Protein AF-0000000083137607 (afdb_homodimer)

Sequence (1214 aa):
MKLIAGVDIGNSTTEVCIGSVGEDGSFRFLSSASRITTGTKGTLPNVHGIKAALEEAMSAIGMPLEKLDLVRLNEAAPVIGDTAMETITETIITESSMIGHNPSTPAGAGEAVGRLLFIENMDRGMQNTPYILVASSQFSYEEVAAKLNQYEERLDIRGLILQADEAVLVENRLNKKIPIVDEVRHIDKVPEEKLAAIEVALPGTSIRMLSNPYGIATLLGLDADETRAVTPIAKSLIGKRSAVVIRTPNGNIKENILPAGEIVFHGQQELSINIDRGADEIMDRLAEAGEIRDIDGQPNTNVGNMLTRIRTSMADVAESENHDVRITDILAVDTLAPVEISGALAGETCMEKAVGIAAMVKTAHLPMQKIAERLEQDLHIRAVVAGVEAVMASLGAMTTPGTKLPLAILDMGGGSTDAAVLEPDGRVRTTHQAGAGELVTMLIQTELGLKSRTTAEQIKKYPMGKVESLFHLRLENGAMQFFEESIDPRYYGHVVLLAPDEMLRIEEDIPMERILEVRRDAKRKVFVRNAIRALRQVAPEHDLRSIPNVVLVGGSAEDFEIPEMLMQALSEYRIVCGRGNIRGTEGPRNAVATGLLLSYIGSTQEGMKLIAGVDIGNSTTEVCIGSVGEDGSFRFLSSASRITTGTKGTLPNVHGIKAALEEAMSAIGMPLEKLDLVRLNEAAPVIGDTAMETITETIITESSMIGHNPSTPAGAGEAVGRLLFIENMDRGMQNTPYILVASSQFSYEEVAAKLNQYEERLDIRGLILQADEAVLVENRLNKKIPIVDEVRHIDKVPEEKLAAIEVALPGTSIRMLSNPYGIATLLGLDADETRAVTPIAKSLIGKRSAVVIRTPNGNIKENILPAGEIVFHGQQELSINIDRGADEIMDRLAEAGEIRDIDGQPNTNVGNMLTRIRTSMADVAESENHDVRITDILAVDTLAPVEISGALAGETCMEKAVGIAAMVKTAHLPMQKIAERLEQDLHIRAVVAGVEAVMASLGAMTTPGTKLPLAILDMGGGSTDAAVLEPDGRVRTTHQAGAGELVTMLIQTELGLKSRTTAEQIKKYPMGKVESLFHLRLENGAMQFFEESIDPRYYGHVVLLAPDEMLRIEEDIPMERILEVRRDAKRKVFVRNAIRALRQVAPEHDLRSIPNVVLVGGSAEDFEIPEMLMQALSEYRIVCGRGNIRGTEGPRNAVATGLLLSYIGSTQEG

pLDDT: mean 85.57, std 12.07, range [36.38, 97.25]

Structure (mmCIF, N/CA/C/O backbone):
data_AF-0000000083137607-model_v1
#
loop_
_entity.id
_entity.type
_entity.pdbx_description
1 polymer 'Diol dehydratase-reactivating factor alpha subunit'
#
loop_
_atom_site.group_PDB
_atom_site.id
_atom_site.type_symbol
_atom_site.label_atom_id
_atom_site.label_alt_id
_atom_site.label_comp_id
_atom_site.label_asym_id
_atom_site.label_entity_id
_atom_site.label_seq_id
_atom_site.pdbx_PDB_ins_code
_atom_site.Cartn_x
_atom_site.Cartn_y
_atom_site.Cartn_z
_atom_site.occupancy
_atom_site.B_iso_or_equiv
_atom_site.auth_seq_id
_atom_site.auth_comp_id
_atom_site.auth_asym_id
_atom_site.auth_atom_id
_atom_site.pdbx_PDB_model_num
ATOM 1 N N . MET A 1 1 ? -7.707 48.812 27.516 1 83.56 1 MET A N 1
ATOM 2 C CA . MET A 1 1 ? -7.246 47.625 26.781 1 83.56 1 MET A CA 1
ATOM 3 C C . MET A 1 1 ? -7.59 46.344 27.531 1 83.56 1 MET A C 1
ATOM 5 O O . MET A 1 1 ? -7.324 46.219 28.734 1 83.56 1 MET A O 1
ATOM 9 N N . LYS A 1 2 ? -8.422 45.562 26.828 1 92.69 2 LYS A N 1
ATOM 10 C CA . LYS A 1 2 ? -8.836 44.281 27.438 1 92.69 2 LYS A CA 1
ATOM 11 C C . LYS A 1 2 ? -8.023 43.125 26.875 1 92.69 2 LYS A C 1
ATOM 13 O O . LYS A 1 2 ? -7.793 43.031 25.672 1 92.69 2 LYS A O 1
ATOM 18 N N . LEU A 1 3 ? -7.473 42.344 27.781 1 96 3 LEU A N 1
ATOM 19 C CA . LEU A 1 3 ? -6.75 41.125 27.391 1 96 3 LEU A CA 1
ATOM 20 C C . LEU A 1 3 ? -7.66 39.906 27.469 1 96 3 LEU A C 1
ATOM 22 O O . LEU A 1 3 ? -8.25 39.625 28.516 1 96 3 LEU A O 1
ATOM 26 N N . ILE A 1 4 ? -7.766 39.25 26.328 1 96 4 ILE A N 1
ATOM 27 C CA . ILE A 1 4 ? -8.648 38.094 26.234 1 96 4 ILE A CA 1
ATOM 28 C C . ILE A 1 4 ? -7.848 36.875 25.797 1 96 4 ILE A C 1
ATOM 30 O O . ILE A 1 4 ? -6.922 36.969 25 1 96 4 ILE A O 1
ATOM 34 N N . ALA A 1 5 ? -8.234 35.688 26.375 1 96.88 5 ALA A N 1
ATOM 35 C CA . ALA A 1 5 ? -7.586 34.438 26.016 1 96.88 5 ALA A CA 1
ATOM 36 C C . ALA A 1 5 ? -8.594 33.438 25.438 1 96.88 5 ALA A C 1
ATOM 38 O O . ALA A 1 5 ? -9.711 33.312 25.938 1 96.88 5 ALA A O 1
ATOM 39 N N . GLY A 1 6 ? -8.25 32.875 24.297 1 95.38 6 GLY A N 1
ATOM 40 C CA . GLY A 1 6 ? -8.945 31.719 23.797 1 95.38 6 GLY A CA 1
ATOM 41 C C . GLY A 1 6 ? -8.227 30.422 24.109 1 95.38 6 GLY A C 1
ATOM 42 O O . GLY A 1 6 ? -7.023 30.297 23.875 1 95.38 6 GLY A O 1
ATOM 43 N N . VAL A 1 7 ? -8.969 29.422 24.688 1 94.75 7 VAL A N 1
ATOM 44 C CA . VAL A 1 7 ? -8.367 28.172 25.109 1 94.75 7 VAL A CA 1
ATOM 45 C C . VAL A 1 7 ? -9.078 27 24.438 1 94.75 7 VAL A C 1
ATOM 47 O O . VAL A 1 7 ? -10.297 26.844 24.562 1 94.75 7 VAL A O 1
ATOM 50 N N . ASP A 1 8 ? -8.344 26.203 23.75 1 91.62 8 ASP A N 1
ATOM 51 C CA . ASP A 1 8 ? -8.828 24.953 23.141 1 91.62 8 ASP A CA 1
ATOM 52 C C . ASP A 1 8 ? -8.273 23.734 23.875 1 91.62 8 ASP A C 1
ATOM 54 O O . ASP A 1 8 ? -7.062 23.516 23.891 1 91.62 8 ASP A O 1
ATOM 58 N N . ILE A 1 9 ? -9.141 22.984 24.391 1 88.12 9 ILE A N 1
ATOM 59 C CA . ILE A 1 9 ? -8.742 21.75 25.078 1 88.12 9 ILE A CA 1
ATOM 60 C C . ILE A 1 9 ? -8.883 20.578 24.125 1 88.12 9 ILE A C 1
ATOM 62 O O . ILE A 1 9 ? -9.992 20.062 23.906 1 88.12 9 ILE A O 1
ATOM 66 N N . GLY A 1 10 ? -7.773 20.125 23.609 1 79.69 10 GLY A N 1
ATOM 67 C CA . GLY A 1 10 ? -7.777 18.938 22.75 1 79.69 10 GLY A CA 1
ATOM 68 C C . GLY A 1 10 ? -7.535 17.656 23.516 1 79.69 10 GLY A C 1
ATOM 69 O O . GLY A 1 10 ? -7.352 17.672 24.734 1 79.69 10 GLY A O 1
ATOM 70 N N . ASN A 1 11 ? -7.566 16.547 22.859 1 73.88 11 ASN A N 1
ATOM 71 C CA . ASN A 1 11 ? -7.297 15.25 23.484 1 73.88 11 ASN A CA 1
ATOM 72 C C . ASN A 1 11 ? -5.836 15.125 23.906 1 73.88 11 ASN A C 1
ATOM 74 O O . ASN A 1 11 ? -5.527 14.461 24.891 1 73.88 11 ASN A O 1
ATOM 78 N N . SER A 1 12 ? -5.008 15.812 23.141 1 74.88 12 SER A N 1
ATOM 79 C CA . SER A 1 12 ? -3.584 15.633 23.391 1 74.88 12 SER A CA 1
ATOM 80 C C . SER A 1 12 ? -2.93 16.938 23.828 1 74.88 12 SER A C 1
ATOM 82 O O . SER A 1 12 ? -1.934 16.922 24.562 1 74.88 12 SER A O 1
ATOM 84 N N . THR A 1 13 ? -3.451 18.031 23.266 1 83.56 13 THR A N 1
ATOM 85 C CA . THR A 1 13 ? -2.83 19.312 23.578 1 83.56 13 THR A CA 1
ATOM 86 C C . THR A 1 13 ? -3.889 20.359 23.922 1 83.56 13 THR A C 1
ATOM 88 O O . THR A 1 13 ? -5.043 20.234 23.5 1 83.56 13 THR A O 1
ATOM 91 N N . THR A 1 14 ? -3.451 21.281 24.703 1 90.25 14 THR A N 1
ATOM 92 C CA . THR A 1 14 ? -4.227 22.469 25.016 1 90.25 14 THR A CA 1
ATOM 93 C C . THR A 1 14 ? -3.59 23.719 24.406 1 90.25 14 THR A C 1
ATOM 95 O O . THR A 1 14 ? -2.43 24.031 24.688 1 90.25 14 THR A O 1
ATOM 98 N N . GLU A 1 15 ? -4.352 24.391 23.562 1 93.06 15 GLU A N 1
ATOM 99 C CA . GLU A 1 15 ? -3.85 25.547 22.828 1 93.06 15 GLU A CA 1
ATOM 100 C C . GLU A 1 15 ? -4.438 26.844 23.391 1 93.06 15 GLU A C 1
ATOM 102 O O . GLU A 1 15 ? -5.621 26.891 23.734 1 93.06 15 GLU A O 1
ATOM 107 N N . VAL A 1 16 ? -3.617 27.844 23.484 1 95.88 16 VAL A N 1
ATOM 108 C CA . VAL A 1 16 ? -4.051 29.141 24 1 95.88 16 VAL A CA 1
ATOM 109 C C . VAL A 1 16 ? -3.635 30.234 23.016 1 95.88 16 VAL A C 1
ATOM 111 O O . VAL A 1 16 ? -2.594 30.125 22.359 1 95.88 16 VAL A O 1
ATOM 114 N N . CYS A 1 17 ? -4.465 31.203 22.859 1 96.44 17 CYS A N 1
ATOM 115 C CA . CYS A 1 17 ? -4.18 32.438 22.109 1 96.44 17 CYS A CA 1
ATOM 116 C C . CYS A 1 17 ? -4.594 33.656 22.906 1 96.44 17 CYS A C 1
ATOM 118 O O . CYS A 1 17 ? -5.719 33.75 23.391 1 96.44 17 CYS A O 1
ATOM 120 N N . ILE A 1 18 ? -3.666 34.594 23.047 1 97.25 18 ILE A N 1
ATOM 121 C CA . ILE A 1 18 ? -3.947 35.844 23.766 1 97.25 18 ILE A CA 1
ATOM 122 C C . ILE A 1 18 ? -4.09 37 22.781 1 97.25 18 ILE A C 1
ATOM 124 O O . ILE A 1 18 ? -3.307 37.094 21.828 1 97.25 18 ILE A O 1
ATOM 128 N N . GLY A 1 19 ? -5.125 37.75 22.953 1 95.94 19 GLY A N 1
ATOM 129 C CA . GLY A 1 19 ? -5.332 38.938 22.156 1 95.94 19 GLY A CA 1
ATOM 130 C C . GLY A 1 19 ? -5.723 40.156 23 1 95.94 19 GLY A C 1
ATOM 131 O O . GLY A 1 19 ? -6.109 40.031 24.156 1 95.94 19 GLY A O 1
ATOM 132 N N . SER A 1 20 ? -5.512 41.312 22.406 1 95.25 20 SER A N 1
ATOM 133 C CA . SER A 1 20 ? -5.895 42.562 23.047 1 95.25 20 SER A CA 1
ATOM 134 C C . SER A 1 20 ? -6.965 43.312 22.25 1 95.25 20 SER A C 1
ATOM 136 O O . SER A 1 20 ? -6.926 43.312 21.016 1 95.25 20 SER A O 1
ATOM 138 N N . VAL A 1 21 ? -7.918 43.75 22.953 1 91.69 21 VAL A N 1
ATOM 139 C CA . VAL A 1 21 ? -8.977 44.562 22.359 1 91.69 21 VAL A CA 1
ATOM 140 C C . VAL A 1 21 ? -8.914 46 22.906 1 91.69 21 VAL A C 1
ATOM 142 O O . VAL A 1 21 ? -9.016 46.188 24.125 1 91.69 21 VAL A O 1
ATOM 145 N N . GLY A 1 22 ? -8.703 46.906 21.938 1 88.25 22 GLY A N 1
ATOM 146 C CA . GLY A 1 22 ? -8.664 48.312 22.328 1 88.25 22 GLY A CA 1
ATOM 147 C C . GLY A 1 22 ? -10.039 48.906 22.547 1 88.25 22 GLY A C 1
ATOM 148 O O . GLY A 1 22 ? -11.047 48.312 22.156 1 88.25 22 GLY A O 1
ATOM 149 N N . GLU A 1 23 ? -10.062 50.125 23.203 1 83.81 23 GLU A N 1
ATOM 150 C CA . GLU A 1 23 ? -11.312 50.844 23.438 1 83.81 23 GLU A CA 1
ATOM 151 C C . GLU A 1 23 ? -11.945 51.25 22.109 1 83.81 23 GLU A C 1
ATOM 153 O O . GLU A 1 23 ? -13.172 51.344 22 1 83.81 23 GLU A O 1
ATOM 158 N N . ASP A 1 24 ? -11.039 51.438 21.109 1 84.56 24 ASP A N 1
ATOM 159 C CA . ASP A 1 24 ? -11.5 51.844 19.781 1 84.56 24 ASP A CA 1
ATOM 160 C C . ASP A 1 24 ? -11.953 50.656 18.953 1 84.56 24 ASP A C 1
ATOM 162 O O . ASP A 1 24 ? -12.32 50.812 17.797 1 84.56 24 ASP A O 1
ATOM 166 N N . GLY A 1 25 ? -11.875 49.469 19.562 1 81.44 25 GLY A N 1
ATOM 167 C CA . GLY A 1 25 ? -12.297 48.281 18.844 1 81.44 25 GLY A CA 1
ATOM 168 C C . GLY A 1 25 ? -11.164 47.625 18.094 1 81.44 25 GLY A C 1
ATOM 169 O O . GLY A 1 25 ? -11.367 46.594 17.438 1 81.44 25 GLY A O 1
ATOM 170 N N . SER A 1 26 ? -9.969 48.219 18.219 1 87.88 26 SER A N 1
ATOM 171 C CA . SER A 1 26 ? -8.82 47.625 17.547 1 87.88 26 SER A CA 1
ATOM 172 C C . SER A 1 26 ? -8.43 46.312 18.219 1 87.88 26 SER A C 1
ATOM 174 O O . SER A 1 26 ? -8.547 46.156 19.438 1 87.88 26 SER A O 1
ATOM 176 N N . PHE A 1 27 ? -8.102 45.344 17.375 1 89.75 27 PHE A N 1
ATOM 177 C CA . PHE A 1 27 ? -7.766 44.031 17.875 1 89.75 27 PHE A CA 1
ATOM 178 C C . PHE A 1 27 ? -6.383 43.594 17.406 1 89.75 27 PHE A C 1
ATOM 180 O O . PHE A 1 27 ? -5.996 43.875 16.266 1 89.75 27 PHE A O 1
ATOM 187 N N . ARG A 1 28 ? -5.57 43 18.359 1 93.5 28 ARG A N 1
ATOM 188 C CA . ARG A 1 28 ? -4.25 42.469 18.016 1 93.5 28 ARG A CA 1
ATOM 189 C C . ARG A 1 28 ? -3.988 41.156 18.703 1 93.5 28 ARG A C 1
ATOM 191 O O . ARG A 1 28 ? -4.309 40.969 19.875 1 93.5 28 ARG A O 1
ATOM 198 N N . PHE A 1 29 ? -3.5 40.25 17.953 1 94.94 29 PHE A N 1
ATOM 199 C CA . PHE A 1 29 ? -3.01 39 18.547 1 94.94 29 PHE A CA 1
ATOM 200 C C . PHE A 1 29 ? -1.683 39.219 19.266 1 94.94 29 PHE A C 1
ATOM 202 O O . PHE A 1 29 ? -0.82 39.969 18.766 1 94.94 29 PHE A O 1
ATOM 209 N N . LEU A 1 30 ? -1.495 38.625 20.375 1 95.75 30 LEU A N 1
ATOM 210 C CA . LEU A 1 30 ? -0.309 38.938 21.172 1 95.75 30 LEU A CA 1
ATOM 211 C C . LEU A 1 30 ? 0.596 37.719 21.297 1 95.75 30 LEU A C 1
ATOM 213 O O . LEU A 1 30 ? 1.804 37.812 21.062 1 95.75 30 LEU A O 1
ATOM 217 N N . SER A 1 31 ? 0.067 36.625 21.734 1 95.56 31 SER A N 1
ATOM 218 C CA . SER A 1 31 ? 0.89 35.438 21.953 1 95.56 31 SER A CA 1
ATOM 219 C C . SER A 1 31 ? 0.06 34.156 21.859 1 95.56 31 SER A C 1
ATOM 221 O O . SER A 1 31 ? -1.171 34.219 21.812 1 95.56 31 SER A O 1
ATOM 223 N N . SER A 1 32 ? 0.737 33.031 21.703 1 95.56 32 SER A N 1
ATOM 224 C CA . SER A 1 32 ? 0.142 31.703 21.703 1 95.56 32 SER A CA 1
ATOM 225 C C . SER A 1 32 ? 0.977 30.719 22.516 1 95.56 32 SER A C 1
ATOM 227 O O . SER A 1 32 ? 2.154 30.969 22.781 1 95.56 32 SER A O 1
ATOM 229 N N . ALA A 1 33 ? 0.328 29.688 22.984 1 95 33 ALA A N 1
ATOM 230 C CA . ALA A 1 33 ? 1.016 28.609 23.703 1 95 33 ALA A CA 1
ATOM 231 C C . ALA A 1 33 ? 0.307 27.266 23.516 1 95 33 ALA A C 1
ATOM 233 O O . ALA A 1 33 ? -0.885 27.234 23.203 1 95 33 ALA A O 1
ATOM 234 N N . SER A 1 34 ? 1.062 26.25 23.594 1 92.75 34 SER A N 1
ATOM 235 C CA . SER A 1 34 ? 0.561 24.891 23.5 1 92.75 34 SER A CA 1
ATOM 236 C C . SER A 1 34 ? 1.171 23.984 24.562 1 92.75 34 SER A C 1
ATOM 238 O O . SER A 1 34 ? 2.389 23.984 24.766 1 92.75 34 SER A O 1
ATOM 240 N N . ARG A 1 35 ? 0.332 23.297 25.297 1 91.94 35 ARG A N 1
ATOM 241 C CA . ARG A 1 35 ? 0.78 22.375 26.328 1 91.94 35 ARG A CA 1
ATOM 242 C C . ARG A 1 35 ? 0.061 21.031 26.203 1 91.94 35 ARG A C 1
ATOM 244 O O . ARG A 1 35 ? -1.019 20.953 25.609 1 91.94 35 ARG A O 1
ATOM 251 N N . ILE A 1 36 ? 0.648 20 26.75 1 88.25 36 ILE A N 1
ATOM 252 C CA . ILE A 1 36 ? 0.021 18.688 26.781 1 88.25 36 ILE A CA 1
ATOM 253 C C . ILE A 1 36 ? -1.261 18.75 27.609 1 88.25 36 ILE A C 1
ATOM 255 O O . ILE A 1 36 ? -1.297 19.375 28.672 1 88.25 36 ILE A O 1
ATOM 259 N N . THR A 1 37 ? -2.27 18.156 27.109 1 85.94 37 THR A N 1
ATOM 260 C CA . THR A 1 37 ? -3.529 18.094 27.844 1 85.94 37 THR A CA 1
ATOM 261 C C . THR A 1 37 ? -3.398 17.219 29.078 1 85.94 37 THR A C 1
ATOM 263 O O . THR A 1 37 ? -2.852 16.109 29 1 85.94 37 THR A O 1
ATOM 266 N N . THR A 1 38 ? -3.809 17.781 30.156 1 87.25 38 THR A N 1
ATOM 267 C CA . THR A 1 38 ? -3.783 17.016 31.391 1 87.25 38 THR A CA 1
ATOM 268 C C . THR A 1 38 ? -5.102 16.281 31.594 1 87.25 38 THR A C 1
ATOM 270 O O . THR A 1 38 ? -6.176 16.859 31.484 1 87.25 38 THR A O 1
ATOM 273 N N . GLY A 1 39 ? -4.984 15.023 31.906 1 77.88 39 GLY A N 1
ATOM 274 C CA . GLY A 1 39 ? -6.203 14.242 32.062 1 77.88 39 GLY A CA 1
ATOM 275 C C . GLY A 1 39 ? -6.965 14.039 30.781 1 77.88 39 GLY A C 1
ATOM 276 O O . GLY A 1 39 ? -6.398 14.156 29.688 1 77.88 39 GLY A O 1
ATOM 277 N N . THR A 1 40 ? -8.211 13.633 30.969 1 75.31 40 THR A N 1
ATOM 278 C CA . THR A 1 40 ? -9.086 13.438 29.812 1 75.31 40 THR A CA 1
ATOM 279 C C . THR A 1 40 ? -9.758 14.742 29.406 1 75.31 40 THR A C 1
ATOM 281 O O . THR A 1 40 ? -10.148 15.531 30.281 1 75.31 40 THR A O 1
ATOM 284 N N . LYS A 1 41 ? -9.812 14.945 28.188 1 78.56 41 LYS A N 1
ATOM 285 C CA . LYS A 1 41 ? -10.445 16.141 27.641 1 78.56 41 LYS A CA 1
ATOM 286 C C . LYS A 1 41 ? -11.812 16.375 28.266 1 78.56 41 LYS A C 1
ATOM 288 O O . LYS A 1 41 ? -12.633 15.461 28.359 1 78.56 41 LYS A O 1
ATOM 293 N N . GLY A 1 42 ? -12.086 17.562 28.766 1 78.19 42 GLY A N 1
ATOM 294 C CA . GLY A 1 42 ? -13.375 17.953 29.297 1 78.19 42 GLY A CA 1
ATOM 295 C C . GLY A 1 42 ? -13.516 17.672 30.781 1 78.19 42 GLY A C 1
ATOM 296 O O . GLY A 1 42 ? -14.602 17.828 31.359 1 78.19 42 GLY A O 1
ATOM 297 N N . THR A 1 43 ? -12.406 17.297 31.422 1 81.38 43 THR A N 1
ATOM 298 C CA . THR A 1 43 ? -12.445 16.984 32.844 1 81.38 43 THR A CA 1
ATOM 299 C C . THR A 1 43 ? -11.648 18.016 33.656 1 81.38 43 THR A C 1
ATOM 301 O O . THR A 1 43 ? -10.891 18.797 33.062 1 81.38 43 THR A O 1
ATOM 304 N N . LEU A 1 44 ? -11.758 17.922 34.906 1 86.5 44 LEU A N 1
ATOM 305 C CA . LEU A 1 44 ? -11.219 18.938 35.781 1 86.5 44 LEU A CA 1
ATOM 306 C C . LEU A 1 44 ? -9.695 18.953 35.75 1 86.5 44 LEU A C 1
ATOM 308 O O . LEU A 1 44 ? -9.07 20.016 35.875 1 86.5 44 LEU A O 1
ATOM 312 N N . PRO A 1 45 ? -9.133 17.844 35.531 1 88.75 45 PRO A N 1
ATOM 313 C CA . PRO A 1 45 ? -7.672 17.875 35.469 1 88.75 45 PRO A CA 1
ATOM 314 C C . PRO A 1 45 ? -7.156 18.781 34.344 1 88.75 45 PRO A C 1
ATOM 316 O O . PRO A 1 45 ? -5.992 19.188 34.375 1 88.75 45 PRO A O 1
ATOM 319 N N . ASN A 1 46 ? -8.008 19.172 33.438 1 90.69 46 ASN A N 1
ATOM 320 C CA . ASN A 1 46 ? -7.605 20.047 32.344 1 90.69 46 ASN A CA 1
ATOM 321 C C . ASN A 1 46 ? -7.207 21.422 32.875 1 90.69 46 ASN A C 1
ATOM 323 O O . ASN A 1 46 ? -6.465 22.156 32.188 1 90.69 46 ASN A O 1
ATOM 327 N N . VAL A 1 47 ? -7.691 21.703 34.031 1 93.69 47 VAL A N 1
ATOM 328 C CA . VAL A 1 47 ? -7.461 23.031 34.594 1 93.69 47 VAL A CA 1
ATOM 329 C C . VAL A 1 47 ? -5.961 23.266 34.75 1 93.69 47 VAL A C 1
ATOM 331 O O . VAL A 1 47 ? -5.469 24.359 34.5 1 93.69 47 VAL A O 1
ATOM 334 N N . HIS A 1 48 ? -5.285 22.25 35.125 1 93.94 48 HIS A N 1
ATOM 335 C CA . HIS A 1 48 ? -3.846 22.375 35.312 1 93.94 48 HIS A CA 1
ATOM 336 C C . HIS A 1 48 ? -3.141 22.703 34 1 93.94 48 HIS A C 1
ATOM 338 O O . HIS A 1 48 ? -2.266 23.578 33.969 1 93.94 48 HIS A O 1
ATOM 344 N N . GLY A 1 49 ? -3.479 22.062 33 1 93.62 49 GLY A N 1
ATOM 345 C CA . GLY A 1 49 ? -2.896 22.312 31.703 1 93.62 49 GLY A CA 1
ATOM 346 C C . GLY A 1 49 ? -3.244 23.672 31.141 1 93.62 49 GLY A C 1
ATOM 347 O O . GLY A 1 49 ? -2.406 24.328 30.531 1 93.62 49 GLY A O 1
ATOM 348 N N . ILE A 1 50 ? -4.434 24.094 31.406 1 95.06 50 ILE A N 1
ATOM 349 C CA . ILE A 1 50 ? -4.891 25.406 30.953 1 95.06 50 ILE A CA 1
ATOM 350 C C . ILE A 1 50 ? -4.086 26.5 31.641 1 95.06 50 ILE A C 1
ATOM 352 O O . ILE A 1 50 ? -3.6 27.422 30.984 1 95.06 50 ILE A O 1
ATOM 356 N N . LYS A 1 51 ? -3.971 26.328 32.875 1 95.94 51 LYS A N 1
ATOM 357 C CA . LYS A 1 51 ? -3.238 27.328 33.656 1 95.94 51 LYS A CA 1
ATOM 358 C C . LYS A 1 51 ? -1.79 27.438 33.188 1 95.94 51 LYS A C 1
ATOM 360 O O . LYS A 1 51 ? -1.267 28.531 33 1 95.94 51 LYS A O 1
ATOM 365 N N . ALA A 1 52 ? -1.251 26.312 32.969 1 95.94 52 ALA A N 1
ATOM 366 C CA . ALA A 1 52 ? 0.133 26.297 32.5 1 95.94 52 ALA A CA 1
ATOM 367 C C . ALA A 1 52 ? 0.265 26.953 31.141 1 95.94 52 ALA A C 1
ATOM 369 O O . ALA A 1 52 ? 1.216 27.703 30.891 1 95.94 52 ALA A O 1
ATOM 370 N N . ALA A 1 53 ? -0.64 26.703 30.281 1 96.19 53 ALA A N 1
ATOM 371 C CA . ALA A 1 53 ? -0.614 27.281 28.938 1 96.19 53 ALA A CA 1
ATOM 372 C C . ALA A 1 53 ? -0.838 28.781 28.984 1 96.19 53 ALA A C 1
ATOM 374 O O . ALA A 1 53 ? -0.192 29.547 28.25 1 96.19 53 ALA A O 1
ATOM 375 N N . LEU A 1 54 ? -1.732 29.203 29.828 1 97.12 54 LEU A N 1
ATOM 376 C CA . LEU A 1 54 ? -2.008 30.641 30 1 97.12 54 LEU A CA 1
ATOM 377 C C . LEU A 1 54 ? -0.792 31.359 30.562 1 97.12 54 LEU A C 1
ATOM 379 O O . LEU A 1 54 ? -0.448 32.438 30.094 1 97.12 54 LEU A O 1
ATOM 383 N N . GLU A 1 55 ? -0.187 30.734 31.5 1 96.62 55 GLU A N 1
ATOM 384 C CA . GLU A 1 55 ? 1.009 31.328 32.094 1 96.62 55 GLU A CA 1
ATOM 385 C C . GLU A 1 55 ? 2.119 31.484 31.062 1 96.62 55 GLU A C 1
ATOM 387 O O . GLU A 1 55 ? 2.789 32.531 31.016 1 96.62 55 GLU A O 1
ATOM 392 N N . GLU A 1 56 ? 2.236 30.531 30.297 1 96.81 56 GLU A N 1
ATOM 393 C CA . GLU A 1 56 ? 3.26 30.578 29.266 1 96.81 56 GLU A CA 1
ATOM 394 C C . GLU A 1 56 ? 2.957 31.672 28.234 1 96.81 56 GLU A C 1
ATOM 396 O O . GLU A 1 56 ? 3.848 32.438 27.859 1 96.81 56 GLU A O 1
ATOM 401 N N . ALA A 1 57 ? 1.777 31.75 27.797 1 96.69 57 ALA A N 1
ATOM 402 C CA . ALA A 1 57 ? 1.378 32.75 26.812 1 96.69 57 ALA A CA 1
ATOM 403 C C . ALA A 1 57 ? 1.526 34.156 27.344 1 96.69 57 ALA A C 1
ATOM 405 O O . ALA A 1 57 ? 1.977 35.062 26.641 1 96.69 57 ALA A O 1
ATOM 406 N N . MET A 1 58 ? 1.171 34.344 28.594 1 96.94 58 MET A N 1
ATOM 407 C CA . MET A 1 58 ? 1.261 35.656 29.219 1 96.94 58 MET A CA 1
ATOM 408 C C . MET A 1 58 ? 2.715 36.031 29.484 1 96.94 58 MET A C 1
ATOM 410 O O . MET A 1 58 ? 3.102 37.188 29.312 1 96.94 58 MET A O 1
ATOM 414 N N . SER A 1 59 ? 3.496 35.031 29.828 1 96.75 59 SER A N 1
ATOM 415 C CA . SER A 1 59 ? 4.918 35.281 30.047 1 96.75 59 SER A CA 1
ATOM 416 C C . SER A 1 59 ? 5.609 35.719 28.75 1 96.75 59 SER A C 1
ATOM 418 O O . SER A 1 59 ? 6.59 36.469 28.797 1 96.75 59 SER A O 1
ATOM 420 N N . ALA A 1 60 ? 5.164 35.219 27.719 1 95.69 60 ALA A N 1
ATOM 421 C CA . ALA A 1 60 ? 5.75 35.531 26.422 1 95.69 60 ALA A CA 1
ATOM 422 C C . ALA A 1 60 ? 5.594 37.031 26.094 1 95.69 60 ALA A C 1
ATOM 424 O O . ALA A 1 60 ? 6.398 37.594 25.359 1 95.69 60 ALA A O 1
ATOM 425 N N . ILE A 1 61 ? 4.594 37.656 26.656 1 95.38 61 ILE A N 1
ATOM 426 C CA . ILE A 1 61 ? 4.383 39.094 26.375 1 95.38 61 ILE A CA 1
ATOM 427 C C . ILE A 1 61 ? 4.758 39.906 27.609 1 95.38 61 ILE A C 1
ATOM 429 O O . ILE A 1 61 ? 4.406 41.094 27.703 1 95.38 61 ILE A O 1
ATOM 433 N N . GLY A 1 62 ? 5.301 39.219 28.641 1 95.69 62 GLY A N 1
ATOM 434 C CA . GLY A 1 62 ? 5.824 39.875 29.812 1 95.69 62 GLY A CA 1
ATOM 435 C C . GLY A 1 62 ? 4.742 40.375 30.766 1 95.69 62 GLY A C 1
ATOM 436 O O . GLY A 1 62 ? 4.918 41.375 31.469 1 95.69 62 GLY A O 1
ATOM 437 N N . MET A 1 63 ? 3.619 39.781 30.766 1 96.06 63 MET A N 1
ATOM 438 C CA . MET A 1 63 ? 2.514 40.188 31.625 1 96.06 63 MET A CA 1
ATOM 439 C C . MET A 1 63 ? 2.117 39.031 32.562 1 96.06 63 MET A C 1
ATOM 441 O O . MET A 1 63 ? 2.215 37.875 32.188 1 96.06 63 MET A O 1
ATOM 445 N N . PRO A 1 64 ? 1.764 39.406 33.719 1 94.88 64 PRO A N 1
ATOM 446 C CA . PRO A 1 64 ? 1.285 38.375 34.625 1 94.88 64 PRO A CA 1
ATOM 447 C C . PRO A 1 64 ? -0.121 37.875 34.281 1 94.88 64 PRO A C 1
ATOM 449 O O . PRO A 1 64 ? -0.872 38.594 33.594 1 94.88 64 PRO A O 1
ATOM 452 N N . LEU A 1 65 ? -0.547 36.812 34.781 1 95.06 65 LEU A N 1
ATOM 453 C CA . LEU A 1 65 ? -1.824 36.156 34.5 1 95.06 65 LEU A CA 1
ATOM 454 C C . LEU A 1 65 ? -2.986 37 35 1 95.06 65 LEU A C 1
ATOM 456 O O . LEU A 1 65 ? -4.062 37 34.375 1 95.06 65 LEU A O 1
ATOM 460 N N . GLU A 1 66 ? -2.766 37.781 36 1 92.44 66 GLU A N 1
ATOM 461 C CA . GLU A 1 66 ? -3.807 38.562 36.656 1 92.44 66 GLU A CA 1
ATOM 462 C C . GLU A 1 66 ? -4.293 39.688 35.75 1 92.44 66 GLU A C 1
ATOM 464 O O . GLU A 1 66 ? -5.363 40.25 35.969 1 92.44 66 GLU A O 1
ATOM 469 N N . LYS A 1 67 ? -3.539 39.938 34.781 1 94.81 67 LYS A N 1
ATOM 470 C CA . LYS A 1 67 ? -3.895 41 33.875 1 94.81 67 LYS A CA 1
ATOM 471 C C . LYS A 1 67 ? -4.922 40.531 32.844 1 94.81 67 LYS A C 1
ATOM 473 O O . LYS A 1 67 ? -5.551 41.344 32.156 1 94.81 67 LYS A O 1
ATOM 478 N N . LEU A 1 68 ? -5.125 39.281 32.75 1 96.12 68 LEU A N 1
ATOM 479 C CA . LEU A 1 68 ? -6.125 38.75 31.828 1 96.12 68 LEU A CA 1
ATOM 480 C C . LEU A 1 68 ? -7.531 39.125 32.281 1 96.12 68 LEU A C 1
ATOM 482 O O . LEU A 1 68 ? -7.852 39.031 33.469 1 96.12 68 LEU A O 1
ATOM 486 N N . ASP A 1 69 ? -8.391 39.531 31.359 1 95.31 69 ASP A N 1
ATOM 487 C CA . ASP A 1 69 ? -9.742 39.969 31.703 1 95.31 69 ASP A CA 1
ATOM 488 C C . ASP A 1 69 ? -10.758 38.844 31.484 1 95.31 69 ASP A C 1
ATOM 490 O O . ASP A 1 69 ? -11.781 38.781 32.156 1 95.31 69 ASP A O 1
ATOM 494 N N . LEU A 1 70 ? -10.438 38.062 30.453 1 95.81 70 LEU A N 1
ATOM 495 C CA . LEU A 1 70 ? -11.43 37.062 30.062 1 95.81 70 LEU A CA 1
ATOM 496 C C . LEU A 1 70 ? -10.758 35.844 29.453 1 95.81 70 LEU A C 1
ATOM 498 O O . LEU A 1 70 ? -9.828 35.969 28.656 1 95.81 70 LEU A O 1
ATOM 502 N N . VAL A 1 71 ? -11.188 34.656 29.906 1 96 71 VAL A N 1
ATOM 503 C CA . VAL A 1 71 ? -10.789 33.375 29.312 1 96 71 VAL A CA 1
ATOM 504 C C . VAL A 1 71 ? -11.992 32.719 28.656 1 96 71 VAL A C 1
ATOM 506 O O . VAL A 1 71 ? -13.016 32.5 29.297 1 96 71 VAL A O 1
ATOM 509 N N . ARG A 1 72 ? -11.812 32.438 27.375 1 95 72 ARG A N 1
ATOM 510 C CA . ARG A 1 72 ? -12.875 31.766 26.641 1 95 72 ARG A CA 1
ATOM 511 C C . ARG A 1 72 ? -12.5 30.312 26.328 1 95 72 ARG A C 1
ATOM 513 O O . ARG A 1 72 ? -11.461 30.062 25.719 1 95 72 ARG A O 1
ATOM 520 N N . LEU A 1 73 ? -13.359 29.438 26.734 1 92.81 73 LEU A N 1
ATOM 521 C CA . LEU A 1 73 ? -13.156 28.016 26.5 1 92.81 73 LEU A CA 1
ATOM 522 C C . LEU A 1 73 ? -14.102 27.5 25.422 1 92.81 73 LEU A C 1
ATOM 524 O O . LEU A 1 73 ? -15.266 27.906 25.359 1 92.81 73 LEU A O 1
ATOM 528 N N . ASN A 1 74 ? -13.539 26.609 24.688 1 87.81 74 ASN A N 1
ATOM 529 C CA . ASN A 1 74 ? -14.406 25.984 23.688 1 87.81 74 ASN A CA 1
ATOM 530 C C . ASN A 1 74 ? -15.328 24.953 24.328 1 87.81 74 ASN A C 1
ATOM 532 O O . ASN A 1 74 ? -14.961 24.297 25.312 1 87.81 74 ASN A O 1
ATOM 536 N N . GLU A 1 75 ? -16.578 24.797 23.969 1 76.31 75 GLU A N 1
ATOM 537 C CA . GLU A 1 75 ? -17.594 23.891 24.5 1 76.31 75 GLU A CA 1
ATOM 538 C C . GLU A 1 75 ? -17.156 22.438 24.359 1 76.31 75 GLU A C 1
ATOM 540 O O . GLU A 1 75 ? -17.484 21.594 25.188 1 76.31 75 GLU A O 1
ATOM 545 N N . ALA A 1 76 ? -16.094 22.109 23.906 1 65.69 76 ALA A N 1
ATOM 546 C CA . ALA A 1 76 ? -15.641 20.75 23.609 1 65.69 76 ALA A CA 1
ATOM 547 C C . ALA A 1 76 ? -16.812 19.812 23.328 1 65.69 76 ALA A C 1
ATOM 549 O O . ALA A 1 76 ? -17.812 19.844 24.047 1 65.69 76 ALA A O 1
ATOM 550 N N . ALA A 1 77 ? -16.797 19.016 22.312 1 60.28 77 ALA A N 1
ATOM 551 C CA . ALA A 1 77 ? -17.844 18.047 22 1 60.28 77 ALA A CA 1
ATOM 552 C C . ALA A 1 77 ? -17.922 16.953 23.062 1 60.28 77 ALA A C 1
ATOM 554 O O . ALA A 1 77 ? -16.891 16.484 23.547 1 60.28 77 ALA A O 1
ATOM 555 N N . PRO A 1 78 ? -19.094 16.734 23.516 1 59.75 78 PRO A N 1
ATOM 556 C CA . PRO A 1 78 ? -19.281 15.664 24.5 1 59.75 78 PRO A CA 1
ATOM 557 C C . PRO A 1 78 ? -19.047 14.273 23.922 1 59.75 78 PRO A C 1
ATOM 559 O O . PRO A 1 78 ? -19.891 13.391 24.078 1 59.75 78 PRO A O 1
ATOM 562 N N . VAL A 1 79 ? -18.094 14.25 23.156 1 61.72 79 VAL A N 1
ATOM 563 C CA . VAL A 1 79 ? -17.797 12.977 22.516 1 61.72 79 VAL A CA 1
ATOM 564 C C . VAL A 1 79 ? -16.344 12.586 22.797 1 61.72 79 VAL A C 1
ATOM 566 O O . VAL A 1 79 ? -15.453 13.445 22.781 1 61.72 79 VAL A O 1
ATOM 569 N N . ILE A 1 80 ? -16.25 11.367 23.328 1 62.5 80 ILE A N 1
ATOM 570 C CA . ILE A 1 80 ? -14.922 10.805 23.578 1 62.5 80 ILE A CA 1
ATOM 571 C C . ILE A 1 80 ? -14.664 9.648 22.625 1 62.5 80 ILE A C 1
ATOM 573 O O . ILE A 1 80 ? -15.539 8.805 22.406 1 62.5 80 ILE A O 1
ATOM 577 N N . GLY A 1 81 ? -13.539 9.734 21.938 1 62.25 81 GLY A N 1
ATOM 578 C CA . GLY A 1 81 ? -13.164 8.648 21.047 1 62.25 81 GLY A CA 1
ATOM 579 C C . GLY A 1 81 ? -12.375 7.551 21.734 1 62.25 81 GLY A C 1
ATOM 580 O O . GLY A 1 81 ? -11.555 7.828 22.625 1 62.25 81 GLY A O 1
ATOM 581 N N . ASP A 1 82 ? -12.75 6.281 21.5 1 70.31 82 ASP A N 1
ATOM 582 C CA . ASP A 1 82 ? -11.977 5.121 21.953 1 70.31 82 ASP A CA 1
ATOM 583 C C . ASP A 1 82 ? -11.742 4.145 20.797 1 70.31 82 ASP A C 1
ATOM 585 O O . ASP A 1 82 ? -12.375 4.25 19.75 1 70.31 82 ASP A O 1
ATOM 589 N N . THR A 1 83 ? -10.742 3.391 21.031 1 71.81 83 THR A N 1
ATOM 590 C CA . THR A 1 83 ? -10.398 2.432 19.984 1 71.81 83 THR A CA 1
ATOM 591 C C . THR A 1 83 ? -10.32 1.018 20.547 1 71.81 83 THR A C 1
ATOM 593 O O . THR A 1 83 ? -10.031 0.835 21.734 1 71.81 83 THR A O 1
ATOM 596 N N . ALA A 1 84 ? -10.781 0.099 19.766 1 71.25 84 ALA A N 1
ATOM 597 C CA . ALA A 1 84 ? -10.656 -1.315 20.109 1 71.25 84 ALA A CA 1
ATOM 598 C C . ALA A 1 84 ? -10.445 -2.164 18.859 1 71.25 84 ALA A C 1
ATOM 600 O O . ALA A 1 84 ? -10.617 -1.685 17.734 1 71.25 84 ALA A O 1
ATOM 601 N N . MET A 1 85 ? -9.906 -3.32 19.047 1 70.81 85 MET A N 1
ATOM 602 C CA . MET A 1 85 ? -9.672 -4.238 17.922 1 70.81 85 MET A CA 1
ATOM 603 C C . MET A 1 85 ? -10.203 -5.629 18.25 1 70.81 85 MET A C 1
ATOM 605 O O . MET A 1 85 ? -10.141 -6.074 19.391 1 70.81 85 MET A O 1
ATOM 609 N N . GLU A 1 86 ? -10.812 -6.191 17.25 1 64.69 86 GLU A N 1
ATOM 610 C CA . GLU A 1 86 ? -11.258 -7.578 17.375 1 64.69 86 GLU A CA 1
ATOM 611 C C . GLU A 1 86 ? -10.719 -8.438 16.234 1 64.69 86 GLU A C 1
ATOM 613 O O . GLU A 1 86 ? -10.844 -8.07 15.07 1 64.69 86 GLU A O 1
ATOM 618 N N . THR A 1 87 ? -10.039 -9.461 16.641 1 58.72 87 THR A N 1
ATOM 619 C CA . THR A 1 87 ? -9.594 -10.422 15.633 1 58.72 87 THR A CA 1
ATOM 620 C C . THR A 1 87 ? -10.75 -11.297 15.172 1 58.72 87 THR A C 1
ATOM 622 O O . THR A 1 87 ? -11.57 -11.734 15.977 1 58.72 87 THR A O 1
ATOM 625 N N . ILE A 1 88 ? -11.109 -11.227 13.883 1 57.38 88 ILE A N 1
ATOM 626 C CA . ILE A 1 88 ? -12.188 -12.039 13.336 1 57.38 88 ILE A CA 1
ATOM 627 C C . ILE A 1 88 ? -11.883 -13.516 13.555 1 57.38 88 ILE A C 1
ATOM 629 O O . ILE A 1 88 ? -12.789 -14.305 13.836 1 57.38 88 ILE A O 1
ATOM 633 N N . THR A 1 89 ? -10.68 -14.023 13.062 1 53.91 89 THR A N 1
ATOM 634 C CA . THR A 1 89 ? -10.453 -15.469 13.055 1 53.91 89 THR A CA 1
ATOM 635 C C . THR A 1 89 ? -9.484 -15.859 14.172 1 53.91 89 THR A C 1
ATOM 637 O O . THR A 1 89 ? -8.539 -15.125 14.469 1 53.91 89 THR A O 1
ATOM 640 N N . GLU A 1 90 ? -10.109 -16.531 15.234 1 48.25 90 GLU A N 1
ATOM 641 C CA . GLU A 1 90 ? -9.367 -16.984 16.406 1 48.25 90 GLU A CA 1
ATOM 642 C C . GLU A 1 90 ? -8.141 -17.797 16 1 48.25 90 GLU A C 1
ATOM 644 O O . GLU A 1 90 ? -7.984 -18.141 14.828 1 48.25 90 GLU A O 1
ATOM 649 N N . THR A 1 91 ? -7.652 -18.406 17.219 1 47.31 91 THR A N 1
ATOM 650 C CA . THR A 1 91 ? -6.465 -19.219 17.453 1 47.31 91 THR A CA 1
ATOM 651 C C . THR A 1 91 ? -6.488 -20.453 16.547 1 47.31 91 THR A C 1
ATOM 653 O O . THR A 1 91 ? -7.457 -21.219 16.562 1 47.31 91 THR A O 1
ATOM 656 N N . ILE A 1 92 ? -5.832 -20.344 15.445 1 49.25 92 ILE A N 1
ATOM 657 C CA . ILE A 1 92 ? -5.633 -21.531 14.633 1 49.25 92 ILE A CA 1
ATOM 658 C C . ILE A 1 92 ? -4.801 -22.547 15.406 1 49.25 92 ILE A C 1
ATOM 660 O O . ILE A 1 92 ? -3.656 -22.281 15.773 1 49.25 92 ILE A O 1
ATOM 664 N N . ILE A 1 93 ? -5.445 -23.375 16.203 1 46.47 93 ILE A N 1
ATOM 665 C CA . ILE A 1 93 ? -4.762 -24.453 16.922 1 46.47 93 ILE A CA 1
ATOM 666 C C . ILE A 1 93 ? -4.461 -25.609 15.977 1 46.47 93 ILE A C 1
ATOM 668 O O . ILE A 1 93 ? -5.371 -26.156 15.344 1 46.47 93 ILE A O 1
ATOM 672 N N . THR A 1 94 ? -3.291 -25.609 15.398 1 50.28 94 THR A N 1
ATOM 673 C CA . THR A 1 94 ? -2.949 -26.766 14.586 1 50.28 94 THR A CA 1
ATOM 674 C C . THR A 1 94 ? -2.148 -27.781 15.398 1 50.28 94 THR A C 1
ATOM 676 O O . THR A 1 94 ? -1.417 -27.422 16.312 1 50.28 94 THR A O 1
ATOM 679 N N . GLU A 1 95 ? -2.607 -28.953 15.461 1 49 95 GLU A N 1
ATOM 680 C CA . GLU A 1 95 ? -1.759 -29.984 16.031 1 49 95 GLU A CA 1
ATOM 681 C C . GLU A 1 95 ? -0.475 -30.156 15.227 1 49 95 GLU A C 1
ATOM 683 O O . GLU A 1 95 ? 0.493 -30.75 15.711 1 49 95 GLU A O 1
ATOM 688 N N . SER A 1 96 ? -0.723 -29.844 13.828 1 50.94 96 SER A N 1
ATOM 689 C CA . SER A 1 96 ? 0.542 -29.938 13.109 1 50.94 96 SER A CA 1
ATOM 690 C C . SER A 1 96 ? 1.514 -28.844 13.547 1 50.94 96 SER A C 1
ATOM 692 O O . SER A 1 96 ? 1.1 -27.734 13.852 1 50.94 96 SER A O 1
ATOM 694 N N . SER A 1 97 ? 2.713 -29.438 14.016 1 57.31 97 SER A N 1
ATOM 695 C CA . SER A 1 97 ? 3.746 -28.531 14.484 1 57.31 97 SER A CA 1
ATOM 696 C C . SER A 1 97 ? 4.477 -27.875 13.32 1 57.31 97 SER A C 1
ATOM 698 O O . SER A 1 97 ? 4.609 -28.453 12.25 1 57.31 97 SER A O 1
ATOM 700 N N . MET A 1 98 ? 4.324 -26.688 13.102 1 58.12 98 MET A N 1
ATOM 701 C CA . MET A 1 98 ? 5.102 -26 12.086 1 58.12 98 MET A CA 1
ATOM 702 C C . MET A 1 98 ? 6.199 -25.141 12.719 1 58.12 98 MET A C 1
ATOM 704 O O . MET A 1 98 ? 6.055 -24.672 13.844 1 58.12 98 MET A O 1
ATOM 708 N N . ILE A 1 99 ? 7.387 -25.344 12.109 1 56.88 99 ILE A N 1
ATOM 709 C CA . ILE A 1 99 ? 8.477 -24.406 12.383 1 56.88 99 ILE A CA 1
ATOM 710 C C . ILE A 1 99 ? 8.633 -23.438 11.219 1 56.88 99 ILE A C 1
ATOM 712 O O . ILE A 1 99 ? 8.836 -23.859 10.07 1 56.88 99 ILE A O 1
ATOM 716 N N . GLY A 1 100 ? 8.016 -22.234 11.141 1 56.47 100 GLY A N 1
ATOM 717 C CA . GLY A 1 100 ? 8.344 -21.25 10.125 1 56.47 100 GLY A CA 1
ATOM 718 C C . GLY A 1 100 ? 9.195 -20.109 10.648 1 56.47 100 GLY A C 1
ATOM 719 O O . GLY A 1 100 ? 8.914 -19.547 11.719 1 56.47 100 GLY A O 1
ATOM 720 N N . HIS A 1 101 ? 10.43 -19.984 10.445 1 58.12 101 HIS A N 1
ATOM 721 C CA . HIS A 1 101 ? 11.117 -18.797 10.953 1 58.12 101 HIS A CA 1
ATOM 722 C C . HIS A 1 101 ? 12.062 -18.219 9.898 1 58.12 101 HIS A C 1
ATOM 724 O O . HIS A 1 101 ? 12.359 -18.875 8.898 1 58.12 101 HIS A O 1
ATOM 730 N N . ASN A 1 102 ? 12.078 -16.938 9.773 1 50.97 102 ASN A N 1
ATOM 731 C CA . ASN A 1 102 ? 13.078 -16.188 9.016 1 50.97 102 ASN A CA 1
ATOM 732 C C . ASN A 1 102 ? 14.414 -16.141 9.75 1 50.97 102 ASN A C 1
ATOM 734 O O . ASN A 1 102 ? 14.711 -15.164 10.43 1 50.97 102 ASN A O 1
ATOM 738 N N . PRO A 1 103 ? 15.008 -17.469 9.727 1 51.41 103 PRO A N 1
ATOM 739 C CA . PRO A 1 103 ? 16.281 -17.375 10.43 1 51.41 103 PRO A CA 1
ATOM 740 C C . PRO A 1 103 ? 17.219 -16.312 9.828 1 51.41 103 PRO A C 1
ATOM 742 O O . PRO A 1 103 ? 17.094 -15.977 8.648 1 51.41 103 PRO A O 1
ATOM 745 N N . SER A 1 104 ? 17.828 -15.555 10.586 1 55.56 104 SER A N 1
ATOM 746 C CA . SER A 1 104 ? 18.812 -14.586 10.117 1 55.56 104 SER A CA 1
ATOM 747 C C . SER A 1 104 ? 19.812 -15.219 9.148 1 55.56 104 SER A C 1
ATOM 749 O O . SER A 1 104 ? 20.328 -14.547 8.266 1 55.56 104 SER A O 1
ATOM 751 N N . THR A 1 105 ? 19.969 -16.625 9.32 1 61.78 105 THR A N 1
ATOM 752 C CA . THR A 1 105 ? 21.031 -17.203 8.516 1 61.78 105 THR A CA 1
ATOM 753 C C . THR A 1 105 ? 20.734 -18.641 8.148 1 61.78 105 THR A C 1
ATOM 755 O O . THR A 1 105 ? 21.484 -19.562 8.523 1 61.78 105 THR A O 1
ATOM 758 N N . PRO A 1 106 ? 19.5 -18.891 7.465 1 63 106 PRO A N 1
ATOM 759 C CA . PRO A 1 106 ? 19.344 -20.266 6.973 1 63 106 PRO A CA 1
ATOM 760 C C . PRO A 1 106 ? 20.406 -20.656 5.961 1 63 106 PRO A C 1
ATOM 762 O O . PRO A 1 106 ? 21.094 -19.781 5.41 1 63 106 PRO A O 1
ATOM 765 N N . ALA A 1 107 ? 20.75 -22 6.027 1 74.25 107 ALA A N 1
ATOM 766 C CA . ALA A 1 107 ? 21.812 -22.422 5.121 1 74.25 107 ALA A CA 1
ATOM 767 C C . ALA A 1 107 ? 21.359 -23.625 4.289 1 74.25 107 ALA A C 1
ATOM 769 O O . ALA A 1 107 ? 20.516 -24.406 4.727 1 74.25 107 ALA A O 1
ATOM 770 N N . GLY A 1 108 ? 21.859 -23.688 3.09 1 76.62 108 GLY A N 1
ATOM 771 C CA . GLY A 1 108 ? 21.531 -24.766 2.17 1 76.62 108 GLY A CA 1
ATOM 772 C C . GLY A 1 108 ? 20.172 -24.594 1.524 1 76.62 108 GLY A C 1
ATOM 773 O O . GLY A 1 108 ? 19.156 -24.484 2.219 1 76.62 108 GLY A O 1
ATOM 774 N N . ALA A 1 109 ? 20.078 -24.375 0.251 1 81.38 109 ALA A N 1
ATOM 775 C CA . ALA A 1 109 ? 18.812 -24.156 -0.461 1 81.38 109 ALA A CA 1
ATOM 776 C C . ALA A 1 109 ? 18.25 -25.469 -0.978 1 81.38 109 ALA A C 1
ATOM 778 O O . ALA A 1 109 ? 18.984 -26.375 -1.37 1 81.38 109 ALA A O 1
ATOM 779 N N . GLY A 1 110 ? 16.922 -25.625 -0.789 1 89.69 110 GLY A N 1
ATOM 780 C CA . GLY A 1 110 ? 16.25 -26.781 -1.334 1 89.69 110 GLY A CA 1
ATOM 781 C C . GLY A 1 110 ? 15.031 -27.203 -0.52 1 89.69 110 GLY A C 1
ATOM 782 O O . GLY A 1 110 ? 14.602 -26.484 0.382 1 89.69 110 GLY A O 1
ATOM 783 N N . GLU A 1 111 ? 14.469 -28.281 -0.962 1 93 111 GLU A N 1
ATOM 784 C CA . GLU A 1 111 ? 13.336 -28.891 -0.27 1 93 111 GLU A CA 1
ATOM 785 C C . GLU A 1 111 ? 13.578 -30.391 -0.021 1 93 111 GLU A C 1
ATOM 787 O O . GLU A 1 111 ? 14.297 -31.031 -0.779 1 93 111 GLU A O 1
ATOM 792 N N . ALA A 1 112 ? 13.062 -30.828 1.041 1 94.75 112 ALA A N 1
ATOM 793 C CA . ALA A 1 112 ? 13.211 -32.25 1.35 1 94.75 112 ALA A CA 1
ATOM 794 C C . ALA A 1 112 ? 12.07 -32.75 2.238 1 94.75 112 ALA A C 1
ATOM 796 O O . ALA A 1 112 ? 11.438 -31.938 2.936 1 94.75 112 ALA A O 1
ATOM 797 N N . VAL A 1 113 ? 11.82 -34 2.047 1 95.75 113 VAL A N 1
ATOM 798 C CA . VAL A 1 113 ? 10.867 -34.719 2.898 1 95.75 113 VAL A CA 1
ATOM 799 C C . VAL A 1 113 ? 11.547 -35.906 3.576 1 95.75 113 VAL A C 1
ATOM 801 O O . VAL A 1 113 ? 12.375 -36.562 2.965 1 95.75 113 VAL A O 1
ATOM 804 N N . GLY A 1 114 ? 11.25 -36.031 4.809 1 96 114 GLY A N 1
ATOM 805 C CA . GLY A 1 114 ? 11.82 -37.156 5.531 1 96 114 GLY A CA 1
ATOM 806 C C . GLY A 1 114 ? 11.234 -37.344 6.918 1 96 114 GLY A C 1
ATOM 807 O O . GLY A 1 114 ? 10.461 -36.5 7.387 1 96 114 GLY A O 1
ATOM 808 N N . ARG A 1 115 ? 11.602 -38.469 7.492 1 95.31 115 ARG A N 1
ATOM 809 C CA . ARG A 1 115 ? 11.203 -38.719 8.875 1 95.31 115 ARG A CA 1
ATOM 810 C C . ARG A 1 115 ? 12.148 -38.031 9.852 1 95.31 115 ARG A C 1
ATOM 812 O O . ARG A 1 115 ? 13.359 -38 9.633 1 95.31 115 ARG A O 1
ATOM 819 N N . LEU A 1 116 ? 11.523 -37.531 10.875 1 93.75 116 LEU A N 1
ATOM 820 C CA . LEU A 1 116 ? 12.328 -36.812 11.867 1 93.75 116 LEU A CA 1
ATOM 821 C C . LEU A 1 116 ? 13.109 -37.781 12.734 1 93.75 116 LEU A C 1
ATOM 823 O O . LEU A 1 116 ? 12.547 -38.781 13.219 1 93.75 116 LEU A O 1
ATOM 827 N N . LEU A 1 117 ? 14.406 -37.531 12.852 1 95.94 117 LEU A N 1
ATOM 828 C CA . LEU A 1 117 ? 15.305 -38.375 13.664 1 95.94 117 LEU A CA 1
ATOM 829 C C . LEU A 1 117 ? 16.297 -37.5 14.438 1 95.94 117 LEU A C 1
ATOM 831 O O . LEU A 1 117 ? 16.938 -36.625 13.852 1 95.94 117 LEU A O 1
ATOM 835 N N . PHE A 1 118 ? 16.344 -37.719 15.727 1 96 118 PHE A N 1
ATOM 836 C CA . PHE A 1 118 ? 17.312 -36.969 16.516 1 96 118 PHE A CA 1
ATOM 837 C C . PHE A 1 118 ? 18.734 -37.469 16.266 1 96 118 PHE A C 1
ATOM 839 O O . PHE A 1 118 ? 18.938 -38.688 16.094 1 96 118 PHE A O 1
ATOM 846 N N . ILE A 1 119 ? 19.625 -36.562 16.344 1 96.31 119 ILE A N 1
ATOM 847 C CA . ILE A 1 119 ? 21.016 -36.875 16.016 1 96.31 119 ILE A CA 1
ATOM 848 C C . ILE A 1 119 ? 21.531 -37.938 16.969 1 96.31 119 ILE A C 1
ATOM 850 O O . ILE A 1 119 ? 22.391 -38.75 16.594 1 96.31 119 ILE A O 1
ATOM 854 N N . GLU A 1 120 ? 21 -38.031 18.156 1 94.38 120 GLU A N 1
ATOM 855 C CA . GLU A 1 120 ? 21.406 -39 19.156 1 94.38 120 GLU A CA 1
ATOM 856 C C . GLU A 1 120 ? 20.953 -40.406 18.766 1 94.38 120 GLU A C 1
ATOM 858 O O . GLU A 1 120 ? 21.531 -41.406 19.203 1 94.38 120 GLU A O 1
ATOM 863 N N . ASN A 1 121 ? 19.984 -40.5 17.953 1 95.38 121 ASN A N 1
ATOM 864 C CA . ASN A 1 121 ? 19.375 -41.781 17.641 1 95.38 121 ASN A CA 1
ATOM 865 C C . ASN A 1 121 ? 19.719 -42.219 16.219 1 95.38 121 ASN A C 1
ATOM 867 O O . ASN A 1 121 ? 19.016 -43.062 15.656 1 95.38 121 ASN A O 1
ATOM 871 N N . MET A 1 122 ? 20.703 -41.719 15.648 1 95.44 122 MET A N 1
ATOM 872 C CA . MET A 1 122 ? 21.047 -42 14.25 1 95.44 122 MET A CA 1
ATOM 873 C C . MET A 1 122 ? 21.328 -43.469 14.047 1 95.44 122 MET A C 1
ATOM 875 O O . MET A 1 122 ? 21.125 -44 12.953 1 95.44 122 MET A O 1
ATOM 879 N N . ASP A 1 123 ? 21.797 -44.125 15.125 1 93.12 123 ASP A N 1
ATOM 880 C CA . ASP A 1 123 ? 22.094 -45.531 15.047 1 93.12 123 ASP A CA 1
ATOM 881 C C . ASP A 1 123 ? 20.828 -46.344 14.805 1 93.12 123 ASP A C 1
ATOM 883 O O . ASP A 1 123 ? 20.891 -47.469 14.281 1 93.12 123 ASP A O 1
ATOM 887 N N . ARG A 1 124 ? 19.703 -45.781 15.102 1 93.19 124 ARG A N 1
ATOM 888 C CA . ARG A 1 124 ? 18.422 -46.469 14.969 1 93.19 124 ARG A CA 1
ATOM 889 C C . ARG A 1 124 ? 17.828 -46.25 13.578 1 93.19 124 ARG A C 1
ATOM 891 O O . AR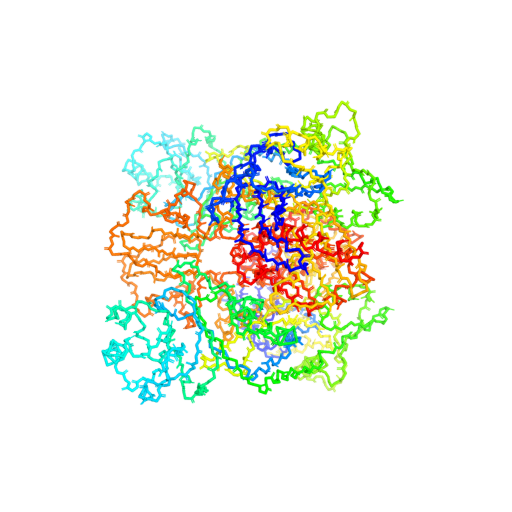G A 1 124 ? 16.828 -46.875 13.227 1 93.19 124 ARG A O 1
ATOM 898 N N . GLY A 1 125 ? 18.453 -45.5 12.805 1 94.12 125 GLY A N 1
ATOM 899 C CA . GLY A 1 125 ? 17.906 -45.156 11.5 1 94.12 125 GLY A CA 1
ATOM 900 C C . GLY A 1 125 ? 17.922 -46.344 10.539 1 94.12 125 GLY A C 1
ATOM 901 O O . GLY A 1 125 ? 18.828 -47.188 10.594 1 94.12 125 GLY A O 1
ATOM 902 N N . MET A 1 126 ? 16.938 -46.375 9.703 1 93.88 126 MET A N 1
ATOM 903 C CA . MET A 1 126 ? 16.797 -47.438 8.719 1 93.88 126 MET A CA 1
ATOM 904 C C . MET A 1 126 ? 17.391 -47 7.375 1 93.88 126 MET A C 1
ATOM 906 O O . MET A 1 126 ? 17.281 -45.844 6.98 1 93.88 126 MET A O 1
ATOM 910 N N . GLN A 1 127 ? 17.844 -48 6.633 1 91.19 127 GLN A N 1
ATOM 911 C CA . GLN A 1 127 ? 18.406 -47.75 5.309 1 91.19 127 GLN A CA 1
ATOM 912 C C . GLN A 1 127 ? 17.297 -47.438 4.305 1 91.19 127 GLN A C 1
ATOM 914 O O . GLN A 1 127 ? 16.188 -47.938 4.398 1 91.19 127 GLN A O 1
ATOM 919 N N . ASN A 1 128 ? 17.578 -46.562 3.395 1 91.38 128 ASN A N 1
ATOM 920 C CA . ASN A 1 128 ? 16.703 -46.156 2.287 1 91.38 128 ASN A CA 1
ATOM 921 C C . ASN A 1 128 ? 15.492 -45.406 2.771 1 91.38 128 ASN A C 1
ATOM 923 O O . ASN A 1 128 ? 14.445 -45.406 2.123 1 91.38 128 ASN A O 1
ATOM 927 N N . THR A 1 129 ? 15.578 -44.969 3.996 1 94.38 129 THR A N 1
ATOM 928 C CA . THR A 1 129 ? 14.562 -44.062 4.527 1 94.38 129 THR A CA 1
ATOM 929 C C . THR A 1 129 ? 15.102 -42.656 4.621 1 94.38 129 THR A C 1
ATOM 931 O O . THR A 1 129 ? 16.109 -42.406 5.273 1 94.38 129 THR A O 1
ATOM 934 N N . PRO A 1 130 ? 14.398 -41.781 3.914 1 96.5 130 PRO A N 1
ATOM 935 C CA . PRO A 1 130 ? 14.852 -40.406 4.023 1 96.5 130 PRO A CA 1
ATOM 936 C C . PRO A 1 130 ? 14.641 -39.812 5.418 1 96.5 130 PRO A C 1
ATOM 938 O O . PRO A 1 130 ? 13.594 -40.062 6.031 1 96.5 130 PRO A O 1
ATOM 941 N N . TYR A 1 131 ? 15.68 -39.094 5.957 1 97 131 TYR A N 1
ATOM 942 C CA . TYR A 1 131 ? 15.578 -38.531 7.301 1 97 131 TYR A CA 1
ATOM 943 C C . TYR A 1 131 ? 15.867 -37.031 7.293 1 97 131 TYR A C 1
ATOM 945 O O . TYR A 1 131 ? 16.688 -36.562 6.5 1 97 131 TYR A O 1
ATOM 953 N N . ILE A 1 132 ? 15.125 -36.312 8.102 1 95.44 132 ILE A N 1
ATOM 954 C CA . ILE A 1 132 ? 15.484 -34.969 8.539 1 95.44 132 ILE A CA 1
ATOM 955 C C . ILE A 1 132 ? 15.992 -35.031 9.984 1 95.44 132 ILE A C 1
ATOM 957 O O . ILE A 1 132 ? 15.25 -35.375 10.898 1 95.44 132 ILE A O 1
ATOM 961 N N . LEU A 1 133 ? 17.219 -34.656 10.148 1 96.25 133 LEU A N 1
ATOM 962 C CA . LEU A 1 133 ? 17.828 -34.812 11.461 1 96.25 133 LEU A CA 1
ATOM 963 C C . LEU A 1 133 ? 17.547 -33.594 12.336 1 96.25 133 LEU A C 1
ATOM 965 O O . LEU A 1 133 ? 17.406 -32.469 11.828 1 96.25 133 LEU A O 1
ATOM 969 N N . VAL A 1 134 ? 17.375 -33.844 13.602 1 94.31 134 VAL A N 1
ATOM 970 C CA . VAL A 1 134 ? 17.141 -32.812 14.602 1 94.31 134 VAL A CA 1
ATOM 971 C C . VAL A 1 134 ? 18.281 -32.812 15.609 1 94.31 134 VAL A C 1
ATOM 973 O O . VAL A 1 134 ? 18.609 -33.844 16.203 1 94.31 134 VAL A O 1
ATOM 976 N N . ALA A 1 135 ? 18.891 -31.656 15.773 1 95.38 135 ALA A N 1
ATOM 977 C CA . ALA A 1 135 ? 20.016 -31.578 16.703 1 95.38 135 ALA A CA 1
ATOM 978 C C . ALA A 1 135 ? 19.781 -30.453 17.719 1 95.38 135 ALA A C 1
ATOM 980 O O . ALA A 1 135 ? 19.547 -29.312 17.359 1 95.38 135 ALA A O 1
ATOM 981 N N . SER A 1 136 ? 19.906 -30.766 18.984 1 93.56 136 SER A N 1
ATOM 982 C CA . SER A 1 136 ? 19.797 -29.766 20.047 1 93.56 136 SER A CA 1
ATOM 983 C C . SER A 1 136 ? 21.078 -28.953 20.188 1 93.56 136 SER A C 1
ATOM 985 O O . SER A 1 136 ? 22.094 -29.297 19.562 1 93.56 136 SER A O 1
ATOM 987 N N . SER A 1 137 ? 21.031 -27.938 21.016 1 92.5 137 SER A N 1
ATOM 988 C CA . SER A 1 137 ? 22.172 -27.047 21.203 1 92.5 137 SER A CA 1
ATOM 989 C C . SER A 1 137 ? 23.266 -27.719 22.031 1 92.5 137 SER A C 1
ATOM 991 O O . SER A 1 137 ? 24.359 -27.172 22.172 1 92.5 137 SER A O 1
ATOM 993 N N . GLN A 1 138 ? 23 -28.922 22.453 1 93.31 138 GLN A N 1
ATOM 994 C CA . GLN A 1 138 ? 24 -29.672 23.188 1 93.31 138 GLN A CA 1
ATOM 995 C C . GLN A 1 138 ? 25.141 -30.141 22.266 1 93.31 138 GLN A C 1
ATOM 997 O O . GLN A 1 138 ? 26.25 -30.406 22.719 1 93.31 138 GLN A O 1
ATOM 1002 N N . PHE A 1 139 ? 24.891 -30.25 21.016 1 95.38 139 PHE A N 1
ATOM 1003 C CA . PHE A 1 139 ? 25.875 -30.656 20.031 1 95.38 139 PHE A CA 1
ATOM 1004 C C . PHE A 1 139 ? 26.5 -29.422 19.359 1 95.38 139 PHE A C 1
ATOM 1006 O O . PHE A 1 139 ? 25.781 -28.531 18.922 1 95.38 139 PHE A O 1
ATOM 1013 N N . SER A 1 140 ? 27.781 -29.406 19.266 1 95.31 140 SER A N 1
ATOM 1014 C CA . SER A 1 140 ? 28.453 -28.312 18.547 1 95.31 140 SER A CA 1
ATOM 1015 C C . SER A 1 140 ? 28.297 -28.469 17.047 1 95.31 140 SER A C 1
ATOM 1017 O O . SER A 1 140 ? 28.016 -29.562 16.547 1 95.31 140 SER A O 1
ATOM 1019 N N . TYR A 1 141 ? 28.5 -27.391 16.344 1 95.12 141 TYR A N 1
ATOM 1020 C CA . TYR A 1 141 ? 28.375 -27.422 14.891 1 95.12 141 TYR A CA 1
ATOM 1021 C C . TYR A 1 141 ? 29.375 -28.406 14.281 1 95.12 141 TYR A C 1
ATOM 1023 O O . TYR A 1 141 ? 29.078 -29.062 13.273 1 95.12 141 TYR A O 1
ATOM 1031 N N . GLU A 1 142 ? 30.562 -28.578 14.922 1 96.31 142 GLU A N 1
ATOM 1032 C CA . GLU A 1 142 ? 31.578 -29.516 14.438 1 96.31 142 GLU A CA 1
ATOM 1033 C C . GLU A 1 142 ? 31.109 -30.953 14.617 1 96.31 142 GLU A C 1
ATOM 1035 O O . GLU A 1 142 ? 31.297 -31.797 13.727 1 96.31 142 GLU A O 1
ATOM 1040 N N . GLU A 1 143 ? 30.562 -31.156 15.734 1 96.38 143 GLU A N 1
ATOM 1041 C CA . GLU A 1 143 ? 30.078 -32.5 16.047 1 96.38 143 GLU A CA 1
ATOM 1042 C C . GLU A 1 143 ? 28.938 -32.906 15.117 1 96.38 143 GLU A C 1
ATOM 1044 O O . GLU A 1 143 ? 28.875 -34.031 14.633 1 96.38 143 GLU A O 1
ATOM 1049 N N . VAL A 1 144 ? 28.031 -32.031 14.938 1 96.94 144 VAL A N 1
ATOM 1050 C CA . VAL A 1 144 ? 26.875 -32.281 14.07 1 96.94 144 VAL A CA 1
ATOM 1051 C C . VAL A 1 144 ? 27.359 -32.625 12.664 1 96.94 144 VAL A C 1
ATOM 1053 O O . VAL A 1 144 ? 26.938 -33.625 12.078 1 96.94 144 VAL A O 1
ATOM 1056 N N . ALA A 1 145 ? 28.25 -31.797 12.141 1 96.94 145 ALA A N 1
ATOM 1057 C CA . ALA A 1 145 ? 28.766 -32.031 10.797 1 96.94 145 ALA A CA 1
ATOM 1058 C C . ALA A 1 145 ? 29.5 -33.344 10.695 1 96.94 145 ALA A C 1
ATOM 1060 O O . ALA A 1 145 ? 29.344 -34.094 9.711 1 96.94 145 ALA A O 1
ATOM 1061 N N . ALA A 1 146 ? 30.297 -33.594 11.719 1 96.44 146 ALA A N 1
ATOM 1062 C CA . ALA A 1 146 ? 31.062 -34.812 11.734 1 96.44 146 ALA A CA 1
ATOM 1063 C C . ALA A 1 146 ? 30.141 -36.031 11.727 1 96.44 146 ALA A C 1
ATOM 1065 O O . ALA A 1 146 ? 30.391 -37 11.008 1 96.44 146 ALA A O 1
ATOM 1066 N N . LYS A 1 147 ? 29.125 -36 12.484 1 96.25 147 LYS A N 1
ATOM 1067 C CA . LYS A 1 147 ? 28.172 -37.125 12.57 1 96.25 147 LYS A CA 1
ATOM 1068 C C . LYS A 1 147 ? 27.438 -37.312 11.25 1 96.25 147 LYS A C 1
ATOM 1070 O O . LYS A 1 147 ? 27.25 -38.438 10.797 1 96.25 147 LYS A O 1
ATOM 1075 N N . LEU A 1 148 ? 26.953 -36.25 10.695 1 96.69 148 LEU A N 1
ATOM 1076 C CA . LEU A 1 148 ? 26.25 -36.344 9.422 1 96.69 148 LEU A CA 1
ATOM 1077 C C . LEU A 1 148 ? 27.141 -36.938 8.336 1 96.69 148 LEU A C 1
ATOM 1079 O O . LEU A 1 148 ? 26.703 -37.781 7.562 1 96.69 148 LEU A O 1
ATOM 1083 N N . ASN A 1 149 ? 28.438 -36.5 8.352 1 97.06 149 ASN A N 1
ATOM 1084 C CA . ASN A 1 149 ? 29.391 -37.031 7.363 1 97.06 149 ASN A CA 1
ATOM 1085 C C . ASN A 1 149 ? 29.672 -38.5 7.586 1 97.06 149 ASN A C 1
ATOM 1087 O O . ASN A 1 149 ? 29.844 -39.25 6.625 1 97.06 149 ASN A O 1
ATOM 1091 N N . GLN A 1 150 ? 29.766 -38.875 8.781 1 95 150 GLN A N 1
ATOM 1092 C CA . GLN A 1 150 ? 30.031 -40.25 9.133 1 95 150 GLN A CA 1
ATOM 1093 C C . GLN A 1 150 ? 28.906 -41.188 8.664 1 95 150 GLN A C 1
ATOM 1095 O O . GLN A 1 150 ? 29.156 -42.312 8.211 1 95 150 GLN A O 1
ATOM 1100 N N . TYR A 1 151 ? 27.688 -40.719 8.711 1 95 151 TYR A N 1
ATOM 1101 C CA . TYR A 1 151 ? 26.531 -41.562 8.43 1 95 151 TYR A CA 1
ATOM 1102 C C . TYR A 1 151 ? 26.047 -41.375 7 1 95 151 TYR A C 1
ATOM 1104 O O . TYR A 1 151 ? 25 -41.875 6.613 1 95 151 TYR A O 1
ATOM 1112 N N . GLU A 1 152 ? 26.656 -40.594 6.219 1 92.31 152 GLU A N 1
ATOM 1113 C CA . GLU A 1 152 ? 26.234 -40.188 4.887 1 92.31 152 GLU A CA 1
ATOM 1114 C C . GLU A 1 152 ? 25.938 -41.406 4.004 1 92.31 152 GLU A C 1
ATOM 1116 O O . GLU A 1 152 ? 24.984 -41.375 3.219 1 92.31 152 GLU A O 1
ATOM 1121 N N . GLU A 1 153 ? 26.75 -42.406 4.156 1 90.88 153 GLU A N 1
ATOM 1122 C CA . GLU A 1 153 ? 26.578 -43.594 3.322 1 90.88 153 GLU A CA 1
ATOM 1123 C C . GLU A 1 153 ? 25.531 -44.531 3.902 1 90.88 153 GLU A C 1
ATOM 1125 O O . GLU A 1 153 ? 24.922 -45.344 3.174 1 90.88 153 GLU A O 1
ATOM 1130 N N . ARG A 1 154 ? 25.344 -44.438 5.137 1 93.12 154 ARG A N 1
ATOM 1131 C CA . ARG A 1 154 ? 24.469 -45.375 5.824 1 93.12 154 ARG A CA 1
ATOM 1132 C C . ARG A 1 154 ? 23.016 -44.875 5.82 1 93.12 154 ARG A C 1
ATOM 1134 O O . ARG A 1 154 ? 22.078 -45.656 5.707 1 93.12 154 ARG A O 1
ATOM 1141 N N . LEU A 1 155 ? 22.844 -43.625 6.066 1 95.56 155 LEU A N 1
ATOM 1142 C CA . LEU A 1 155 ? 21.5 -43.031 6.18 1 95.56 155 LEU A CA 1
ATOM 1143 C C . LEU A 1 155 ? 21.266 -42.031 5.07 1 95.56 155 LEU A C 1
ATOM 1145 O O . LEU A 1 155 ? 22.188 -41.312 4.664 1 95.56 155 LEU A O 1
ATOM 1149 N N . ASP A 1 156 ? 20.062 -42 4.547 1 96.38 156 ASP A N 1
ATOM 1150 C CA . ASP A 1 156 ? 19.641 -40.969 3.586 1 96.38 156 ASP A CA 1
ATOM 1151 C C . ASP A 1 156 ? 19.203 -39.688 4.297 1 96.38 156 ASP A C 1
ATOM 1153 O O . ASP A 1 156 ? 18.016 -39.5 4.527 1 96.38 156 ASP A O 1
ATOM 1157 N N . ILE A 1 157 ? 20.156 -38.875 4.586 1 96.31 157 ILE A N 1
ATOM 1158 C CA . ILE A 1 157 ? 19.891 -37.594 5.281 1 96.31 157 ILE A CA 1
ATOM 1159 C C . ILE A 1 157 ? 19.578 -36.5 4.266 1 96.31 157 ILE A C 1
ATOM 1161 O O . ILE A 1 157 ? 20.422 -36.156 3.441 1 96.31 157 ILE A O 1
ATOM 1165 N N . ARG A 1 158 ? 18.359 -35.906 4.434 1 96.38 158 ARG A N 1
ATOM 1166 C CA . ARG A 1 158 ? 17.922 -34.969 3.4 1 96.38 158 ARG A CA 1
ATOM 1167 C C . ARG A 1 158 ? 17.766 -33.562 3.965 1 96.38 158 ARG A C 1
ATOM 1169 O O . ARG A 1 158 ? 17.641 -32.594 3.211 1 96.38 158 ARG A O 1
ATOM 1176 N N . GLY A 1 159 ? 17.734 -33.438 5.254 1 95.56 159 GLY A N 1
ATOM 1177 C CA . GLY A 1 159 ? 17.609 -32.125 5.891 1 95.56 159 GLY A CA 1
ATOM 1178 C C . GLY A 1 159 ? 18.062 -32.125 7.336 1 95.56 159 GLY A C 1
ATOM 1179 O O . GLY A 1 159 ? 18.312 -33.188 7.922 1 95.56 159 GLY A O 1
ATOM 1180 N N . LEU A 1 160 ? 18.203 -30.906 7.895 1 94.75 160 LEU A N 1
ATOM 1181 C CA . LEU A 1 160 ? 18.703 -30.75 9.258 1 94.75 160 LEU A CA 1
ATOM 1182 C C . LEU A 1 160 ? 18 -29.609 9.977 1 94.75 160 LEU A C 1
ATOM 1184 O O . LEU A 1 160 ? 17.797 -28.547 9.391 1 94.75 160 LEU A O 1
ATOM 1188 N N . ILE A 1 161 ? 17.547 -29.891 11.188 1 91.56 161 ILE A N 1
ATOM 1189 C CA . ILE A 1 161 ? 16.969 -28.891 12.07 1 91.56 161 ILE A CA 1
ATOM 1190 C C . ILE A 1 161 ? 17.891 -28.672 13.273 1 91.56 161 ILE A C 1
ATOM 1192 O O . ILE A 1 161 ? 18.219 -29.625 13.984 1 91.56 161 ILE A O 1
ATOM 1196 N N . LEU A 1 162 ? 18.266 -27.406 13.43 1 91.69 162 LEU A N 1
ATOM 1197 C CA . LEU A 1 162 ? 19.188 -27.078 14.508 1 91.69 162 LEU A CA 1
ATOM 1198 C C . LEU A 1 162 ? 18.516 -26.172 15.539 1 91.69 162 LEU A C 1
ATOM 1200 O O . LEU A 1 162 ? 17.75 -25.281 15.172 1 91.69 162 LEU A O 1
ATOM 1204 N N . GLN A 1 163 ? 18.781 -26.375 16.75 1 88.69 163 GLN A N 1
ATOM 1205 C CA . GLN A 1 163 ? 18.375 -25.422 17.781 1 88.69 163 GLN A CA 1
ATOM 1206 C C . GLN A 1 163 ? 19.266 -24.203 17.797 1 88.69 163 GLN A C 1
ATOM 1208 O O . GLN A 1 163 ? 18.797 -23.078 17.953 1 88.69 163 GLN A O 1
ATOM 1213 N N . ALA A 1 164 ? 20.578 -24.438 17.594 1 87.19 164 ALA A N 1
ATOM 1214 C CA . ALA A 1 164 ? 21.578 -23.359 17.625 1 87.19 164 ALA A CA 1
ATOM 1215 C C . ALA A 1 164 ? 21.578 -22.578 16.312 1 87.19 164 ALA A C 1
ATOM 1217 O O . ALA A 1 164 ? 21.188 -23.094 15.273 1 87.19 164 ALA A O 1
ATOM 1218 N N . ASP A 1 165 ? 21.969 -21.297 16.359 1 84.81 165 ASP A N 1
ATOM 1219 C CA . ASP A 1 165 ? 22.141 -20.453 15.188 1 84.81 165 ASP A CA 1
ATOM 1220 C C . ASP A 1 165 ? 23.469 -20.734 14.5 1 84.81 165 ASP A C 1
ATOM 1222 O O . ASP A 1 165 ? 24.375 -19.891 14.5 1 84.81 165 ASP A O 1
ATOM 1226 N N . GLU A 1 166 ? 23.578 -21.938 13.891 1 87.75 166 GLU A N 1
ATOM 1227 C CA . GLU A 1 166 ? 24.875 -22.344 13.359 1 87.75 166 GLU A CA 1
ATOM 1228 C C . GLU A 1 166 ? 24.703 -23.062 12.016 1 87.75 166 GLU A C 1
ATOM 1230 O O . GLU A 1 166 ? 25.531 -23.906 11.656 1 87.75 166 GLU A O 1
ATOM 1235 N N . ALA A 1 167 ? 23.641 -22.75 11.328 1 89 167 ALA A N 1
ATOM 1236 C CA . ALA A 1 167 ? 23.328 -23.453 10.086 1 89 167 ALA A CA 1
ATOM 1237 C C . ALA A 1 167 ? 24.453 -23.281 9.07 1 89 167 ALA A C 1
ATOM 1239 O O . ALA A 1 167 ? 24.875 -24.234 8.422 1 89 167 ALA A O 1
ATOM 1240 N N . VAL A 1 168 ? 24.969 -22.125 8.938 1 86 168 VAL A N 1
ATOM 1241 C CA . VAL A 1 168 ? 26 -21.828 7.938 1 86 168 VAL A CA 1
ATOM 1242 C C . VAL A 1 168 ? 27.281 -22.562 8.281 1 86 168 VAL A C 1
ATOM 1244 O O . VAL A 1 168 ? 27.953 -23.094 7.395 1 86 168 VAL A O 1
ATOM 1247 N N . LEU A 1 169 ? 27.641 -22.609 9.516 1 89.88 169 LEU A N 1
ATOM 1248 C CA . LEU A 1 169 ? 28.844 -23.281 9.977 1 89.88 169 LEU A CA 1
ATOM 1249 C C . LEU A 1 169 ? 28.75 -24.781 9.711 1 89.88 169 LEU A C 1
ATOM 1251 O O . LEU A 1 169 ? 29.75 -25.406 9.32 1 89.88 169 LEU A O 1
ATOM 1255 N N . VAL A 1 170 ? 27.656 -25.344 9.93 1 93.38 170 VAL A N 1
ATOM 1256 C CA . VAL A 1 170 ? 27.469 -26.766 9.703 1 93.38 170 VAL A CA 1
ATOM 1257 C C . VAL A 1 170 ? 27.516 -27.062 8.203 1 93.38 170 VAL A C 1
ATOM 1259 O O . VAL A 1 170 ? 28.203 -27.984 7.758 1 93.38 170 VAL A O 1
ATOM 1262 N N . GLU A 1 171 ? 26.781 -26.297 7.41 1 92.06 171 GLU A N 1
ATOM 1263 C CA . GLU A 1 171 ? 26.672 -26.484 5.965 1 92.06 171 GLU A CA 1
ATOM 1264 C C . GLU A 1 171 ? 28.062 -26.469 5.316 1 92.06 171 GLU A C 1
ATOM 1266 O O . GLU A 1 171 ? 28.312 -27.234 4.383 1 92.06 171 GLU A O 1
ATOM 1271 N N . ASN A 1 172 ? 28.875 -25.609 5.777 1 89.88 172 ASN A N 1
ATOM 1272 C CA . ASN A 1 172 ? 30.203 -25.438 5.203 1 89.88 172 ASN A CA 1
ATOM 1273 C C . ASN A 1 172 ? 31.078 -26.672 5.449 1 89.88 172 ASN A C 1
ATOM 1275 O O . ASN A 1 172 ? 32.094 -26.875 4.773 1 89.88 172 ASN A O 1
ATOM 1279 N N . ARG A 1 173 ? 30.734 -27.5 6.277 1 94.12 173 ARG A N 1
ATOM 1280 C CA . ARG A 1 173 ? 31.562 -28.641 6.676 1 94.12 173 ARG A CA 1
ATOM 1281 C C . ARG A 1 173 ? 30.969 -29.953 6.18 1 94.12 173 ARG A C 1
ATOM 1283 O O . ARG A 1 173 ? 31.594 -31 6.309 1 94.12 173 ARG A O 1
ATOM 1290 N N . LEU A 1 174 ? 29.812 -29.859 5.621 1 95.19 174 LEU A N 1
ATOM 1291 C CA . LEU A 1 174 ? 29.141 -31.062 5.133 1 95.19 174 LEU A CA 1
ATOM 1292 C C . LEU A 1 174 ? 29.672 -31.469 3.76 1 95.19 174 LEU A C 1
ATOM 1294 O O . LEU A 1 174 ? 29.953 -30.609 2.926 1 95.19 174 LEU A O 1
ATOM 1298 N N . ASN A 1 175 ? 29.766 -32.719 3.523 1 94 175 ASN A N 1
ATOM 1299 C CA . ASN A 1 175 ? 30.125 -33.219 2.203 1 94 175 ASN A CA 1
ATOM 1300 C C . ASN A 1 175 ? 29 -33.031 1.198 1 94 175 ASN A C 1
ATOM 1302 O O . ASN A 1 175 ? 29.234 -32.625 0.053 1 94 175 ASN A O 1
ATOM 1306 N N . LYS A 1 176 ? 27.828 -33.344 1.69 1 91.94 176 LYS A N 1
ATOM 1307 C CA . LYS A 1 176 ? 26.625 -33.156 0.89 1 91.94 176 LYS A CA 1
ATOM 1308 C C . LYS A 1 176 ? 25.781 -32 1.426 1 91.94 176 LYS A C 1
ATOM 1310 O O . LYS A 1 176 ? 25.422 -31.984 2.605 1 91.94 176 LYS A O 1
ATOM 1315 N N . LYS A 1 177 ? 25.484 -31.141 0.473 1 91.88 177 LYS A N 1
ATOM 1316 C CA . LYS A 1 177 ? 24.688 -30 0.9 1 91.88 177 LYS A CA 1
ATOM 1317 C C . LYS A 1 177 ? 23.219 -30.375 1.062 1 91.88 177 LYS A C 1
ATOM 1319 O O . LYS A 1 177 ? 22.656 -31.094 0.233 1 91.88 177 LYS A O 1
ATOM 1324 N N . ILE A 1 178 ? 22.656 -29.969 2.172 1 94.62 178 ILE A N 1
ATOM 1325 C CA . ILE A 1 178 ? 21.25 -30.203 2.477 1 94.62 178 ILE A CA 1
ATOM 1326 C C . ILE A 1 178 ? 20.641 -28.938 3.059 1 94.62 178 ILE A C 1
ATOM 1328 O O . ILE A 1 178 ? 21.344 -28.078 3.57 1 94.62 178 ILE A O 1
ATOM 1332 N N . PRO A 1 179 ? 19.312 -28.828 2.939 1 93.81 179 PRO A N 1
ATOM 1333 C CA . PRO A 1 179 ? 18.672 -27.688 3.594 1 93.81 179 PRO A CA 1
ATOM 1334 C C . PRO A 1 179 ? 18.719 -27.781 5.117 1 93.81 179 PRO A C 1
ATOM 1336 O O . PRO A 1 179 ? 18.469 -28.828 5.691 1 93.81 179 PRO A O 1
ATOM 1339 N N . ILE A 1 180 ? 19.047 -26.625 5.75 1 93.06 180 ILE A N 1
ATOM 1340 C CA . ILE A 1 180 ? 19.219 -26.562 7.199 1 93.06 180 ILE A CA 1
ATOM 1341 C C . ILE A 1 180 ? 18.391 -25.406 7.758 1 93.06 180 ILE A C 1
ATOM 1343 O O . ILE A 1 180 ? 18.5 -24.281 7.289 1 93.06 180 ILE A O 1
ATOM 1347 N N . VAL A 1 181 ? 17.516 -25.703 8.695 1 88.44 181 VAL A N 1
ATOM 1348 C CA . VAL A 1 181 ? 16.781 -24.672 9.438 1 88.44 181 VAL A CA 1
ATOM 1349 C C . VAL A 1 181 ? 17.344 -24.578 10.859 1 88.44 181 VAL A C 1
ATOM 1351 O O . VAL A 1 181 ? 17.438 -25.578 11.57 1 88.44 181 VAL A O 1
ATOM 1354 N N . ASP A 1 182 ? 17.766 -23.391 11.25 1 87.5 182 ASP A N 1
ATOM 1355 C CA . ASP A 1 182 ? 18.344 -23.234 12.578 1 87.5 182 ASP A CA 1
ATOM 1356 C C . ASP A 1 182 ? 17.469 -22.344 13.461 1 87.5 182 ASP A C 1
ATOM 1358 O O . ASP A 1 182 ? 16.375 -21.969 13.062 1 87.5 182 ASP A O 1
ATOM 1362 N N . GLU A 1 183 ? 17.859 -22.156 14.703 1 81.69 183 GLU A N 1
ATOM 1363 C CA . GLU A 1 183 ? 17.219 -21.297 15.695 1 81.69 183 GLU A CA 1
ATOM 1364 C C . GLU A 1 183 ? 15.828 -21.812 16.062 1 81.69 183 GLU A C 1
ATOM 1366 O O . GLU A 1 183 ? 14.867 -21.047 16.125 1 81.69 183 GLU A O 1
ATOM 1371 N N . VAL A 1 184 ? 15.719 -23.109 16.062 1 82.69 184 VAL A N 1
ATOM 1372 C CA . VAL A 1 184 ? 14.469 -23.719 16.5 1 82.69 184 VAL A CA 1
ATOM 1373 C C . VAL A 1 184 ? 14.477 -23.844 18.031 1 82.69 184 VAL A C 1
ATOM 1375 O O . VAL A 1 184 ? 15.016 -24.812 18.578 1 82.69 184 VAL A O 1
ATOM 1378 N N . ARG A 1 185 ? 13.758 -23 18.688 1 78.69 185 ARG A N 1
ATOM 1379 C CA . ARG A 1 185 ? 13.828 -22.812 20.125 1 78.69 185 ARG A CA 1
ATOM 1380 C C . ARG A 1 185 ? 13.328 -24.047 20.859 1 78.69 185 ARG A C 1
ATOM 1382 O O . ARG A 1 185 ? 13.945 -24.5 21.828 1 78.69 185 ARG A O 1
ATOM 1389 N N . HIS A 1 186 ? 12.203 -24.594 20.438 1 80.44 186 HIS A N 1
ATOM 1390 C CA . HIS A 1 186 ? 11.578 -25.688 21.156 1 80.44 186 HIS A CA 1
ATOM 1391 C C . HIS A 1 186 ? 11.852 -27.031 20.469 1 80.44 186 HIS A C 1
ATOM 1393 O O . HIS A 1 186 ? 10.914 -27.719 20.078 1 80.44 186 HIS A O 1
ATOM 1399 N N . ILE A 1 187 ? 13.086 -27.297 20.469 1 83.5 187 ILE A N 1
ATOM 1400 C CA . ILE A 1 187 ? 13.531 -28.5 19.766 1 83.5 187 ILE A CA 1
ATOM 1401 C C . ILE A 1 187 ? 12.984 -29.75 20.469 1 83.5 187 ILE A C 1
ATOM 1403 O O . ILE A 1 187 ? 12.75 -30.781 19.844 1 83.5 187 ILE A O 1
ATOM 1407 N N . ASP A 1 188 ? 12.742 -29.562 21.766 1 80.88 188 ASP A N 1
ATOM 1408 C CA . ASP A 1 188 ? 12.258 -30.656 22.594 1 80.88 188 ASP A CA 1
ATOM 1409 C C . ASP A 1 188 ? 10.836 -31.047 22.203 1 80.88 188 ASP A C 1
ATOM 1411 O O . ASP A 1 188 ? 10.391 -32.156 22.484 1 80.88 188 ASP A O 1
ATOM 1415 N N . LYS A 1 189 ? 10.172 -30.219 21.516 1 78.69 189 LYS A N 1
ATOM 1416 C CA . LYS A 1 189 ? 8.781 -30.469 21.156 1 78.69 189 LYS A CA 1
ATOM 1417 C C . LYS A 1 189 ? 8.672 -31.094 19.766 1 78.69 189 LYS A C 1
ATOM 1419 O O . LYS A 1 189 ? 7.582 -31.469 19.328 1 78.69 189 LYS A O 1
ATOM 1424 N N . VAL A 1 190 ? 9.805 -31.281 19.156 1 84.12 190 VAL A N 1
ATOM 1425 C CA . VAL A 1 190 ? 9.789 -31.906 17.844 1 84.12 190 VAL A CA 1
ATOM 1426 C C . VAL A 1 190 ? 9.539 -33.406 17.984 1 84.12 190 VAL A C 1
ATOM 1428 O O . VAL A 1 190 ? 10.297 -34.094 18.672 1 84.12 190 VAL A O 1
ATOM 1431 N N . PRO A 1 191 ? 8.406 -33.875 17.391 1 83.31 191 PRO A N 1
ATOM 1432 C CA . PRO A 1 191 ? 8.125 -35.312 17.516 1 83.31 191 PRO A CA 1
ATOM 1433 C C . PRO A 1 191 ? 9.031 -36.156 16.641 1 83.31 191 PRO A C 1
ATOM 1435 O O . PRO A 1 191 ? 9.18 -35.875 15.445 1 83.31 191 PRO A O 1
ATOM 1438 N N . GLU A 1 192 ? 9.555 -37.188 17.219 1 87.56 192 GLU A N 1
ATOM 1439 C CA . GLU A 1 192 ? 10.422 -38.094 16.469 1 87.56 192 GLU A CA 1
ATOM 1440 C C . GLU A 1 192 ? 9.602 -39.062 15.609 1 87.56 192 GLU A C 1
ATOM 1442 O O . GLU A 1 192 ? 8.453 -39.344 15.938 1 87.56 192 GLU A O 1
ATOM 1447 N N . GLU A 1 193 ? 10.102 -39.438 14.391 1 89 193 GLU A N 1
ATOM 1448 C CA . GLU A 1 193 ? 9.594 -40.469 13.484 1 89 193 GLU A CA 1
ATOM 1449 C C . GLU A 1 193 ? 8.398 -39.969 12.68 1 89 193 GLU A C 1
ATOM 1451 O O . GLU A 1 193 ? 7.824 -40.719 11.883 1 89 193 GLU A O 1
ATOM 1456 N N . LYS A 1 194 ? 8.047 -38.75 12.938 1 88.19 194 LYS A N 1
ATOM 1457 C CA . LYS A 1 194 ? 6.969 -38.188 12.141 1 88.19 194 LYS A CA 1
ATOM 1458 C C . LYS A 1 194 ? 7.492 -37.656 10.805 1 88.19 194 LYS A C 1
ATOM 1460 O O . LYS A 1 194 ? 8.656 -37.281 10.695 1 88.19 194 LYS A O 1
ATOM 1465 N N . LEU A 1 195 ? 6.637 -37.688 9.844 1 91.38 195 LEU A N 1
ATOM 1466 C CA . LEU A 1 195 ? 6.988 -37.156 8.523 1 91.38 195 LEU A CA 1
ATOM 1467 C C . LEU A 1 195 ? 7.008 -35.656 8.523 1 91.38 195 LEU A C 1
ATOM 1469 O O . LEU A 1 195 ? 6.117 -35 9.102 1 91.38 195 LEU A O 1
ATOM 1473 N N . ALA A 1 196 ? 8.094 -35.094 8.008 1 91.81 196 ALA A N 1
ATOM 1474 C CA . ALA A 1 196 ? 8.234 -33.656 7.949 1 91.81 196 ALA A CA 1
ATOM 1475 C C . ALA A 1 196 ? 8.781 -33.188 6.598 1 91.81 196 ALA A C 1
ATOM 1477 O O . ALA A 1 196 ? 9.414 -33.969 5.887 1 91.81 196 ALA A O 1
ATOM 1478 N N . ALA A 1 197 ? 8.367 -32 6.219 1 93.38 197 ALA A N 1
ATOM 1479 C CA . ALA A 1 197 ? 8.93 -31.344 5.047 1 93.38 197 ALA A CA 1
ATOM 1480 C C . ALA A 1 197 ? 9.719 -30.109 5.445 1 93.38 197 ALA A C 1
ATOM 1482 O O . ALA A 1 197 ? 9.305 -29.359 6.34 1 93.38 197 ALA A O 1
ATOM 1483 N N . ILE A 1 198 ? 10.875 -29.906 4.863 1 93 198 ILE A N 1
ATOM 1484 C CA . ILE A 1 198 ? 11.742 -28.766 5.117 1 93 198 ILE A CA 1
ATOM 1485 C C . ILE A 1 198 ? 12.016 -28.016 3.809 1 93 198 ILE A C 1
ATOM 1487 O O . ILE A 1 198 ? 12.164 -28.641 2.756 1 93 198 ILE A O 1
ATOM 1491 N N . GLU A 1 199 ? 11.93 -26.719 3.828 1 93.12 199 GLU A N 1
ATOM 1492 C CA . GLU A 1 199 ? 12.234 -25.891 2.662 1 93.12 199 GLU A CA 1
ATOM 1493 C C . GLU A 1 199 ? 13.078 -24.672 3.049 1 93.12 199 GLU A C 1
ATOM 1495 O O . GLU A 1 199 ? 12.773 -23.984 4.023 1 93.12 199 GLU A O 1
ATOM 1500 N N . VAL A 1 200 ? 14.18 -24.484 2.387 1 90.62 200 VAL A N 1
ATOM 1501 C CA . VAL A 1 200 ? 15.055 -23.328 2.529 1 90.62 200 VAL A CA 1
ATOM 1502 C C . VAL A 1 200 ? 15.242 -22.656 1.173 1 90.62 200 VAL A C 1
ATOM 1504 O O . VAL A 1 200 ? 15.703 -23.281 0.217 1 90.62 200 VAL A O 1
ATOM 1507 N N . ALA A 1 201 ? 14.828 -21.438 1.093 1 86.25 201 ALA A N 1
ATOM 1508 C CA . ALA A 1 201 ? 14.867 -20.703 -0.166 1 86.25 201 ALA A CA 1
ATOM 1509 C C . ALA A 1 201 ? 16.266 -20.172 -0.453 1 86.25 201 ALA A C 1
ATOM 1511 O O . ALA A 1 201 ? 17.109 -20.078 0.453 1 86.25 201 ALA A O 1
ATOM 1512 N N . LEU A 1 202 ? 16.453 -19.906 -1.775 1 79.06 202 LEU A N 1
ATOM 1513 C CA . LEU A 1 202 ? 17.688 -19.219 -2.168 1 79.06 202 LEU A CA 1
ATOM 1514 C C . LEU A 1 202 ? 17.734 -17.812 -1.589 1 79.06 202 LEU A C 1
ATOM 1516 O O . LEU A 1 202 ? 16.688 -17.25 -1.23 1 79.06 202 LEU A O 1
ATOM 1520 N N . PRO A 1 203 ? 18.953 -17.266 -1.46 1 71.81 203 PRO A N 1
ATOM 1521 C CA . PRO A 1 203 ? 19.047 -15.891 -0.95 1 71.81 203 PRO A CA 1
ATOM 1522 C C . PRO A 1 203 ? 18.188 -14.906 -1.751 1 71.81 203 PRO A C 1
ATOM 1524 O O . PRO A 1 203 ? 18.188 -14.953 -2.984 1 71.81 203 PRO A O 1
ATOM 1527 N N . GLY A 1 204 ? 17.469 -14.102 -1.073 1 70.94 204 GLY A N 1
ATOM 1528 C CA . GLY A 1 204 ? 16.672 -13.07 -1.713 1 70.94 204 GLY A CA 1
ATOM 1529 C C . GLY A 1 204 ? 15.289 -13.539 -2.098 1 70.94 204 GLY A C 1
ATOM 1530 O O . GLY A 1 204 ? 14.469 -12.75 -2.586 1 70.94 204 GLY A O 1
ATOM 1531 N N . THR A 1 205 ? 15.039 -14.828 -1.86 1 78.81 205 THR A N 1
ATOM 1532 C CA . THR A 1 205 ? 13.734 -15.375 -2.213 1 78.81 205 THR A CA 1
ATOM 1533 C C . THR A 1 205 ? 13.07 -16.016 -0.996 1 78.81 205 THR A C 1
ATOM 1535 O O . THR A 1 205 ? 13.711 -16.203 0.04 1 78.81 205 THR A O 1
ATOM 1538 N N . SER A 1 206 ? 11.82 -16.234 -1.1 1 83.5 206 SER A N 1
ATOM 1539 C CA . SER A 1 206 ? 11.055 -16.906 -0.055 1 83.5 206 SER A CA 1
ATOM 1540 C C . SER A 1 206 ? 10.664 -18.312 -0.484 1 83.5 206 SER A C 1
ATOM 1542 O O . SER A 1 206 ? 10.766 -18.672 -1.661 1 83.5 206 SER A O 1
ATOM 1544 N N . ILE A 1 207 ? 10.344 -19.016 0.515 1 89 207 ILE A N 1
ATOM 1545 C CA . ILE A 1 207 ? 9.922 -20.391 0.207 1 89 207 ILE A CA 1
ATOM 1546 C C . ILE A 1 207 ? 8.641 -20.359 -0.618 1 89 207 ILE A C 1
ATOM 1548 O O . ILE A 1 207 ? 7.852 -19.406 -0.517 1 89 207 ILE A O 1
ATOM 1552 N N . ARG A 1 208 ? 8.422 -21.469 -1.347 1 88.94 208 ARG A N 1
ATOM 1553 C CA . ARG A 1 208 ? 7.305 -21.453 -2.285 1 88.94 208 ARG A CA 1
ATOM 1554 C C . ARG A 1 208 ? 6.418 -22.672 -2.105 1 88.94 208 ARG A C 1
ATOM 1556 O O . ARG A 1 208 ? 5.223 -22.641 -2.402 1 88.94 208 ARG A O 1
ATOM 1563 N N . MET A 1 209 ? 7 -23.703 -1.63 1 91.94 209 MET A N 1
ATOM 1564 C CA . MET A 1 209 ? 6.242 -24.938 -1.504 1 91.94 209 MET A CA 1
ATOM 1565 C C . MET A 1 209 ? 5.48 -24.984 -0.184 1 91.94 209 MET A C 1
ATOM 1567 O O . MET A 1 209 ? 4.273 -25.25 -0.166 1 91.94 209 MET A O 1
ATOM 1571 N N . LEU A 1 210 ? 6.164 -24.625 0.857 1 90.75 210 LEU A N 1
ATOM 1572 C CA . LEU A 1 210 ? 5.539 -24.75 2.17 1 90.75 210 LEU A CA 1
ATOM 1573 C C . LEU A 1 210 ? 4.656 -23.547 2.473 1 90.75 210 LEU A C 1
ATOM 1575 O O . LEU A 1 210 ? 3.848 -23.578 3.402 1 90.75 210 LEU A O 1
ATOM 1579 N N . SER A 1 211 ? 4.809 -22.5 1.698 1 88.81 211 SER A N 1
ATOM 1580 C CA . SER A 1 211 ? 3.912 -21.344 1.816 1 88.81 211 SER A CA 1
ATOM 1581 C C . SER A 1 211 ? 2.707 -21.5 0.894 1 88.81 211 SER A C 1
ATOM 1583 O O . SER A 1 211 ? 1.974 -20.531 0.665 1 88.81 211 SER A O 1
ATOM 1585 N N . ASN A 1 212 ? 2.561 -22.656 0.309 1 92.38 212 ASN A N 1
ATOM 1586 C CA . ASN A 1 212 ? 1.473 -23.047 -0.576 1 92.38 212 ASN A CA 1
ATOM 1587 C C . ASN A 1 212 ? 0.768 -24.312 -0.062 1 92.38 212 ASN A C 1
ATOM 1589 O O . ASN A 1 212 ? 1.383 -25.359 0.052 1 92.38 212 ASN A O 1
ATOM 1593 N N . PRO A 1 213 ? -0.55 -24.188 0.221 1 91.19 213 PRO A N 1
ATOM 1594 C CA . PRO A 1 213 ? -1.249 -25.359 0.736 1 91.19 213 PRO A CA 1
ATOM 1595 C C . PRO A 1 213 ? -1.089 -26.578 -0.167 1 91.19 213 PRO A C 1
ATOM 1597 O O . PRO A 1 213 ? -0.879 -27.703 0.325 1 91.19 213 PRO A O 1
ATOM 1600 N N . TYR A 1 214 ? -1.179 -26.375 -1.448 1 94.25 214 TYR A N 1
ATOM 1601 C CA . TYR A 1 214 ? -1.043 -27.5 -2.369 1 94.25 214 TYR A CA 1
ATOM 1602 C C . TYR A 1 214 ? 0.405 -27.969 -2.449 1 94.25 214 TYR A C 1
ATOM 1604 O O . TYR A 1 214 ? 0.675 -29.109 -2.826 1 94.25 214 TYR A O 1
ATOM 1612 N N . GLY A 1 215 ? 1.319 -27.047 -2.176 1 93.81 215 GLY A N 1
ATOM 1613 C CA . GLY A 1 215 ? 2.709 -27.438 -2.023 1 93.81 215 GLY A CA 1
ATOM 1614 C C . GLY A 1 215 ? 2.938 -28.359 -0.84 1 93.81 215 GLY A C 1
ATOM 1615 O O . GLY A 1 215 ? 3.639 -29.375 -0.957 1 93.81 215 GLY A O 1
ATOM 1616 N N . ILE A 1 216 ? 2.332 -27.984 0.271 1 91.12 216 ILE A N 1
ATOM 1617 C CA . ILE A 1 216 ? 2.422 -28.844 1.455 1 91.12 216 ILE A CA 1
ATOM 1618 C C . ILE A 1 216 ? 1.788 -30.203 1.167 1 91.12 216 ILE A C 1
ATOM 1620 O O . ILE A 1 216 ? 2.342 -31.234 1.529 1 91.12 216 ILE A O 1
ATOM 1624 N N . ALA A 1 217 ? 0.639 -30.188 0.523 1 92.38 217 ALA A N 1
ATOM 1625 C CA . ALA A 1 217 ? -0.046 -31.422 0.168 1 92.38 217 ALA A CA 1
ATOM 1626 C C . ALA A 1 217 ? 0.832 -32.312 -0.724 1 92.38 217 ALA A C 1
ATOM 1628 O O . ALA A 1 217 ? 0.839 -33.531 -0.587 1 92.38 217 ALA A O 1
ATOM 1629 N N . THR A 1 218 ? 1.532 -31.703 -1.626 1 93.75 218 THR A N 1
ATOM 1630 C CA . THR A 1 218 ? 2.418 -32.406 -2.531 1 93.75 218 THR A CA 1
ATOM 1631 C C . THR A 1 218 ? 3.559 -33.062 -1.76 1 93.75 218 THR A C 1
ATOM 1633 O O . THR A 1 218 ? 3.854 -34.25 -1.962 1 93.75 218 THR A O 1
ATOM 1636 N N . LEU A 1 219 ? 4.172 -32.344 -0.872 1 93.31 219 LEU A N 1
ATOM 1637 C CA . LEU A 1 219 ? 5.348 -32.812 -0.154 1 93.31 219 LEU A CA 1
ATOM 1638 C C . LEU A 1 219 ? 4.965 -33.844 0.886 1 93.31 219 LEU A C 1
ATOM 1640 O O . LEU A 1 219 ? 5.668 -34.844 1.056 1 93.31 219 LEU A O 1
ATOM 1644 N N . LEU A 1 220 ? 3.838 -33.688 1.538 1 91.94 220 LEU A N 1
ATOM 1645 C CA . LEU A 1 220 ? 3.508 -34.562 2.674 1 91.94 220 LEU A CA 1
ATOM 1646 C C . LEU A 1 220 ? 2.398 -35.531 2.311 1 91.94 220 LEU A C 1
ATOM 1648 O O . LEU A 1 220 ? 1.964 -36.312 3.15 1 91.94 220 LEU A O 1
ATOM 1652 N N . GLY A 1 221 ? 1.896 -35.5 1.118 1 90.5 221 GLY A N 1
ATOM 1653 C CA . GLY A 1 221 ? 0.872 -36.438 0.661 1 90.5 221 GLY A CA 1
ATOM 1654 C C . GLY A 1 221 ? -0.452 -36.25 1.382 1 90.5 221 GLY A C 1
ATOM 1655 O O . GLY A 1 221 ? -1.022 -37.219 1.886 1 90.5 221 GLY A O 1
ATOM 1656 N N . LEU A 1 222 ? -0.908 -34.969 1.408 1 89.5 222 LEU A N 1
ATOM 1657 C CA . LEU A 1 222 ? -2.141 -34.688 2.131 1 89.5 222 LEU A CA 1
ATOM 1658 C C . LEU A 1 222 ? -3.354 -34.812 1.215 1 89.5 222 LEU A C 1
ATOM 1660 O O . LEU A 1 222 ? -3.27 -34.531 0.018 1 89.5 222 LEU A O 1
ATOM 1664 N N . ASP A 1 223 ? -4.477 -35.25 1.83 1 89.94 223 ASP A N 1
ATOM 1665 C CA . ASP A 1 223 ? -5.738 -35.25 1.096 1 89.94 223 ASP A CA 1
ATOM 1666 C C . ASP A 1 223 ? -6.395 -33.875 1.159 1 89.94 223 ASP A C 1
ATOM 1668 O O . ASP A 1 223 ? -5.809 -32.906 1.682 1 89.94 223 ASP A O 1
ATOM 1672 N N . ALA A 1 224 ? -7.559 -33.688 0.569 1 88.31 224 ALA A N 1
ATOM 1673 C CA . ALA A 1 224 ? -8.211 -32.406 0.421 1 88.31 224 ALA A CA 1
ATOM 1674 C C . ALA A 1 224 ? -8.57 -31.812 1.781 1 88.31 224 ALA A C 1
ATOM 1676 O O . ALA A 1 224 ? -8.406 -30.609 2.006 1 88.31 224 ALA A O 1
ATOM 1677 N N . ASP A 1 225 ? -9.078 -32.594 2.674 1 84.88 225 ASP A N 1
ATOM 1678 C CA . ASP A 1 225 ? -9.469 -32.125 3.996 1 84.88 225 ASP A CA 1
ATOM 1679 C C . ASP A 1 225 ? -8.25 -31.703 4.812 1 84.88 225 ASP A C 1
ATOM 1681 O O . ASP A 1 225 ? -8.289 -30.688 5.512 1 84.88 225 ASP A O 1
ATOM 1685 N N . GLU A 1 226 ? -7.227 -32.469 4.668 1 83.81 226 GLU A N 1
ATOM 1686 C CA . GLU A 1 226 ? -5.977 -32.125 5.336 1 83.81 226 GLU A CA 1
ATOM 1687 C C . GLU A 1 226 ? -5.375 -30.859 4.754 1 83.81 226 GLU A C 1
ATOM 1689 O O . GLU A 1 226 ? -4.793 -30.047 5.484 1 83.81 226 GLU A O 1
ATOM 1694 N N . THR A 1 227 ? -5.477 -30.766 3.475 1 87.81 227 THR A N 1
ATOM 1695 C CA . THR A 1 227 ? -4.965 -29.578 2.801 1 87.81 227 THR A CA 1
ATOM 1696 C C . THR A 1 227 ? -5.691 -28.328 3.289 1 87.81 227 THR A C 1
ATOM 1698 O O . THR A 1 227 ? -5.066 -27.297 3.508 1 87.81 227 THR A O 1
ATOM 1701 N N . ARG A 1 228 ? -6.973 -28.406 3.463 1 84.12 228 ARG A N 1
ATOM 1702 C CA . ARG A 1 228 ? -7.758 -27.297 4.02 1 84.12 228 ARG A CA 1
ATOM 1703 C C . ARG A 1 228 ? -7.281 -26.938 5.422 1 84.12 228 ARG A C 1
ATOM 1705 O O . ARG A 1 228 ? -7.18 -25.766 5.762 1 84.12 228 ARG A O 1
ATOM 1712 N N . ALA A 1 229 ? -6.895 -27.953 6.137 1 77.38 229 ALA A N 1
ATOM 1713 C CA . ALA A 1 229 ? -6.496 -27.766 7.531 1 77.38 229 ALA A CA 1
ATOM 1714 C C . ALA A 1 229 ? -5.129 -27.094 7.621 1 77.38 229 ALA A C 1
ATOM 1716 O O . ALA A 1 229 ? -4.832 -26.406 8.602 1 77.38 229 ALA A O 1
ATOM 1717 N N . VAL A 1 230 ? -4.289 -27.203 6.598 1 81.5 230 VAL A N 1
ATOM 1718 C CA . VAL A 1 230 ? -2.934 -26.672 6.684 1 81.5 230 VAL A CA 1
ATOM 1719 C C . VAL A 1 230 ? -2.877 -25.281 6.047 1 81.5 230 VAL A C 1
ATOM 1721 O O . VAL A 1 230 ? -1.822 -24.641 6.031 1 81.5 230 VAL A O 1
ATOM 1724 N N . THR A 1 231 ? -3.967 -24.844 5.52 1 80.81 231 THR A N 1
ATOM 1725 C CA . THR A 1 231 ? -4.008 -23.562 4.836 1 80.81 231 THR A CA 1
ATOM 1726 C C . THR A 1 231 ? -3.514 -22.438 5.754 1 80.81 231 THR A C 1
ATOM 1728 O O . THR A 1 231 ? -2.73 -21.594 5.332 1 80.81 231 THR A O 1
ATOM 1731 N N . PRO A 1 232 ? -3.889 -22.422 7.051 1 76.69 232 PRO A N 1
ATOM 1732 C CA . PRO A 1 232 ? -3.373 -21.375 7.938 1 76.69 232 PRO A CA 1
ATOM 1733 C C . PRO A 1 232 ? -1.861 -21.453 8.133 1 76.69 232 PRO A C 1
ATOM 1735 O O . PRO A 1 232 ? -1.196 -20.438 8.297 1 76.69 232 PRO A O 1
ATOM 1738 N N . ILE A 1 233 ? -1.323 -22.641 8.094 1 78.94 233 ILE A N 1
ATOM 1739 C CA . ILE A 1 233 ? 0.117 -22.844 8.211 1 78.94 233 ILE A CA 1
ATOM 1740 C C . ILE A 1 233 ? 0.824 -22.25 6.996 1 78.94 233 ILE A C 1
ATOM 1742 O O . ILE A 1 233 ? 1.791 -21.5 7.133 1 78.94 233 ILE A O 1
ATOM 1746 N N . ALA A 1 234 ? 0.302 -22.641 5.832 1 83.69 234 ALA A N 1
ATOM 1747 C CA . ALA A 1 234 ? 0.879 -22.125 4.598 1 83.69 234 ALA A CA 1
ATOM 1748 C C . ALA A 1 234 ? 0.869 -20.594 4.594 1 83.69 234 ALA A C 1
ATOM 1750 O O . ALA A 1 234 ? 1.854 -19.969 4.203 1 83.69 234 ALA A O 1
ATOM 1751 N N . LYS A 1 235 ? -0.186 -20.047 5.059 1 79.12 235 LYS A N 1
ATOM 1752 C CA . LYS A 1 235 ? -0.346 -18.594 5.113 1 79.12 235 LYS A CA 1
ATOM 1753 C C . LYS A 1 235 ? 0.692 -17.953 6.031 1 79.12 235 LYS A C 1
ATOM 1755 O O . LYS A 1 235 ? 1.241 -16.906 5.719 1 79.12 235 LYS A O 1
ATOM 1760 N N . SER A 1 236 ? 0.979 -18.594 7.105 1 76 236 SER A N 1
ATOM 1761 C CA . SER A 1 236 ? 1.913 -18.078 8.094 1 76 236 SER A CA 1
ATOM 1762 C C . SER A 1 236 ? 3.35 -18.125 7.582 1 76 236 SER A C 1
ATOM 1764 O O . SER A 1 236 ? 4.223 -17.422 8.094 1 76 236 SER A O 1
ATOM 1766 N N . LEU A 1 237 ? 3.553 -18.906 6.609 1 81.88 237 LEU A N 1
ATOM 1767 C CA . LEU A 1 237 ? 4.914 -19.109 6.133 1 81.88 237 LEU A CA 1
ATOM 1768 C C . LEU A 1 237 ? 5.215 -18.219 4.938 1 81.88 237 LEU A C 1
ATOM 1770 O O . LEU A 1 237 ? 6.328 -18.234 4.406 1 81.88 237 LEU A O 1
ATOM 1774 N N . ILE A 1 238 ? 4.25 -17.438 4.566 1 80.06 238 ILE A N 1
ATOM 1775 C CA . ILE A 1 238 ? 4.445 -16.516 3.451 1 80.06 238 ILE A CA 1
ATOM 1776 C C . ILE A 1 238 ? 5.57 -15.539 3.777 1 80.06 238 ILE A C 1
ATOM 1778 O O . ILE A 1 238 ? 5.617 -14.977 4.875 1 80.06 238 ILE A O 1
ATOM 1782 N N . GLY A 1 239 ? 6.5 -15.375 2.801 1 76.25 239 GLY A N 1
ATOM 1783 C CA . GLY A 1 239 ? 7.578 -14.414 2.938 1 76.25 239 GLY A CA 1
ATOM 1784 C C . GLY A 1 239 ? 8.766 -14.953 3.715 1 76.25 239 GLY A C 1
ATOM 1785 O O . GLY A 1 239 ? 9.805 -14.289 3.811 1 76.25 239 GLY A O 1
ATOM 1786 N N . LYS A 1 240 ? 8.586 -16.188 4.215 1 79.62 240 LYS A N 1
ATOM 1787 C CA . LYS A 1 240 ? 9.68 -16.766 4.992 1 79.62 240 LYS A CA 1
ATOM 1788 C C . LYS A 1 240 ? 10.742 -17.375 4.078 1 79.62 240 LYS A C 1
ATOM 1790 O O . LYS A 1 240 ? 10.445 -17.766 2.951 1 79.62 240 LYS A O 1
ATOM 1795 N N . ARG A 1 241 ? 11.922 -17.438 4.637 1 82.88 241 ARG A N 1
ATOM 1796 C CA . ARG A 1 241 ? 13.039 -17.984 3.865 1 82.88 241 ARG A CA 1
ATOM 1797 C C . ARG A 1 241 ? 13.188 -19.484 4.102 1 82.88 241 ARG A C 1
ATOM 1799 O O . ARG A 1 241 ? 13.773 -20.188 3.283 1 82.88 241 ARG A O 1
ATOM 1806 N N . SER A 1 242 ? 12.766 -19.844 5.273 1 87.5 242 SER A N 1
ATOM 1807 C CA . SER A 1 242 ? 12.867 -21.266 5.59 1 87.5 242 SER A CA 1
ATOM 1808 C C . SER A 1 242 ? 11.711 -21.703 6.484 1 87.5 242 SER A C 1
ATOM 1810 O O . SER A 1 242 ? 11.141 -20.891 7.223 1 87.5 242 SER A O 1
ATOM 1812 N N . ALA A 1 243 ? 11.398 -23 6.293 1 88.12 243 ALA A N 1
ATOM 1813 C CA . ALA A 1 243 ? 10.289 -23.531 7.09 1 88.12 243 ALA A CA 1
ATOM 1814 C C . ALA A 1 243 ? 10.359 -25.047 7.188 1 88.12 243 ALA A C 1
ATOM 1816 O O . ALA A 1 243 ? 10.961 -25.703 6.332 1 88.12 243 ALA A O 1
ATOM 1817 N N . VAL A 1 244 ? 9.852 -25.547 8.312 1 89 244 VAL A N 1
ATOM 1818 C CA . VAL A 1 244 ? 9.609 -26.969 8.5 1 89 244 VAL A CA 1
ATOM 1819 C C . VAL A 1 244 ? 8.148 -27.203 8.867 1 89 244 VAL A C 1
ATOM 1821 O O . VAL A 1 244 ? 7.602 -26.5 9.727 1 89 244 VAL A O 1
ATOM 1824 N N . VAL A 1 245 ? 7.512 -28.078 8.148 1 87.06 245 VAL A N 1
ATOM 1825 C CA . VAL A 1 245 ? 6.148 -28.484 8.469 1 87.06 245 VAL A CA 1
ATOM 1826 C C . VAL A 1 245 ? 6.125 -29.953 8.844 1 87.06 245 VAL A C 1
ATOM 1828 O O . VAL A 1 245 ? 6.645 -30.797 8.109 1 87.06 245 VAL A O 1
ATOM 1831 N N . ILE A 1 246 ? 5.594 -30.266 10.031 1 87.06 246 ILE A N 1
ATOM 1832 C CA . ILE A 1 246 ? 5.559 -31.641 10.539 1 87.06 246 ILE A CA 1
ATOM 1833 C C . ILE A 1 246 ? 4.129 -32.188 10.461 1 87.06 246 ILE A C 1
ATOM 1835 O O . ILE A 1 246 ? 3.186 -31.516 10.891 1 87.06 246 ILE A O 1
ATOM 1839 N N . ARG A 1 247 ? 4.035 -33.375 9.781 1 81.38 247 ARG A N 1
ATOM 1840 C CA . ARG A 1 247 ? 2.732 -34.031 9.68 1 81.38 247 ARG A CA 1
ATOM 1841 C C . ARG A 1 247 ? 2.336 -34.688 11 1 81.38 247 ARG A C 1
ATOM 1843 O O . ARG A 1 247 ? 3.068 -35.531 11.531 1 81.38 247 ARG A O 1
ATOM 1850 N N . THR A 1 248 ? 1.429 -34.219 11.836 1 66 248 THR A N 1
ATOM 1851 C CA . THR A 1 248 ? 1.014 -34.906 13.047 1 66 248 THR A CA 1
ATOM 1852 C C . THR A 1 248 ? -0.33 -35.594 12.836 1 66 248 THR A C 1
ATOM 1854 O O . THR A 1 248 ? -1.223 -35.062 12.188 1 66 248 THR A O 1
ATOM 1857 N N . PRO A 1 249 ? -0.487 -37 12.945 1 53.56 249 PRO A N 1
ATOM 1858 C CA . PRO A 1 249 ? -1.639 -37.875 12.664 1 53.56 249 PRO A CA 1
ATOM 1859 C C . PRO A 1 249 ? -2.953 -37.281 13.164 1 53.56 249 PRO A C 1
ATOM 1861 O O . PRO A 1 249 ? -3.998 -37.469 12.539 1 53.56 249 PRO A O 1
ATOM 1864 N N . ASN A 1 250 ? -3.137 -37.094 14.508 1 50.41 250 ASN A N 1
ATOM 1865 C CA . ASN A 1 250 ? -4.457 -36.719 15 1 50.41 250 ASN A CA 1
ATOM 1866 C C . ASN A 1 250 ? -4.781 -35.25 14.664 1 50.41 250 ASN A C 1
ATOM 1868 O O . ASN A 1 250 ? -5.707 -34.656 15.227 1 50.41 250 ASN A O 1
ATOM 1872 N N . GLY A 1 251 ? -4.363 -34.75 13.781 1 46.34 251 GLY A N 1
ATOM 1873 C CA . GLY A 1 251 ? -4.227 -33.406 13.211 1 46.34 251 GLY A CA 1
ATOM 1874 C C . GLY A 1 251 ? -5.488 -32.562 13.336 1 46.34 251 GLY A C 1
ATOM 1875 O O . GLY A 1 251 ? -5.93 -31.969 12.359 1 46.34 251 GLY A O 1
ATOM 1876 N N . ASN A 1 252 ? -6.191 -32.812 14.352 1 46.22 252 ASN A N 1
ATOM 1877 C CA . ASN A 1 252 ? -7.391 -32 14.461 1 46.22 252 ASN A CA 1
ATOM 1878 C C . ASN A 1 252 ? -7.039 -30.531 14.664 1 46.22 252 ASN A C 1
ATOM 1880 O O . ASN A 1 252 ? -6.25 -30.188 15.547 1 46.22 252 ASN A O 1
ATOM 1884 N N . ILE A 1 253 ? -6.945 -29.859 13.633 1 48.62 253 ILE A N 1
ATOM 1885 C CA . ILE A 1 253 ? -6.953 -28.406 13.711 1 48.62 253 ILE A CA 1
ATOM 1886 C C . ILE A 1 253 ? -8.273 -27.922 14.305 1 48.62 253 ILE A C 1
ATOM 1888 O O . ILE A 1 253 ? -9.344 -28.219 13.758 1 48.62 253 ILE A O 1
ATOM 1892 N N . LYS A 1 254 ? -8.312 -27.797 15.773 1 47.03 254 LYS A N 1
ATOM 1893 C CA . LYS A 1 254 ? -9.539 -27.203 16.297 1 47.03 254 LYS A CA 1
ATOM 1894 C C . LYS A 1 254 ? -9.477 -25.672 16.219 1 47.03 254 LYS A C 1
ATOM 1896 O O . LYS A 1 254 ? -8.492 -25.062 16.656 1 47.03 254 LYS A O 1
ATOM 1901 N N . GLU A 1 255 ? -10.023 -25.188 15.211 1 49.56 255 GLU A N 1
ATOM 1902 C CA . GLU A 1 255 ? -10.242 -23.75 15.156 1 49.56 255 GLU A CA 1
ATOM 1903 C C . GLU A 1 255 ? -11.266 -23.297 16.203 1 49.56 255 GLU A C 1
ATOM 1905 O O . GLU A 1 255 ? -12.328 -23.922 16.344 1 49.56 255 GLU A O 1
ATOM 1910 N N . ASN A 1 256 ? -10.711 -22.875 17.438 1 48.97 256 ASN A N 1
ATOM 1911 C CA . ASN A 1 256 ? -11.719 -22.25 18.312 1 48.97 256 ASN A CA 1
ATOM 1912 C C . ASN A 1 256 ? -12.156 -20.891 17.781 1 48.97 256 ASN A C 1
ATOM 1914 O O . ASN A 1 256 ? -11.352 -19.953 17.734 1 48.97 256 ASN A O 1
ATOM 1918 N N . ILE A 1 257 ? -13.141 -20.953 17.109 1 50.44 257 ILE A N 1
ATOM 1919 C CA . ILE A 1 257 ? -13.656 -19.719 16.516 1 50.44 257 ILE A CA 1
ATOM 1920 C C . ILE A 1 257 ? -14.641 -19.062 17.469 1 50.44 257 ILE A C 1
ATOM 1922 O O . ILE A 1 257 ? -15.688 -19.625 17.781 1 50.44 257 ILE A O 1
ATOM 1926 N N . LEU A 1 258 ? -14.141 -18.219 18.531 1 55.41 258 LEU A N 1
ATOM 1927 C CA . LEU A 1 258 ? -15.227 -17.406 19.062 1 55.41 258 LEU A CA 1
ATOM 1928 C C . LEU A 1 258 ? -15.93 -16.656 17.938 1 55.41 258 LEU A C 1
ATOM 1930 O O . LEU A 1 258 ? -15.281 -16.141 17.031 1 55.41 258 LEU A O 1
ATOM 1934 N N . PRO A 1 259 ? -17.234 -16.672 18.016 1 64.5 259 PRO A N 1
ATOM 1935 C CA . PRO A 1 259 ? -17.922 -15.953 16.938 1 64.5 259 PRO A CA 1
ATOM 1936 C C . PRO A 1 259 ? -17.578 -14.469 16.922 1 64.5 259 PRO A C 1
ATOM 1938 O O . PRO A 1 259 ? -17.453 -13.844 17.984 1 64.5 259 PRO A O 1
ATOM 1941 N N . ALA A 1 260 ? -17.219 -13.953 15.984 1 73.5 260 ALA A N 1
ATOM 1942 C CA . ALA A 1 260 ? -16.906 -12.539 15.805 1 73.5 260 ALA A CA 1
ATOM 1943 C C . ALA A 1 260 ? -18.078 -11.664 16.234 1 73.5 260 ALA A C 1
ATOM 1945 O O . ALA A 1 260 ? -17.938 -10.789 17.094 1 73.5 260 ALA A O 1
ATOM 1946 N N . GLY A 1 261 ? -19.344 -11.977 15.953 1 81.88 261 GLY A N 1
ATOM 1947 C CA . GLY A 1 261 ? -20.547 -11.281 16.375 1 81.88 261 GLY A CA 1
ATOM 1948 C C . GLY A 1 261 ? -21 -10.219 15.391 1 81.88 261 GLY A C 1
ATOM 1949 O O . GLY A 1 261 ? -20.359 -10.023 14.352 1 81.88 261 GLY A O 1
ATOM 1950 N N . GLU A 1 262 ? -22.156 -9.625 15.734 1 90.69 262 GLU A N 1
ATOM 1951 C CA . GLU A 1 262 ? -22.75 -8.609 14.875 1 90.69 262 GLU A CA 1
ATOM 1952 C C . GLU A 1 262 ? -22.75 -7.242 15.547 1 90.69 262 GLU A C 1
ATOM 1954 O O . GLU A 1 262 ? -22.891 -7.148 16.766 1 90.69 262 GLU A O 1
ATOM 1959 N N . ILE A 1 263 ? -22.562 -6.207 14.75 1 93.38 263 ILE A N 1
ATOM 1960 C CA . ILE A 1 263 ? -22.766 -4.824 15.164 1 93.38 263 ILE A CA 1
ATOM 1961 C C . ILE A 1 263 ? -24.188 -4.391 14.82 1 93.38 263 ILE A C 1
ATOM 1963 O O . ILE A 1 263 ? -24.641 -4.578 13.688 1 93.38 263 ILE A O 1
ATOM 1967 N N . VAL A 1 264 ? -24.859 -3.873 15.789 1 95.56 264 VAL A N 1
ATOM 1968 C CA . VAL A 1 264 ? -26.219 -3.406 15.578 1 95.56 264 VAL A CA 1
ATOM 1969 C C . VAL A 1 264 ? -26.25 -1.879 15.562 1 95.56 264 VAL A C 1
ATOM 1971 O O . VAL A 1 264 ? -25.859 -1.238 16.547 1 95.56 264 VAL A O 1
ATOM 1974 N N . PHE A 1 265 ? -26.75 -1.321 14.461 1 96.19 265 PHE A N 1
ATOM 1975 C CA . PHE A 1 265 ? -26.891 0.122 14.32 1 96.19 265 PHE A CA 1
ATOM 1976 C C . PHE A 1 265 ? -28.328 0.552 14.594 1 96.19 265 PHE A C 1
ATOM 1978 O O . PHE A 1 265 ? -29.234 0.168 13.867 1 96.19 265 PHE A O 1
ATOM 1985 N N . HIS A 1 266 ? -28.484 1.355 15.609 1 96.12 266 HIS A N 1
ATOM 1986 C CA . HIS A 1 266 ? -29.781 1.956 15.891 1 96.12 266 HIS A CA 1
ATOM 1987 C C . HIS A 1 266 ? -29.875 3.363 15.312 1 96.12 266 HIS A C 1
ATOM 1989 O O . HIS A 1 266 ? -29.562 4.344 15.992 1 96.12 266 HIS A O 1
ATOM 1995 N N . GLY A 1 267 ? -30.297 3.443 14.078 1 95.19 267 GLY A N 1
ATOM 1996 C CA . GLY A 1 267 ? -30.438 4.73 13.422 1 95.19 267 GLY A CA 1
ATOM 1997 C C . GLY A 1 267 ? -31.812 4.934 12.812 1 95.19 267 GLY A C 1
ATOM 1998 O O . GLY A 1 267 ? -32.812 4.508 13.383 1 95.19 267 GLY A O 1
ATOM 1999 N N . GLN A 1 268 ? -31.891 5.68 11.82 1 95.06 268 GLN A N 1
ATOM 2000 C CA . GLN A 1 268 ? -33.125 5.812 11.086 1 95.06 268 GLN A CA 1
ATOM 2001 C C . GLN A 1 268 ? -33.656 4.449 10.633 1 95.06 268 GLN A C 1
ATOM 2003 O O . GLN A 1 268 ? -34.875 4.215 10.641 1 95.06 268 GLN A O 1
ATOM 2008 N N . GLN A 1 269 ? -32.688 3.637 10.25 1 95.06 269 GLN A N 1
ATOM 2009 C CA . GLN A 1 269 ? -32.969 2.232 9.977 1 95.06 269 GLN A CA 1
ATOM 2010 C C . GLN A 1 269 ? -32.188 1.321 10.922 1 95.06 269 GLN A C 1
ATOM 2012 O O . GLN A 1 269 ? -31 1.558 11.188 1 95.06 269 GLN A O 1
ATOM 2017 N N . GLU A 1 270 ? -32.938 0.407 11.469 1 95.75 270 GLU A N 1
ATOM 2018 C CA . GLU A 1 270 ? -32.281 -0.608 12.281 1 95.75 270 GLU A CA 1
ATOM 2019 C C . GLU A 1 270 ? -31.578 -1.649 11.406 1 95.75 270 GLU A C 1
ATOM 2021 O O . GLU A 1 270 ? -32.25 -2.402 10.688 1 95.75 270 GLU A O 1
ATOM 2026 N N . LEU A 1 271 ? -30.25 -1.645 11.484 1 96.5 271 LEU A N 1
ATOM 2027 C CA . LEU A 1 271 ? -29.484 -2.561 10.648 1 96.5 271 LEU A CA 1
ATOM 2028 C C . LEU A 1 271 ? -28.422 -3.285 11.461 1 96.5 271 LEU A C 1
ATOM 2030 O O . LEU A 1 271 ? -28.016 -2.809 12.523 1 96.5 271 LEU A O 1
ATOM 2034 N N . SER A 1 272 ? -28.094 -4.438 11.039 1 95.38 272 SER A N 1
ATOM 2035 C CA . SER A 1 272 ? -27.016 -5.199 11.68 1 95.38 272 SER A CA 1
ATOM 2036 C C . SER A 1 272 ? -26.062 -5.785 10.648 1 95.38 272 SER A C 1
ATOM 2038 O O . SER A 1 272 ? -26.422 -5.953 9.484 1 95.38 272 SER A O 1
ATOM 2040 N N . ILE A 1 273 ? -24.828 -6.004 11.102 1 92.38 273 ILE A N 1
ATOM 2041 C CA . ILE A 1 273 ? -23.828 -6.574 10.203 1 92.38 273 ILE A CA 1
ATOM 2042 C C . ILE A 1 273 ? -22.797 -7.375 11.016 1 92.38 273 ILE A C 1
ATOM 2044 O O . ILE A 1 273 ? -22.438 -6.98 12.125 1 92.38 273 ILE A O 1
ATOM 2048 N N . ASN A 1 274 ? -22.5 -8.484 10.469 1 87.19 274 ASN A N 1
ATOM 2049 C CA . ASN A 1 274 ? -21.453 -9.273 11.086 1 87.19 274 ASN A CA 1
ATOM 2050 C C . ASN A 1 274 ? -20.078 -8.633 10.891 1 87.19 274 ASN A C 1
ATOM 2052 O O . ASN A 1 274 ? -19.766 -8.156 9.797 1 87.19 274 ASN A O 1
ATOM 2056 N N . ILE A 1 275 ? -19.25 -8.625 11.898 1 84 275 ILE A N 1
ATOM 2057 C CA . ILE A 1 275 ? -17.953 -7.961 11.844 1 84 275 ILE A CA 1
ATOM 2058 C C . ILE A 1 275 ? -17.031 -8.68 10.852 1 84 275 ILE A C 1
ATOM 2060 O O . ILE A 1 275 ? -16.109 -8.078 10.297 1 84 275 ILE A O 1
ATOM 2064 N N . ASP A 1 276 ? -17.281 -9.93 10.617 1 75.62 276 ASP A N 1
ATOM 2065 C CA . ASP A 1 276 ? -16.453 -10.742 9.734 1 75.62 276 ASP A CA 1
ATOM 2066 C C . ASP A 1 276 ? -16.609 -10.297 8.281 1 75.62 276 ASP A C 1
ATOM 2068 O O . ASP A 1 276 ? -15.812 -10.68 7.418 1 75.62 276 ASP A O 1
ATOM 2072 N N . ARG A 1 277 ? -17.625 -9.43 8.086 1 76.81 277 ARG A N 1
ATOM 2073 C CA . ARG A 1 277 ? -17.875 -8.984 6.719 1 76.81 277 ARG A CA 1
ATOM 2074 C C . ARG A 1 277 ? -16.828 -7.953 6.289 1 76.81 277 ARG A C 1
ATOM 2076 O O . ARG A 1 277 ? -16.656 -7.703 5.098 1 76.81 277 ARG A O 1
ATOM 2083 N N . GLY A 1 278 ? -16.094 -7.387 7.309 1 79.81 278 GLY A N 1
ATOM 2084 C CA . GLY A 1 278 ? -15.031 -6.457 6.969 1 79.81 278 GLY A CA 1
ATOM 2085 C C . GLY A 1 278 ? -15.414 -5.008 7.176 1 79.81 278 GLY A C 1
ATOM 2086 O O . GLY A 1 278 ? -16.609 -4.68 7.27 1 79.81 278 GLY A O 1
ATOM 2087 N N . ALA A 1 279 ? -14.422 -4.172 7.199 1 87.81 279 ALA A N 1
ATOM 2088 C CA . ALA A 1 279 ? -14.586 -2.758 7.539 1 87.81 279 ALA A CA 1
ATOM 2089 C C . ALA A 1 279 ? -15.414 -2.033 6.48 1 87.81 279 ALA A C 1
ATOM 2091 O O . ALA A 1 279 ? -16.266 -1.205 6.809 1 87.81 279 ALA A O 1
ATOM 2092 N N . ASP A 1 280 ? -15.203 -2.33 5.184 1 85.75 280 ASP A N 1
ATOM 2093 C CA . ASP A 1 280 ? -15.906 -1.638 4.113 1 85.75 280 ASP A CA 1
ATOM 2094 C C . ASP A 1 280 ? -17.406 -1.871 4.207 1 85.75 280 ASP A C 1
ATOM 2096 O O . ASP A 1 280 ? -18.203 -0.925 4.133 1 85.75 280 ASP A O 1
ATOM 2100 N N . GLU A 1 281 ? -17.781 -3.09 4.441 1 86.19 281 GLU A N 1
ATOM 2101 C CA . GLU A 1 281 ? -19.203 -3.412 4.547 1 86.19 281 GLU A CA 1
ATOM 2102 C C . GLU A 1 281 ? -19.812 -2.838 5.824 1 86.19 281 GLU A C 1
ATOM 2104 O O . GLU A 1 281 ? -20.984 -2.434 5.84 1 86.19 281 GLU A O 1
ATOM 2109 N N . ILE A 1 282 ? -19.047 -2.855 6.832 1 91.06 282 ILE A N 1
ATOM 2110 C CA . ILE A 1 282 ? -19.516 -2.277 8.094 1 91.06 282 ILE A CA 1
ATOM 2111 C C . ILE A 1 282 ? -19.812 -0.792 7.898 1 91.06 282 ILE A C 1
ATOM 2113 O O . ILE A 1 282 ? -20.875 -0.307 8.305 1 91.06 282 ILE A O 1
ATOM 2117 N N . MET A 1 283 ? -18.891 -0.109 7.227 1 93.38 283 MET A N 1
ATOM 2118 C CA . MET A 1 283 ? -19.062 1.326 7.016 1 93.38 283 MET A CA 1
ATOM 2119 C C . MET A 1 283 ? -20.234 1.605 6.074 1 93.38 283 MET A C 1
ATOM 2121 O O . MET A 1 283 ? -20.953 2.592 6.246 1 93.38 283 MET A O 1
ATOM 2125 N N . ASP A 1 284 ? -20.375 0.743 5.086 1 90.62 284 ASP A N 1
ATOM 2126 C CA . ASP A 1 284 ? -21.516 0.879 4.184 1 90.62 284 ASP A CA 1
ATOM 2127 C C . ASP A 1 284 ? -22.844 0.733 4.941 1 90.62 284 ASP A C 1
ATOM 2129 O O . ASP A 1 284 ? -23.781 1.494 4.711 1 90.62 284 ASP A O 1
ATOM 2133 N N . ARG A 1 285 ? -22.875 -0.244 5.809 1 93.75 285 ARG A N 1
ATOM 2134 C CA . ARG A 1 285 ? -24.062 -0.481 6.602 1 93.75 285 ARG A CA 1
ATOM 2135 C C . ARG A 1 285 ? -24.344 0.694 7.535 1 93.75 285 ARG A C 1
ATOM 2137 O O . ARG A 1 285 ? -25.5 1.067 7.738 1 93.75 285 ARG A O 1
ATOM 2144 N N . LEU A 1 286 ? -23.328 1.24 8.062 1 94.56 286 LEU A N 1
ATOM 2145 C CA . LEU A 1 286 ? -23.453 2.426 8.906 1 94.56 286 LEU A CA 1
ATOM 2146 C C . LEU A 1 286 ? -24.062 3.584 8.125 1 94.56 286 LEU A C 1
ATOM 2148 O O . LEU A 1 286 ? -24.969 4.266 8.617 1 94.56 286 LEU A O 1
ATOM 2152 N N . ALA A 1 287 ? -23.578 3.812 6.949 1 91 287 ALA A N 1
ATOM 2153 C CA . ALA A 1 287 ? -24.109 4.883 6.102 1 91 287 ALA A CA 1
ATOM 2154 C C . ALA A 1 287 ? -25.578 4.656 5.77 1 91 287 ALA A C 1
ATOM 2156 O O . ALA A 1 287 ? -26.375 5.598 5.758 1 91 287 ALA A O 1
ATOM 2157 N N . GLU A 1 288 ? -25.891 3.434 5.586 1 93.44 288 GLU A N 1
ATOM 2158 C CA . GLU A 1 288 ? -27.266 3.064 5.246 1 93.44 288 GLU A CA 1
ATOM 2159 C C . GLU A 1 288 ? -28.203 3.301 6.426 1 93.44 288 GLU A C 1
ATOM 2161 O O . GLU A 1 288 ? -29.375 3.619 6.23 1 93.44 288 GLU A O 1
ATOM 2166 N N . ALA A 1 289 ? -27.688 3.178 7.57 1 94.88 289 ALA A N 1
ATOM 2167 C CA . ALA A 1 289 ? -28.5 3.309 8.773 1 94.88 289 ALA A CA 1
ATOM 2168 C C . ALA A 1 289 ? -28.922 4.758 9 1 94.88 289 ALA A C 1
ATOM 2170 O O . ALA A 1 289 ? -29.891 5.027 9.719 1 94.88 289 ALA A O 1
ATOM 2171 N N . GLY A 1 290 ? -28.203 5.684 8.391 1 90.69 290 GLY A N 1
ATOM 2172 C CA . GLY A 1 290 ? -28.531 7.09 8.539 1 90.69 290 GLY A CA 1
ATOM 2173 C C . GLY A 1 290 ? -28.094 7.676 9.859 1 90.69 290 GLY A C 1
ATOM 2174 O O . GLY A 1 290 ? -26.984 7.395 10.336 1 90.69 290 GLY A O 1
ATOM 2175 N N . GLU A 1 291 ? -28.922 8.508 10.469 1 90.06 291 GLU A N 1
ATOM 2176 C CA . GLU A 1 291 ? -28.578 9.133 11.742 1 90.06 291 GLU A CA 1
ATOM 2177 C C . GLU A 1 291 ? -28.594 8.109 12.875 1 90.06 291 GLU A C 1
ATOM 2179 O O . GLU A 1 291 ? -29.641 7.508 13.148 1 90.06 291 GLU A O 1
ATOM 2184 N N . ILE A 1 292 ? -27.516 8.062 13.578 1 93.5 292 ILE A N 1
ATOM 2185 C CA . ILE A 1 292 ? -27.328 7 14.562 1 93.5 292 ILE A CA 1
ATOM 2186 C C . ILE A 1 292 ? -27.719 7.5 15.945 1 93.5 292 ILE A C 1
ATOM 2188 O O . ILE A 1 292 ? -27.25 8.547 16.391 1 93.5 292 ILE A O 1
ATOM 2192 N N . ARG A 1 293 ? -28.578 6.711 16.578 1 92.31 293 ARG A N 1
ATOM 2193 C CA . ARG A 1 293 ? -28.922 6.961 17.984 1 92.31 293 ARG A CA 1
ATOM 2194 C C . ARG A 1 293 ? -27.984 6.215 18.922 1 92.31 293 ARG A C 1
ATOM 2196 O O . ARG A 1 293 ? -27.656 6.707 20 1 92.31 293 ARG A O 1
ATOM 2203 N N . ASP A 1 294 ? -27.672 5.02 18.422 1 92.75 294 ASP A N 1
ATOM 2204 C CA . ASP A 1 294 ? -26.781 4.191 19.219 1 92.75 294 ASP A CA 1
ATOM 2205 C C . ASP A 1 294 ? -26.234 3.018 18.406 1 92.75 294 ASP A C 1
ATOM 2207 O O . ASP A 1 294 ? -26.766 2.711 17.328 1 92.75 294 ASP A O 1
ATOM 2211 N N . ILE A 1 295 ? -25.141 2.477 18.906 1 93.56 295 ILE A N 1
ATOM 2212 C CA . ILE A 1 295 ? -24.531 1.299 18.281 1 93.56 295 ILE A CA 1
ATOM 2213 C C . ILE A 1 295 ? -24.25 0.243 19.359 1 93.56 295 ILE A C 1
ATOM 2215 O O . ILE A 1 295 ? -23.641 0.538 20.375 1 93.56 295 ILE A O 1
ATOM 2219 N N . ASP A 1 296 ? -24.734 -0.962 19.078 1 92.69 296 ASP A N 1
ATOM 2220 C CA . ASP A 1 296 ? -24.516 -2.059 20.016 1 92.69 296 ASP A CA 1
ATOM 2221 C C . ASP A 1 296 ? -23.859 -3.248 19.328 1 92.69 296 ASP A C 1
ATOM 2223 O O . ASP A 1 296 ? -23.797 -3.314 18.094 1 92.69 296 ASP A O 1
ATOM 2227 N N . GLY A 1 297 ? -23.297 -4.07 20.172 1 90.44 297 GLY A N 1
ATOM 2228 C CA . GLY A 1 297 ? -22.797 -5.352 19.703 1 90.44 297 GLY A CA 1
ATOM 2229 C C . GLY A 1 297 ? -23.578 -6.535 20.219 1 90.44 297 GLY A C 1
ATOM 2230 O O . GLY A 1 297 ? -24.125 -6.488 21.328 1 90.44 297 GLY A O 1
ATOM 2231 N N . GLN A 1 298 ? -23.562 -7.57 19.422 1 88.19 298 GLN A N 1
ATOM 2232 C CA . GLN A 1 298 ? -24.219 -8.797 19.859 1 88.19 298 GLN A CA 1
ATOM 2233 C C . GLN A 1 298 ? -23.641 -9.281 21.188 1 88.19 298 GLN A C 1
ATOM 2235 O O . GLN A 1 298 ? -22.422 -9.445 21.312 1 88.19 298 GLN A O 1
ATOM 2240 N N . PRO A 1 299 ? -24.562 -9.492 22.141 1 85.5 299 PRO A N 1
ATOM 2241 C CA . PRO A 1 299 ? 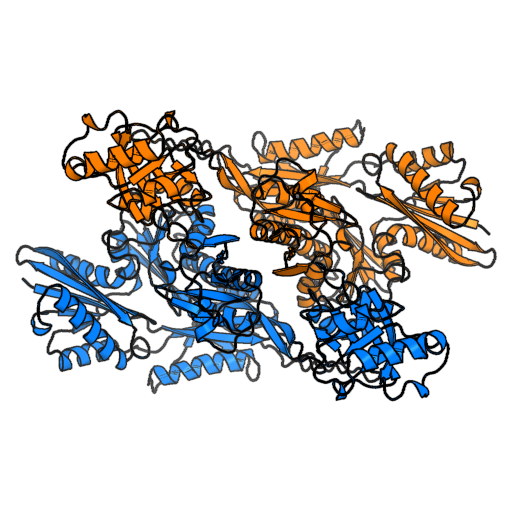-24.078 -9.898 23.469 1 85.5 299 PRO A CA 1
ATOM 2242 C C . PRO A 1 299 ? -23.297 -11.211 23.438 1 85.5 299 PRO A C 1
ATOM 2244 O O . PRO A 1 299 ? -23.625 -12.109 22.656 1 85.5 299 PRO A O 1
ATOM 2247 N N . ASN A 1 300 ? -22.266 -11.367 24.25 1 80 300 ASN A N 1
ATOM 2248 C CA . ASN A 1 300 ? -21.469 -12.57 24.438 1 80 300 ASN A CA 1
ATOM 2249 C C . ASN A 1 300 ? -20.641 -12.891 23.188 1 80 300 ASN A C 1
ATOM 2251 O O . ASN A 1 300 ? -20.484 -14.062 22.828 1 80 300 ASN A O 1
ATOM 2255 N N . THR A 1 301 ? -20.406 -11.891 22.5 1 79.69 301 THR A N 1
ATOM 2256 C CA . THR A 1 301 ? -19.5 -12 21.359 1 79.69 301 THR A CA 1
ATOM 2257 C C . THR A 1 301 ? -18.312 -11.055 21.531 1 79.69 301 THR A C 1
ATOM 2259 O O . THR A 1 301 ? -18.312 -10.211 22.438 1 79.69 301 THR A O 1
ATOM 2262 N N . ASN A 1 302 ? -17.328 -11.234 20.719 1 76 302 ASN A N 1
ATOM 2263 C CA . ASN A 1 302 ? -16.141 -10.383 20.781 1 76 302 ASN A CA 1
ATOM 2264 C C . ASN A 1 302 ? -16.484 -8.922 20.531 1 76 302 ASN A C 1
ATOM 2266 O O . ASN A 1 302 ? -16.016 -8.039 21.25 1 76 302 ASN A O 1
ATOM 2270 N N . VAL A 1 303 ? -17.281 -8.695 19.578 1 82.25 303 VAL A N 1
ATOM 2271 C CA . VAL A 1 303 ? -17.641 -7.312 19.266 1 82.25 303 VAL A CA 1
ATOM 2272 C C . VAL A 1 303 ? -18.5 -6.73 20.391 1 82.25 303 VAL A C 1
ATOM 2274 O O . VAL A 1 303 ? -18.359 -5.555 20.734 1 82.25 303 VAL A O 1
ATOM 2277 N N . GLY A 1 304 ? -19.406 -7.57 20.891 1 83.25 304 GLY A N 1
ATOM 2278 C CA . GLY A 1 304 ? -20.203 -7.117 22.016 1 83.25 304 GLY A CA 1
ATOM 2279 C C . GLY A 1 304 ? -19.359 -6.695 23.203 1 83.25 304 GLY A C 1
ATOM 2280 O O . GLY A 1 304 ? -19.594 -5.637 23.797 1 83.25 304 GLY A O 1
ATOM 2281 N N . ASN A 1 305 ? -18.422 -7.477 23.5 1 79.94 305 ASN A N 1
ATOM 2282 C CA . ASN A 1 305 ? -17.516 -7.172 24.594 1 79.94 305 ASN A CA 1
ATOM 2283 C C . ASN A 1 305 ? -16.703 -5.914 24.312 1 79.94 305 ASN A C 1
ATOM 2285 O O . ASN A 1 305 ? -16.469 -5.102 25.219 1 79.94 305 ASN A O 1
ATOM 2289 N N . MET A 1 306 ? -16.297 -5.828 23.156 1 80.19 306 MET A N 1
ATOM 2290 C CA . MET A 1 306 ? -15.484 -4.684 22.75 1 80.19 306 MET A CA 1
ATOM 2291 C C . MET A 1 306 ? -16.25 -3.383 22.906 1 80.19 306 MET A C 1
ATOM 2293 O O . MET A 1 306 ? -15.766 -2.436 23.531 1 80.19 306 MET A O 1
ATOM 2297 N N . LEU A 1 307 ? -17.469 -3.311 22.438 1 85.81 307 LEU A N 1
ATOM 2298 C CA . LEU A 1 307 ? -18.266 -2.094 22.5 1 85.81 307 LEU A CA 1
ATOM 2299 C C . LEU A 1 307 ? -18.703 -1.805 23.938 1 85.81 307 LEU A C 1
ATOM 2301 O O . LEU A 1 307 ? -18.812 -0.643 24.328 1 85.81 307 LEU A O 1
ATOM 2305 N N . THR A 1 308 ? -18.859 -2.859 24.641 1 83.31 308 THR A N 1
ATOM 2306 C CA . THR A 1 308 ? -19.188 -2.691 26.062 1 83.31 308 THR A CA 1
ATOM 2307 C C . THR A 1 308 ? -18 -2.092 26.812 1 83.31 308 THR A C 1
ATOM 2309 O O . THR A 1 308 ? -18.188 -1.234 27.688 1 83.31 308 THR A O 1
ATOM 2312 N N . ARG A 1 309 ? -16.891 -2.545 26.484 1 79.44 309 ARG A N 1
ATOM 2313 C CA . ARG A 1 309 ? -15.695 -2.002 27.109 1 79.44 309 ARG A CA 1
ATOM 2314 C C . ARG A 1 309 ? -15.539 -0.517 26.797 1 79.44 309 ARG A C 1
ATOM 2316 O O . ARG A 1 309 ? -15.148 0.269 27.656 1 79.44 309 ARG A O 1
ATOM 2323 N N . ILE A 1 310 ? -15.773 -0.165 25.578 1 79.31 310 ILE A N 1
ATOM 2324 C CA . ILE A 1 310 ? -15.703 1.233 25.172 1 79.31 310 ILE A CA 1
ATOM 2325 C C . ILE A 1 310 ? -16.703 2.062 25.984 1 79.31 310 ILE A C 1
ATOM 2327 O O . ILE A 1 310 ? -16.359 3.129 26.5 1 79.31 310 ILE A O 1
ATOM 2331 N N . ARG A 1 311 ? -17.859 1.524 26.234 1 80.12 311 ARG A N 1
ATOM 2332 C CA . ARG A 1 311 ? -18.906 2.223 26.969 1 80.12 311 ARG A CA 1
ATOM 2333 C C . ARG A 1 311 ? -18.531 2.361 28.438 1 80.12 311 ARG A C 1
ATOM 2335 O O . ARG A 1 311 ? -18.75 3.412 29.047 1 80.12 311 ARG A O 1
ATOM 2342 N N . THR A 1 312 ? -18.047 1.274 28.875 1 76.44 312 THR A N 1
ATOM 2343 C CA . THR A 1 312 ? -17.703 1.259 30.297 1 76.44 312 THR A CA 1
ATOM 2344 C C . THR A 1 312 ? -16.531 2.197 30.594 1 76.44 312 THR A C 1
ATOM 2346 O O . THR A 1 312 ? -16.547 2.916 31.594 1 76.44 312 THR A O 1
ATOM 2349 N N . SER A 1 313 ? -15.57 2.131 29.797 1 72.44 313 SER A N 1
ATOM 2350 C CA . SER A 1 313 ? -14.398 2.992 29.984 1 72.44 313 SER A CA 1
ATOM 2351 C C . SER A 1 313 ? -14.789 4.465 29.953 1 72.44 313 SER A C 1
ATOM 2353 O O . SER A 1 313 ? -14.266 5.27 30.719 1 72.44 313 SER A O 1
ATOM 2355 N N . MET A 1 314 ? -15.727 4.809 29.188 1 70.06 314 MET A N 1
ATOM 2356 C CA . MET A 1 314 ? -16.109 6.203 29.016 1 70.06 314 MET A CA 1
ATOM 2357 C C . MET A 1 314 ? -17.078 6.648 30.109 1 70.06 314 MET A C 1
ATOM 2359 O O . MET A 1 314 ? -17.094 7.82 30.5 1 70.06 314 MET A O 1
ATOM 2363 N N . ALA A 1 315 ? -17.891 5.707 30.516 1 69 315 ALA A N 1
ATOM 2364 C CA . ALA A 1 315 ? -18.781 6 31.641 1 69 315 ALA A CA 1
ATOM 2365 C C . ALA A 1 315 ? -17.984 6.371 32.875 1 69 315 ALA A C 1
ATOM 2367 O O . ALA A 1 315 ? -18.375 7.27 33.625 1 69 315 ALA A O 1
ATOM 2368 N N . ASP A 1 316 ? -16.891 5.801 33.062 1 67.88 316 ASP A N 1
ATOM 2369 C CA . ASP A 1 316 ? -16.031 6.055 34.219 1 67.88 316 ASP A CA 1
ATOM 2370 C C . ASP A 1 316 ? -15.414 7.449 34.156 1 67.88 316 ASP A C 1
ATOM 2372 O O . ASP A 1 316 ? -15.266 8.117 35.188 1 67.88 316 ASP A O 1
ATOM 2376 N N . VAL A 1 317 ? -15.172 7.848 33 1 62.72 317 VAL A N 1
ATOM 2377 C CA . VAL A 1 317 ? -14.523 9.141 32.812 1 62.72 317 VAL A CA 1
ATOM 2378 C C . VAL A 1 317 ? -15.539 10.266 32.969 1 62.72 317 VAL A C 1
ATOM 2380 O O . VAL A 1 317 ? -15.227 11.312 33.531 1 62.72 317 VAL A O 1
ATOM 2383 N N . ALA A 1 318 ? -16.766 10.117 32.469 1 59.72 318 ALA A N 1
ATOM 2384 C CA . ALA A 1 318 ? -17.781 11.164 32.5 1 59.72 318 ALA A CA 1
ATOM 2385 C C . ALA A 1 318 ? -18.375 11.289 33.906 1 59.72 318 ALA A C 1
ATOM 2387 O O . ALA A 1 318 ? -19.125 12.227 34.188 1 59.72 318 ALA A O 1
ATOM 2388 N N . GLU A 1 319 ? -17.766 10.68 35 1 58.22 319 GLU A N 1
ATOM 2389 C CA . GLU A 1 319 ? -18.344 10.672 36.344 1 58.22 319 GLU A CA 1
ATOM 2390 C C . GLU A 1 319 ? -19.859 10.672 36.312 1 58.22 319 GLU A C 1
ATOM 2392 O O . GLU A 1 319 ? -20.516 11.266 37.188 1 58.22 319 GLU A O 1
ATOM 2397 N N . SER A 1 320 ? -20.406 10.547 35.156 1 53.25 320 SER A N 1
ATOM 2398 C CA . SER A 1 320 ? -21.859 10.656 35.031 1 53.25 320 SER A CA 1
ATOM 2399 C C . SER A 1 320 ? -22.547 9.453 35.656 1 53.25 320 SER A C 1
ATOM 2401 O O . SER A 1 320 ? -22.156 8.305 35.406 1 53.25 320 SER A O 1
ATOM 2403 N N . GLU A 1 321 ? -23.016 9.75 36.812 1 48.5 321 GLU A N 1
ATOM 2404 C CA . GLU A 1 321 ? -23.891 8.758 37.438 1 48.5 321 GLU A CA 1
ATOM 2405 C C . GLU A 1 321 ? -24.812 8.102 36.438 1 48.5 321 GLU A C 1
ATOM 2407 O O . GLU A 1 321 ? -25.312 6.996 36.656 1 48.5 321 GLU A O 1
ATOM 2412 N N . ASN A 1 322 ? -25.438 9.039 35.562 1 49.47 322 ASN A N 1
ATOM 2413 C CA . ASN A 1 322 ? -26.531 8.547 34.719 1 49.47 322 ASN A CA 1
ATOM 2414 C C . ASN A 1 322 ? -26.016 7.879 33.438 1 49.47 322 ASN A C 1
ATOM 2416 O O . ASN A 1 322 ? -25.062 8.359 32.844 1 49.47 322 ASN A O 1
ATOM 2420 N N . HIS A 1 323 ? -26.188 6.551 33.25 1 55.34 323 HIS A N 1
ATOM 2421 C CA . HIS A 1 323 ? -26.109 5.41 32.344 1 55.34 323 HIS A CA 1
ATOM 2422 C C . HIS A 1 323 ? -26.422 5.82 30.891 1 55.34 323 HIS A C 1
ATOM 2424 O O . HIS A 1 323 ? -26.734 4.973 30.047 1 55.34 323 HIS A O 1
ATOM 2430 N N . ASP A 1 324 ? -26.328 7.176 30.516 1 68.69 324 ASP A N 1
ATOM 2431 C CA . ASP A 1 324 ? -26.797 7.379 29.141 1 68.69 324 ASP A CA 1
ATOM 2432 C C . ASP A 1 324 ? -25.609 7.508 28.172 1 68.69 324 ASP A C 1
ATOM 2434 O O . ASP A 1 324 ? -25.375 8.586 27.625 1 68.69 324 ASP A O 1
ATOM 2438 N N . VAL A 1 325 ? -24.703 6.637 28.188 1 77.75 325 VAL A N 1
ATOM 2439 C CA . VAL A 1 325 ? -23.594 6.578 27.25 1 77.75 325 VAL A CA 1
ATOM 2440 C C . VAL A 1 325 ? -24.031 5.902 25.953 1 77.75 325 VAL A C 1
ATOM 2442 O O . VAL A 1 325 ? -24.547 4.777 25.984 1 77.75 325 VAL A O 1
ATOM 2445 N N . ARG A 1 326 ? -24.062 6.711 24.891 1 86 326 ARG A N 1
ATOM 2446 C CA . ARG A 1 326 ? -24.453 6.18 23.594 1 86 326 ARG A CA 1
ATOM 2447 C C . ARG A 1 326 ? -23.297 6.309 22.594 1 86 326 ARG A C 1
ATOM 2449 O O . ARG A 1 326 ? -22.578 7.312 22.594 1 86 326 ARG A O 1
ATOM 2456 N N . ILE A 1 327 ? -23.094 5.289 21.844 1 89.25 327 ILE A N 1
ATOM 2457 C CA . ILE A 1 327 ? -22.141 5.352 20.734 1 89.25 327 ILE A CA 1
ATOM 2458 C C . ILE A 1 327 ? -22.844 5.926 19.5 1 89.25 327 ILE A C 1
ATOM 2460 O O . ILE A 1 327 ? -23.812 5.348 19 1 89.25 327 ILE A O 1
ATOM 2464 N N . THR A 1 328 ? -22.328 7.016 19.031 1 89.69 328 THR A N 1
ATOM 2465 C CA . THR A 1 328 ? -23.047 7.727 17.969 1 89.69 328 THR A CA 1
ATOM 2466 C C . THR A 1 328 ? -22.344 7.555 16.625 1 89.69 328 THR A C 1
ATOM 2468 O O . THR A 1 328 ? -22.922 7.859 15.578 1 89.69 328 THR A O 1
ATOM 2471 N N . ASP A 1 329 ? -21.125 7.043 16.688 1 91.88 329 ASP A N 1
ATOM 2472 C CA . ASP A 1 329 ? -20.391 6.832 15.453 1 91.88 329 ASP A CA 1
ATOM 2473 C C . ASP A 1 329 ? -19.25 5.836 15.656 1 91.88 329 ASP A C 1
ATOM 2475 O O . ASP A 1 329 ? -18.766 5.668 16.766 1 91.88 329 ASP A O 1
ATOM 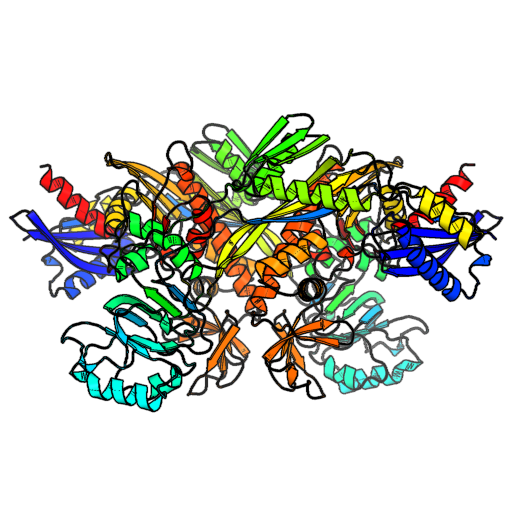2479 N N . ILE A 1 330 ? -18.875 5.184 14.578 1 93.31 330 ILE A N 1
ATOM 2480 C CA . ILE A 1 330 ? -17.703 4.32 14.617 1 93.31 330 ILE A CA 1
ATOM 2481 C C . ILE A 1 330 ? -16.922 4.441 13.305 1 93.31 330 ILE A C 1
ATOM 2483 O O . ILE A 1 330 ? -17.484 4.855 12.289 1 93.31 330 ILE A O 1
ATOM 2487 N N . LEU A 1 331 ? -15.688 4.191 13.352 1 94.56 331 LEU A N 1
ATOM 2488 C CA . LEU A 1 331 ? -14.852 3.949 12.18 1 94.56 331 LEU A CA 1
ATOM 2489 C C . LEU A 1 331 ? -14.227 2.557 12.242 1 94.56 331 LEU A C 1
ATOM 2491 O O . LEU A 1 331 ? -13.508 2.232 13.188 1 94.56 331 LEU A O 1
ATOM 2495 N N . ALA A 1 332 ? -14.625 1.751 11.297 1 92.81 332 ALA A N 1
ATOM 2496 C CA . ALA A 1 332 ? -14.055 0.41 11.203 1 92.81 332 ALA A CA 1
ATOM 2497 C C . ALA A 1 332 ? -12.93 0.363 10.172 1 92.81 332 ALA A C 1
ATOM 2499 O O . ALA A 1 332 ? -13.039 0.969 9.102 1 92.81 332 ALA A O 1
ATOM 2500 N N . VAL A 1 333 ? -11.836 -0.313 10.531 1 91.81 333 VAL A N 1
ATOM 2501 C CA . VAL A 1 333 ? -10.695 -0.464 9.633 1 91.81 333 VAL A CA 1
ATOM 2502 C C . VAL A 1 333 ? -10.188 -1.904 9.672 1 91.81 333 VAL A C 1
ATOM 2504 O O . VAL A 1 333 ? -10.047 -2.486 10.75 1 91.81 333 VAL A O 1
ATOM 2507 N N . ASP A 1 334 ? -9.953 -2.445 8.508 1 86 334 ASP A N 1
ATOM 2508 C CA . ASP A 1 334 ? -9.375 -3.783 8.445 1 86 334 ASP A CA 1
ATOM 2509 C C . ASP A 1 334 ? -7.887 -3.752 8.797 1 86 334 ASP A C 1
ATOM 2511 O O . ASP A 1 334 ? -7.176 -2.818 8.422 1 86 334 ASP A O 1
ATOM 2515 N N . THR A 1 335 ? -7.504 -4.691 9.516 1 84.5 335 THR A N 1
ATOM 2516 C CA . THR A 1 335 ? -6.09 -4.812 9.859 1 84.5 335 THR A CA 1
ATOM 2517 C C . THR A 1 335 ? -5.715 -6.273 10.078 1 84.5 335 THR A C 1
ATOM 2519 O O . THR A 1 335 ? -6.523 -7.172 9.844 1 84.5 335 THR A O 1
ATOM 2522 N N . LEU A 1 336 ? -4.434 -6.465 10.305 1 79.69 336 LEU A N 1
ATOM 2523 C CA . LEU A 1 336 ? -3.912 -7.789 10.633 1 79.69 336 LEU A CA 1
ATOM 2524 C C . LEU A 1 336 ? -3.34 -7.82 12.047 1 79.69 336 LEU A C 1
ATOM 2526 O O . LEU A 1 336 ? -2.738 -6.844 12.492 1 79.69 336 LEU A O 1
ATOM 2530 N N . ALA A 1 337 ? -3.666 -8.867 12.711 1 79.75 337 ALA A N 1
ATOM 2531 C CA . ALA A 1 337 ? -3.143 -9.055 14.062 1 79.75 337 ALA A CA 1
ATOM 2532 C C . ALA A 1 337 ? -2.369 -10.367 14.18 1 79.75 337 ALA A C 1
ATOM 2534 O O . ALA A 1 337 ? -2.797 -11.391 13.648 1 79.75 337 ALA A O 1
ATOM 2535 N N . PRO A 1 338 ? -1.147 -10.281 14.766 1 76.56 338 PRO A N 1
ATOM 2536 C CA . PRO A 1 338 ? -0.406 -11.523 14.984 1 76.56 338 PRO A CA 1
ATOM 2537 C C . PRO A 1 338 ? -1.089 -12.445 15.992 1 76.56 338 PRO A C 1
ATOM 2539 O O . PRO A 1 338 ? -1.515 -11.992 17.062 1 76.56 338 PRO A O 1
ATOM 2542 N N . VAL A 1 339 ? -1.306 -13.602 15.586 1 70.81 339 VAL A N 1
ATOM 2543 C CA . VAL A 1 339 ? -1.882 -14.617 16.469 1 70.81 339 VAL A CA 1
ATOM 2544 C C . VAL A 1 339 ? -0.911 -15.789 16.609 1 70.81 339 VAL A C 1
ATOM 2546 O O . VAL A 1 339 ? -0.265 -16.188 15.648 1 70.81 339 VAL A O 1
ATOM 2549 N N . GLU A 1 340 ? -0.774 -16.203 17.812 1 66.44 340 GLU A N 1
ATOM 2550 C CA . GLU A 1 340 ? 0.112 -17.328 18.062 1 66.44 340 GLU A CA 1
ATOM 2551 C C . GLU A 1 340 ? -0.457 -18.625 17.469 1 66.44 340 GLU A C 1
ATOM 2553 O O . GLU A 1 340 ? -1.664 -18.859 17.547 1 66.44 340 GLU A O 1
ATOM 2558 N N . ILE A 1 341 ? 0.317 -19.328 16.672 1 62.09 341 ILE A N 1
ATOM 2559 C CA . ILE A 1 341 ? -0.075 -20.625 16.141 1 62.09 341 ILE A CA 1
ATOM 2560 C C . ILE A 1 341 ? 0.216 -21.719 17.156 1 62.09 341 ILE A C 1
ATOM 2562 O O . ILE A 1 341 ? 1.347 -21.859 17.625 1 62.09 341 ILE A O 1
ATOM 2566 N N . SER A 1 342 ? -0.895 -22.25 17.547 1 62.41 342 SER A N 1
ATOM 2567 C CA . SER A 1 342 ? -0.681 -23.391 18.438 1 62.41 342 SER A CA 1
ATOM 2568 C C . SER A 1 342 ? 0.221 -24.438 17.781 1 62.41 342 SER A C 1
ATOM 2570 O O . SER A 1 342 ? 0.034 -24.781 16.609 1 62.41 342 SER A O 1
ATOM 2572 N N . GLY A 1 343 ? 1.328 -24.766 18.281 1 61.81 343 GLY A N 1
ATOM 2573 C CA . GLY A 1 343 ? 2.25 -25.75 17.75 1 61.81 343 GLY A CA 1
ATOM 2574 C C . GLY A 1 343 ? 3.502 -25.141 17.156 1 61.81 343 GLY A C 1
ATOM 2575 O O . GLY A 1 343 ? 4.41 -25.859 16.719 1 61.81 343 GLY A O 1
ATOM 2576 N N . ALA A 1 344 ? 3.416 -23.812 17.078 1 64.75 344 ALA A N 1
ATOM 2577 C CA . ALA A 1 344 ? 4.629 -23.172 16.594 1 64.75 344 ALA A CA 1
ATOM 2578 C C . ALA A 1 344 ? 5.82 -23.484 17.484 1 64.75 344 ALA A C 1
ATOM 2580 O O . ALA A 1 344 ? 5.754 -23.297 18.703 1 64.75 344 ALA A O 1
ATOM 2581 N N . LEU A 1 345 ? 6.758 -24.109 16.828 1 64.44 345 LEU A N 1
ATOM 2582 C CA . LEU A 1 345 ? 7.91 -24.594 17.594 1 64.44 345 LEU A CA 1
ATOM 2583 C C . LEU A 1 345 ? 8.953 -23.5 17.75 1 64.44 345 LEU A C 1
ATOM 2585 O O . LEU A 1 345 ? 9.852 -23.625 18.594 1 64.44 345 LEU A O 1
ATOM 2589 N N . ALA A 1 346 ? 8.891 -22.453 16.969 1 63.81 346 ALA A N 1
ATOM 2590 C CA . ALA A 1 346 ? 9.828 -21.328 17.094 1 63.81 346 ALA A CA 1
ATOM 2591 C C . ALA A 1 346 ? 9.102 -20.062 17.5 1 63.81 346 ALA A C 1
ATOM 2593 O O . ALA A 1 346 ? 9.68 -18.969 17.469 1 63.81 346 ALA A O 1
ATOM 2594 N N . GLY A 1 347 ? 7.754 -20.219 18 1 63.72 347 GLY A N 1
ATOM 2595 C CA . GLY A 1 347 ? 6.996 -19.047 18.406 1 63.72 347 GLY A CA 1
ATOM 2596 C C . GLY A 1 347 ? 6.477 -18.25 17.219 1 63.72 347 GLY A C 1
ATOM 2597 O O . GLY A 1 347 ? 6.293 -17.031 17.328 1 63.72 347 GLY A O 1
ATOM 2598 N N . GLU A 1 348 ? 6.223 -18.969 16.203 1 64.44 348 GLU A N 1
ATOM 2599 C CA . GLU A 1 348 ? 5.73 -18.297 15.008 1 64.44 348 GLU A CA 1
ATOM 2600 C C . GLU A 1 348 ? 4.312 -17.781 15.211 1 64.44 348 GLU A C 1
ATOM 2602 O O . GLU A 1 348 ? 3.525 -18.375 15.945 1 64.44 348 GLU A O 1
ATOM 2607 N N . THR A 1 349 ? 4.168 -16.547 14.781 1 67 349 THR A N 1
ATOM 2608 C CA . THR A 1 349 ? 2.832 -15.977 14.742 1 67 349 THR A CA 1
ATOM 2609 C C . THR A 1 349 ? 2.324 -15.875 13.305 1 67 349 THR A C 1
ATOM 2611 O O . THR A 1 349 ? 3.104 -15.977 12.359 1 67 349 THR A O 1
ATOM 2614 N N . CYS A 1 350 ? 1.091 -15.992 13.195 1 64.88 350 CYS A N 1
ATOM 2615 C CA . CYS A 1 350 ? 0.468 -15.734 11.906 1 64.88 350 CYS A CA 1
ATOM 2616 C C . CYS A 1 350 ? -0.385 -14.477 11.945 1 64.88 350 CYS A C 1
ATOM 2618 O O . CYS A 1 350 ? -0.928 -14.117 12.992 1 64.88 350 CYS A O 1
ATOM 2620 N N . MET A 1 351 ? -0.309 -13.812 10.82 1 68.31 351 MET A N 1
ATOM 2621 C CA . MET A 1 351 ? -1.144 -12.617 10.719 1 68.31 351 MET A CA 1
ATOM 2622 C C . MET A 1 351 ? -2.582 -12.984 10.367 1 68.31 351 MET A C 1
ATOM 2624 O O . MET A 1 351 ? -2.82 -13.719 9.406 1 68.31 351 MET A O 1
ATOM 2628 N N . GLU A 1 352 ? -3.465 -12.594 11.25 1 71.12 352 GLU A N 1
ATOM 2629 C CA . GLU A 1 352 ? -4.883 -12.859 11.016 1 71.12 352 GLU A CA 1
ATOM 2630 C C . GLU A 1 352 ? -5.656 -11.562 10.797 1 71.12 352 GLU A C 1
ATOM 2632 O O . GLU A 1 352 ? -5.262 -10.508 11.297 1 71.12 352 GLU A O 1
ATOM 2637 N N . LYS A 1 353 ? -6.734 -11.719 10.141 1 72.94 353 LYS A N 1
ATOM 2638 C CA . LYS A 1 353 ? -7.578 -10.562 9.875 1 72.94 353 LYS A CA 1
ATOM 2639 C C . LYS A 1 353 ? -8.227 -10.047 11.156 1 72.94 353 LYS A C 1
ATOM 2641 O O . LYS A 1 353 ? -8.656 -10.828 12.008 1 72.94 353 LYS A O 1
ATOM 2646 N N . ALA A 1 354 ? -8.188 -8.82 11.344 1 79.81 354 ALA A N 1
ATOM 2647 C CA . ALA A 1 354 ? -8.828 -8.125 12.461 1 79.81 354 ALA A CA 1
ATOM 2648 C C . ALA A 1 354 ? -9.484 -6.824 12 1 79.81 354 ALA A C 1
ATOM 2650 O O . ALA A 1 354 ? -9.18 -6.32 10.922 1 79.81 354 ALA A O 1
ATOM 2651 N N . VAL A 1 355 ? -10.461 -6.461 12.742 1 85.12 355 VAL A N 1
ATOM 2652 C CA . VAL A 1 355 ? -11.102 -5.176 12.477 1 85.12 355 VAL A CA 1
ATOM 2653 C C . VAL A 1 355 ? -10.875 -4.234 13.656 1 85.12 355 VAL A C 1
ATOM 2655 O O . VAL A 1 355 ? -11.227 -4.555 14.797 1 85.12 355 VAL A O 1
ATOM 2658 N N . GLY A 1 356 ? -10.125 -3.127 13.391 1 88.31 356 GLY A N 1
ATOM 2659 C CA . GLY A 1 356 ? -10.039 -2.049 14.359 1 88.31 356 GLY A CA 1
ATOM 2660 C C . GLY A 1 356 ? -11.234 -1.112 14.32 1 88.31 356 GLY A C 1
ATOM 2661 O O . GLY A 1 356 ? -11.734 -0.786 13.242 1 88.31 356 GLY A O 1
ATOM 2662 N N . ILE A 1 357 ? -11.672 -0.721 15.555 1 89.88 357 ILE A N 1
ATOM 2663 C CA . ILE A 1 357 ? -12.844 0.144 15.633 1 89.88 357 ILE A CA 1
ATOM 2664 C C . ILE A 1 357 ? -12.531 1.355 16.5 1 89.88 357 ILE A C 1
ATOM 2666 O O . ILE A 1 357 ? -11.977 1.215 17.594 1 89.88 357 ILE A O 1
ATOM 2670 N N . ALA A 1 358 ? -12.758 2.514 15.977 1 90.94 358 ALA A N 1
ATOM 2671 C CA . ALA A 1 358 ? -12.867 3.73 16.781 1 90.94 358 ALA A CA 1
ATOM 2672 C C . ALA A 1 358 ? -14.328 4.109 17 1 90.94 358 ALA A C 1
ATOM 2674 O O . ALA A 1 358 ? -15.148 3.998 16.094 1 90.94 358 ALA A O 1
ATOM 2675 N N . ALA A 1 359 ? -14.656 4.473 18.219 1 89.25 359 ALA A N 1
ATOM 2676 C CA . ALA A 1 359 ? -16.031 4.816 18.531 1 89.25 359 ALA A CA 1
ATOM 2677 C C . ALA A 1 359 ? -16.125 6.203 19.156 1 89.25 359 ALA A C 1
ATOM 2679 O O . ALA A 1 359 ? -15.227 6.621 19.891 1 89.25 359 ALA A O 1
ATOM 2680 N N . MET A 1 360 ? -17.141 6.879 18.75 1 84.81 360 MET A N 1
ATOM 2681 C CA . MET A 1 360 ? -17.5 8.141 19.391 1 84.81 360 MET A CA 1
ATOM 2682 C C . MET A 1 360 ? -18.625 7.949 20.391 1 84.81 360 MET A C 1
ATOM 2684 O O . MET A 1 360 ? -19.688 7.449 20.047 1 84.81 360 MET A O 1
ATOM 2688 N N . VAL A 1 361 ? -18.359 8.328 21.594 1 79.56 361 VAL A N 1
ATOM 2689 C CA . VAL A 1 361 ? -19.328 8.141 22.672 1 79.56 361 VAL A CA 1
ATOM 2690 C C . VAL A 1 361 ? -19.844 9.492 23.141 1 79.56 361 VAL A C 1
ATOM 2692 O O . VAL A 1 361 ? -19.062 10.383 23.484 1 79.56 361 VAL A O 1
ATOM 2695 N N . LYS A 1 362 ? -21.078 9.641 22.953 1 76.56 362 LYS A N 1
ATOM 2696 C CA . LYS A 1 362 ? -21.734 10.852 23.469 1 76.56 362 LYS A CA 1
ATOM 2697 C C . LYS A 1 362 ? -22.047 10.727 24.953 1 76.56 362 LYS A C 1
ATOM 2699 O O . LYS A 1 362 ? -22.594 9.711 25.391 1 76.56 362 LYS A O 1
ATOM 2704 N N . THR A 1 363 ? -21.438 11.562 25.625 1 67.81 363 THR A N 1
ATOM 2705 C CA . THR A 1 363 ? -21.734 11.594 27.047 1 67.81 363 THR A CA 1
ATOM 2706 C C . THR A 1 363 ? -22.641 12.773 27.391 1 67.81 363 THR A C 1
ATOM 2708 O O . THR A 1 363 ? -22.844 13.664 26.562 1 67.81 363 THR A O 1
ATOM 2711 N N . ALA A 1 364 ? -23.453 12.484 28.297 1 62.25 364 ALA A N 1
ATOM 2712 C CA . ALA A 1 364 ? -24.234 13.648 28.688 1 62.25 364 ALA A CA 1
ATOM 2713 C C . ALA A 1 364 ? -23.375 14.914 28.688 1 62.25 364 ALA A C 1
ATOM 2715 O O . ALA A 1 364 ? -22.219 14.883 28.266 1 62.25 364 ALA A O 1
ATOM 2716 N N . HIS A 1 365 ? -23.547 15.938 29.328 1 58.03 365 HIS A N 1
ATOM 2717 C CA . HIS A 1 365 ? -22.875 17.234 29.312 1 58.03 365 HIS A CA 1
ATOM 2718 C C . HIS A 1 365 ? -21.453 17.141 29.859 1 58.03 365 HIS A C 1
ATOM 2720 O O . HIS A 1 365 ? -21.219 16.5 30.891 1 58.03 365 HIS A O 1
ATOM 2726 N N . LEU A 1 366 ? -20.422 17.109 28.891 1 60.75 366 LEU A N 1
ATOM 2727 C CA . LEU A 1 366 ? -19.094 17.344 29.469 1 60.75 366 LEU A CA 1
ATOM 2728 C C . LEU A 1 366 ? -19.062 18.703 30.188 1 60.75 366 LEU A C 1
ATOM 2730 O O . LEU A 1 366 ? -19.391 19.734 29.594 1 60.75 366 LEU A O 1
ATOM 2734 N N . PRO A 1 367 ? -19 18.688 31.406 1 67.69 367 PRO A N 1
ATOM 2735 C CA . PRO A 1 367 ? -19.219 19.938 32.156 1 67.69 367 PRO A CA 1
ATOM 2736 C C . PRO A 1 367 ? -18.078 20.938 31.938 1 67.69 367 PRO A C 1
ATOM 2738 O O . PRO A 1 367 ? -17.234 21.109 32.812 1 67.69 367 PRO A O 1
ATOM 2741 N N . MET A 1 368 ? -18.031 21.562 30.703 1 81.75 368 MET A N 1
ATOM 2742 C CA . MET A 1 368 ? -17.062 22.625 30.469 1 81.75 368 MET A CA 1
ATOM 2743 C C . MET A 1 368 ? -17.281 23.797 31.438 1 81.75 368 MET A C 1
ATOM 2745 O O . MET A 1 368 ? -16.344 24.516 31.766 1 81.75 368 MET A O 1
ATOM 2749 N N . GLN A 1 369 ? -18.453 23.797 31.891 1 84.75 369 GLN A N 1
ATOM 2750 C CA . GLN A 1 369 ? -18.781 24.859 32.844 1 84.75 369 GLN A CA 1
ATOM 2751 C C . GLN A 1 369 ? -18.047 24.672 34.156 1 84.75 369 GLN A C 1
ATOM 2753 O O . GLN A 1 369 ? -17.656 25.641 34.812 1 84.75 369 GLN A O 1
ATOM 2758 N N . LYS A 1 370 ? -17.891 23.422 34.469 1 87.19 370 LYS A N 1
ATOM 2759 C CA . LYS A 1 370 ? -17.172 23.141 35.688 1 87.19 370 LYS A CA 1
ATOM 2760 C C . LYS A 1 370 ? -15.703 23.562 35.562 1 87.19 370 LYS A C 1
ATOM 2762 O O . LYS A 1 370 ? -15.102 24.031 36.531 1 87.19 370 LYS A O 1
ATOM 2767 N N . ILE A 1 371 ? -15.203 23.344 34.469 1 89.94 371 ILE A N 1
ATOM 2768 C CA . ILE A 1 371 ? -13.82 23.734 34.188 1 89.94 371 ILE A CA 1
ATOM 2769 C C . ILE A 1 371 ? -13.703 25.266 34.25 1 89.94 371 ILE A C 1
ATOM 2771 O O . ILE A 1 371 ? -12.773 25.797 34.875 1 89.94 371 ILE A O 1
ATOM 2775 N N . ALA A 1 372 ? -14.648 25.891 33.656 1 93 372 ALA A N 1
ATOM 2776 C CA . ALA A 1 372 ? -14.648 27.359 33.656 1 93 372 ALA A CA 1
ATOM 2777 C C . ALA A 1 372 ? -14.758 27.906 35.094 1 93 372 ALA A C 1
ATOM 2779 O O . ALA A 1 372 ? -14.055 28.844 35.438 1 93 372 ALA A O 1
ATOM 2780 N N . GLU A 1 373 ? -15.609 27.312 35.812 1 93.31 373 GLU A N 1
ATOM 2781 C CA . GLU A 1 373 ? -15.812 27.75 37.188 1 93.31 373 GLU A CA 1
ATOM 2782 C C . GLU A 1 373 ? -14.555 27.547 38.031 1 93.31 373 GLU A C 1
ATOM 2784 O O . GLU A 1 373 ? -14.18 28.406 38.812 1 93.31 373 GLU A O 1
ATOM 2789 N N . ARG A 1 374 ? -14.031 26.438 37.812 1 94.19 374 ARG A N 1
ATOM 2790 C CA . ARG A 1 374 ? -12.812 26.141 38.562 1 94.19 374 ARG A CA 1
ATOM 2791 C C . ARG A 1 374 ? -11.688 27.094 38.188 1 94.19 374 ARG A C 1
ATOM 2793 O O . ARG A 1 374 ? -10.906 27.531 39.031 1 94.19 374 ARG A O 1
ATOM 2800 N N . LEU A 1 375 ? -11.609 27.406 36.969 1 94.25 375 LEU A N 1
ATOM 2801 C CA . LEU A 1 375 ? -10.609 28.359 36.5 1 94.25 375 LEU A CA 1
ATOM 2802 C C . LEU A 1 375 ? -10.828 29.734 37.125 1 94.25 375 LEU A C 1
ATOM 2804 O O . LEU A 1 375 ? -9.875 30.391 37.5 1 94.25 375 LEU A O 1
ATOM 2808 N N . GLU A 1 376 ? -12.07 30.094 37.156 1 95 376 GLU A N 1
ATOM 2809 C CA . GLU A 1 376 ? -12.406 31.375 37.75 1 95 376 GLU A CA 1
ATOM 2810 C C . GLU A 1 376 ? -12.031 31.406 39.25 1 95 376 GLU A C 1
ATOM 2812 O O . GLU A 1 376 ? -11.523 32.438 39.75 1 95 376 GLU A O 1
ATOM 2817 N N . GLN A 1 377 ? -12.289 30.359 39.812 1 94.75 377 GLN A N 1
ATOM 2818 C CA . GLN A 1 377 ? -11.969 30.266 41.219 1 94.75 377 GLN A CA 1
ATOM 2819 C C . GLN A 1 377 ? -10.461 30.328 41.469 1 94.75 377 GLN A C 1
ATOM 2821 O O . GLN A 1 377 ? -9.992 31.016 42.375 1 94.75 377 GLN A O 1
ATOM 2826 N N . ASP A 1 378 ? -9.805 29.672 40.719 1 94.44 378 ASP A N 1
ATOM 2827 C CA . ASP A 1 378 ? -8.367 29.531 40.906 1 94.44 378 ASP A CA 1
ATOM 2828 C C . ASP A 1 378 ? -7.629 30.797 40.469 1 94.44 378 ASP A C 1
ATOM 2830 O O . ASP A 1 378 ? -6.66 31.219 41.125 1 94.44 378 ASP A O 1
ATOM 2834 N N . LEU A 1 379 ? -8.094 31.359 39.375 1 94.06 379 LEU A N 1
ATOM 2835 C CA . LEU A 1 379 ? -7.332 32.438 38.781 1 94.06 379 LEU A CA 1
ATOM 2836 C C . LEU A 1 379 ? -7.969 33.781 39.094 1 94.06 379 LEU A C 1
ATOM 2838 O O . LEU A 1 379 ? -7.34 34.844 38.906 1 94.06 379 LEU A O 1
ATOM 2842 N N . HIS A 1 380 ? -9.156 33.812 39.531 1 94.5 380 HIS A N 1
ATOM 2843 C CA . HIS A 1 380 ? -9.93 35.031 39.781 1 94.5 380 HIS A CA 1
ATOM 2844 C C . HIS A 1 380 ? -10.078 35.875 38.5 1 94.5 380 HIS A C 1
ATOM 2846 O O . HIS A 1 380 ? -9.914 37.094 38.531 1 94.5 380 HIS A O 1
ATOM 2852 N N . ILE A 1 381 ? -10.156 35.156 37.438 1 95.12 381 ILE A N 1
ATOM 2853 C CA . ILE A 1 381 ? -10.406 35.719 36.094 1 95.12 381 ILE A CA 1
ATOM 2854 C C . ILE A 1 381 ? -11.711 35.156 35.531 1 95.12 381 ILE A C 1
ATOM 2856 O O . ILE A 1 381 ? -12 33.969 35.719 1 95.12 381 ILE A O 1
ATOM 2860 N N . ARG A 1 382 ? -12.438 36.031 34.938 1 95.31 382 ARG A N 1
ATOM 2861 C CA . ARG A 1 382 ? -13.68 35.562 34.312 1 95.31 382 ARG A CA 1
ATOM 2862 C C . ARG A 1 382 ? -13.391 34.5 33.25 1 95.31 382 ARG A C 1
ATOM 2864 O O . ARG A 1 382 ? -12.531 34.719 32.375 1 95.31 382 ARG A O 1
ATOM 2871 N N . ALA A 1 383 ? -14.062 33.406 33.344 1 95.12 383 ALA A N 1
ATOM 2872 C CA . ALA A 1 383 ? -13.938 32.312 32.344 1 95.12 383 ALA A CA 1
ATOM 2873 C C . ALA A 1 383 ? -15.305 31.891 31.828 1 95.12 383 ALA A C 1
ATOM 2875 O O . ALA A 1 383 ? -16.234 31.688 32.625 1 95.12 383 ALA A O 1
ATOM 2876 N N . VAL A 1 384 ? -15.422 31.812 30.453 1 93.12 384 VAL A N 1
ATOM 2877 C CA . VAL A 1 384 ? -16.719 31.469 29.875 1 93.12 384 VAL A CA 1
ATOM 2878 C C . VAL A 1 384 ? -16.547 30.375 28.812 1 93.12 384 VAL A C 1
ATOM 2880 O O . VAL A 1 384 ? -15.484 30.297 28.172 1 93.12 384 VAL A O 1
ATOM 2883 N N . VAL A 1 385 ? -17.469 29.516 28.719 1 89.94 385 VAL A N 1
ATOM 2884 C CA . VAL A 1 385 ? -17.531 28.562 27.625 1 89.94 385 VAL A CA 1
ATOM 2885 C C . VAL A 1 385 ? -18.172 29.219 26.391 1 89.94 385 VAL A C 1
ATOM 2887 O O . VAL A 1 385 ? -19.281 29.734 26.469 1 89.94 385 VAL A O 1
ATOM 2890 N N . ALA A 1 386 ? -17.297 29.266 25.359 1 81.06 386 ALA A N 1
ATOM 2891 C CA . ALA A 1 386 ? -17.766 30.031 24.203 1 81.06 386 ALA A CA 1
ATOM 2892 C C . ALA A 1 386 ? -17.516 29.266 22.906 1 81.06 386 ALA A C 1
ATOM 2894 O O . ALA A 1 386 ? -16.391 28.797 22.672 1 81.06 386 ALA A O 1
ATOM 2895 N N . GLY A 1 387 ? -18.5 29 22.156 1 76.19 387 GLY A N 1
ATOM 2896 C CA . GLY A 1 387 ? -18.406 28.656 20.75 1 76.19 387 GLY A CA 1
ATOM 2897 C C . GLY A 1 387 ? -18.266 27.172 20.5 1 76.19 387 GLY A C 1
ATOM 2898 O O . GLY A 1 387 ? -17.719 26.438 21.328 1 76.19 387 GLY A O 1
ATOM 2899 N N . VAL A 1 388 ? -18.781 26.719 19.438 1 76.44 388 VAL A N 1
ATOM 2900 C CA . VAL A 1 388 ? -18.703 25.344 18.969 1 76.44 388 VAL A CA 1
ATOM 2901 C C . VAL A 1 388 ? -17.344 25.125 18.281 1 76.44 388 VAL A C 1
ATOM 2903 O O . VAL A 1 388 ? -16.922 25.938 17.453 1 76.44 388 VAL A O 1
ATOM 2906 N N . GLU A 1 389 ? -16.641 24.109 18.625 1 80.25 389 GLU A N 1
ATOM 2907 C CA . GLU A 1 389 ? -15.281 23.812 18.219 1 80.25 389 GLU A CA 1
ATOM 2908 C C . GLU A 1 389 ? -15.109 23.938 16.703 1 80.25 389 GLU A C 1
ATOM 2910 O O . GLU A 1 389 ? -14.227 24.656 16.234 1 80.25 389 GLU A O 1
ATOM 2915 N N . ALA A 1 390 ? -15.977 23.344 15.969 1 78.88 390 ALA A N 1
ATOM 2916 C CA . ALA A 1 390 ? -15.852 23.344 14.516 1 78.88 390 ALA A CA 1
ATOM 2917 C C . ALA A 1 390 ? -15.992 24.734 13.938 1 78.88 390 ALA A C 1
ATOM 2919 O O . ALA A 1 390 ? -15.32 25.094 12.961 1 78.88 390 ALA A O 1
ATOM 2920 N N . VAL A 1 391 ? -16.844 25.547 14.547 1 83 391 VAL A N 1
ATOM 2921 C CA . VAL A 1 391 ? -17.047 26.906 14.078 1 83 391 VAL A CA 1
ATOM 2922 C C . VAL A 1 391 ? -15.82 27.766 14.391 1 83 391 VAL A C 1
ATOM 2924 O O . VAL A 1 391 ? -15.352 28.516 13.539 1 83 391 VAL A O 1
ATOM 2927 N N . MET A 1 392 ? -15.344 27.594 15.586 1 89.19 392 MET A N 1
ATOM 2928 C CA . MET A 1 392 ? -14.156 28.344 15.969 1 89.19 392 MET A CA 1
ATOM 2929 C C . MET A 1 392 ? -12.961 27.969 15.094 1 89.19 392 MET A C 1
ATOM 2931 O O . MET A 1 392 ? -12.18 28.828 14.703 1 89.19 392 MET A O 1
ATOM 2935 N N . ALA A 1 393 ? -12.867 26.641 14.836 1 90.44 393 ALA A N 1
ATOM 2936 C CA . ALA A 1 393 ? -11.789 26.172 13.977 1 90.44 393 ALA A CA 1
ATOM 2937 C C . ALA A 1 393 ? -11.891 26.797 12.586 1 90.44 393 ALA A C 1
ATOM 2939 O O . ALA A 1 393 ? -10.875 27.141 11.977 1 90.44 393 ALA A O 1
ATOM 2940 N N . SER A 1 394 ? -13.086 26.953 12.125 1 89.88 394 SER A N 1
ATOM 2941 C CA . SER A 1 394 ? -13.305 27.531 10.805 1 89.88 394 SER A CA 1
ATOM 2942 C C . SER A 1 394 ? -12.883 29 10.773 1 89.88 394 SER A C 1
ATOM 2944 O O . SER A 1 394 ? -12.25 29.453 9.82 1 89.88 394 SER A O 1
ATOM 2946 N N . LEU A 1 395 ? -13.258 29.672 11.812 1 90.62 395 LEU A N 1
ATOM 2947 C CA . LEU A 1 395 ? -12.875 31.078 11.906 1 90.62 395 LEU A CA 1
ATOM 2948 C C . LEU A 1 395 ? -11.359 31.234 11.945 1 90.62 395 LEU A C 1
ATOM 2950 O O . LEU A 1 395 ? -10.805 32.094 11.266 1 90.62 395 LEU A O 1
ATOM 2954 N N . GLY A 1 396 ? -10.758 30.438 12.727 1 93.56 396 GLY A N 1
ATOM 2955 C CA . GLY A 1 396 ? -9.305 30.453 12.766 1 93.56 396 GLY A CA 1
ATOM 2956 C C . GLY A 1 396 ? -8.664 30.094 11.445 1 93.56 396 GLY A C 1
ATOM 2957 O O . GLY A 1 396 ? -7.699 30.734 11.016 1 93.56 396 GLY A O 1
ATOM 2958 N N . ALA A 1 397 ? -9.188 29.109 10.797 1 94.31 397 ALA A N 1
ATOM 2959 C CA . ALA A 1 397 ? -8.641 28.594 9.539 1 94.31 397 ALA A CA 1
ATOM 2960 C C . ALA A 1 397 ? -8.727 29.656 8.438 1 94.31 397 ALA A C 1
ATOM 2962 O O . ALA A 1 397 ? -7.887 29.688 7.531 1 94.31 397 ALA A O 1
ATOM 2963 N N . MET A 1 398 ? -9.625 30.547 8.562 1 92.81 398 MET A N 1
ATOM 2964 C CA . MET A 1 398 ? -9.812 31.609 7.578 1 92.81 398 MET A CA 1
ATOM 2965 C C . MET A 1 398 ? -8.633 32.562 7.582 1 92.81 398 MET A C 1
ATOM 2967 O O . MET A 1 398 ? -8.438 33.344 6.629 1 92.81 398 MET A O 1
ATOM 2971 N N . THR A 1 399 ? -7.906 32.531 8.625 1 93.62 399 THR A N 1
ATOM 2972 C CA . THR A 1 399 ? -6.75 33.438 8.711 1 93.62 399 THR A CA 1
ATOM 2973 C C . THR A 1 399 ? -5.551 32.812 7.98 1 93.62 399 THR A C 1
ATOM 2975 O O . THR A 1 399 ? -4.492 33.438 7.891 1 93.62 399 THR A O 1
ATOM 2978 N N . THR A 1 400 ? -5.676 31.625 7.504 1 94.88 400 THR A N 1
ATOM 2979 C CA . THR A 1 400 ? -4.648 31 6.664 1 94.88 400 THR A CA 1
ATOM 2980 C C . THR A 1 400 ? -4.566 31.703 5.312 1 94.88 400 THR A C 1
ATOM 2982 O O . THR A 1 400 ? -5.57 31.828 4.605 1 94.88 400 THR A O 1
ATOM 2985 N N . PRO A 1 401 ? -3.385 32.125 4.941 1 94.25 401 PRO A N 1
ATOM 2986 C CA . PRO A 1 401 ? -3.254 32.812 3.645 1 94.25 401 PRO A CA 1
ATOM 2987 C C . PRO A 1 401 ? -3.666 31.906 2.479 1 94.25 401 PRO A C 1
ATOM 2989 O O . PRO A 1 401 ? -3.357 30.703 2.473 1 94.25 401 PRO A O 1
ATOM 2992 N N . GLY A 1 402 ? -4.406 32.562 1.54 1 93.06 402 GLY A N 1
ATOM 2993 C CA . GLY A 1 402 ? -4.762 31.859 0.312 1 93.06 402 GLY A CA 1
ATOM 2994 C C . GLY A 1 402 ? -6.102 31.141 0.395 1 93.06 402 GLY A C 1
ATOM 2995 O O . GLY A 1 402 ? -6.477 30.406 -0.52 1 93.06 402 GLY A O 1
ATOM 2996 N N . THR A 1 403 ? -6.812 31.359 1.517 1 92.5 403 THR A N 1
ATOM 2997 C CA . THR A 1 403 ? -8.109 30.703 1.688 1 92.5 403 THR A CA 1
ATOM 2998 C C . THR A 1 403 ? -9.242 31.625 1.27 1 92.5 403 THR A C 1
ATOM 3000 O O . THR A 1 403 ? -9.047 32.844 1.145 1 92.5 403 THR A O 1
ATOM 3003 N N . LYS A 1 404 ? -10.352 31.031 0.963 1 91.94 404 LYS A N 1
ATOM 3004 C CA . LYS A 1 404 ? -11.57 31.797 0.69 1 91.94 404 LYS A CA 1
ATOM 3005 C C . LYS A 1 404 ? -12.812 30.969 1.006 1 91.94 404 LYS A C 1
ATOM 3007 O O . LYS A 1 404 ? -12.734 29.75 1.159 1 91.94 404 LYS A O 1
ATOM 3012 N N . LEU A 1 405 ? -13.875 31.688 1.163 1 90.5 405 LEU A N 1
ATOM 3013 C CA . LEU A 1 405 ? -15.148 31.016 1.327 1 90.5 405 LEU A CA 1
ATOM 3014 C C . LEU A 1 405 ? -15.672 30.5 -0.013 1 90.5 405 LEU A C 1
ATOM 3016 O O . LEU A 1 405 ? -15.414 31.109 -1.056 1 90.5 405 LEU A O 1
ATOM 3020 N N . PRO A 1 406 ? -16.5 29.438 -0.06 1 92.75 406 PRO A N 1
ATOM 3021 C CA . PRO A 1 406 ? -16.734 28.5 1.043 1 92.75 406 PRO A CA 1
ATOM 3022 C C . PRO A 1 406 ? -15.477 27.75 1.453 1 92.75 406 PRO A C 1
ATOM 3024 O O . PRO A 1 406 ? -14.625 27.453 0.61 1 92.75 406 PRO A O 1
ATOM 3027 N N . LEU A 1 407 ? -15.375 27.516 2.73 1 93.62 407 LEU A N 1
ATOM 3028 C CA . LEU A 1 407 ? -14.195 26.891 3.305 1 93.62 407 LEU A CA 1
ATOM 3029 C C . LEU A 1 407 ? -14.586 25.688 4.168 1 93.62 407 LEU A C 1
ATOM 3031 O O . LEU A 1 407 ? -15.422 25.828 5.066 1 93.62 407 LEU A O 1
ATOM 3035 N N . ALA A 1 408 ? -14.023 24.594 3.799 1 96.12 408 ALA A N 1
ATOM 3036 C CA . ALA A 1 408 ? -14.164 23.438 4.664 1 96.12 408 ALA A CA 1
ATOM 3037 C C . ALA A 1 408 ? -12.906 23.219 5.508 1 96.12 408 ALA A C 1
ATOM 3039 O O . ALA A 1 408 ? -11.797 23.531 5.066 1 96.12 408 ALA A O 1
ATOM 3040 N N . ILE A 1 409 ? -13.094 22.781 6.715 1 95.88 409 ILE A N 1
ATOM 3041 C CA . ILE A 1 409 ? -11.961 22.438 7.57 1 95.88 409 ILE A CA 1
ATOM 3042 C C . ILE A 1 409 ? -12.047 20.969 7.961 1 95.88 409 ILE A C 1
ATOM 3044 O O . ILE A 1 409 ? -13.148 20.406 8.055 1 95.88 409 ILE A O 1
ATOM 3048 N N . LEU A 1 410 ? -10.969 20.359 8.039 1 95.44 410 LEU A N 1
ATOM 3049 C CA . LEU A 1 410 ? -10.805 19.047 8.656 1 95.44 410 LEU A CA 1
ATOM 3050 C C . LEU A 1 410 ? -9.953 19.156 9.922 1 95.44 410 LEU A C 1
ATOM 3052 O O . LEU A 1 410 ? -8.742 19.391 9.844 1 95.44 410 LEU A O 1
ATOM 3056 N N . ASP A 1 411 ? -10.531 19 11.016 1 91.75 411 ASP A N 1
ATOM 3057 C CA . ASP A 1 411 ? -9.836 19 12.289 1 91.75 411 ASP A CA 1
ATOM 3058 C C . ASP A 1 411 ? -9.508 17.562 12.727 1 91.75 411 ASP A C 1
ATOM 3060 O O . ASP A 1 411 ? -10.383 16.844 13.195 1 91.75 411 ASP A O 1
ATOM 3064 N N . MET A 1 412 ? -8.289 17.25 12.555 1 90.88 412 MET A N 1
ATOM 3065 C CA . MET A 1 412 ? -7.848 15.891 12.82 1 90.88 412 MET A CA 1
ATOM 3066 C C . MET A 1 412 ? -7.102 15.812 14.148 1 90.88 412 MET A C 1
ATOM 3068 O O . MET A 1 412 ? -5.938 16.203 14.234 1 90.88 412 MET A O 1
ATOM 3072 N N . GLY A 1 413 ? -7.73 15.195 15.133 1 84.25 413 GLY A N 1
ATOM 3073 C CA . GLY A 1 413 ? -7.145 15.086 16.453 1 84.25 413 GLY A CA 1
ATOM 3074 C C . GLY A 1 413 ? -6.648 13.695 16.781 1 84.25 413 GLY A C 1
ATOM 3075 O O . GLY A 1 413 ? -6.129 12.992 15.906 1 84.25 413 GLY A O 1
ATOM 3076 N N . GLY A 1 414 ? -6.727 13.43 18.078 1 82 414 GLY A N 1
ATOM 3077 C CA . GLY A 1 414 ? -6.305 12.117 18.531 1 82 414 GLY A CA 1
ATOM 3078 C C . GLY A 1 414 ? -7.391 11.07 18.422 1 82 414 GLY A C 1
ATOM 3079 O O . GLY A 1 414 ? -7.129 9.93 18.031 1 82 414 GLY A O 1
ATOM 3080 N N . GLY A 1 415 ? -8.586 11.508 18.703 1 80.88 415 GLY A N 1
ATOM 3081 C CA . GLY A 1 415 ? -9.664 10.531 18.766 1 80.88 415 GLY A CA 1
ATOM 3082 C C . GLY A 1 415 ? -10.695 10.695 17.672 1 80.88 415 GLY A C 1
ATOM 3083 O O . GLY A 1 415 ? -11.398 9.742 17.328 1 80.88 415 GLY A O 1
ATOM 3084 N N . SER A 1 416 ? -10.797 11.906 17.203 1 86.25 416 SER A N 1
ATOM 3085 C CA . SER A 1 416 ? -11.875 12.164 16.266 1 86.25 416 SER A CA 1
ATOM 3086 C C . SER A 1 416 ? -11.406 13.031 15.102 1 86.25 416 SER A C 1
ATOM 3088 O O . SER A 1 416 ? -10.359 13.672 15.195 1 86.25 416 SER A O 1
ATOM 3090 N N . THR A 1 417 ? -12.109 12.922 14.039 1 89.06 417 THR A N 1
ATOM 3091 C CA . THR A 1 417 ? -11.953 13.766 12.867 1 89.06 417 THR A CA 1
ATOM 3092 C C . THR A 1 417 ? -13.211 14.594 12.617 1 89.06 417 THR A C 1
ATOM 3094 O O . THR A 1 417 ? -14.273 14.047 12.328 1 89.06 417 THR A O 1
ATOM 3097 N N . ASP A 1 418 ? -13.07 15.844 12.758 1 88.31 418 ASP A N 1
ATOM 3098 C CA . ASP A 1 418 ? -14.203 16.75 12.602 1 88.31 418 ASP A CA 1
ATOM 3099 C C . ASP A 1 418 ? -14.109 17.531 11.297 1 88.31 418 ASP A C 1
ATOM 3101 O O . ASP A 1 418 ? -13.016 17.891 10.859 1 88.31 418 ASP A O 1
ATOM 3105 N N . ALA A 1 419 ? -15.227 17.734 10.711 1 93.12 419 ALA A N 1
ATOM 3106 C CA . ALA A 1 419 ? -15.281 18.562 9.5 1 93.12 419 ALA A CA 1
ATOM 3107 C C . ALA A 1 419 ? -16.344 19.656 9.625 1 93.12 419 ALA A C 1
ATOM 3109 O O . ALA A 1 419 ? -17.312 19.5 10.359 1 93.12 419 ALA A O 1
ATOM 3110 N N . ALA A 1 420 ? -16.078 20.75 9.008 1 93.44 420 ALA A N 1
ATOM 3111 C CA . ALA A 1 420 ? -17.031 21.859 8.938 1 93.44 420 ALA A CA 1
ATOM 3112 C C . ALA A 1 420 ? -16.906 22.594 7.609 1 93.44 420 ALA A C 1
ATOM 3114 O O . ALA A 1 420 ? -15.828 22.672 7.031 1 93.44 420 ALA A O 1
ATOM 3115 N N . VAL A 1 421 ? -18.016 23.031 7.121 1 94.38 421 VAL A N 1
ATOM 3116 C CA . VAL A 1 421 ? -18.016 23.891 5.941 1 94.38 421 VAL A CA 1
ATOM 3117 C C . VAL A 1 421 ? -18.641 25.25 6.285 1 94.38 421 VAL A C 1
ATOM 3119 O O . VAL A 1 421 ? -19.75 25.297 6.809 1 94.38 421 VAL A O 1
ATOM 3122 N N . LEU A 1 422 ? -17.891 26.219 6.125 1 90.81 422 LEU A N 1
ATOM 3123 C CA . LEU A 1 422 ? -18.359 27.594 6.281 1 90.81 422 LEU A CA 1
ATOM 3124 C C . LEU A 1 422 ? -18.75 28.188 4.934 1 90.81 422 LEU A C 1
ATOM 3126 O O . LEU A 1 422 ? -17.891 28.359 4.055 1 90.81 422 LEU A O 1
ATOM 3130 N N . GLU A 1 423 ? -19.953 28.578 4.871 1 91.19 423 GLU A N 1
ATOM 3131 C CA . GLU A 1 423 ? -20.484 29.141 3.631 1 91.19 423 GLU A CA 1
ATOM 3132 C C . GLU A 1 423 ? -20.344 30.656 3.619 1 91.19 423 GLU A C 1
ATOM 3134 O O . GLU A 1 423 ? -20.203 31.281 4.676 1 91.19 423 GLU A O 1
ATOM 3139 N N . PRO A 1 424 ? -20.469 31.266 2.43 1 88.38 424 PRO A N 1
ATOM 3140 C CA . PRO A 1 424 ? -20.344 32.719 2.326 1 88.38 424 PRO A CA 1
ATOM 3141 C C . PRO A 1 424 ? -21.469 33.438 3.072 1 88.38 424 PRO A C 1
ATOM 3143 O O . PRO A 1 424 ? -21.266 34.562 3.549 1 88.38 424 PRO A O 1
ATOM 3146 N N . ASP A 1 425 ? -22.609 32.781 3.217 1 88.31 425 ASP A N 1
ATOM 3147 C CA . ASP A 1 425 ? -23.734 33.406 3.881 1 88.31 425 ASP A CA 1
ATOM 3148 C C . ASP A 1 425 ? -23.641 33.25 5.398 1 88.31 425 ASP A C 1
ATOM 3150 O O . ASP A 1 425 ? -24.5 33.719 6.133 1 88.31 425 ASP A O 1
ATOM 3154 N N . GLY A 1 426 ? -22.609 32.531 5.863 1 81.06 426 GLY A N 1
ATOM 3155 C CA . GLY A 1 426 ? -22.375 32.406 7.289 1 81.06 426 GLY A CA 1
ATOM 3156 C C . GLY A 1 426 ? -22.859 31.094 7.859 1 81.06 426 GLY A C 1
ATOM 3157 O O . GLY A 1 426 ? -22.609 30.781 9.023 1 81.06 426 GLY A O 1
ATOM 3158 N N . ARG A 1 427 ? -23.656 30.406 7.027 1 86.19 427 ARG A N 1
ATOM 3159 C CA . ARG A 1 427 ? -24.125 29.109 7.488 1 86.19 427 ARG A CA 1
ATOM 3160 C C . ARG A 1 427 ? -22.953 28.141 7.648 1 86.19 427 ARG A C 1
ATOM 3162 O O . ARG A 1 427 ? -22.047 28.109 6.82 1 86.19 427 ARG A O 1
ATOM 3169 N N . VAL A 1 428 ? -22.906 27.328 8.859 1 86.81 428 VAL A N 1
ATOM 3170 C CA . VAL A 1 428 ? -21.875 26.344 9.125 1 86.81 428 VAL A CA 1
ATOM 3171 C C . VAL A 1 428 ? -22.5 24.953 9.305 1 86.81 428 VAL A C 1
ATOM 3173 O O . VAL A 1 428 ? -23.484 24.812 10.023 1 86.81 428 VAL A O 1
ATOM 3176 N N . ARG A 1 429 ? -22.062 24.047 8.562 1 91.56 429 ARG A N 1
ATOM 3177 C CA . ARG A 1 429 ? -22.391 22.641 8.758 1 91.56 429 ARG A CA 1
ATOM 3178 C C . ARG A 1 429 ? -21.219 21.891 9.391 1 91.56 429 ARG A C 1
ATOM 3180 O O . ARG A 1 429 ? -20.062 22.125 9.039 1 91.56 429 ARG A O 1
ATOM 3187 N N . THR A 1 430 ? -21.609 21.047 10.406 1 90.25 430 THR A N 1
ATOM 3188 C CA . THR A 1 430 ? -20.531 20.375 11.117 1 90.25 430 THR A CA 1
ATOM 3189 C C . THR A 1 430 ? -20.844 18.891 11.281 1 90.25 430 THR A C 1
ATOM 3191 O O . THR A 1 430 ? -22 18.469 11.18 1 90.25 430 THR A O 1
ATOM 3194 N N . THR A 1 431 ? -19.766 18.094 11.391 1 88.94 431 THR A N 1
ATOM 3195 C CA . THR A 1 431 ? -19.891 16.688 11.727 1 88.94 431 THR A CA 1
ATOM 3196 C C . THR A 1 431 ? -18.719 16.234 12.594 1 88.94 431 THR A C 1
ATOM 3198 O O . THR A 1 431 ? -17.641 16.844 12.562 1 88.94 431 THR A O 1
ATOM 3201 N N . HIS A 1 432 ? -18.984 15.234 13.453 1 86.12 432 HIS A N 1
ATOM 3202 C CA . HIS A 1 432 ? -17.969 14.594 14.289 1 86.12 432 HIS A CA 1
ATOM 3203 C C . HIS A 1 432 ? -17.875 13.102 13.984 1 86.12 432 HIS A C 1
ATOM 3205 O O . HIS A 1 432 ? -18.859 12.367 14.125 1 86.12 432 HIS A O 1
ATOM 3211 N N . GLN A 1 433 ? -16.766 12.758 13.562 1 90.25 433 GLN A N 1
ATOM 3212 C CA . GLN A 1 433 ? -16.594 11.359 13.172 1 90.25 433 GLN A CA 1
ATOM 3213 C C . GLN A 1 433 ? -15.547 10.664 14.047 1 90.25 433 GLN A C 1
ATOM 3215 O O . GLN A 1 433 ? -14.562 11.281 14.445 1 90.25 433 GLN A O 1
ATOM 3220 N N . ALA A 1 434 ? -15.789 9.406 14.273 1 90.75 434 ALA A N 1
ATOM 3221 C CA . ALA A 1 434 ? -14.867 8.609 15.086 1 90.75 434 ALA A CA 1
ATOM 3222 C C . ALA A 1 434 ? -13.609 8.266 14.297 1 90.75 434 ALA A C 1
ATOM 3224 O O . ALA A 1 434 ? -13.672 7.996 13.094 1 90.75 434 ALA A O 1
ATOM 3225 N N . GLY A 1 435 ? -12.508 8.219 15.102 1 90.62 435 GLY A N 1
ATOM 3226 C CA . GLY A 1 435 ? -11.281 7.688 14.531 1 90.62 435 GLY A CA 1
ATOM 3227 C C . GLY A 1 435 ? -10.312 8.766 14.094 1 90.62 435 GLY A C 1
ATOM 3228 O O . GLY A 1 435 ? -10.68 9.672 13.344 1 90.62 435 GLY A O 1
ATOM 3229 N N . ALA A 1 436 ? -9.148 8.688 14.477 1 92.12 436 ALA A N 1
ATOM 3230 C CA . ALA A 1 436 ? -8.047 9.586 14.125 1 92.12 436 ALA A CA 1
ATOM 3231 C C . ALA A 1 436 ? -6.707 9.008 14.555 1 92.12 436 ALA A C 1
ATOM 3233 O O . ALA A 1 436 ? -6.391 7.852 14.25 1 92.12 436 ALA A O 1
ATOM 3234 N N . GLY A 1 437 ? -5.93 9.836 15.258 1 90.81 437 GLY A N 1
ATOM 3235 C CA . GLY A 1 437 ? -4.551 9.469 15.531 1 90.81 437 GLY A CA 1
ATOM 3236 C C . GLY A 1 437 ? -4.422 8.25 16.438 1 90.81 437 GLY A C 1
ATOM 3237 O O . GLY A 1 437 ? -3.518 7.434 16.25 1 90.81 437 GLY A O 1
ATOM 3238 N N . GLU A 1 438 ? -5.316 8.086 17.422 1 88.38 438 GLU A N 1
ATOM 3239 C CA . GLU A 1 438 ? -5.242 6.965 18.359 1 88.38 438 GLU A CA 1
ATOM 3240 C C . GLU A 1 438 ? -5.461 5.633 17.641 1 88.38 438 GLU A C 1
ATOM 3242 O O . GLU A 1 438 ? -4.855 4.621 18 1 88.38 438 GLU A O 1
ATOM 3247 N N . LEU A 1 439 ? -6.359 5.66 16.766 1 92.81 439 LEU A N 1
ATOM 3248 C CA . LEU A 1 439 ? -6.613 4.449 15.992 1 92.81 439 LEU A CA 1
ATOM 3249 C C . LEU A 1 439 ? -5.391 4.07 15.164 1 92.81 439 LEU A C 1
ATOM 3251 O O . LEU A 1 439 ? -5.059 2.891 15.047 1 92.81 439 LEU A O 1
ATOM 3255 N N . VAL A 1 440 ? -4.703 5.078 14.594 1 95.06 440 VAL A N 1
ATOM 3256 C CA . VAL A 1 440 ? -3.492 4.832 13.82 1 95.06 440 VAL A CA 1
ATOM 3257 C C . VAL A 1 440 ? -2.434 4.18 14.703 1 95.06 440 VAL A C 1
ATOM 3259 O O . VAL A 1 440 ? -1.801 3.201 14.305 1 95.06 440 VAL A O 1
ATOM 3262 N N . THR A 1 441 ? -2.295 4.711 15.922 1 94 441 THR A N 1
ATOM 3263 C CA . THR A 1 441 ? -1.318 4.168 16.859 1 94 441 THR A CA 1
ATOM 3264 C C . THR A 1 441 ? -1.634 2.713 17.188 1 94 441 THR A C 1
ATOM 3266 O O . THR A 1 441 ? -0.736 1.869 17.219 1 94 441 THR A O 1
ATOM 3269 N N . MET A 1 442 ? -2.85 2.477 17.375 1 92.69 442 MET A N 1
ATOM 3270 C CA . MET A 1 442 ? -3.266 1.117 17.703 1 92.69 442 MET A CA 1
ATOM 3271 C C . MET A 1 442 ? -2.984 0.167 16.547 1 92.69 442 MET A C 1
ATOM 3273 O O . MET A 1 442 ? -2.496 -0.946 16.75 1 92.69 442 MET A O 1
ATOM 3277 N N . LEU A 1 443 ? -3.32 0.555 15.375 1 93.69 443 LEU A N 1
ATOM 3278 C CA . LEU A 1 443 ? -3.104 -0.274 14.195 1 93.69 443 LEU A CA 1
ATOM 3279 C C . LEU A 1 443 ? -1.621 -0.581 14.008 1 93.69 443 LEU A C 1
ATOM 3281 O O . LEU A 1 443 ? -1.25 -1.721 13.719 1 93.69 443 LEU A O 1
ATOM 3285 N N . ILE A 1 444 ? -0.78 0.443 14.164 1 95.31 444 ILE A N 1
ATOM 3286 C CA . ILE A 1 444 ? 0.662 0.262 14.039 1 95.31 444 ILE A CA 1
ATOM 3287 C C . ILE A 1 444 ? 1.151 -0.734 15.086 1 95.31 444 ILE A C 1
ATOM 3289 O O . ILE A 1 444 ? 1.9 -1.661 14.773 1 95.31 444 ILE A O 1
ATOM 3293 N N . GLN A 1 445 ? 0.69 -0.58 16.281 1 93.81 445 GLN A N 1
ATOM 3294 C CA . GLN A 1 445 ? 1.118 -1.453 17.359 1 93.81 445 GLN A CA 1
ATOM 3295 C C . GLN A 1 445 ? 0.736 -2.904 17.094 1 93.81 445 GLN A C 1
ATOM 3297 O O . GLN A 1 445 ? 1.559 -3.809 17.25 1 93.81 445 GLN A O 1
ATOM 3302 N N . THR A 1 446 ? -0.457 -3.07 16.656 1 88.5 446 THR A N 1
ATOM 3303 C CA . THR A 1 446 ? -1.004 -4.41 16.484 1 88.5 446 THR A CA 1
ATOM 3304 C C . THR A 1 446 ? -0.362 -5.094 15.273 1 88.5 446 THR A C 1
ATOM 3306 O O . THR A 1 446 ? 0.11 -6.227 15.375 1 88.5 446 THR A O 1
ATOM 3309 N N . GLU A 1 447 ? -0.351 -4.473 14.188 1 88.5 447 GLU A N 1
ATOM 3310 C CA . GLU A 1 447 ? 0.12 -5.09 12.953 1 88.5 447 GLU A CA 1
ATOM 3311 C C . GLU A 1 447 ? 1.612 -5.398 13.023 1 88.5 447 GLU A C 1
ATOM 3313 O O . GLU A 1 447 ? 2.082 -6.359 12.414 1 88.5 447 GLU A O 1
ATOM 3318 N N . LEU A 1 448 ? 2.393 -4.539 13.75 1 90.44 448 LEU A N 1
ATOM 3319 C CA . LEU A 1 448 ? 3.826 -4.77 13.883 1 90.44 448 LEU A CA 1
ATOM 3320 C C . LEU A 1 448 ? 4.133 -5.652 15.086 1 90.44 448 LEU A C 1
ATOM 3322 O O . LEU A 1 448 ? 5.277 -6.062 15.289 1 90.44 448 LEU A O 1
ATOM 3326 N N . GLY A 1 449 ? 3.141 -5.957 15.906 1 87 449 GLY A N 1
ATOM 3327 C CA . GLY A 1 449 ? 3.35 -6.77 17.094 1 87 449 GLY A CA 1
ATOM 3328 C C . GLY A 1 449 ? 4.262 -6.109 18.109 1 87 449 GLY A C 1
ATOM 3329 O O . GLY A 1 449 ? 5.098 -6.777 18.719 1 87 449 GLY A O 1
ATOM 3330 N N . LEU A 1 450 ? 4.133 -4.77 18.25 1 91.56 450 LEU A N 1
ATOM 3331 C CA . LEU A 1 450 ? 4.988 -4.039 19.172 1 91.56 450 LEU A CA 1
ATOM 3332 C C . LEU A 1 450 ? 4.52 -4.223 20.609 1 91.56 450 LEU A C 1
ATOM 3334 O O . LEU A 1 450 ? 3.314 -4.227 20.875 1 91.56 450 LEU A O 1
ATOM 3338 N N . LYS A 1 451 ? 5.434 -4.312 21.516 1 88.44 451 LYS A N 1
ATOM 3339 C CA . LYS A 1 451 ? 5.117 -4.473 22.938 1 88.44 451 LYS A CA 1
ATOM 3340 C C . LYS A 1 451 ? 4.746 -3.133 23.562 1 88.44 451 LYS A C 1
ATOM 3342 O O . LYS A 1 451 ? 3.941 -3.082 24.5 1 88.44 451 LYS A O 1
ATOM 3347 N N . SER A 1 452 ? 5.285 -2.131 22.984 1 91.44 452 SER A N 1
ATOM 3348 C CA . SER A 1 452 ? 5.117 -0.81 23.578 1 91.44 452 SER A CA 1
ATOM 3349 C C . SER A 1 452 ? 4.242 0.083 22.719 1 91.44 452 SER A C 1
ATOM 3351 O O . SER A 1 452 ? 4.539 0.287 21.531 1 91.44 452 SER A O 1
ATOM 3353 N N . ARG A 1 453 ? 3.238 0.688 23.391 1 90.81 453 ARG A N 1
ATOM 3354 C CA . ARG A 1 453 ? 2.406 1.673 22.703 1 90.81 453 ARG A CA 1
ATOM 3355 C C . ARG A 1 453 ? 3.193 2.947 22.406 1 90.81 453 ARG A C 1
ATOM 3357 O O . ARG A 1 453 ? 2.959 3.607 21.391 1 90.81 453 ARG A O 1
ATOM 3364 N N . THR A 1 454 ? 4.066 3.215 23.234 1 92.31 454 THR A N 1
ATOM 3365 C CA . THR A 1 454 ? 4.902 4.398 23.078 1 92.31 454 THR A CA 1
ATOM 3366 C C . THR A 1 454 ? 5.734 4.301 21.797 1 92.31 454 THR A C 1
ATOM 3368 O O . THR A 1 454 ? 5.867 5.281 21.062 1 92.31 454 THR A O 1
ATOM 3371 N N . THR A 1 455 ? 6.258 3.107 21.578 1 95.12 455 THR A N 1
ATOM 3372 C CA . THR A 1 455 ? 7.027 2.896 20.359 1 95.12 455 THR A CA 1
ATOM 3373 C C . THR A 1 455 ? 6.148 3.092 19.125 1 95.12 455 THR A C 1
ATOM 3375 O O . THR A 1 455 ? 6.578 3.693 18.141 1 95.12 455 THR A O 1
ATOM 3378 N N . ALA A 1 456 ? 4.918 2.631 19.219 1 95.38 456 ALA A N 1
ATOM 3379 C CA . ALA A 1 456 ? 3.98 2.797 18.109 1 95.38 456 ALA A CA 1
ATOM 3380 C C . ALA A 1 456 ? 3.689 4.273 17.859 1 95.38 456 ALA A C 1
ATOM 3382 O O . ALA A 1 456 ? 3.627 4.711 16.703 1 95.38 456 ALA A O 1
ATOM 3383 N N . GLU A 1 457 ? 3.486 5.02 18.906 1 93.75 457 GLU A N 1
ATOM 3384 C CA . GLU A 1 457 ? 3.246 6.453 18.797 1 93.75 457 GLU A CA 1
ATOM 3385 C C . GLU A 1 457 ? 4.438 7.168 18.172 1 93.75 457 GLU A C 1
ATOM 3387 O O . GLU A 1 457 ? 4.266 8.07 17.344 1 93.75 457 GLU A O 1
ATOM 3392 N N . GLN A 1 458 ? 5.586 6.75 18.531 1 94.62 458 GLN A N 1
ATOM 3393 C CA . GLN A 1 458 ? 6.793 7.371 18 1 94.62 458 GLN A CA 1
ATOM 3394 C C . GLN A 1 458 ? 6.977 7.039 16.516 1 94.62 458 GLN A C 1
ATOM 3396 O O . GLN A 1 458 ? 7.398 7.891 15.734 1 94.62 458 GLN A O 1
ATOM 3401 N N . ILE A 1 459 ? 6.68 5.793 16.172 1 96.12 459 ILE A N 1
ATOM 3402 C CA . ILE A 1 459 ? 6.742 5.387 14.773 1 96.12 459 ILE A CA 1
ATOM 3403 C C . ILE A 1 459 ? 5.781 6.238 13.945 1 96.12 459 ILE A C 1
ATOM 3405 O O . ILE A 1 459 ? 6.105 6.633 12.82 1 96.12 459 ILE A O 1
ATOM 3409 N N . LYS A 1 460 ? 4.676 6.504 14.5 1 95.12 460 LYS A N 1
ATOM 3410 C CA . LYS A 1 460 ? 3.67 7.336 13.844 1 95.12 460 LYS A CA 1
ATOM 3411 C C . LYS A 1 460 ? 4.184 8.75 13.625 1 95.12 460 LYS A C 1
ATOM 3413 O O . LYS A 1 460 ? 3.971 9.344 12.562 1 95.12 460 LYS A O 1
ATOM 3418 N N . LYS A 1 461 ? 4.93 9.297 14.508 1 92.12 461 LYS A N 1
ATOM 3419 C CA . LYS A 1 461 ? 5.23 10.727 14.562 1 92.12 461 LYS A CA 1
ATOM 3420 C C . LYS A 1 461 ? 6.531 11.039 13.828 1 92.12 461 LYS A C 1
ATOM 3422 O O . LYS A 1 461 ? 6.727 12.156 13.352 1 92.12 461 LYS A O 1
ATOM 3427 N N . TYR A 1 462 ? 7.461 10.055 13.766 1 92.62 462 TYR A N 1
ATOM 3428 C CA . TYR A 1 462 ? 8.805 10.422 13.328 1 92.62 462 TYR A CA 1
ATOM 3429 C C . TYR A 1 462 ? 9.227 9.578 12.125 1 92.62 462 TYR A C 1
ATOM 3431 O O . TYR A 1 462 ? 8.891 8.398 12.039 1 92.62 462 TYR A O 1
ATOM 3439 N N . PRO A 1 463 ? 10.016 10.242 11.234 1 92.06 463 PRO A N 1
ATOM 3440 C CA . PRO A 1 463 ? 10.672 9.445 10.195 1 92.06 463 PRO A CA 1
ATOM 3441 C C . PRO A 1 463 ? 11.719 8.484 10.758 1 92.06 463 PRO A C 1
ATOM 3443 O O . PRO A 1 463 ? 12.055 8.562 11.945 1 92.06 463 PRO A O 1
ATOM 3446 N N . MET A 1 464 ? 12.148 7.547 9.914 1 93.69 464 MET A N 1
ATOM 3447 C CA . MET A 1 464 ? 13.055 6.527 10.438 1 93.69 464 MET A CA 1
ATOM 3448 C C . MET A 1 464 ? 14.266 6.352 9.531 1 93.69 464 MET A C 1
ATOM 3450 O O . MET A 1 464 ? 14.289 6.879 8.414 1 93.69 464 MET A O 1
ATOM 3454 N N . GLY A 1 465 ? 15.258 5.73 10.062 1 91.31 465 GLY A N 1
ATOM 3455 C CA . GLY A 1 465 ? 16.453 5.301 9.352 1 91.31 465 GLY A CA 1
ATOM 3456 C C . GLY A 1 465 ? 17.062 4.043 9.93 1 91.31 465 GLY A C 1
ATOM 3457 O O . GLY A 1 465 ? 16.719 3.629 11.039 1 91.31 465 GLY A O 1
ATOM 3458 N N . LYS A 1 466 ? 17.844 3.412 9.156 1 89.38 466 LYS A N 1
ATOM 3459 C CA . LYS A 1 466 ? 18.609 2.25 9.602 1 89.38 466 LYS A CA 1
ATOM 3460 C C . LYS A 1 466 ? 20.109 2.566 9.664 1 89.38 466 LYS A C 1
ATOM 3462 O O . LYS A 1 466 ? 20.688 3.051 8.688 1 89.38 466 LYS A O 1
ATOM 3467 N N . VAL A 1 467 ? 20.703 2.352 10.812 1 90.94 467 VAL A N 1
ATOM 3468 C CA . VAL A 1 467 ? 22.125 2.598 10.977 1 90.94 467 VAL A CA 1
ATOM 3469 C C . VAL A 1 467 ? 22.922 1.478 10.312 1 90.94 467 VAL A C 1
ATOM 3471 O O . VAL A 1 467 ? 22.969 0.354 10.82 1 90.94 467 VAL A O 1
ATOM 3474 N N . GLU A 1 468 ? 23.594 1.853 9.258 1 82.88 468 GLU A N 1
ATOM 3475 C CA . GLU A 1 468 ? 24.281 0.851 8.453 1 82.88 468 GLU A CA 1
ATOM 3476 C C . GLU A 1 468 ? 25.734 0.691 8.898 1 82.88 468 GLU A C 1
ATOM 3478 O O . GLU A 1 468 ? 26.312 -0.382 8.75 1 82.88 468 GLU A O 1
ATOM 3483 N N . SER A 1 469 ? 26.359 1.807 9.25 1 83.25 469 SER A N 1
ATOM 3484 C CA . SER A 1 469 ? 27.734 1.794 9.742 1 83.25 469 SER A CA 1
ATOM 3485 C C . SER A 1 469 ? 27.938 2.84 10.836 1 83.25 469 SER A C 1
ATOM 3487 O O . SER A 1 469 ? 26.984 3.488 11.266 1 83.25 469 SER A O 1
ATOM 3489 N N . LEU A 1 470 ? 29.203 2.99 11.203 1 86.69 470 LEU A N 1
ATOM 3490 C CA . LEU A 1 470 ? 29.547 3.926 12.266 1 86.69 470 LEU A CA 1
ATOM 3491 C C . LEU A 1 470 ? 29.344 5.367 11.812 1 86.69 470 LEU A C 1
ATOM 3493 O O . LEU A 1 470 ? 29.25 6.277 12.633 1 86.69 470 LEU A O 1
ATOM 3497 N N . PHE A 1 471 ? 29.219 5.547 10.492 1 88.44 471 PHE A N 1
ATOM 3498 C CA . PHE A 1 471 ? 29.188 6.934 10.047 1 88.44 471 PHE A CA 1
ATOM 3499 C C . PHE A 1 471 ? 28.062 7.152 9.039 1 88.44 471 PHE A C 1
ATOM 3501 O O . PHE A 1 471 ? 27.953 8.227 8.453 1 88.44 471 PHE A O 1
ATOM 3508 N N . HIS A 1 472 ? 27.359 6.086 8.922 1 87.19 472 HIS A N 1
ATOM 3509 C CA . HIS A 1 472 ? 26.344 6.191 7.867 1 87.19 472 HIS A CA 1
ATOM 3510 C C . HIS A 1 472 ? 24.984 5.703 8.352 1 87.19 472 HIS A C 1
ATOM 3512 O O . HIS A 1 472 ? 24.891 4.668 9.016 1 87.19 472 HIS A O 1
ATOM 3518 N N . LEU A 1 473 ? 23.922 6.473 8.008 1 88.62 473 LEU A N 1
ATOM 3519 C CA . LEU A 1 473 ? 22.531 6.168 8.281 1 88.62 473 LEU A CA 1
ATOM 3520 C C . LEU A 1 473 ? 21.703 6.184 6.996 1 88.62 473 LEU A C 1
ATOM 3522 O O . LEU A 1 473 ? 21.781 7.133 6.215 1 88.62 473 LEU A O 1
ATOM 3526 N N . ARG A 1 474 ? 21 5.082 6.707 1 85.5 474 ARG A N 1
ATOM 3527 C CA . ARG A 1 474 ? 20.094 5.062 5.566 1 85.5 474 ARG A CA 1
ATOM 3528 C C . ARG A 1 474 ? 18.688 5.492 5.977 1 85.5 474 ARG A C 1
ATOM 3530 O O . ARG A 1 474 ? 18.078 4.863 6.832 1 85.5 474 ARG A O 1
ATOM 3537 N N . LEU A 1 475 ? 18.266 6.441 5.309 1 87.19 475 LEU A N 1
ATOM 3538 C CA . LEU A 1 475 ? 16.953 6.98 5.641 1 87.19 475 LEU A CA 1
ATOM 3539 C C . LEU A 1 475 ? 15.844 6.18 4.961 1 87.19 475 LEU A C 1
ATOM 3541 O O . LEU A 1 475 ? 16.109 5.402 4.039 1 87.19 475 LEU A O 1
ATOM 3545 N N . GLU A 1 476 ? 14.617 6.305 5.375 1 85.19 476 GLU A N 1
ATOM 3546 C CA . GLU A 1 476 ? 13.5 5.508 4.887 1 85.19 476 GLU A CA 1
ATOM 3547 C C . GLU A 1 476 ? 13.211 5.801 3.414 1 85.19 476 GLU A C 1
ATOM 3549 O O . GLU A 1 476 ? 12.617 4.98 2.717 1 85.19 476 GLU A O 1
ATOM 3554 N N . ASN A 1 477 ? 13.664 6.957 2.949 1 72.44 477 ASN A N 1
ATOM 3555 C CA . ASN A 1 477 ? 13.484 7.27 1.536 1 72.44 477 ASN A CA 1
ATOM 3556 C C . ASN A 1 477 ? 14.633 6.738 0.688 1 72.44 477 ASN A C 1
ATOM 3558 O O . ASN A 1 477 ? 14.688 6.98 -0.519 1 72.44 477 ASN A O 1
ATOM 3562 N N . GLY A 1 478 ? 15.57 6.066 1.354 1 71.94 478 GLY A N 1
ATOM 3563 C CA . GLY A 1 478 ? 16.672 5.449 0.639 1 71.94 478 GLY A CA 1
ATOM 3564 C C . GLY A 1 478 ? 17.938 6.301 0.636 1 71.94 478 GLY A C 1
ATOM 3565 O O . GLY A 1 478 ? 19.031 5.805 0.35 1 71.94 478 GLY A O 1
ATOM 3566 N N . ALA A 1 479 ? 17.812 7.629 1.012 1 72.75 479 ALA A N 1
ATOM 3567 C CA . ALA A 1 479 ? 18.969 8.523 1.033 1 72.75 479 ALA A CA 1
ATOM 3568 C C . ALA A 1 479 ? 19.938 8.148 2.162 1 72.75 479 ALA A C 1
ATOM 3570 O O . ALA A 1 479 ? 19.5 7.633 3.199 1 72.75 479 ALA A O 1
ATOM 3571 N N . MET A 1 480 ? 21.234 8.375 1.912 1 76.44 480 MET A N 1
ATOM 3572 C CA . MET A 1 480 ? 22.266 8.117 2.924 1 76.44 480 MET A CA 1
ATOM 3573 C C . MET A 1 480 ? 22.641 9.398 3.658 1 76.44 480 MET A C 1
ATOM 3575 O O . MET A 1 480 ? 22.828 10.445 3.033 1 76.44 480 MET A O 1
ATOM 3579 N N . GLN A 1 481 ? 22.578 9.391 4.914 1 81.44 481 GLN A N 1
ATOM 3580 C CA . GLN A 1 481 ? 23.062 10.484 5.75 1 81.44 481 GLN A CA 1
ATOM 3581 C C . GLN A 1 481 ? 24.406 10.141 6.383 1 81.44 481 GLN A C 1
ATOM 3583 O O . GLN A 1 481 ? 24.562 9.07 6.969 1 81.44 481 GLN A O 1
ATOM 3588 N N . PHE A 1 482 ? 25.359 11.047 6.207 1 80.94 482 PHE A N 1
ATOM 3589 C CA . PHE A 1 482 ? 26.703 10.836 6.742 1 80.94 482 PHE A CA 1
ATOM 3590 C C . PHE A 1 482 ? 26.922 11.688 7.988 1 80.94 482 PHE A C 1
ATOM 3592 O O . PHE A 1 482 ? 26.406 12.797 8.086 1 80.94 482 PHE A O 1
ATOM 3599 N N . PHE A 1 483 ? 27.641 11.125 8.922 1 83.38 483 PHE A N 1
ATOM 3600 C CA . PHE A 1 483 ? 27.922 11.812 10.172 1 83.38 483 PHE A CA 1
ATOM 3601 C C . PHE A 1 483 ? 29.406 12.086 10.328 1 83.38 483 PHE A C 1
ATOM 3603 O O . PHE A 1 483 ? 30.234 11.266 9.922 1 83.38 483 PHE A O 1
ATOM 3610 N N . GLU A 1 484 ? 29.641 13.211 10.867 1 81.31 484 GLU A N 1
ATOM 3611 C CA . GLU A 1 484 ? 31.031 13.562 11.148 1 81.31 484 GLU A CA 1
ATOM 3612 C C . GLU A 1 484 ? 31.562 12.781 12.344 1 81.31 484 GLU A C 1
ATOM 3614 O O . GLU A 1 484 ? 32.719 12.328 12.336 1 81.31 484 GLU A O 1
ATOM 3619 N N . GLU A 1 485 ? 30.688 12.672 13.289 1 87.69 485 GLU A N 1
ATOM 3620 C CA . GLU A 1 485 ? 31.016 11.898 14.477 1 87.69 485 GLU A CA 1
ATOM 3621 C C . GLU A 1 485 ? 30.375 10.516 14.438 1 87.69 485 GLU A C 1
ATOM 3623 O O . GLU A 1 485 ? 29.312 10.336 13.852 1 87.69 485 GLU A O 1
ATOM 3628 N N . SER A 1 486 ? 31.156 9.648 15.094 1 90.31 486 SER A N 1
ATOM 3629 C CA . SER A 1 486 ? 30.656 8.281 15.102 1 90.31 486 SER A CA 1
ATOM 3630 C C . SER A 1 486 ? 29.297 8.195 15.797 1 90.31 486 SER A C 1
ATOM 3632 O O . SER A 1 486 ? 29.094 8.82 16.844 1 90.31 486 SER A O 1
ATOM 3634 N N . ILE A 1 487 ? 28.453 7.445 15.164 1 90.19 487 ILE A N 1
ATOM 3635 C CA . ILE A 1 487 ? 27.172 7.16 15.773 1 90.19 487 ILE A CA 1
ATOM 3636 C C . ILE A 1 487 ? 27.359 6.207 16.953 1 90.19 487 ILE A C 1
ATOM 3638 O O . ILE A 1 487 ? 28.219 5.336 16.922 1 90.19 487 ILE A O 1
ATOM 3642 N N . ASP A 1 488 ? 26.609 6.457 18 1 91.44 488 ASP A N 1
ATOM 3643 C CA . ASP A 1 488 ? 26.641 5.543 19.141 1 91.44 488 ASP A CA 1
ATOM 3644 C C . ASP A 1 488 ? 26.469 4.094 18.672 1 91.44 488 ASP A C 1
ATOM 3646 O O . ASP A 1 488 ? 25.5 3.764 17.984 1 91.44 488 ASP A O 1
ATOM 3650 N N . PRO A 1 489 ? 27.328 3.199 19.016 1 87.75 489 PRO A N 1
ATOM 3651 C CA . PRO A 1 489 ? 27.312 1.811 18.547 1 87.75 489 PRO A CA 1
ATOM 3652 C C . PRO A 1 489 ? 26.031 1.07 18.906 1 87.75 489 PRO A C 1
ATOM 3654 O O . PRO A 1 489 ? 25.672 0.09 18.25 1 87.75 489 PRO A O 1
ATOM 3657 N N . ARG A 1 490 ? 25.328 1.497 19.891 1 89.56 490 ARG A N 1
ATOM 3658 C CA . ARG A 1 490 ? 24.094 0.845 20.312 1 89.56 490 ARG A CA 1
ATOM 3659 C C . ARG A 1 490 ? 23.047 0.896 19.219 1 89.56 490 ARG A C 1
ATOM 3661 O O . ARG A 1 490 ? 22.094 0.122 19.234 1 89.56 490 ARG A O 1
ATOM 3668 N N . TYR A 1 491 ? 23.266 1.789 18.25 1 91.56 491 TYR A N 1
ATOM 3669 C CA . TYR A 1 491 ? 22.281 1.97 17.188 1 91.56 491 TYR A CA 1
ATOM 3670 C C . TYR A 1 491 ? 22.656 1.145 15.961 1 91.56 491 TYR A C 1
ATOM 3672 O O . TYR A 1 491 ? 21.828 0.977 15.055 1 91.56 491 TYR A O 1
ATOM 3680 N N . TYR A 1 492 ? 23.891 0.613 16.016 1 87.19 492 TYR A N 1
ATOM 3681 C CA . TYR A 1 492 ? 24.375 -0.067 14.828 1 87.19 492 TYR A CA 1
ATOM 3682 C C . TYR A 1 492 ? 23.484 -1.248 14.461 1 87.19 492 TYR A C 1
ATOM 3684 O O . TYR A 1 492 ? 23.156 -2.066 15.32 1 87.19 492 TYR A O 1
ATOM 3692 N N . GLY A 1 493 ? 23.016 -1.236 13.258 1 84.44 493 GLY A N 1
ATOM 3693 C CA . GLY A 1 493 ? 22.219 -2.34 12.742 1 84.44 493 GLY A CA 1
ATOM 3694 C C . GLY A 1 493 ? 20.734 -2.221 13.07 1 84.44 493 GLY A C 1
ATOM 3695 O O . GLY A 1 493 ? 19.938 -3.035 12.625 1 84.44 493 GLY A O 1
ATOM 3696 N N . HIS A 1 494 ? 20.375 -1.201 13.758 1 89.81 494 HIS A N 1
ATOM 3697 C CA . HIS A 1 494 ? 18.984 -1.057 14.188 1 89.81 494 HIS A CA 1
ATOM 3698 C C . HIS A 1 494 ? 18.281 0.031 13.391 1 89.81 494 HIS A C 1
ATOM 3700 O O . HIS A 1 494 ? 18.922 0.92 12.828 1 89.81 494 HIS A O 1
ATOM 3706 N N . VAL A 1 495 ? 16.969 -0.21 13.328 1 93.19 495 VAL A N 1
ATOM 3707 C CA . VAL A 1 495 ? 16.125 0.878 12.852 1 93.19 495 VAL A CA 1
ATOM 3708 C C . VAL A 1 495 ? 15.953 1.92 13.953 1 93.19 495 VAL A C 1
ATOM 3710 O O . VAL A 1 495 ? 15.703 1.572 15.109 1 93.19 495 VAL A O 1
ATOM 3713 N N . VAL A 1 496 ? 16.188 3.15 13.578 1 95 496 VAL A N 1
ATOM 3714 C CA . VAL A 1 496 ? 16.062 4.223 14.555 1 95 496 VAL A CA 1
ATOM 3715 C C . VAL A 1 496 ? 15.039 5.242 14.078 1 95 496 VAL A C 1
ATOM 3717 O O . VAL A 1 496 ? 14.867 5.441 12.875 1 95 496 VAL A O 1
ATOM 3720 N N . LEU A 1 497 ? 14.328 5.84 15.031 1 94.88 497 LEU A N 1
ATOM 3721 C CA . LEU A 1 497 ? 13.438 6.965 14.773 1 94.88 497 LEU A CA 1
ATOM 3722 C C . LEU A 1 497 ? 14.164 8.289 14.953 1 94.88 497 LEU A C 1
ATOM 3724 O O . LEU A 1 497 ? 14.945 8.453 15.898 1 94.88 497 LEU A O 1
ATOM 3728 N N . LEU A 1 498 ? 13.953 9.133 13.992 1 92.44 498 LEU A N 1
ATOM 3729 C CA . LEU A 1 498 ? 14.633 10.43 14.008 1 92.44 498 LEU A CA 1
ATOM 3730 C C . LEU A 1 498 ? 13.766 11.492 14.68 1 92.44 498 LEU A C 1
ATOM 3732 O O . LEU A 1 498 ? 13.18 12.336 14 1 92.44 498 LEU A O 1
ATOM 3736 N N . ALA A 1 499 ? 13.727 11.516 16.016 1 89.56 499 ALA A N 1
ATOM 3737 C CA . ALA A 1 499 ? 13.047 12.547 16.797 1 89.56 499 ALA A CA 1
ATOM 3738 C C . ALA A 1 499 ? 13.891 13.812 16.875 1 89.56 499 ALA A C 1
ATOM 3740 O O . ALA A 1 499 ? 15.086 13.797 16.562 1 89.56 499 ALA A O 1
ATOM 3741 N N . PRO A 1 500 ? 13.172 14.945 17.25 1 81.56 500 PRO A N 1
ATOM 3742 C CA . PRO A 1 500 ? 13.961 16.172 17.406 1 81.56 500 PRO A CA 1
ATOM 3743 C C . PRO A 1 500 ? 15.109 16.016 18.391 1 81.56 500 PRO A C 1
ATOM 3745 O O . PRO A 1 500 ? 14.891 15.656 19.547 1 81.56 500 PRO A O 1
ATOM 3748 N N . ASP A 1 501 ? 16.234 16.094 18.062 1 81.75 501 ASP A N 1
ATOM 3749 C CA . ASP A 1 501 ? 17.453 16.188 18.844 1 81.75 501 ASP A CA 1
ATOM 3750 C C . ASP A 1 501 ? 17.891 14.82 19.375 1 81.75 501 ASP A C 1
ATOM 3752 O O . ASP A 1 501 ? 18.75 14.734 20.25 1 81.75 501 ASP A O 1
ATOM 3756 N N . GLU A 1 502 ? 17.078 13.734 18.922 1 87.81 502 GLU A N 1
ATOM 3757 C CA . GLU A 1 502 ? 17.516 12.43 19.406 1 87.81 502 GLU A CA 1
ATOM 3758 C C . GLU A 1 502 ? 17.109 11.32 18.438 1 87.81 502 GLU A C 1
ATOM 3760 O O . GLU A 1 502 ? 16.188 11.492 17.641 1 87.81 502 GLU A O 1
ATOM 3765 N N . MET A 1 503 ? 17.938 10.211 18.578 1 91.62 503 MET A N 1
ATOM 3766 C CA . MET A 1 503 ? 17.578 8.984 17.875 1 91.62 503 MET A CA 1
ATOM 3767 C C . MET A 1 503 ? 16.984 7.957 18.844 1 91.62 503 MET A C 1
ATOM 3769 O O . MET A 1 503 ? 17.469 7.777 19.953 1 91.62 503 MET A O 1
ATOM 3773 N N . LEU A 1 504 ? 15.844 7.41 18.438 1 94.69 504 LEU A N 1
ATOM 3774 C CA . LEU A 1 504 ? 15.188 6.395 19.266 1 94.69 504 LEU A CA 1
ATOM 3775 C C . LEU A 1 504 ? 15.281 5.023 18.594 1 94.69 504 LEU A C 1
ATOM 3777 O O . LEU A 1 504 ? 14.789 4.836 17.484 1 94.69 504 LEU A O 1
ATOM 3781 N N . ARG A 1 505 ? 15.828 4.102 19.312 1 94.38 505 ARG A N 1
ATOM 3782 C CA . ARG A 1 505 ? 16.047 2.764 18.766 1 94.38 505 ARG A CA 1
ATOM 3783 C C . ARG A 1 505 ? 14.766 1.928 18.859 1 94.38 505 ARG A C 1
ATOM 3785 O O . ARG A 1 505 ? 14.062 1.964 19.875 1 94.38 505 ARG A O 1
ATOM 3792 N N . ILE A 1 506 ? 14.43 1.244 17.766 1 93.88 506 ILE A N 1
ATOM 3793 C CA . ILE A 1 506 ? 13.367 0.246 17.812 1 93.88 506 ILE A CA 1
ATOM 3794 C C . ILE A 1 506 ? 13.945 -1.112 18.188 1 93.88 506 ILE A C 1
ATOM 3796 O O . ILE A 1 506 ? 14.805 -1.653 17.484 1 93.88 506 ILE A O 1
ATOM 3800 N N . GLU A 1 507 ? 13.445 -1.676 19.219 1 90.62 507 GLU A N 1
ATOM 3801 C CA . GLU A 1 507 ? 14.023 -2.889 19.781 1 90.62 507 GLU A CA 1
ATOM 3802 C C . GLU A 1 507 ? 13.641 -4.121 18.969 1 90.62 507 GLU A C 1
ATOM 3804 O O . GLU A 1 507 ? 14.43 -5.059 18.844 1 90.62 507 GLU A O 1
ATOM 3809 N N . GLU A 1 508 ? 12.477 -4.117 18.422 1 87 508 GLU A N 1
ATOM 3810 C CA . GLU A 1 508 ? 12.008 -5.262 17.656 1 87 508 GLU A CA 1
ATOM 3811 C C . GLU A 1 508 ? 12.75 -5.371 16.328 1 87 508 GLU A C 1
ATOM 3813 O O . GLU A 1 508 ? 13.062 -4.359 15.695 1 87 508 GLU A O 1
ATOM 3818 N N . ASP A 1 509 ? 13.031 -6.543 15.953 1 80.31 509 ASP A N 1
ATOM 3819 C CA . ASP A 1 509 ? 13.719 -6.785 14.688 1 80.31 509 ASP A CA 1
ATOM 3820 C C . ASP A 1 509 ? 12.734 -6.809 13.523 1 80.31 509 ASP A C 1
ATOM 3822 O O . ASP A 1 509 ? 12.414 -7.879 13 1 80.31 509 ASP A O 1
ATOM 3826 N N . ILE A 1 510 ? 12.289 -5.684 13.164 1 83.25 510 ILE A N 1
ATOM 3827 C CA . ILE A 1 510 ? 11.367 -5.5 12.055 1 83.25 510 ILE A CA 1
ATOM 3828 C C . ILE A 1 510 ? 12.039 -4.688 10.953 1 83.25 510 ILE A C 1
ATOM 3830 O O . ILE A 1 510 ? 12.633 -3.641 11.219 1 83.25 510 ILE A O 1
ATOM 3834 N N . PRO A 1 511 ? 12.047 -5.195 9.727 1 79.19 511 PRO A N 1
ATOM 3835 C CA . PRO A 1 511 ? 12.625 -4.41 8.633 1 79.19 511 PRO A CA 1
ATOM 3836 C C . PRO A 1 511 ? 11.992 -3.025 8.5 1 79.19 511 PRO A C 1
ATOM 3838 O O . PRO A 1 511 ? 10.781 -2.875 8.688 1 79.19 511 PRO A O 1
ATOM 3841 N N . MET A 1 512 ? 12.805 -2.043 8.172 1 87.56 512 MET A N 1
ATOM 3842 C CA . MET A 1 512 ? 12.359 -0.659 8.039 1 87.56 512 MET A CA 1
ATOM 3843 C C . MET A 1 512 ? 11.242 -0.545 7.008 1 87.56 512 MET A C 1
ATOM 3845 O O . MET A 1 512 ? 10.281 0.198 7.207 1 87.56 512 MET A O 1
ATOM 3849 N N . GLU A 1 513 ? 11.312 -1.34 5.969 1 78.69 513 GLU A N 1
ATOM 3850 C CA . GLU A 1 513 ? 10.336 -1.309 4.887 1 78.69 513 GLU A CA 1
ATOM 3851 C C . GLU A 1 513 ? 8.961 -1.752 5.375 1 78.69 513 GLU A C 1
ATOM 3853 O O . GLU A 1 513 ? 7.941 -1.173 4.984 1 78.69 513 GLU A O 1
ATOM 3858 N N . ARG A 1 514 ? 8.945 -2.721 6.227 1 81.19 514 ARG A N 1
ATOM 3859 C CA . ARG A 1 514 ? 7.688 -3.207 6.789 1 81.19 514 ARG A CA 1
ATOM 3860 C C . ARG A 1 514 ? 7.059 -2.164 7.703 1 81.19 514 ARG A C 1
ATOM 3862 O O . ARG A 1 514 ? 5.844 -1.959 7.676 1 81.19 514 ARG A O 1
ATOM 3869 N N . ILE A 1 515 ? 7.879 -1.535 8.461 1 92.38 515 ILE A N 1
ATOM 3870 C CA . ILE A 1 515 ? 7.387 -0.5 9.367 1 92.38 515 ILE A CA 1
ATOM 3871 C C . ILE A 1 515 ? 6.793 0.651 8.555 1 92.38 515 ILE A C 1
ATOM 3873 O O . ILE A 1 515 ? 5.711 1.148 8.875 1 92.38 515 ILE A O 1
ATOM 3877 N N . LEU A 1 516 ? 7.559 1.035 7.535 1 90.25 516 LEU A N 1
ATOM 3878 C CA . LEU A 1 516 ? 7.105 2.115 6.668 1 90.25 516 LEU A CA 1
ATOM 3879 C C . LEU A 1 516 ? 5.758 1.779 6.039 1 90.25 516 LEU A C 1
ATOM 3881 O O . LEU A 1 516 ? 4.848 2.613 6.023 1 90.25 516 LEU A O 1
ATOM 3885 N N . GLU A 1 517 ? 5.613 0.586 5.562 1 84.06 517 GLU A N 1
ATOM 3886 C CA . GLU A 1 517 ? 4.383 0.137 4.918 1 84.06 517 GLU A CA 1
ATOM 3887 C C . GLU A 1 517 ? 3.207 0.164 5.887 1 84.06 517 GLU A C 1
ATOM 3889 O O . GLU A 1 517 ? 2.135 0.678 5.559 1 84.06 517 GLU A O 1
ATOM 3894 N N . VAL A 1 518 ? 3.393 -0.376 7.051 1 90.31 518 VAL A N 1
ATOM 3895 C CA . VAL A 1 518 ? 2.332 -0.458 8.047 1 90.31 518 VAL A CA 1
ATOM 3896 C C . VAL A 1 518 ? 1.926 0.948 8.492 1 90.31 518 VAL A C 1
ATOM 3898 O O . VAL A 1 518 ? 0.737 1.243 8.625 1 90.31 518 VAL A O 1
ATOM 3901 N N . ARG A 1 519 ? 2.896 1.798 8.695 1 95.5 519 ARG A N 1
ATOM 3902 C CA . ARG A 1 519 ? 2.627 3.164 9.125 1 95.5 519 ARG A CA 1
ATOM 3903 C C . ARG A 1 519 ? 1.789 3.912 8.094 1 95.5 519 ARG A C 1
ATOM 3905 O O . ARG A 1 519 ? 0.753 4.492 8.43 1 95.5 519 ARG A O 1
ATOM 3912 N N . ARG A 1 520 ? 2.236 3.908 6.887 1 92.5 520 ARG A N 1
ATOM 3913 C CA . ARG A 1 520 ? 1.56 4.645 5.824 1 92.5 520 ARG A CA 1
ATOM 3914 C C . ARG A 1 520 ? 0.169 4.074 5.562 1 92.5 520 ARG A C 1
ATOM 3916 O O . ARG A 1 520 ? -0.788 4.824 5.363 1 92.5 520 ARG A O 1
ATOM 3923 N N . ASP A 1 521 ? 0.116 2.734 5.574 1 90.38 521 ASP A N 1
ATOM 3924 C CA . ASP A 1 521 ? -1.172 2.082 5.355 1 90.38 521 ASP A CA 1
ATOM 3925 C C . ASP A 1 521 ? -2.162 2.439 6.465 1 90.38 521 ASP A C 1
ATOM 3927 O O . ASP A 1 521 ? -3.336 2.703 6.191 1 90.38 521 ASP A O 1
ATOM 3931 N N . ALA A 1 522 ? -1.76 2.414 7.676 1 94.31 522 ALA A N 1
ATOM 3932 C CA . ALA A 1 522 ? -2.607 2.764 8.812 1 94.31 522 ALA A CA 1
ATOM 3933 C C . ALA A 1 522 ? -3.115 4.199 8.695 1 94.31 522 ALA A C 1
ATOM 3935 O O . ALA A 1 522 ? -4.305 4.461 8.898 1 94.31 522 ALA A O 1
ATOM 3936 N N . LYS A 1 523 ? -2.221 5.098 8.367 1 96 523 LYS A N 1
ATOM 3937 C CA . LYS A 1 523 ? -2.602 6.5 8.219 1 96 523 LYS A CA 1
ATOM 3938 C C . LYS A 1 523 ? -3.629 6.68 7.109 1 96 523 LYS A C 1
ATOM 3940 O O . LYS A 1 523 ? -4.609 7.41 7.273 1 96 523 LYS A O 1
ATOM 3945 N N . ARG A 1 524 ? -3.48 6.043 6.02 1 93.19 524 ARG A N 1
ATOM 3946 C CA . ARG A 1 524 ? -4.391 6.16 4.883 1 93.19 524 ARG A CA 1
ATOM 3947 C C . ARG A 1 524 ? -5.77 5.609 5.227 1 93.19 524 ARG A C 1
ATOM 3949 O O . ARG A 1 524 ? -6.785 6.262 4.969 1 93.19 524 ARG A O 1
ATOM 3956 N N . LYS A 1 525 ? -5.742 4.426 5.809 1 92.56 525 LYS A N 1
ATOM 3957 C CA . LYS A 1 525 ? -6.996 3.748 6.137 1 92.56 525 LYS A CA 1
ATOM 3958 C C . LYS A 1 525 ? -7.828 4.578 7.113 1 92.56 525 LYS A C 1
ATOM 3960 O O . LYS A 1 525 ? -9.055 4.555 7.059 1 92.56 525 LYS A O 1
ATOM 3965 N N . VAL A 1 526 ? -7.148 5.312 7.906 1 95.19 526 VAL A N 1
ATOM 3966 C CA . VAL A 1 526 ? -7.867 6.043 8.945 1 95.19 526 VAL A CA 1
ATOM 3967 C C . VAL A 1 526 ? -8.18 7.457 8.461 1 95.19 526 VAL A C 1
ATOM 3969 O O . VAL A 1 526 ? -9.344 7.844 8.359 1 95.19 526 VAL A O 1
ATOM 3972 N N . PHE A 1 527 ? -7.152 8.172 8.016 1 96.5 527 PHE A N 1
ATOM 3973 C CA . PHE A 1 527 ? -7.336 9.602 7.793 1 96.5 527 PHE A CA 1
ATOM 3974 C C . PHE A 1 527 ? -7.934 9.859 6.414 1 96.5 527 PHE A C 1
ATOM 3976 O O . PHE A 1 527 ? -8.781 10.742 6.258 1 96.5 527 PHE A O 1
ATOM 3983 N N . VAL A 1 528 ? -7.48 9.203 5.363 1 94.25 528 VAL A N 1
ATOM 3984 C CA . VAL A 1 528 ? -8.023 9.453 4.031 1 94.25 528 VAL A CA 1
ATOM 3985 C C . VAL A 1 528 ? -9.492 9.047 3.986 1 94.25 528 VAL A C 1
ATOM 3987 O O . VAL A 1 528 ? -10.344 9.812 3.539 1 94.25 528 VAL A O 1
ATOM 3990 N N . ARG A 1 529 ? -9.773 7.875 4.496 1 92.19 529 ARG A N 1
ATOM 3991 C CA . ARG A 1 529 ? -11.148 7.391 4.508 1 92.19 529 ARG A CA 1
ATOM 3992 C C . ARG A 1 529 ? -12.047 8.312 5.328 1 92.19 529 ARG A C 1
ATOM 3994 O O . ARG A 1 529 ? -13.148 8.664 4.895 1 92.19 529 ARG A O 1
ATOM 4001 N N . ASN A 1 530 ? -11.578 8.594 6.465 1 94.5 530 ASN A N 1
ATOM 4002 C CA . ASN A 1 530 ? -12.375 9.414 7.379 1 94.5 530 ASN A CA 1
ATOM 4003 C C . ASN A 1 530 ? -12.555 10.836 6.844 1 94.5 530 ASN A C 1
ATOM 4005 O O . ASN A 1 530 ? -13.602 11.453 7.059 1 94.5 530 ASN A O 1
ATOM 4009 N N . ALA A 1 531 ? -11.523 11.375 6.18 1 95.5 531 ALA A N 1
ATOM 4010 C CA . ALA A 1 531 ? -11.617 12.703 5.582 1 95.5 531 ALA A CA 1
ATOM 4011 C C . ALA A 1 531 ? -12.703 12.742 4.508 1 95.5 531 ALA A C 1
ATOM 4013 O O . ALA A 1 531 ? -13.523 13.664 4.48 1 95.5 531 ALA A O 1
ATOM 4014 N N . ILE A 1 532 ? -12.742 11.758 3.693 1 93.75 532 ILE A N 1
ATOM 4015 C CA . ILE A 1 532 ? -13.727 11.68 2.617 1 93.75 532 ILE A CA 1
ATOM 4016 C C . ILE A 1 532 ? -15.125 11.523 3.205 1 93.75 532 ILE A C 1
ATOM 4018 O O . ILE A 1 532 ? -16.062 12.219 2.797 1 93.75 532 ILE A O 1
ATOM 4022 N N . ARG A 1 533 ? -15.234 10.664 4.176 1 93.69 533 ARG A N 1
ATOM 4023 C CA . ARG A 1 533 ? -16.5 10.43 4.855 1 93.69 533 ARG A CA 1
ATOM 4024 C C . ARG A 1 533 ? -17.031 11.703 5.512 1 93.69 533 ARG A C 1
ATOM 4026 O O . ARG A 1 533 ? -18.188 12.062 5.352 1 93.69 533 ARG A O 1
ATOM 4033 N N . ALA A 1 534 ? -16.188 12.406 6.219 1 93.75 534 ALA A N 1
ATOM 4034 C CA . ALA A 1 534 ? -16.562 13.617 6.945 1 93.75 534 ALA A CA 1
ATOM 4035 C C . ALA A 1 534 ? -16.938 14.742 5.984 1 93.75 534 ALA A C 1
ATOM 4037 O O . ALA A 1 534 ? -17.953 15.414 6.176 1 93.75 534 ALA A O 1
ATOM 4038 N N . LEU A 1 535 ? -16.141 14.938 4.953 1 95.81 535 LEU A N 1
ATOM 4039 C CA . LEU A 1 535 ? -16.391 16.016 4 1 95.81 535 LEU A CA 1
ATOM 4040 C C . LEU A 1 535 ? -17.672 15.758 3.215 1 95.81 535 LEU A C 1
ATOM 4042 O O . LEU A 1 535 ? -18.406 16.703 2.914 1 95.81 535 LEU A O 1
ATOM 4046 N N . ARG A 1 536 ? -17.938 14.539 2.9 1 93.75 536 ARG A N 1
ATOM 4047 C CA . ARG A 1 536 ? -19.172 14.211 2.193 1 93.75 536 ARG A CA 1
ATOM 4048 C C . ARG A 1 536 ? -20.391 14.57 3.031 1 93.75 536 ARG A C 1
ATOM 4050 O O . ARG A 1 536 ? -21.422 15 2.494 1 93.75 536 ARG A O 1
ATOM 4057 N N . GLN A 1 537 ? -20.281 14.391 4.293 1 92.19 537 GLN A N 1
ATOM 4058 C CA . GLN A 1 537 ? -21.391 14.656 5.203 1 92.19 537 GLN A CA 1
ATOM 4059 C C . GLN A 1 537 ? -21.703 16.141 5.266 1 92.19 537 GLN A C 1
ATOM 4061 O O . GLN A 1 537 ? -22.859 16.547 5.438 1 92.19 537 GLN A O 1
ATOM 4066 N N . VAL A 1 538 ? -20.719 16.953 5.117 1 94.06 538 VAL A N 1
ATOM 4067 C CA . VAL A 1 538 ? -20.938 18.391 5.316 1 94.06 538 VAL A CA 1
ATOM 4068 C C . VAL A 1 538 ? -21.047 19.094 3.965 1 94.06 538 VAL A C 1
ATOM 4070 O O . VAL A 1 538 ? -21.484 20.234 3.889 1 94.06 538 VAL A O 1
ATOM 4073 N N . ALA A 1 539 ? -20.625 18.391 2.914 1 93.88 539 ALA A N 1
ATOM 4074 C CA . ALA A 1 539 ? -20.656 18.984 1.584 1 93.88 539 ALA A CA 1
ATOM 4075 C C . ALA A 1 539 ? -22.094 19.266 1.143 1 93.88 539 ALA A C 1
ATOM 4077 O O . ALA A 1 539 ? -23 18.469 1.405 1 93.88 539 ALA A O 1
ATOM 4078 N N . PRO A 1 540 ? -22.266 20.375 0.416 1 90.62 540 PRO A N 1
ATOM 4079 C CA . PRO A 1 540 ? -23.578 20.594 -0.18 1 90.62 540 PRO A CA 1
ATOM 4080 C C . PRO A 1 540 ? -24.031 19.422 -1.051 1 90.62 540 PRO A C 1
ATOM 4082 O O . PRO A 1 540 ? -23.281 18.984 -1.928 1 90.62 540 PRO A O 1
ATOM 4085 N N . GLU A 1 541 ? -25.156 18.922 -0.797 1 89.56 541 GLU A N 1
ATOM 4086 C CA . GLU A 1 541 ? -25.75 17.797 -1.518 1 89.56 541 GLU A CA 1
ATOM 4087 C C . GLU A 1 541 ? -24.875 16.547 -1.408 1 89.56 541 GLU A C 1
ATOM 4089 O O . GLU A 1 541 ? -24.922 15.672 -2.279 1 89.56 541 GLU A O 1
ATOM 4094 N N . HIS A 1 542 ? -23.969 16.547 -0.47 1 89.88 542 HIS A N 1
ATOM 4095 C CA . HIS A 1 542 ? -23.094 15.414 -0.176 1 89.88 542 HIS A CA 1
ATOM 4096 C C . HIS A 1 542 ? -22.156 15.125 -1.346 1 89.88 542 HIS A C 1
ATOM 4098 O O . HIS A 1 542 ? -21.781 13.977 -1.58 1 89.88 542 HIS A O 1
ATOM 4104 N N . ASP A 1 543 ? -21.891 16.188 -2.117 1 89.12 543 ASP A N 1
ATOM 4105 C CA . ASP A 1 543 ? -20.969 16.094 -3.246 1 89.12 543 ASP A CA 1
ATOM 4106 C C . ASP A 1 543 ? -19.625 16.766 -2.924 1 89.12 543 ASP A C 1
ATOM 4108 O O . ASP A 1 543 ? -19.562 17.984 -2.797 1 89.12 543 ASP A O 1
ATOM 4112 N N . LEU A 1 544 ? -18.625 15.992 -2.908 1 89.88 544 LEU A N 1
ATOM 4113 C CA . LEU A 1 544 ? -17.297 16.484 -2.562 1 89.88 544 LEU A CA 1
ATOM 4114 C C . LEU A 1 544 ? -16.844 17.562 -3.537 1 89.88 544 LEU A C 1
ATOM 4116 O O . LEU A 1 544 ? -16.078 18.469 -3.166 1 89.88 544 LEU A O 1
ATOM 4120 N N . ARG A 1 545 ? -17.312 17.547 -4.703 1 83.88 545 ARG A N 1
ATOM 4121 C CA . ARG A 1 545 ? -16.875 18.484 -5.738 1 83.88 545 ARG A CA 1
ATOM 4122 C C . ARG A 1 545 ? -17.422 19.875 -5.48 1 83.88 545 ARG A C 1
ATOM 4124 O O . ARG A 1 545 ? -16.953 20.844 -6.07 1 83.88 545 ARG A O 1
ATOM 4131 N N . SER A 1 546 ? -18.344 19.953 -4.574 1 89.44 546 SER A N 1
ATOM 4132 C CA . SER A 1 546 ? -18.938 21.234 -4.227 1 89.44 546 SER A CA 1
ATOM 4133 C C . SER A 1 546 ? -18.062 21.984 -3.219 1 89.44 546 SER A C 1
ATOM 4135 O O . SER A 1 546 ? -18.328 23.141 -2.896 1 89.44 546 SER A O 1
ATOM 4137 N N . ILE A 1 547 ? -17.047 21.328 -2.719 1 91.44 547 ILE A N 1
ATOM 4138 C CA . ILE A 1 547 ? -16.109 21.953 -1.778 1 91.44 547 ILE A CA 1
ATOM 4139 C C . ILE A 1 547 ? -14.844 22.375 -2.512 1 91.44 547 ILE A C 1
ATOM 4141 O O . ILE A 1 547 ? -14.023 21.531 -2.891 1 91.44 547 ILE A O 1
ATOM 4145 N N . PRO A 1 548 ? -14.633 23.656 -2.59 1 90.12 548 PRO A N 1
ATOM 4146 C CA . PRO A 1 548 ? -13.453 24.062 -3.35 1 90.12 548 PRO A CA 1
ATOM 4147 C C . PRO A 1 548 ? -12.18 24.047 -2.514 1 90.12 548 PRO A C 1
ATOM 4149 O O . PRO A 1 548 ? -11.094 23.766 -3.039 1 90.12 548 PRO A O 1
ATOM 4152 N N . ASN A 1 549 ? -12.383 24.453 -1.193 1 93.5 549 ASN A N 1
ATOM 4153 C CA . ASN A 1 549 ? -11.211 24.625 -0.34 1 93.5 549 ASN A CA 1
ATOM 4154 C C . ASN A 1 549 ? -11.344 23.844 0.962 1 93.5 549 ASN A C 1
ATOM 4156 O O . ASN A 1 549 ? -12.398 23.859 1.596 1 93.5 549 ASN A O 1
ATOM 4160 N N . VAL A 1 550 ? -10.234 23.156 1.29 1 96.38 550 VAL A N 1
ATOM 4161 C CA . VAL A 1 550 ? -10.172 22.453 2.566 1 96.38 550 VAL A CA 1
ATOM 4162 C C . VAL A 1 550 ? -8.883 22.828 3.299 1 96.38 550 VAL A C 1
ATOM 4164 O O . VAL A 1 550 ? -7.793 22.719 2.738 1 96.38 550 VAL A O 1
ATOM 4167 N N . VAL A 1 551 ? -8.984 23.266 4.508 1 96.81 551 VAL A N 1
ATOM 4168 C CA . VAL A 1 551 ? -7.84 23.547 5.363 1 96.81 551 VAL A CA 1
ATOM 4169 C C . VAL A 1 551 ? -7.746 22.484 6.465 1 96.81 551 VAL A C 1
ATOM 4171 O O . VAL A 1 551 ? -8.719 22.234 7.172 1 96.81 551 VAL A O 1
ATOM 4174 N N . LEU A 1 552 ? -6.59 21.875 6.539 1 97 552 LEU A N 1
ATOM 4175 C CA . LEU A 1 552 ? -6.344 20.891 7.582 1 97 552 LEU A CA 1
ATOM 4176 C C . LEU A 1 552 ? -5.883 21.562 8.867 1 97 552 LEU A C 1
ATOM 4178 O O . LEU A 1 552 ? -4.93 22.344 8.859 1 97 552 LEU A O 1
ATOM 4182 N N . VAL A 1 553 ? -6.555 21.234 9.93 1 94.56 553 VAL A N 1
ATOM 4183 C CA . VAL A 1 553 ? -6.195 21.797 11.227 1 94.56 553 VAL A CA 1
ATOM 4184 C C . VAL A 1 553 ? -6.105 20.672 12.266 1 94.56 553 VAL A C 1
ATOM 4186 O O . VAL A 1 553 ? -6.352 19.516 11.961 1 94.56 553 VAL A O 1
ATOM 4189 N N . GLY A 1 554 ? -5.578 21.016 13.461 1 90.12 554 GLY A N 1
ATOM 4190 C CA . GLY A 1 554 ? -5.395 20.031 14.516 1 90.12 554 GLY A CA 1
ATOM 4191 C C . GLY A 1 554 ? -3.99 19.469 14.57 1 90.12 554 GLY A C 1
ATOM 4192 O O . GLY A 1 554 ? -3.145 19.812 13.734 1 90.12 554 GLY A O 1
ATOM 4193 N N . GLY A 1 555 ? -3.781 18.578 15.477 1 88.38 555 GLY A N 1
ATOM 4194 C CA . GLY A 1 555 ? -2.453 18.031 15.711 1 88.38 555 GLY A CA 1
ATOM 4195 C C . GLY A 1 555 ? -1.963 17.141 14.594 1 88.38 555 GLY A C 1
ATOM 4196 O O . GLY A 1 555 ? -0.781 17.156 14.242 1 88.38 555 GLY A O 1
ATOM 4197 N N . SER A 1 556 ? -2.842 16.359 14.031 1 92.31 556 SER A N 1
ATOM 4198 C CA . SER A 1 556 ? -2.439 15.414 12.992 1 92.31 556 SER A CA 1
ATOM 4199 C C . SER A 1 556 ? -2.08 16.141 11.695 1 92.31 556 SER A C 1
ATOM 4201 O O . SER A 1 556 ? -1.443 15.555 10.812 1 92.31 556 SER A O 1
ATOM 4203 N N . ALA A 1 557 ? -2.492 17.359 11.578 1 93.12 557 ALA A N 1
ATOM 4204 C CA . ALA A 1 557 ? -2.117 18.156 10.414 1 93.12 557 ALA A CA 1
ATOM 4205 C C . ALA A 1 557 ? -0.628 18.484 10.438 1 93.12 557 ALA A C 1
ATOM 4207 O O . ALA A 1 557 ? -0.061 18.891 9.414 1 93.12 557 ALA A O 1
ATOM 4208 N N . GLU A 1 558 ? -0.029 18.344 11.562 1 90.94 558 GLU A N 1
ATOM 4209 C CA . GLU A 1 558 ? 1.404 18.594 11.68 1 90.94 558 GLU A CA 1
ATOM 4210 C C . GLU A 1 558 ? 2.213 17.359 11.281 1 90.94 558 GLU A C 1
ATOM 4212 O O . GLU A 1 558 ? 3.432 17.438 11.109 1 90.94 558 GLU A O 1
ATOM 4217 N N . ASP A 1 559 ? 1.526 16.297 11.141 1 91.69 559 ASP A N 1
ATOM 4218 C CA . ASP A 1 559 ? 2.203 15.07 10.742 1 91.69 559 ASP A CA 1
ATOM 4219 C C . ASP A 1 559 ? 2.916 15.242 9.406 1 91.69 559 ASP A C 1
ATOM 4221 O O . ASP A 1 559 ? 2.434 15.961 8.523 1 91.69 559 ASP A O 1
ATOM 4225 N N . PHE A 1 560 ? 4 14.57 9.18 1 89.94 560 PHE A N 1
ATOM 4226 C CA . PHE A 1 560 ? 4.828 14.789 7.996 1 89.94 560 PHE A CA 1
ATOM 4227 C C . PHE A 1 560 ? 4.293 14 6.809 1 89.94 560 PHE A C 1
ATOM 4229 O O . PHE A 1 560 ? 4.781 14.148 5.688 1 89.94 560 PHE A O 1
ATOM 4236 N N . GLU A 1 561 ? 3.32 13.188 7.004 1 92.12 561 GLU A N 1
ATOM 4237 C CA . GLU A 1 561 ? 2.809 12.375 5.902 1 92.12 561 GLU A CA 1
ATOM 4238 C C . GLU A 1 561 ? 1.331 12.656 5.648 1 92.12 561 GLU A C 1
ATOM 4240 O O . GLU A 1 561 ? 0.892 12.703 4.5 1 92.12 561 GLU A O 1
ATOM 4245 N N . ILE A 1 562 ? 0.52 12.922 6.637 1 94.94 562 ILE A N 1
ATOM 4246 C CA . ILE A 1 562 ? -0.938 12.922 6.59 1 94.94 562 ILE A CA 1
ATOM 4247 C C . ILE A 1 562 ? -1.421 14.039 5.668 1 94.94 562 ILE A C 1
ATOM 4249 O O . ILE A 1 562 ? -2.242 13.812 4.777 1 94.94 562 ILE A O 1
ATOM 4253 N N . PRO A 1 563 ? -0.92 15.266 5.809 1 94.62 563 PRO A N 1
ATOM 4254 C CA . PRO A 1 563 ? -1.402 16.328 4.922 1 94.62 563 PRO A CA 1
ATOM 4255 C C . PRO A 1 563 ? -1.169 16.016 3.445 1 94.62 563 PRO A C 1
ATOM 4257 O O . PRO A 1 563 ? -2.033 16.281 2.607 1 94.62 563 PRO A O 1
ATOM 4260 N N . GLU A 1 564 ? -0.034 15.477 3.164 1 90.19 564 GLU A N 1
ATOM 4261 C CA . GLU A 1 564 ? 0.276 15.133 1.78 1 90.19 564 GLU A CA 1
ATOM 4262 C C . GLU A 1 564 ? -0.657 14.039 1.262 1 90.19 564 GLU A C 1
ATOM 4264 O O . GLU A 1 564 ? -1.083 14.078 0.106 1 90.19 564 GLU A O 1
ATOM 4269 N N . MET A 1 565 ? -0.917 13.047 2.094 1 91.75 565 MET A N 1
ATOM 4270 C CA . MET A 1 565 ? -1.852 11.984 1.73 1 91.75 565 MET A CA 1
ATOM 4271 C C . MET A 1 565 ? -3.229 12.555 1.41 1 91.75 565 MET A C 1
ATOM 4273 O O . MET A 1 565 ? -3.863 12.148 0.436 1 91.75 565 MET A O 1
ATOM 4277 N N . LEU A 1 566 ? -3.662 13.461 2.18 1 94.75 566 LEU A N 1
ATOM 4278 C CA . LEU A 1 566 ? -4.984 14.047 2.01 1 94.75 566 LEU A CA 1
ATOM 4279 C C . LEU A 1 566 ? -5.023 14.945 0.775 1 94.75 566 LEU A C 1
ATOM 4281 O O . LEU A 1 566 ? -6.012 14.945 0.035 1 94.75 566 LEU A O 1
ATOM 4285 N N . MET A 1 567 ? -3.986 15.711 0.607 1 90.25 567 MET A N 1
ATOM 4286 C CA . MET A 1 567 ? -3.916 16.547 -0.583 1 90.25 567 MET A CA 1
ATOM 4287 C C . MET A 1 567 ? -4.016 15.711 -1.852 1 90.25 567 MET A C 1
ATOM 4289 O O . MET A 1 567 ? -4.754 16.062 -2.775 1 90.25 567 MET A O 1
ATOM 4293 N N . GLN A 1 568 ? -3.303 14.656 -1.882 1 82 568 GLN A N 1
ATOM 4294 C CA . GLN A 1 568 ? -3.33 13.766 -3.035 1 82 568 GLN A CA 1
ATOM 4295 C C . GLN A 1 568 ? -4.723 13.172 -3.238 1 82 568 GLN A C 1
ATOM 4297 O O . GLN A 1 568 ? -5.23 13.141 -4.359 1 82 568 GLN A O 1
ATOM 4302 N N . ALA A 1 569 ? -5.344 12.688 -2.223 1 85.69 569 ALA A N 1
ATOM 4303 C CA . ALA A 1 569 ? -6.652 12.039 -2.297 1 85.69 569 ALA A CA 1
ATOM 4304 C C . ALA A 1 569 ? -7.73 13.031 -2.725 1 85.69 569 ALA A C 1
ATOM 4306 O O . ALA A 1 569 ? -8.594 12.711 -3.545 1 85.69 569 ALA A O 1
ATOM 4307 N N . LEU A 1 570 ? -7.695 14.258 -2.201 1 89.69 570 LEU A N 1
ATOM 4308 C CA . LEU A 1 570 ? -8.766 15.227 -2.426 1 89.69 570 LEU A CA 1
ATOM 4309 C C . LEU A 1 570 ? -8.57 15.953 -3.75 1 89.69 570 LEU A C 1
ATOM 4311 O O . LEU A 1 570 ? -9.5 16.578 -4.266 1 89.69 570 LEU A O 1
ATOM 4315 N N . SER A 1 571 ? -7.336 15.922 -4.227 1 77.88 571 SER A N 1
ATOM 4316 C CA . SER A 1 571 ? -7.086 16.516 -5.535 1 77.88 571 SER A CA 1
ATOM 4317 C C . SER A 1 571 ? -7.914 15.82 -6.617 1 77.88 571 SER A C 1
ATOM 4319 O O . SER A 1 571 ? -8.219 16.422 -7.648 1 77.88 571 SER A O 1
ATOM 4321 N N . GLU A 1 572 ? -8.258 14.57 -6.328 1 71.75 572 GLU A N 1
ATOM 4322 C CA . GLU A 1 572 ? -9.102 13.828 -7.258 1 71.75 572 GLU A CA 1
ATOM 4323 C C . GLU A 1 572 ? -10.469 14.477 -7.414 1 71.75 572 GLU A C 1
ATOM 4325 O O . GLU A 1 572 ? -11.141 14.297 -8.43 1 71.75 572 GLU A O 1
ATOM 4330 N N . TYR A 1 573 ? -10.883 15.234 -6.5 1 78.69 573 TYR A N 1
ATOM 4331 C CA . TYR A 1 573 ? -12.172 15.93 -6.512 1 78.69 573 TYR A CA 1
ATOM 4332 C C . TYR A 1 573 ? -11.992 17.406 -6.84 1 78.69 573 TYR A C 1
ATOM 4334 O O . TYR A 1 573 ? -12.914 18.203 -6.66 1 78.69 573 TYR A O 1
ATOM 4342 N N . ARG A 1 574 ? -10.734 17.812 -7.191 1 77.19 574 ARG A N 1
ATOM 4343 C CA . ARG A 1 574 ? -10.391 19.188 -7.535 1 77.19 574 ARG A CA 1
ATOM 4344 C C . ARG A 1 574 ? -10.523 20.109 -6.32 1 77.19 574 ARG A C 1
ATOM 4346 O O . ARG A 1 574 ? -10.953 21.25 -6.445 1 77.19 574 ARG A O 1
ATOM 4353 N N . ILE A 1 575 ? -10.273 19.578 -5.207 1 89.31 575 ILE A N 1
ATOM 4354 C CA . ILE A 1 575 ? -10.297 20.328 -3.957 1 89.31 575 ILE A CA 1
ATOM 4355 C C . ILE A 1 575 ? -8.898 20.828 -3.629 1 89.31 575 ILE A C 1
ATOM 4357 O O . ILE A 1 575 ? -7.93 20.062 -3.688 1 89.31 575 ILE A O 1
ATOM 4361 N N . VAL A 1 576 ? -8.797 22.109 -3.379 1 90.69 576 VAL A N 1
ATOM 4362 C CA . VAL A 1 576 ? -7.551 22.641 -2.828 1 90.69 576 VAL A CA 1
ATOM 4363 C C . VAL A 1 576 ? -7.434 22.25 -1.354 1 90.69 576 VAL A C 1
ATOM 4365 O O . VAL A 1 576 ? -8.242 22.688 -0.527 1 90.69 576 VAL A O 1
ATOM 4368 N N . CYS A 1 577 ? -6.461 21.438 -1.077 1 94.88 577 CYS A N 1
ATOM 4369 C CA . CYS A 1 577 ? -6.289 20.938 0.282 1 94.88 577 CYS A CA 1
ATOM 4370 C C . CYS A 1 577 ? -4.859 21.156 0.77 1 94.88 577 CYS A C 1
ATOM 4372 O O . CYS A 1 577 ? -3.902 20.906 0.038 1 94.88 577 CYS A O 1
ATOM 4374 N N . GLY A 1 578 ? -4.785 21.625 2.025 1 95.38 578 GLY A N 1
ATOM 4375 C CA . GLY A 1 578 ? -3.469 21.812 2.613 1 95.38 578 GLY A CA 1
ATOM 4376 C C . GLY A 1 578 ? -3.514 22.094 4.105 1 95.38 578 GLY A C 1
ATOM 4377 O O . GLY A 1 578 ? -4.582 22.344 4.664 1 95.38 578 GLY A O 1
ATOM 4378 N N . ARG A 1 579 ? -2.35 22.016 4.652 1 95.94 579 ARG A N 1
ATOM 4379 C CA . ARG A 1 579 ? -2.195 22.344 6.07 1 95.94 579 ARG A CA 1
ATOM 4380 C C . ARG A 1 579 ? -2.436 23.828 6.324 1 95.94 579 ARG A C 1
ATOM 4382 O O . ARG A 1 579 ? -1.935 24.672 5.586 1 95.94 579 ARG A O 1
ATOM 4389 N N . GLY A 1 580 ? -3.178 24.094 7.371 1 95 580 GLY A N 1
ATOM 4390 C CA . GLY A 1 580 ? -3.443 25.469 7.734 1 95 580 GLY A CA 1
ATOM 4391 C C . GLY A 1 580 ? -2.236 26.172 8.328 1 95 580 GLY A C 1
ATOM 4392 O O . GLY A 1 580 ? -1.413 25.547 9 1 95 580 GLY A O 1
ATOM 4393 N N . ASN A 1 581 ? -2.131 27.422 7.949 1 94.19 581 ASN A N 1
ATOM 4394 C CA . ASN A 1 581 ? -1.199 28.328 8.602 1 94.19 581 ASN A CA 1
ATOM 4395 C C . ASN A 1 581 ? -1.928 29.5 9.266 1 94.19 581 ASN A C 1
ATOM 4397 O O . ASN A 1 581 ? -1.906 30.625 8.75 1 94.19 581 ASN A O 1
ATOM 4401 N N . ILE A 1 582 ? -2.387 29.188 10.469 1 94.75 582 ILE A N 1
ATOM 4402 C CA . ILE A 1 582 ? -3.254 30.125 11.172 1 94.75 582 ILE A CA 1
ATOM 4403 C C . ILE A 1 582 ? -2.512 31.438 11.398 1 94.75 582 ILE A C 1
ATOM 4405 O O . ILE A 1 582 ? -1.381 31.453 11.891 1 94.75 582 ILE A O 1
ATOM 4409 N N . ARG A 1 583 ? -3.105 32.531 10.992 1 93.44 583 ARG A N 1
ATOM 4410 C CA . ARG A 1 583 ? -2.58 33.906 11.117 1 93.44 583 ARG A CA 1
ATOM 4411 C C . ARG A 1 583 ? -1.284 34.062 10.328 1 93.44 583 ARG A C 1
ATOM 4413 O O . ARG A 1 583 ? -0.521 35 10.562 1 93.44 583 ARG A O 1
ATOM 4420 N N . GLY A 1 584 ? -0.943 32.969 9.531 1 90.19 584 GLY A N 1
ATOM 4421 C CA . GLY A 1 584 ? 0.248 33 8.695 1 90.19 584 GLY A CA 1
ATOM 4422 C C . GLY A 1 584 ? 1.507 32.594 9.438 1 90.19 584 GLY A C 1
ATOM 4423 O O . GLY A 1 584 ? 2.576 32.5 8.836 1 90.19 584 GLY A O 1
ATOM 4424 N N . THR A 1 585 ? 1.346 32.312 10.797 1 88 585 THR A N 1
ATOM 4425 C CA . THR A 1 585 ? 2.574 32.062 11.547 1 88 585 THR A CA 1
ATOM 4426 C C . THR A 1 585 ? 2.389 30.922 12.531 1 88 585 THR A C 1
ATOM 4428 O O . THR A 1 585 ? 3.365 30.312 12.977 1 88 585 THR A O 1
ATOM 4431 N N . GLU A 1 586 ? 1.219 30.562 12.984 1 89.31 586 GLU A N 1
ATOM 4432 C CA . GLU A 1 586 ? 1.003 29.703 14.148 1 89.31 586 GLU A CA 1
ATOM 4433 C C . GLU A 1 586 ? 0.891 28.234 13.742 1 89.31 586 GLU A C 1
ATOM 4435 O O . GLU A 1 586 ? 0.938 27.344 14.594 1 89.31 586 GLU A O 1
ATOM 4440 N N . GLY A 1 587 ? 0.78 27.984 12.461 1 89.19 587 GLY A N 1
ATOM 4441 C CA . GLY A 1 587 ? 0.543 26.609 12.078 1 89.19 587 GLY A CA 1
ATOM 4442 C C . GLY A 1 587 ? -0.909 26.188 12.219 1 89.19 587 GLY A C 1
ATOM 4443 O O . GLY A 1 587 ? -1.777 27.016 12.484 1 89.19 587 GLY A O 1
ATOM 4444 N N . PRO A 1 588 ? -1.149 24.844 12.219 1 92.38 588 PRO A N 1
ATOM 4445 C CA . PRO A 1 588 ? -2.541 24.406 12.125 1 92.38 588 PRO A CA 1
ATOM 4446 C C . PRO A 1 588 ? -3.18 24.188 13.5 1 92.38 588 PRO A C 1
ATOM 4448 O O . PRO A 1 588 ? -4.406 24.094 13.609 1 92.38 588 PRO A O 1
ATOM 4451 N N . ARG A 1 589 ? -2.504 24.156 14.602 1 90.19 589 ARG A N 1
ATOM 4452 C CA . ARG A 1 589 ? -3.027 23.75 15.898 1 90.19 589 ARG A CA 1
ATOM 4453 C C . ARG A 1 589 ? -3.779 24.891 16.562 1 90.19 589 ARG A C 1
ATOM 4455 O O . ARG A 1 589 ? -4.598 24.672 17.469 1 90.19 589 ARG A O 1
ATOM 4462 N N . ASN A 1 590 ? -3.559 26.109 16.156 1 91.94 590 ASN A N 1
ATOM 4463 C CA . ASN A 1 590 ? -4.082 27.266 16.891 1 91.94 590 ASN A CA 1
ATOM 4464 C C . ASN A 1 590 ? -5.406 27.75 16.312 1 91.94 590 ASN A C 1
ATOM 4466 O O . ASN A 1 590 ? -5.867 28.844 16.625 1 91.94 590 ASN A O 1
ATOM 4470 N N . ALA A 1 591 ? -6.023 26.969 15.516 1 93 591 ALA A N 1
ATOM 4471 C CA . ALA A 1 591 ? -7.219 27.391 14.789 1 93 591 ALA A CA 1
ATOM 4472 C C . ALA A 1 591 ? -8.367 27.672 15.75 1 93 591 ALA A C 1
ATOM 4474 O O . ALA A 1 591 ? -8.984 28.734 15.695 1 93 591 ALA A O 1
ATOM 4475 N N . VAL A 1 592 ? -8.648 26.797 16.656 1 91.56 592 VAL A N 1
ATOM 4476 C CA . VAL A 1 592 ? -9.781 26.953 17.562 1 91.56 592 VAL A CA 1
ATOM 4477 C C . VAL A 1 592 ? -9.523 28.109 18.531 1 91.56 592 VAL A C 1
ATOM 4479 O O . VAL A 1 592 ? -10.398 28.953 18.75 1 91.56 592 VAL A O 1
ATOM 4482 N N . ALA A 1 593 ? -8.359 28.156 19.094 1 93.5 593 ALA A N 1
ATOM 4483 C CA . ALA A 1 593 ? -8.016 29.234 20.016 1 93.5 593 ALA A CA 1
ATOM 4484 C C . ALA A 1 593 ? -8.117 30.594 19.328 1 93.5 593 ALA A C 1
ATOM 4486 O O . ALA A 1 593 ? -8.664 31.547 19.891 1 93.5 593 ALA A O 1
ATOM 4487 N N . THR A 1 594 ? -7.578 30.688 18.141 1 94.19 594 THR A N 1
ATOM 4488 C CA . THR A 1 594 ? -7.656 31.922 17.344 1 94.19 594 THR A CA 1
ATOM 4489 C C . THR A 1 594 ? -9.109 32.281 17.047 1 94.19 594 THR A C 1
ATOM 4491 O O . THR A 1 594 ? -9.508 33.438 17.141 1 94.19 594 THR A O 1
ATOM 4494 N N . GLY A 1 595 ? -9.891 31.266 16.734 1 93.19 595 GLY A N 1
ATOM 4495 C CA . GLY A 1 595 ? -11.305 31.469 16.438 1 93.19 595 GLY A CA 1
ATOM 4496 C C . GLY A 1 595 ? -12.086 32 17.609 1 93.19 595 GLY A C 1
ATOM 4497 O O . GLY A 1 595 ? -12.992 32.812 17.438 1 93.19 595 GLY A O 1
ATOM 4498 N N . LEU A 1 596 ? -11.805 31.562 18.781 1 93.5 596 LEU A N 1
ATOM 4499 C CA . LEU A 1 596 ? -12.461 32 20 1 93.5 596 LEU A CA 1
ATOM 4500 C C . LEU A 1 596 ? -12.258 33.5 20.219 1 93.5 596 LEU A C 1
ATOM 4502 O O . LEU A 1 596 ? -13.156 34.188 20.672 1 93.5 596 LEU A O 1
ATOM 4506 N N . LEU A 1 597 ? -11.094 33.969 19.859 1 92.88 597 LEU A N 1
ATOM 4507 C CA . LEU A 1 597 ? -10.812 35.375 19.969 1 92.88 597 LEU A CA 1
ATOM 4508 C C . LEU A 1 597 ? -11.539 36.156 18.891 1 92.88 597 LEU A C 1
ATOM 4510 O O . LEU A 1 597 ? -12.117 37.219 19.172 1 92.88 597 LEU A O 1
ATOM 4514 N N . LEU A 1 598 ? -11.5 35.625 17.719 1 91.56 598 LEU A N 1
ATOM 4515 C CA . LEU A 1 598 ? -12.148 36.312 16.594 1 91.56 598 LEU A CA 1
ATOM 4516 C C . LEU A 1 598 ? -13.648 36.406 16.812 1 91.56 598 LEU A C 1
ATOM 4518 O O . LEU A 1 598 ? -14.266 37.406 16.422 1 91.56 598 LEU A O 1
ATOM 4522 N N . SER A 1 599 ? -14.219 35.406 17.375 1 89.5 599 SER A N 1
ATOM 4523 C CA . SER A 1 599 ? -15.656 35.375 17.641 1 89.5 599 SER A CA 1
ATOM 4524 C C . SER A 1 599 ? -16.047 36.469 18.641 1 89.5 599 SER A C 1
ATOM 4526 O O . SER A 1 599 ? -17.156 36.969 18.609 1 89.5 599 SER A O 1
ATOM 4528 N N . TYR A 1 600 ? -15.203 36.75 19.531 1 88.06 600 TYR A N 1
ATOM 4529 C CA . TYR A 1 600 ? -15.438 37.812 20.5 1 88.06 600 TYR A CA 1
ATOM 4530 C C . TYR A 1 600 ? -15.539 39.188 19.812 1 88.06 600 TYR A C 1
ATOM 4532 O O . TYR A 1 600 ? -16.406 40 20.156 1 88.06 600 TYR A O 1
ATOM 4540 N N . ILE A 1 601 ? -14.719 39.375 18.859 1 82.12 601 ILE A N 1
ATOM 4541 C CA . ILE A 1 601 ? -14.688 40.625 18.125 1 82.12 601 ILE A CA 1
ATOM 4542 C C . ILE A 1 601 ? -15.984 40.812 17.344 1 82.12 601 ILE A C 1
ATOM 4544 O O . ILE A 1 601 ? -16.547 41.906 17.281 1 82.12 601 ILE A O 1
ATOM 4548 N N . GLY A 1 602 ? -16.391 39.75 16.719 1 75.69 602 GLY A N 1
ATOM 4549 C CA . GLY A 1 602 ? -17.625 39.812 15.969 1 75.69 602 GLY A CA 1
ATOM 4550 C C . GLY A 1 602 ? -18.844 40.125 16.828 1 75.69 602 GLY A C 1
ATOM 4551 O O . GLY A 1 602 ? -19.75 40.844 16.406 1 75.69 602 GLY A O 1
ATOM 4552 N N . SER A 1 603 ? -18.828 39.594 18.016 1 71.75 603 SER A N 1
ATOM 4553 C CA . SER A 1 603 ? -19.953 39.812 18.922 1 71.75 603 SER A CA 1
ATOM 4554 C C . SER A 1 603 ? -19.953 41.219 19.469 1 71.75 603 SER A C 1
ATOM 4556 O O . SER A 1 603 ? -21.031 41.812 19.719 1 71.75 603 SER A O 1
ATOM 4558 N N . THR A 1 604 ? -18.828 41.75 19.641 1 62.5 604 THR A N 1
ATOM 4559 C CA . THR A 1 604 ? -18.734 43.094 20.188 1 62.5 604 THR A CA 1
ATOM 4560 C C . THR A 1 604 ? -19.078 44.125 19.125 1 62.5 604 THR A C 1
ATOM 4562 O O . THR A 1 604 ? -19.562 45.219 19.438 1 62.5 604 THR A O 1
ATOM 4565 N N . GLN A 1 605 ? -18.766 43.781 17.922 1 52.69 605 GLN A N 1
ATOM 4566 C CA . GLN A 1 605 ? -19.094 44.719 16.859 1 52.69 605 GLN A CA 1
ATOM 4567 C C . GLN A 1 605 ? -20.609 44.719 16.578 1 52.69 605 GLN A C 1
ATOM 4569 O O . GLN A 1 605 ? -21.172 45.719 16.188 1 52.69 605 GLN A O 1
ATOM 4574 N N . GLU A 1 606 ? -21.312 43.594 16.75 1 45.75 606 GLU A N 1
ATOM 4575 C CA . GLU A 1 606 ? -22.75 43.594 16.578 1 45.75 606 GLU A CA 1
ATOM 4576 C C . GLU A 1 606 ? -23.469 44.188 17.797 1 45.75 606 GLU A C 1
ATOM 4578 O O . GLU A 1 606 ? -24.594 44.656 17.688 1 45.75 606 GLU A O 1
ATOM 4583 N N . GLY A 1 607 ? -22.969 44.125 18.969 1 36.75 607 GLY A N 1
ATOM 4584 C CA . GLY A 1 607 ? -23.609 44.781 20.078 1 36.75 607 GLY A CA 1
ATOM 4585 C C . GLY A 1 607 ? -23.266 46.25 20.203 1 36.75 607 GLY A C 1
ATOM 4586 O O . GLY A 1 607 ? -22.219 46.688 19.688 1 36.75 607 GLY A O 1
ATOM 4587 N N . MET B 1 1 ? 0.117 -49.25 -28.875 1 83.75 1 MET B N 1
ATOM 4588 C CA . MET B 1 1 ? 0.359 -48.094 -28.047 1 83.75 1 MET B CA 1
ATOM 4589 C C . MET B 1 1 ? 0.267 -46.812 -28.875 1 83.75 1 MET B C 1
ATOM 4591 O O . MET B 1 1 ? 0.877 -46.719 -29.938 1 83.75 1 MET B O 1
ATOM 4595 N N . LYS B 1 2 ? -0.725 -46 -28.438 1 92.69 2 LYS B N 1
ATOM 4596 C CA . LYS B 1 2 ? -0.919 -44.719 -29.156 1 92.69 2 LYS B CA 1
ATOM 4597 C C . LYS B 1 2 ? -0.293 -43.562 -28.391 1 92.69 2 LYS B C 1
ATOM 4599 O O . LYS B 1 2 ? -0.434 -43.469 -27.156 1 92.69 2 LYS B O 1
ATOM 4604 N N . LEU B 1 3 ? 0.521 -42.812 -29.094 1 96 3 LEU B N 1
ATOM 4605 C CA . LEU B 1 3 ? 1.108 -41.594 -28.516 1 96 3 LEU B CA 1
ATOM 4606 C C . LEU B 1 3 ? 0.283 -40.375 -28.859 1 96 3 LEU B C 1
ATOM 4608 O O . LEU B 1 3 ? 0.032 -40.094 -30.031 1 96 3 LEU B O 1
ATOM 4612 N N . ILE B 1 4 ? -0.145 -39.688 -27.812 1 95.94 4 ILE B N 1
ATOM 4613 C CA . ILE B 1 4 ? -1.002 -38.531 -27.984 1 95.94 4 ILE B CA 1
ATOM 4614 C C . ILE B 1 4 ? -0.349 -37.312 -27.328 1 95.94 4 ILE B C 1
ATOM 4616 O O . ILE B 1 4 ? 0.296 -37.406 -26.281 1 95.94 4 ILE B O 1
ATOM 4620 N N . ALA B 1 5 ? -0.528 -36.125 -28 1 96.88 5 ALA B N 1
ATOM 4621 C CA . ALA B 1 5 ? 0.005 -34.875 -27.469 1 96.88 5 ALA B CA 1
ATOM 4622 C C . ALA B 1 5 ? -1.112 -33.875 -27.219 1 96.88 5 ALA B C 1
ATOM 4624 O O . ALA B 1 5 ? -2.029 -33.75 -28.031 1 96.88 5 ALA B O 1
ATOM 4625 N N . GLY B 1 6 ? -1.112 -33.312 -26.031 1 95.38 6 GLY B N 1
ATOM 4626 C CA . GLY B 1 6 ? -1.903 -32.125 -25.766 1 95.38 6 GLY B CA 1
ATOM 4627 C C . GLY B 1 6 ? -1.103 -30.828 -25.859 1 95.38 6 GLY B C 1
ATOM 4628 O O . GLY B 1 6 ? -0.018 -30.719 -25.281 1 95.38 6 GLY B O 1
ATOM 4629 N N . VAL B 1 7 ? -1.618 -29.844 -26.625 1 94.75 7 VAL B N 1
ATOM 4630 C CA . VAL B 1 7 ? -0.901 -28.594 -26.859 1 94.75 7 VAL B CA 1
ATOM 4631 C C . VAL B 1 7 ? -1.765 -27.406 -26.438 1 94.75 7 VAL B C 1
ATOM 4633 O O . VAL B 1 7 ? -2.883 -27.234 -26.922 1 94.75 7 VAL B O 1
ATOM 4636 N N . ASP B 1 8 ? -1.249 -26.609 -25.562 1 91.56 8 ASP B N 1
ATOM 4637 C CA . ASP B 1 8 ? -1.866 -25.359 -25.141 1 91.56 8 ASP B CA 1
ATOM 4638 C C . ASP B 1 8 ? -1.099 -24.156 -25.672 1 91.56 8 ASP B C 1
ATOM 4640 O O . ASP B 1 8 ? 0.065 -23.938 -25.328 1 91.56 8 ASP B O 1
ATOM 4644 N N . ILE B 1 9 ? -1.761 -23.375 -26.422 1 88.19 9 ILE B N 1
ATOM 4645 C CA . ILE B 1 9 ? -1.156 -22.172 -26.969 1 88.19 9 ILE B CA 1
ATOM 4646 C C . ILE B 1 9 ? -1.55 -20.969 -26.094 1 88.19 9 ILE B C 1
ATOM 4648 O O . ILE B 1 9 ? -2.662 -20.453 -26.219 1 88.19 9 ILE B O 1
ATOM 4652 N N . GLY B 1 10 ? -0.627 -20.547 -25.266 1 79.88 10 GLY B N 1
ATOM 4653 C CA . GLY B 1 10 ? -0.863 -19.359 -24.469 1 79.88 10 GLY B CA 1
ATOM 4654 C C . GLY B 1 10 ? -0.384 -18.078 -25.125 1 79.88 10 GLY B C 1
ATOM 4655 O O . GLY B 1 10 ? 0.14 -18.109 -26.234 1 79.88 10 GLY B O 1
ATOM 4656 N N . ASN B 1 11 ? -0.585 -16.953 -24.516 1 74 11 ASN B N 1
ATOM 4657 C CA . ASN B 1 11 ? -0.126 -15.672 -25.031 1 74 11 ASN B CA 1
ATOM 4658 C C . ASN B 1 11 ? 1.396 -15.57 -25 1 74 11 ASN B C 1
ATOM 4660 O O . ASN B 1 11 ? 1.993 -14.922 -25.859 1 74 11 ASN B O 1
ATOM 4664 N N . SER B 1 12 ? 1.948 -16.281 -24.016 1 75 12 SER B N 1
ATOM 4665 C CA . SER B 1 12 ? 3.389 -16.109 -23.844 1 75 12 SER B CA 1
ATOM 4666 C C . SER B 1 12 ? 4.121 -17.438 -24.078 1 75 12 SER B C 1
ATOM 4668 O O . SER B 1 12 ? 5.281 -17.438 -24.484 1 75 12 SER B O 1
ATOM 4670 N N . THR B 1 13 ? 3.441 -18.5 -23.688 1 83.62 13 THR B N 1
ATOM 4671 C CA . THR B 1 13 ? 4.105 -19.797 -23.797 1 83.62 13 THR B CA 1
ATOM 4672 C C . THR B 1 13 ? 3.176 -20.828 -24.422 1 83.62 13 THR B C 1
ATOM 4674 O O . THR B 1 13 ? 1.951 -20.688 -24.359 1 83.62 13 THR B O 1
ATOM 4677 N N . THR B 1 14 ? 3.803 -21.766 -25.031 1 90.38 14 THR B N 1
ATOM 4678 C CA . THR B 1 14 ? 3.133 -22.953 -25.562 1 90.38 14 THR B CA 1
ATOM 4679 C C . THR B 1 14 ? 3.535 -24.188 -24.781 1 90.38 14 THR B C 1
ATOM 4681 O O . THR B 1 14 ? 4.719 -24.531 -24.703 1 90.38 14 THR B O 1
ATOM 4684 N N . GLU B 1 15 ? 2.543 -24.859 -24.188 1 93.12 15 GLU B N 1
ATOM 4685 C CA . GLU B 1 15 ? 2.791 -26.016 -23.359 1 93.12 15 GLU B CA 1
ATOM 4686 C C . GLU B 1 15 ? 2.375 -27.312 -24.062 1 93.12 15 GLU B C 1
ATOM 4688 O O . GLU B 1 15 ? 1.348 -27.344 -24.734 1 93.12 15 GLU B O 1
ATOM 4693 N N . VAL B 1 16 ? 3.172 -28.312 -23.906 1 95.94 16 VAL B N 1
ATOM 4694 C CA . VAL B 1 16 ? 2.885 -29.609 -24.516 1 95.94 16 VAL B CA 1
ATOM 4695 C C . VAL B 1 16 ? 2.977 -30.703 -23.453 1 95.94 16 VAL B C 1
ATOM 4697 O O . VAL B 1 16 ? 3.779 -30.609 -22.531 1 95.94 16 VAL B O 1
ATOM 4700 N N . CYS B 1 17 ? 2.115 -31.672 -23.547 1 96.44 17 CYS B N 1
ATOM 4701 C CA . CYS B 1 17 ? 2.15 -32.875 -22.734 1 96.44 17 CYS B CA 1
ATOM 4702 C C . CYS B 1 17 ? 1.97 -34.125 -23.609 1 96.44 17 CYS B C 1
ATOM 4704 O O . CYS B 1 17 ? 1.042 -34.188 -24.422 1 96.44 17 CYS B O 1
ATOM 4706 N N . ILE B 1 18 ? 2.885 -35.062 -23.469 1 97.25 18 ILE B N 1
ATOM 4707 C CA . ILE B 1 18 ? 2.809 -36.312 -24.234 1 97.25 18 ILE B CA 1
ATOM 4708 C C . ILE B 1 18 ? 2.354 -37.438 -23.328 1 97.25 18 ILE B C 1
ATOM 4710 O O . ILE B 1 18 ? 2.816 -37.562 -22.188 1 97.25 18 ILE B O 1
ATOM 4714 N N . GLY B 1 19 ? 1.402 -38.219 -23.797 1 96 19 GLY B N 1
ATOM 4715 C CA . GLY B 1 19 ? 0.946 -39.406 -23.094 1 96 19 GLY B CA 1
ATOM 4716 C C . GLY B 1 19 ? 0.803 -40.594 -24 1 96 19 GLY B C 1
ATOM 4717 O O . GLY B 1 19 ? 0.791 -40.469 -25.234 1 96 19 GLY B O 1
ATOM 4718 N N . SER B 1 20 ? 0.807 -41.75 -23.375 1 95.31 20 SER B N 1
ATOM 4719 C CA . SER B 1 20 ? 0.615 -43 -24.094 1 95.31 20 SER B CA 1
ATOM 4720 C C . SER B 1 20 ? -0.653 -43.719 -23.641 1 95.31 20 SER B C 1
ATOM 4722 O O . SER B 1 20 ? -0.98 -43.719 -22.453 1 95.31 20 SER B O 1
ATOM 4724 N N . VAL B 1 21 ? -1.349 -44.188 -24.609 1 91.69 21 VAL B N 1
ATOM 4725 C CA . VAL B 1 21 ? -2.547 -44.969 -24.344 1 91.69 21 VAL B CA 1
ATOM 4726 C C . VAL B 1 21 ? -2.344 -46.406 -24.828 1 91.69 21 VAL B C 1
ATOM 4728 O O . VAL B 1 21 ? -2.078 -46.625 -26.016 1 91.69 21 VAL B O 1
ATOM 4731 N N . GLY B 1 22 ? -2.449 -47.312 -23.828 1 88.25 22 GLY B N 1
ATOM 4732 C CA . GLY B 1 22 ? -2.307 -48.719 -24.172 1 88.25 22 GLY B CA 1
ATOM 4733 C C . GLY B 1 22 ? -3.561 -49.312 -24.797 1 88.25 22 GLY B C 1
ATOM 4734 O O . GLY B 1 22 ? -4.637 -48.688 -24.719 1 88.25 22 GLY B O 1
ATOM 4735 N N . GLU B 1 23 ? -3.406 -50.5 -25.422 1 84 23 GLU B N 1
ATOM 4736 C CA . GLU B 1 23 ? -4.535 -51.219 -26 1 84 23 GLU B CA 1
ATOM 4737 C C . GLU B 1 23 ? -5.547 -51.625 -24.922 1 84 23 GLU B C 1
ATOM 4739 O O . GLU B 1 23 ? -6.746 -51.719 -25.203 1 84 23 GLU B O 1
ATOM 4744 N N . ASP B 1 24 ? -4.977 -51.812 -23.703 1 85.06 24 ASP B N 1
ATOM 4745 C CA . ASP B 1 24 ? -5.82 -52.219 -22.578 1 85.06 24 ASP B CA 1
ATOM 4746 C C . ASP B 1 24 ? -6.492 -51 -21.938 1 85.06 24 ASP B C 1
ATOM 4748 O O . ASP B 1 24 ? -7.195 -51.125 -20.938 1 85.06 24 ASP B O 1
ATOM 4752 N N . GLY B 1 25 ? -6.25 -49.844 -22.5 1 81.56 25 GLY B N 1
ATOM 4753 C CA . GLY B 1 25 ? -6.852 -48.625 -21.953 1 81.56 25 GLY B CA 1
ATOM 4754 C C . GLY B 1 25 ? -5.988 -47.969 -20.891 1 81.56 25 GLY B C 1
ATOM 4755 O O . GLY B 1 25 ? -6.363 -46.906 -20.344 1 81.56 25 GLY B O 1
ATOM 4756 N N . SER B 1 26 ? -4.812 -48.594 -20.656 1 88 26 SER B N 1
ATOM 4757 C CA . SER B 1 26 ? -3.906 -48 -19.688 1 88 26 SER B CA 1
ATOM 4758 C C . SER B 1 26 ? -3.312 -46.688 -20.219 1 88 26 SER B C 1
ATOM 4760 O O . SER B 1 26 ? -3.051 -46.562 -21.406 1 88 26 SER B O 1
ATOM 4762 N N . PHE B 1 27 ? -3.236 -45.719 -19.312 1 90.19 27 PHE B N 1
ATOM 4763 C CA . PHE B 1 27 ? -2.742 -44.406 -19.719 1 90.19 27 PHE B CA 1
ATOM 4764 C C . PHE B 1 27 ? -1.555 -44 -18.859 1 90.19 27 PHE B C 1
ATOM 4766 O O . PHE B 1 27 ? -1.528 -44.25 -17.656 1 90.19 27 PHE B O 1
ATOM 4773 N N . ARG B 1 28 ? -0.488 -43.406 -19.531 1 93.56 28 ARG B N 1
ATOM 4774 C CA . ARG B 1 28 ? 0.674 -42.906 -18.797 1 93.56 28 ARG B CA 1
ATOM 4775 C C . ARG B 1 28 ? 1.154 -41.594 -19.391 1 93.56 28 ARG B C 1
ATOM 4777 O O . ARG B 1 28 ? 1.208 -41.438 -20.609 1 93.56 28 ARG B O 1
ATOM 4784 N N . PHE B 1 29 ? 1.415 -40.688 -18.531 1 94.88 29 PHE B N 1
ATOM 4785 C CA . PHE B 1 29 ? 2.084 -39.438 -18.969 1 94.88 29 PHE B CA 1
ATOM 4786 C C . PHE B 1 29 ? 3.559 -39.719 -19.25 1 94.88 29 PHE B C 1
ATOM 4788 O O . PHE B 1 29 ? 4.219 -40.438 -18.516 1 94.88 29 PHE B O 1
ATOM 4795 N N . LEU B 1 30 ? 4.082 -39.125 -20.25 1 95.62 30 LEU B N 1
ATOM 4796 C CA . LEU B 1 30 ? 5.445 -39.438 -20.656 1 95.62 30 LEU B CA 1
ATOM 4797 C C . LEU B 1 30 ? 6.367 -38.25 -20.5 1 95.62 30 LEU B C 1
ATOM 4799 O O . LEU B 1 30 ? 7.445 -38.344 -19.906 1 95.62 30 LEU B O 1
ATOM 4803 N N . SER B 1 31 ? 6.008 -37.125 -21.094 1 95.56 31 SER B N 1
ATOM 4804 C CA . SER B 1 31 ? 6.879 -35.969 -21.062 1 95.56 31 SER B CA 1
ATOM 4805 C C . SER B 1 31 ? 6.082 -34.688 -21.234 1 95.56 31 SER B C 1
ATOM 4807 O O . SER B 1 31 ? 4.895 -34.719 -21.562 1 95.56 31 SER B O 1
ATOM 4809 N N . SER B 1 32 ? 6.703 -33.562 -20.891 1 95.56 32 SER B N 1
ATOM 4810 C CA . SER B 1 32 ? 6.152 -32.219 -21.062 1 95.56 32 SER B CA 1
ATOM 4811 C C . SER B 1 32 ? 7.207 -31.266 -21.594 1 95.56 32 SER B C 1
ATOM 4813 O O . SER B 1 32 ? 8.406 -31.531 -21.5 1 95.56 32 SER B O 1
ATOM 4815 N N . ALA B 1 33 ? 6.75 -30.203 -22.25 1 94.94 33 ALA B N 1
ATOM 4816 C CA . ALA B 1 33 ? 7.641 -29.156 -22.734 1 94.94 33 ALA B CA 1
ATOM 4817 C C . ALA B 1 33 ? 6.93 -27.797 -22.75 1 94.94 33 ALA B C 1
ATOM 4819 O O . ALA B 1 33 ? 5.699 -27.75 -22.812 1 94.94 33 ALA B O 1
ATOM 4820 N N . SER B 1 34 ? 7.688 -26.797 -22.609 1 92.75 34 SER B N 1
ATOM 4821 C CA . SER B 1 34 ? 7.207 -25.422 -22.672 1 92.75 34 SER B CA 1
ATOM 4822 C C . SER B 1 34 ? 8.125 -24.562 -23.531 1 92.75 34 SER B C 1
ATOM 4824 O O . SER B 1 34 ? 9.344 -24.562 -23.344 1 92.75 34 SER B O 1
ATOM 4826 N N . ARG B 1 35 ? 7.551 -23.859 -24.469 1 92.06 35 ARG B N 1
ATOM 4827 C CA . ARG B 1 35 ? 8.297 -22.938 -25.328 1 92.06 35 ARG B CA 1
ATOM 4828 C C . ARG B 1 35 ? 7.602 -21.594 -25.422 1 92.06 35 ARG B C 1
ATOM 4830 O O . ARG B 1 35 ? 6.402 -21.484 -25.172 1 92.06 35 ARG B O 1
ATOM 4837 N N . ILE B 1 36 ? 8.352 -20.594 -25.797 1 88.44 36 ILE B N 1
ATOM 4838 C CA . ILE B 1 36 ? 7.781 -19.266 -26.016 1 88.44 36 ILE B CA 1
ATOM 4839 C C . ILE B 1 36 ? 6.801 -19.297 -27.172 1 88.44 36 ILE B C 1
ATOM 4841 O O . ILE B 1 36 ? 7.07 -19.938 -28.203 1 88.44 36 ILE B O 1
ATOM 4845 N N . THR B 1 37 ? 5.691 -18.688 -27 1 85.94 37 THR B N 1
ATOM 4846 C CA . THR B 1 37 ? 4.707 -18.625 -28.062 1 85.94 37 THR B CA 1
ATOM 4847 C C . THR B 1 37 ? 5.219 -17.766 -29.219 1 85.94 37 THR B C 1
ATOM 4849 O O . THR B 1 37 ? 5.73 -16.656 -28.984 1 85.94 37 THR B O 1
ATOM 4852 N N . THR B 1 38 ? 5.141 -18.328 -30.359 1 87.31 38 THR B N 1
ATOM 4853 C CA . THR B 1 38 ? 5.547 -17.562 -31.547 1 87.31 38 THR B CA 1
ATOM 4854 C C . THR B 1 38 ? 4.363 -16.797 -32.125 1 87.31 38 THR B C 1
ATOM 4856 O O . THR B 1 38 ? 3.299 -17.375 -32.375 1 87.31 38 THR B O 1
ATOM 4859 N N . GLY B 1 39 ? 4.582 -15.555 -32.375 1 77.88 39 GLY B N 1
ATOM 4860 C CA . GLY B 1 39 ? 3.488 -14.758 -32.906 1 77.88 39 GLY B CA 1
ATOM 4861 C C . GLY B 1 39 ? 2.381 -14.531 -31.891 1 77.88 39 GLY B C 1
ATOM 4862 O O . GLY B 1 39 ? 2.598 -14.648 -30.688 1 77.88 39 GLY B O 1
ATOM 4863 N N . THR B 1 40 ? 1.262 -14.117 -32.438 1 75.38 40 THR B N 1
ATOM 4864 C CA . THR B 1 40 ? 0.091 -13.891 -31.594 1 75.38 40 THR B CA 1
ATOM 4865 C C . THR B 1 40 ? -0.697 -15.18 -31.406 1 75.38 40 THR B C 1
ATOM 4867 O O . THR B 1 40 ? -0.831 -15.977 -32.344 1 75.38 40 THR B O 1
ATOM 4870 N N . LYS B 1 41 ? -1.112 -15.367 -30.25 1 78.56 41 LYS B N 1
ATOM 4871 C CA . LYS B 1 41 ? -1.9 -16.547 -29.906 1 78.56 41 LYS B CA 1
ATOM 4872 C C . LYS B 1 41 ? -3.025 -16.766 -30.922 1 78.56 41 LYS B C 1
ATOM 4874 O O . LYS B 1 41 ? -3.764 -15.836 -31.234 1 78.56 41 LYS B O 1
ATOM 4879 N N . GLY B 1 42 ? -3.164 -17.953 -31.469 1 78.31 42 GLY B N 1
ATOM 4880 C CA . GLY B 1 42 ? -4.25 -18.328 -32.375 1 78.31 42 GLY B CA 1
ATOM 4881 C C . GLY B 1 42 ? -3.938 -18.062 -33.812 1 78.31 42 GLY B C 1
ATOM 4882 O O . GLY B 1 42 ? -4.805 -18.203 -34.688 1 78.31 42 GLY B O 1
ATOM 4883 N N . THR B 1 43 ? -2.686 -17.688 -34.094 1 81.31 43 THR B N 1
ATOM 4884 C CA . THR B 1 43 ? -2.301 -17.391 -35.469 1 81.31 43 THR B CA 1
ATOM 4885 C C . THR B 1 43 ? -1.322 -18.453 -36 1 81.31 43 THR B C 1
ATOM 4887 O O . THR B 1 43 ? -0.783 -19.234 -35.219 1 81.31 43 THR B O 1
ATOM 4890 N N . LEU B 1 44 ? -1.054 -18.375 -37.219 1 86.44 44 LEU B N 1
ATOM 4891 C CA . LEU B 1 44 ? -0.291 -19.406 -37.906 1 86.44 44 LEU B CA 1
ATOM 4892 C C . LEU B 1 44 ? 1.15 -19.453 -37.438 1 86.44 44 LEU B C 1
ATOM 4894 O O . LEU B 1 44 ? 1.768 -20.516 -37.375 1 86.44 44 LEU B O 1
ATOM 4898 N N . PRO B 1 45 ? 1.649 -18.328 -37.062 1 88.75 45 PRO B N 1
ATOM 4899 C CA . PRO B 1 45 ? 3.023 -18.391 -36.562 1 88.75 45 PRO B CA 1
ATOM 4900 C C . PRO B 1 45 ? 3.17 -19.297 -35.344 1 88.75 45 PRO B C 1
ATOM 4902 O O . PRO B 1 45 ? 4.281 -19.734 -35.031 1 88.75 45 PRO B O 1
ATOM 4905 N N . ASN B 1 46 ? 2.088 -19.672 -34.75 1 90.75 46 ASN B N 1
ATOM 4906 C CA . ASN B 1 46 ? 2.139 -20.531 -33.562 1 90.75 46 ASN B CA 1
ATOM 4907 C C . ASN B 1 46 ? 2.645 -21.938 -33.938 1 90.75 46 ASN B C 1
ATOM 4909 O O . ASN B 1 46 ? 3.129 -22.656 -33.062 1 90.75 46 ASN B O 1
ATOM 4913 N N . VAL B 1 47 ? 2.518 -22.203 -35.188 1 93.69 47 VAL B N 1
ATOM 4914 C CA . VAL B 1 47 ? 2.889 -23.547 -35.656 1 93.69 47 VAL B CA 1
ATOM 4915 C C . VAL B 1 47 ? 4.363 -23.797 -35.344 1 93.69 47 VAL B C 1
ATOM 4917 O O . VAL B 1 47 ? 4.734 -24.906 -34.969 1 93.69 47 VAL B O 1
ATOM 4920 N N . HIS B 1 48 ? 5.141 -22.797 -35.5 1 94 48 HIS B N 1
ATOM 4921 C CA . HIS B 1 48 ? 6.57 -22.938 -35.25 1 94 48 HIS B CA 1
ATOM 4922 C C . HIS B 1 48 ? 6.844 -23.281 -33.781 1 94 48 HIS B C 1
ATOM 4924 O O . HIS B 1 48 ? 7.652 -24.156 -33.5 1 94 48 HIS B O 1
ATOM 4930 N N . GLY B 1 49 ? 6.23 -22.625 -32.938 1 93.69 49 GLY B N 1
ATOM 4931 C CA . GLY B 1 49 ? 6.395 -22.875 -31.531 1 93.69 49 GLY B CA 1
ATOM 4932 C C . GLY B 1 49 ? 5.871 -24.234 -31.094 1 93.69 49 GLY B C 1
ATOM 4933 O O . GLY B 1 49 ? 6.473 -24.906 -30.25 1 93.69 49 GLY B O 1
ATOM 4934 N N . ILE B 1 50 ? 4.809 -24.625 -31.703 1 95.06 50 ILE B N 1
ATOM 4935 C CA . ILE B 1 50 ? 4.211 -25.922 -31.406 1 95.06 50 ILE B CA 1
ATOM 4936 C C . ILE B 1 50 ? 5.164 -27.047 -31.812 1 95.06 50 ILE B C 1
ATOM 4938 O O . ILE B 1 50 ? 5.418 -27.969 -31.031 1 95.06 50 ILE B O 1
ATOM 4942 N N . LYS B 1 51 ? 5.648 -26.875 -32.969 1 95.94 51 LYS B N 1
ATOM 4943 C CA . LYS B 1 51 ? 6.562 -27.891 -33.469 1 95.94 51 LYS B CA 1
ATOM 4944 C C . LYS B 1 51 ? 7.801 -28.016 -32.594 1 95.94 51 LYS B C 1
ATOM 4946 O O . LYS B 1 51 ? 8.234 -29.125 -32.281 1 95.94 51 LYS B O 1
ATOM 4951 N N . ALA B 1 52 ? 8.273 -26.906 -32.25 1 95.94 52 ALA B N 1
ATOM 4952 C CA . ALA B 1 52 ? 9.453 -26.906 -31.375 1 95.94 52 ALA B CA 1
ATOM 4953 C C . ALA B 1 52 ? 9.164 -27.562 -30.031 1 95.94 52 ALA B C 1
ATOM 4955 O O . ALA B 1 52 ? 9.984 -28.328 -29.516 1 95.94 52 ALA B O 1
ATOM 4956 N N . ALA B 1 53 ? 8.047 -27.281 -29.484 1 96.25 53 ALA B N 1
ATOM 4957 C CA . ALA B 1 53 ? 7.664 -27.859 -28.203 1 96.25 53 ALA B CA 1
ATOM 4958 C C . ALA B 1 53 ? 7.438 -29.359 -28.312 1 96.25 53 ALA B C 1
ATOM 4960 O O . ALA B 1 53 ? 7.828 -30.125 -27.422 1 96.25 53 ALA B O 1
ATOM 4961 N N . LEU B 1 54 ? 6.828 -29.766 -29.375 1 97.19 54 LEU B N 1
ATOM 4962 C CA . LEU B 1 54 ? 6.59 -31.188 -29.609 1 97.19 54 LEU B CA 1
ATOM 4963 C C . LEU B 1 54 ? 7.906 -31.938 -29.781 1 97.19 54 LEU B C 1
ATOM 4965 O O . LEU B 1 54 ? 8.078 -33.031 -29.234 1 97.19 54 LEU B O 1
ATOM 4969 N N . GLU B 1 55 ? 8.773 -31.328 -30.5 1 96.69 55 GLU B N 1
ATOM 4970 C CA . GLU B 1 55 ? 10.086 -31.938 -30.719 1 96.69 55 GLU B CA 1
ATOM 4971 C C . GLU B 1 55 ? 10.836 -32.125 -29.406 1 96.69 55 GLU B C 1
ATOM 4973 O O . GLU B 1 55 ? 11.445 -33.156 -29.156 1 96.69 55 GLU B O 1
ATOM 4978 N N . GLU B 1 56 ? 10.734 -31.156 -28.641 1 96.81 56 GLU B N 1
ATOM 4979 C CA . GLU B 1 56 ? 11.398 -31.203 -27.344 1 96.81 56 GLU B CA 1
ATOM 4980 C C . GLU B 1 56 ? 10.789 -32.281 -26.469 1 96.81 56 GLU B C 1
ATOM 4982 O O . GLU B 1 56 ? 11.516 -33.062 -25.828 1 96.81 56 GLU B O 1
ATOM 4987 N N . ALA B 1 57 ? 9.523 -32.344 -26.391 1 96.75 57 ALA B N 1
ATOM 4988 C CA . ALA B 1 57 ? 8.836 -33.344 -25.562 1 96.75 57 ALA B CA 1
ATOM 4989 C C . ALA B 1 57 ? 9.117 -34.75 -26.031 1 96.75 57 ALA B C 1
ATOM 4991 O O . ALA B 1 57 ? 9.328 -35.656 -25.203 1 96.75 57 ALA B O 1
ATOM 4992 N N . MET B 1 58 ? 9.141 -34.938 -27.328 1 96.94 58 MET B N 1
ATOM 4993 C CA . MET B 1 58 ? 9.391 -36.281 -27.891 1 96.94 58 MET B CA 1
ATOM 4994 C C . MET B 1 58 ? 10.852 -36.688 -27.703 1 96.94 58 MET B C 1
ATOM 4996 O O . MET B 1 58 ? 11.148 -37.844 -27.422 1 96.94 58 MET B O 1
ATOM 5000 N N . SER B 1 59 ? 11.711 -35.688 -27.797 1 96.81 59 SER B N 1
ATOM 5001 C CA . SER B 1 59 ? 13.133 -35.938 -27.594 1 96.81 59 SER B CA 1
ATOM 5002 C C . SER B 1 59 ? 13.398 -36.375 -26.156 1 96.81 59 SER B C 1
ATOM 5004 O O . SER B 1 59 ? 14.328 -37.156 -25.891 1 96.81 59 SER B O 1
ATOM 5006 N N . ALA B 1 60 ? 12.672 -35.875 -25.297 1 95.75 60 ALA B N 1
ATOM 5007 C CA . ALA B 1 60 ? 12.844 -36.188 -23.891 1 95.75 60 ALA B CA 1
ATOM 5008 C C . ALA B 1 60 ? 12.57 -37.656 -23.625 1 95.75 60 ALA B C 1
ATOM 5010 O O . ALA B 1 60 ? 13.109 -38.25 -22.672 1 95.75 60 ALA B O 1
ATOM 5011 N N . ILE B 1 61 ? 11.773 -38.312 -24.438 1 95.38 61 ILE B N 1
ATOM 5012 C CA . ILE B 1 61 ? 11.469 -39.719 -24.234 1 95.38 61 ILE B CA 1
ATOM 5013 C C . ILE B 1 61 ? 12.18 -40.562 -25.297 1 95.38 61 ILE B C 1
ATOM 5015 O O . ILE B 1 61 ? 11.852 -41.719 -25.484 1 95.38 61 ILE B O 1
ATOM 5019 N N . GLY B 1 62 ? 13.008 -39.906 -26.125 1 95.69 62 GLY B N 1
ATOM 5020 C CA . GLY B 1 62 ? 13.852 -40.562 -27.094 1 95.69 62 GLY B CA 1
ATOM 5021 C C . GLY B 1 62 ? 13.086 -41.031 -28.312 1 95.69 62 GLY B C 1
ATOM 5022 O O . GLY B 1 62 ? 13.438 -42.062 -28.922 1 95.69 62 GLY B O 1
ATOM 5023 N N . MET B 1 63 ? 12.023 -40.438 -28.641 1 96.06 63 MET B N 1
ATOM 5024 C CA . MET B 1 63 ? 11.219 -40.844 -29.797 1 96.06 63 MET B CA 1
ATOM 5025 C C . MET B 1 63 ? 11.133 -39.688 -30.812 1 96.06 63 MET B C 1
ATOM 5027 O O . MET B 1 63 ? 11.133 -38.531 -30.438 1 96.06 63 MET B O 1
ATOM 5031 N N . PRO B 1 64 ? 11.133 -40.062 -32.031 1 94.81 64 PRO B N 1
ATOM 5032 C CA . PRO B 1 64 ? 10.961 -39.031 -33.031 1 94.81 64 PRO B CA 1
ATOM 5033 C C . PRO B 1 64 ? 9.523 -38.5 -33.125 1 94.81 64 PRO B C 1
ATOM 5035 O O . PRO B 1 64 ? 8.594 -39.188 -32.688 1 94.81 64 PRO B O 1
ATOM 5038 N N . LEU B 1 65 ? 9.289 -37.438 -33.719 1 95 65 LEU B N 1
ATOM 5039 C CA . LEU B 1 65 ? 7.996 -36.781 -33.844 1 95 65 LEU B CA 1
ATOM 5040 C C . LEU B 1 65 ? 7.02 -37.625 -34.656 1 95 65 LEU B C 1
ATOM 5042 O O . LEU B 1 65 ? 5.812 -37.594 -34.375 1 95 65 LEU B O 1
ATOM 5046 N N . GLU B 1 66 ? 7.527 -38.375 -35.562 1 92.5 66 GLU B N 1
ATOM 5047 C CA . GLU B 1 66 ? 6.711 -39.156 -36.469 1 92.5 66 GLU B CA 1
ATOM 5048 C C . GLU B 1 66 ? 5.957 -40.281 -35.75 1 92.5 66 GLU B C 1
ATOM 5050 O O . GLU B 1 66 ? 4.992 -40.844 -36.281 1 92.5 66 GLU B O 1
ATOM 5055 N N . LYS B 1 67 ? 6.387 -40.531 -34.594 1 94.88 67 LYS B N 1
ATOM 5056 C CA . LYS B 1 67 ? 5.754 -41.594 -33.812 1 94.88 67 LYS B CA 1
ATOM 5057 C C . LYS B 1 67 ? 4.477 -41.094 -33.156 1 94.88 67 LYS B C 1
ATOM 5059 O O . LYS B 1 67 ? 3.662 -41.906 -32.688 1 94.88 67 LYS B O 1
ATOM 5064 N N . LEU B 1 68 ? 4.277 -39.844 -33.125 1 96.12 68 LEU B N 1
ATOM 5065 C CA . LEU B 1 68 ? 3.061 -39.281 -32.562 1 96.12 68 LEU B CA 1
ATOM 5066 C C . LEU B 1 68 ? 1.844 -39.625 -33.406 1 96.12 68 LEU B C 1
ATOM 5068 O O . LEU B 1 68 ? 1.896 -39.562 -34.625 1 96.12 68 LEU B O 1
ATOM 5072 N N . ASP B 1 69 ? 0.748 -40 -32.781 1 95.38 69 ASP B N 1
ATOM 5073 C CA . ASP B 1 69 ? -0.45 -40.438 -33.5 1 95.38 69 ASP B CA 1
ATOM 5074 C C . ASP B 1 69 ? -1.462 -39.281 -33.594 1 95.38 69 ASP B C 1
ATOM 5076 O O . ASP B 1 69 ? -2.24 -39.219 -34.562 1 95.38 69 ASP B O 1
ATOM 5080 N N . LEU B 1 70 ? -1.45 -38.5 -32.531 1 95.81 70 LEU B N 1
ATOM 5081 C CA . LEU B 1 70 ? -2.5 -37.5 -32.469 1 95.81 70 LEU B CA 1
ATOM 5082 C C . LEU B 1 70 ? -2.021 -36.25 -31.688 1 95.81 70 LEU B C 1
ATOM 5084 O O . LEU B 1 70 ? -1.376 -36.406 -30.641 1 95.81 70 LEU B O 1
ATOM 5088 N N . VAL B 1 71 ? -2.268 -35.094 -32.25 1 95.94 71 VAL B N 1
ATOM 5089 C CA . VAL B 1 71 ? -2.039 -33.812 -31.578 1 95.94 71 VAL B CA 1
ATOM 5090 C C . VAL B 1 71 ? -3.375 -33.125 -31.297 1 95.94 71 VAL B C 1
ATOM 5092 O O . VAL B 1 71 ? -4.16 -32.906 -32.219 1 95.94 71 VAL B O 1
ATOM 5095 N N . ARG B 1 72 ? -3.578 -32.812 -30.047 1 94.94 72 ARG B N 1
ATOM 5096 C CA . ARG B 1 72 ? -4.805 -32.125 -29.656 1 94.94 72 ARG B CA 1
ATOM 5097 C C . ARG B 1 72 ? -4.516 -30.688 -29.25 1 94.94 72 ARG B C 1
ATOM 5099 O O . ARG B 1 72 ? -3.713 -30.438 -28.344 1 94.94 72 ARG B O 1
ATOM 5106 N N . LEU B 1 73 ? -5.184 -29.797 -29.906 1 92.88 73 LEU B N 1
ATOM 5107 C CA . LEU B 1 73 ? -5.031 -28.359 -29.625 1 92.88 73 LEU B CA 1
ATOM 5108 C C . LEU B 1 73 ? -6.246 -27.828 -28.891 1 92.88 73 LEU B C 1
ATOM 5110 O O . LEU B 1 73 ? -7.379 -28.203 -29.172 1 92.88 73 LEU B O 1
ATOM 5114 N N . ASN B 1 74 ? -5.914 -26.953 -28 1 88.06 74 ASN B N 1
ATOM 5115 C CA . ASN B 1 74 ? -7.023 -26.312 -27.312 1 88.06 74 ASN B CA 1
ATOM 5116 C C . ASN B 1 74 ? -7.703 -25.266 -28.188 1 88.06 74 ASN B C 1
ATOM 5118 O O . ASN B 1 74 ? -7.055 -24.625 -29.016 1 88.06 74 ASN B O 1
ATOM 5122 N N . GLU B 1 75 ? -9.031 -25.094 -28.219 1 76.38 75 GLU B N 1
ATOM 5123 C CA . GLU B 1 75 ? -9.812 -24.172 -29.031 1 76.38 75 GLU B CA 1
ATOM 5124 C C . GLU B 1 75 ? -9.445 -22.719 -28.75 1 76.38 75 GLU B C 1
ATOM 5126 O O . GLU B 1 75 ? -9.523 -21.859 -29.625 1 76.38 75 GLU B O 1
ATOM 5131 N N . ALA B 1 76 ? -8.531 -22.391 -28.047 1 65.81 76 ALA B N 1
ATOM 5132 C CA . ALA B 1 76 ? -8.164 -21.047 -27.609 1 65.81 76 ALA B CA 1
ATOM 5133 C C . ALA B 1 76 ? -9.352 -20.109 -27.688 1 65.81 76 ALA B C 1
ATOM 5135 O O . ALA B 1 76 ? -10.117 -20.125 -28.656 1 65.81 76 ALA B O 1
ATOM 5136 N N . ALA B 1 77 ? -9.609 -19.281 -26.719 1 60.53 77 ALA B N 1
ATOM 5137 C CA . ALA B 1 77 ? -10.688 -18.312 -26.703 1 60.53 77 ALA B CA 1
ATOM 5138 C C . ALA B 1 77 ? -10.438 -17.219 -27.75 1 60.53 77 ALA B C 1
ATOM 5140 O O . ALA B 1 77 ? -9.305 -16.766 -27.922 1 60.53 77 ALA B O 1
ATOM 5141 N N . PRO B 1 78 ? -11.438 -16.969 -28.516 1 59.91 78 PRO B N 1
ATOM 5142 C CA . PRO B 1 78 ? -11.32 -15.906 -29.516 1 59.91 78 PRO B CA 1
ATOM 5143 C C . PRO B 1 78 ? -11.234 -14.508 -28.906 1 59.91 78 PRO B C 1
ATOM 5145 O O . PRO B 1 78 ? -12 -13.617 -29.281 1 59.91 78 PRO B O 1
ATOM 5148 N N . VAL B 1 79 ? -10.555 -14.492 -27.875 1 61.56 79 VAL B N 1
ATOM 5149 C CA . VAL B 1 79 ? -10.422 -13.211 -27.188 1 61.56 79 VAL B CA 1
ATOM 5150 C C . VAL B 1 79 ? -8.945 -12.852 -27.031 1 61.56 79 VAL B C 1
ATOM 5152 O O . VAL B 1 79 ? -8.117 -13.727 -26.766 1 61.56 79 VAL B O 1
ATOM 5155 N N . ILE B 1 80 ? -8.688 -11.625 -27.531 1 62.25 80 ILE B N 1
ATOM 5156 C CA . ILE B 1 80 ? -7.336 -11.078 -27.391 1 62.25 80 ILE B CA 1
ATOM 5157 C C . ILE B 1 80 ? -7.352 -9.914 -26.406 1 62.25 80 ILE B C 1
ATOM 5159 O O . ILE B 1 80 ? -8.242 -9.07 -26.438 1 62.25 80 ILE B O 1
ATOM 5163 N N . GLY B 1 81 ? -6.465 -10.008 -25.422 1 61.94 81 GLY B N 1
ATOM 5164 C CA . GLY B 1 81 ? -6.359 -8.922 -24.453 1 61.94 81 GLY B CA 1
ATOM 5165 C C . GLY B 1 81 ? -5.371 -7.848 -24.875 1 61.94 81 GLY B C 1
ATOM 5166 O O . GLY B 1 81 ? -4.336 -8.148 -25.484 1 61.94 81 GLY B O 1
ATOM 5167 N N . ASP B 1 82 ? -5.766 -6.566 -24.766 1 70.38 82 ASP B N 1
ATOM 5168 C CA . ASP B 1 82 ? -4.871 -5.426 -24.969 1 70.38 82 ASP B CA 1
ATOM 5169 C C . ASP B 1 82 ? -4.977 -4.445 -23.797 1 70.38 82 ASP B C 1
ATOM 5171 O O . ASP B 1 82 ? -5.898 -4.535 -22.984 1 70.38 82 ASP B O 1
ATOM 5175 N N . THR B 1 83 ? -3.943 -3.715 -23.703 1 71.25 83 THR B N 1
ATOM 5176 C CA . THR B 1 83 ? -3.902 -2.756 -22.609 1 71.25 83 THR B CA 1
ATOM 5177 C C . THR B 1 83 ? -3.637 -1.346 -23.125 1 71.25 83 THR B C 1
ATOM 5179 O O . THR B 1 83 ? -3.004 -1.175 -24.172 1 71.25 83 THR B O 1
ATOM 5182 N N . ALA B 1 84 ? -4.301 -0.418 -22.516 1 71.5 84 ALA B N 1
ATOM 5183 C CA . ALA B 1 84 ? -4.051 0.992 -22.812 1 71.5 84 ALA B CA 1
ATOM 5184 C C . ALA B 1 84 ? -4.199 1.845 -21.547 1 71.5 84 ALA B C 1
ATOM 5186 O O . ALA B 1 84 ? -4.711 1.375 -20.531 1 71.5 84 ALA B O 1
ATOM 5187 N N . MET B 1 85 ? -3.611 2.986 -21.547 1 70.19 85 MET B N 1
ATOM 5188 C CA . MET B 1 85 ? -3.699 3.908 -20.422 1 70.19 85 MET B CA 1
ATOM 5189 C C . MET B 1 85 ? -4.082 5.309 -20.891 1 70.19 85 MET B C 1
ATOM 5191 O O . MET B 1 85 ? -3.66 5.746 -21.969 1 70.19 85 MET B O 1
ATOM 5195 N N . GLU B 1 86 ? -4.953 5.887 -20.141 1 64.31 86 GLU B N 1
ATOM 5196 C CA . GLU B 1 86 ? -5.305 7.281 -20.406 1 64.31 86 GLU B CA 1
ATOM 5197 C C . GLU B 1 86 ? -5.137 8.133 -19.141 1 64.31 86 GLU B C 1
ATOM 5199 O O . GLU B 1 86 ? -5.613 7.77 -18.078 1 64.31 86 GLU B O 1
ATOM 5204 N N . THR B 1 87 ? -4.359 9.133 -19.312 1 58.34 87 THR B N 1
ATOM 5205 C CA . THR B 1 87 ? -4.219 10.086 -18.203 1 58.34 87 THR B CA 1
ATOM 5206 C C . THR B 1 87 ? -5.461 10.969 -18.094 1 58.34 87 THR B C 1
ATOM 5208 O O . THR B 1 87 ? -6.012 11.406 -19.109 1 58.34 87 THR B O 1
ATOM 5211 N N . ILE B 1 88 ? -6.125 10.836 -16.969 1 56.25 88 ILE B N 1
ATOM 5212 C CA . ILE B 1 88 ? -7.305 11.672 -16.75 1 56.25 88 ILE B CA 1
ATOM 5213 C C . ILE B 1 88 ? -6.926 13.141 -16.875 1 56.25 88 ILE B C 1
ATOM 5215 O O . ILE B 1 88 ? -7.707 13.945 -17.391 1 56.25 88 ILE B O 1
ATOM 5219 N N . THR B 1 89 ? -5.883 13.539 -16.031 1 53.03 89 THR B N 1
ATOM 5220 C CA . THR B 1 89 ? -5.695 14.977 -15.875 1 53.03 89 THR B CA 1
ATOM 5221 C C . THR B 1 89 ? -4.652 15.492 -16.859 1 53.03 89 THR B C 1
ATOM 5223 O O . THR B 1 89 ? -3.783 14.742 -17.312 1 53.03 89 THR B O 1
ATOM 5226 N N . GLU B 1 90 ? -5.027 16.672 -17.422 1 48.34 90 GLU B N 1
ATOM 5227 C CA . GLU B 1 90 ? -4.422 17.609 -18.359 1 48.34 90 GLU B CA 1
ATOM 5228 C C . GLU B 1 90 ? -3.027 18.031 -17.906 1 48.34 90 GLU B C 1
ATOM 5230 O O . GLU B 1 90 ? -2.699 17.938 -16.734 1 48.34 90 GLU B O 1
ATOM 5235 N N . THR B 1 91 ? -2.213 18.094 -19 1 47.75 91 THR B N 1
ATOM 5236 C CA . THR B 1 91 ? -0.948 18.812 -18.906 1 47.75 91 THR B CA 1
ATOM 5237 C C . THR B 1 91 ? -1.11 20.094 -18.078 1 47.75 91 THR B C 1
ATOM 5239 O O . THR B 1 91 ? -1.982 20.922 -18.359 1 47.75 91 THR B O 1
ATOM 5242 N N . ILE B 1 92 ? -0.736 20 -16.812 1 48.97 92 ILE B N 1
ATOM 5243 C CA . ILE B 1 92 ? -0.725 21.203 -15.984 1 48.97 92 ILE B CA 1
ATOM 5244 C C . ILE B 1 92 ? 0.345 22.156 -16.484 1 48.97 92 ILE B C 1
ATOM 5246 O O . ILE B 1 92 ? 1.53 21.828 -16.531 1 48.97 92 ILE B O 1
ATOM 5250 N N . ILE B 1 93 ? -0.006 22.984 -17.438 1 46.97 93 ILE B N 1
ATOM 5251 C CA . ILE B 1 93 ? 0.895 24.016 -17.922 1 46.97 93 ILE B CA 1
ATOM 5252 C C . ILE B 1 93 ? 0.948 25.172 -16.922 1 46.97 93 ILE B C 1
ATOM 5254 O O . ILE B 1 93 ? -0.086 25.75 -16.562 1 46.97 93 ILE B O 1
ATOM 5258 N N . THR B 1 94 ? 1.908 25.141 -16.016 1 50.06 94 THR B N 1
ATOM 5259 C CA . THR B 1 94 ? 2.027 26.297 -15.133 1 50.06 94 THR B CA 1
ATOM 5260 C C . THR B 1 94 ? 3.059 27.281 -15.672 1 50.06 94 THR B C 1
ATOM 5262 O O . THR B 1 94 ? 4.023 26.891 -16.328 1 50.06 94 THR B O 1
ATOM 5265 N N . GLU B 1 95 ? 2.668 28.453 -15.859 1 48.5 95 GLU B N 1
ATOM 5266 C CA . GLU B 1 95 ? 3.668 29.469 -16.172 1 48.5 95 GLU B CA 1
ATOM 5267 C C . GLU B 1 95 ? 4.656 29.641 -15.016 1 48.5 95 GLU B C 1
ATOM 5269 O O . GLU B 1 95 ? 5.738 30.203 -15.203 1 48.5 95 GLU B O 1
ATOM 5274 N N . SER B 1 96 ? 3.988 29.359 -13.758 1 50.19 96 SER B N 1
ATOM 5275 C CA . SER B 1 96 ? 4.977 29.453 -12.688 1 50.19 96 SER B CA 1
ATOM 5276 C C . SER B 1 96 ? 6.027 28.359 -12.797 1 50.19 96 SER B C 1
ATOM 5278 O O . SER B 1 96 ? 5.715 27.219 -13.18 1 50.19 96 SER B O 1
ATOM 5280 N N . SER B 1 97 ? 7.316 28.938 -12.945 1 56.09 97 SER B N 1
ATOM 5281 C CA . SER B 1 97 ? 8.445 28.016 -13.062 1 56.09 97 SER B CA 1
ATOM 5282 C C . SER B 1 97 ? 8.758 27.359 -11.727 1 56.09 97 SER B C 1
ATOM 5284 O O . SER B 1 97 ? 8.555 27.953 -10.672 1 56.09 97 SER B O 1
ATOM 5286 N N . MET B 1 98 ? 8.516 26.156 -11.562 1 58.72 98 MET B N 1
ATOM 5287 C CA . MET B 1 98 ? 8.906 25.469 -10.344 1 58.72 98 MET B CA 1
ATOM 5288 C C . MET B 1 98 ? 10.109 24.562 -10.594 1 58.72 98 MET B C 1
ATOM 5290 O O . MET B 1 98 ? 10.312 24.078 -11.703 1 58.72 98 MET B O 1
ATOM 5294 N N . ILE B 1 99 ? 11.086 24.688 -9.672 1 56.62 99 ILE B N 1
ATOM 5295 C CA . ILE B 1 99 ? 12.188 23.734 -9.586 1 56.62 99 ILE B CA 1
ATOM 5296 C C . ILE B 1 99 ? 11.961 22.766 -8.422 1 56.62 99 ILE B C 1
ATOM 5298 O O . ILE B 1 99 ? 11.844 23.203 -7.273 1 56.62 99 ILE B O 1
ATOM 5302 N N . GLY B 1 100 ? 11.312 21.594 -8.539 1 57.09 100 GLY B N 1
ATOM 5303 C CA . GLY B 1 100 ? 11.32 20.609 -7.465 1 57.09 100 GLY B CA 1
ATOM 5304 C C . GLY B 1 100 ? 12.281 19.469 -7.719 1 57.09 100 GLY B C 1
ATOM 5305 O O . GLY B 1 100 ? 12.273 18.875 -8.797 1 57.09 100 GLY B O 1
ATOM 5306 N N . HIS B 1 101 ? 13.43 19.391 -7.219 1 57.72 101 HIS B N 1
ATOM 5307 C CA . HIS B 1 101 ? 14.25 18.219 -7.504 1 57.72 101 HIS B CA 1
ATOM 5308 C C . HIS B 1 101 ? 14.875 17.656 -6.23 1 57.72 101 HIS B C 1
ATOM 5310 O O . HIS B 1 101 ? 14.898 18.328 -5.199 1 57.72 101 HIS B O 1
ATOM 5316 N N . ASN B 1 102 ? 14.867 16.359 -6.094 1 51.56 102 ASN B N 1
ATOM 5317 C CA . ASN B 1 102 ? 15.617 15.625 -5.082 1 51.56 102 ASN B CA 1
ATOM 5318 C C . ASN B 1 102 ? 17.109 15.586 -5.414 1 51.56 102 ASN B C 1
ATOM 5320 O O . ASN B 1 102 ? 17.609 14.594 -5.949 1 51.56 102 ASN B O 1
ATOM 5324 N N . PRO B 1 103 ? 17.656 16.922 -5.254 1 51.19 103 PRO B N 1
ATOM 5325 C CA . PRO B 1 103 ? 19.094 16.797 -5.562 1 51.19 103 PRO B CA 1
ATOM 5326 C C . PRO B 1 103 ? 19.797 15.766 -4.691 1 51.19 103 PRO B C 1
ATOM 5328 O O . PRO B 1 103 ? 19.328 15.453 -3.592 1 51.19 103 PRO B O 1
ATOM 5331 N N . SER B 1 104 ? 20.609 14.984 -5.207 1 56.03 104 SER B N 1
ATOM 5332 C CA . SER B 1 104 ? 21.406 14 -4.465 1 56.03 104 SER B CA 1
ATOM 5333 C C . SER B 1 104 ? 22.062 14.641 -3.246 1 56.03 104 SER B C 1
ATOM 5335 O O . SER B 1 104 ? 22.297 13.969 -2.238 1 56.03 104 SER B O 1
ATOM 5337 N N . THR B 1 105 ? 22.281 16.047 -3.34 1 62.91 105 THR B N 1
ATOM 5338 C CA . THR B 1 105 ? 23.062 16.609 -2.244 1 62.91 105 THR B CA 1
ATOM 5339 C C . THR B 1 105 ? 22.672 18.047 -1.973 1 62.91 105 THR B C 1
ATOM 5341 O O . THR B 1 105 ? 23.5 18.953 -2.08 1 62.91 105 THR B O 1
ATOM 5344 N N . PRO B 1 106 ? 21.281 18.297 -1.694 1 62.28 106 PRO B N 1
ATOM 5345 C CA . PRO B 1 106 ? 20.984 19.656 -1.263 1 62.28 106 PRO B CA 1
ATOM 5346 C C . PRO B 1 106 ? 21.703 20.047 0.028 1 62.28 106 PRO B C 1
ATOM 5348 O O . PRO B 1 106 ? 22.172 19.172 0.756 1 62.28 106 PRO B O 1
ATOM 5351 N N . ALA B 1 107 ? 22.047 21.375 0.058 1 74.38 107 ALA B N 1
ATOM 5352 C CA . ALA B 1 107 ? 22.797 21.797 1.24 1 74.38 107 ALA B CA 1
ATOM 5353 C C . ALA B 1 107 ? 22.141 23 1.915 1 74.38 107 ALA B C 1
ATOM 5355 O O . ALA B 1 107 ? 21.469 23.797 1.257 1 74.38 107 ALA B O 1
ATOM 5356 N N . GLY B 1 108 ? 22.25 23.047 3.215 1 75.81 108 GLY B N 1
ATOM 5357 C CA . GLY B 1 108 ? 21.656 24.109 4.004 1 75.81 108 GLY B CA 1
ATOM 5358 C C . GLY B 1 108 ? 20.172 23.953 4.207 1 75.81 108 GLY B C 1
ATOM 5359 O O . GLY B 1 108 ? 19.422 23.812 3.24 1 75.81 108 GLY B O 1
ATOM 5360 N N . ALA B 1 109 ? 19.672 23.734 5.398 1 80.25 109 ALA B N 1
ATOM 5361 C CA . ALA B 1 109 ? 18.25 23.531 5.699 1 80.25 109 ALA B CA 1
ATOM 5362 C C . ALA B 1 109 ? 17.562 24.844 6.035 1 80.25 109 ALA B C 1
ATOM 5364 O O . ALA B 1 109 ? 18.172 25.734 6.641 1 80.25 109 ALA B O 1
ATOM 5365 N N . GLY B 1 110 ? 16.359 25.016 5.453 1 89.5 110 GLY B N 1
ATOM 5366 C CA . GLY B 1 110 ? 15.555 26.188 5.785 1 89.5 110 GLY B CA 1
ATOM 5367 C C . GLY B 1 110 ? 14.641 26.625 4.656 1 89.5 110 GLY B C 1
ATOM 5368 O O . GLY B 1 110 ? 14.5 25.906 3.658 1 89.5 110 GLY B O 1
ATOM 5369 N N . GLU B 1 111 ? 13.984 27.703 4.922 1 92.88 111 GLU B N 1
ATOM 5370 C CA . GLU B 1 111 ? 13.109 28.328 3.936 1 92.88 111 GLU B CA 1
ATOM 5371 C C . GLU B 1 111 ? 13.43 29.812 3.781 1 92.88 111 GLU B C 1
ATOM 5373 O O . GLU B 1 111 ? 13.891 30.469 4.727 1 92.88 111 GLU B O 1
ATOM 5378 N N . ALA B 1 112 ? 13.266 30.266 2.611 1 94.69 112 ALA B N 1
ATOM 5379 C CA . ALA B 1 112 ? 13.523 31.688 2.375 1 94.69 112 ALA B CA 1
ATOM 5380 C C . ALA B 1 112 ? 12.703 32.219 1.192 1 94.69 112 ALA B C 1
ATOM 5382 O O . ALA B 1 112 ? 12.297 31.422 0.326 1 94.69 112 ALA B O 1
ATOM 5383 N N . VAL B 1 113 ? 12.422 33.469 1.307 1 95.75 113 VAL B N 1
ATOM 5384 C CA . VAL B 1 113 ? 11.773 34.188 0.216 1 95.75 113 VAL B CA 1
ATOM 5385 C C . VAL B 1 113 ? 12.641 35.375 -0.215 1 95.75 113 VAL B C 1
ATOM 5387 O O . VAL B 1 113 ? 13.258 36.031 0.622 1 95.75 113 VAL B O 1
ATOM 5390 N N . GLY B 1 114 ? 12.719 35.531 -1.479 1 96.12 114 GLY B N 1
ATOM 5391 C CA . GLY B 1 114 ? 13.492 36.656 -1.985 1 96.12 114 GLY B CA 1
ATOM 5392 C C . GLY B 1 114 ? 13.352 36.844 -3.482 1 96.12 114 GLY B C 1
ATOM 5393 O O . GLY B 1 114 ? 12.742 36.031 -4.168 1 96.12 114 GLY B O 1
ATOM 5394 N N . ARG B 1 115 ? 13.883 37.969 -3.896 1 95.5 115 ARG B N 1
ATOM 5395 C CA . ARG B 1 115 ? 13.922 38.25 -5.328 1 95.5 115 ARG B CA 1
ATOM 5396 C C . ARG B 1 115 ? 15.109 37.562 -5.992 1 95.5 115 ARG B C 1
ATOM 5398 O O . ARG B 1 115 ? 16.203 37.5 -5.422 1 95.5 115 ARG B O 1
ATOM 5405 N N . LEU B 1 116 ? 14.797 37.031 -7.172 1 93.88 116 LEU B N 1
ATOM 5406 C CA . LEU B 1 116 ? 15.852 36.344 -7.887 1 93.88 116 LEU B CA 1
ATOM 5407 C C . LEU B 1 116 ? 16.875 37.312 -8.477 1 93.88 116 LEU B C 1
ATOM 5409 O O . LEU B 1 116 ? 16.484 38.312 -9.094 1 93.88 116 LEU B O 1
ATOM 5413 N N . LEU B 1 117 ? 18.141 37.062 -8.203 1 96.06 117 LEU B N 1
ATOM 5414 C CA . LEU B 1 117 ? 19.25 37.875 -8.703 1 96.06 117 LEU B CA 1
ATOM 5415 C C . LEU B 1 117 ? 20.406 37 -9.156 1 96.06 117 LEU B C 1
ATOM 5417 O O . LEU B 1 117 ? 20.859 36.125 -8.414 1 96.06 117 LEU B O 1
ATOM 5421 N N . PHE B 1 118 ? 20.859 37.219 -10.359 1 96.19 118 PHE B N 1
ATOM 5422 C CA . PHE B 1 118 ? 22 36.469 -10.844 1 96.19 118 PHE B CA 1
ATOM 5423 C C . PHE B 1 118 ? 23.297 36.969 -10.18 1 96.19 118 PHE B C 1
ATOM 5425 O O . PHE B 1 118 ? 23.453 38.156 -9.922 1 96.19 118 PHE B O 1
ATOM 5432 N N . ILE B 1 119 ? 24.141 36.031 -10 1 96.31 119 ILE B N 1
ATOM 5433 C CA . ILE B 1 119 ? 25.375 36.312 -9.281 1 96.31 119 ILE B CA 1
ATOM 5434 C C . ILE B 1 119 ? 26.172 37.375 -10.016 1 96.31 119 ILE B C 1
ATOM 5436 O O . ILE B 1 119 ? 26.891 38.188 -9.398 1 96.31 119 ILE B O 1
ATOM 5440 N N . GLU B 1 120 ? 26 37.469 -11.297 1 94.44 120 GLU B N 1
ATOM 5441 C CA . GLU B 1 120 ? 26.703 38.469 -12.125 1 94.44 120 GLU B CA 1
ATOM 5442 C C . GLU B 1 120 ? 26.172 39.875 -11.875 1 94.44 120 GLU B C 1
ATOM 5444 O O . GLU B 1 120 ? 26.875 40.844 -12.102 1 94.44 120 GLU B O 1
ATOM 5449 N N . ASN B 1 121 ? 25.016 39.969 -11.391 1 95.5 121 ASN B N 1
ATOM 5450 C CA . ASN B 1 121 ? 24.344 41.25 -11.258 1 95.5 121 ASN B CA 1
ATOM 5451 C C . ASN B 1 121 ? 24.25 41.688 -9.797 1 95.5 121 ASN B C 1
ATOM 5453 O O . ASN B 1 121 ? 23.438 42.531 -9.445 1 95.5 121 ASN B O 1
ATOM 5457 N N . MET B 1 122 ? 25.031 41.156 -8.945 1 95.56 122 MET B N 1
ATOM 5458 C CA . MET B 1 122 ? 24.938 41.406 -7.516 1 95.56 122 MET B CA 1
ATOM 5459 C C . MET B 1 122 ? 25.172 42.906 -7.211 1 95.56 122 MET B C 1
ATOM 5461 O O . MET B 1 122 ? 24.656 43.438 -6.227 1 95.56 122 MET B O 1
ATOM 5465 N N . ASP B 1 123 ? 25.922 43.531 -8.094 1 93.19 123 ASP B N 1
ATOM 5466 C CA . ASP B 1 123 ? 26.203 44.969 -7.918 1 93.19 123 ASP B CA 1
ATOM 5467 C C . ASP B 1 123 ? 24.938 45.781 -8.055 1 93.19 123 ASP B C 1
ATOM 5469 O O . ASP B 1 123 ? 24.844 46.906 -7.527 1 93.19 123 ASP B O 1
ATOM 5473 N N . ARG B 1 124 ? 23.938 45.219 -8.672 1 93.31 124 ARG B N 1
ATOM 5474 C CA . ARG B 1 124 ? 22.688 45.906 -8.922 1 93.31 124 ARG B CA 1
ATOM 5475 C C . ARG B 1 124 ? 21.703 45.688 -7.777 1 93.31 124 ARG B C 1
ATOM 5477 O O . ARG B 1 124 ? 20.641 46.344 -7.727 1 93.31 124 ARG B O 1
ATOM 5484 N N . GLY B 1 125 ? 22.062 44.938 -6.855 1 94.12 125 GLY B N 1
ATOM 5485 C CA . GLY B 1 125 ? 21.156 44.625 -5.777 1 94.12 125 GLY B CA 1
ATOM 5486 C C . GLY B 1 125 ? 20.891 45.781 -4.844 1 94.12 125 GLY B C 1
ATOM 5487 O O . GLY B 1 125 ? 21.781 46.625 -4.621 1 94.12 125 GLY B O 1
ATOM 5488 N N . MET B 1 126 ? 19.688 45.812 -4.332 1 93.94 126 MET B N 1
ATOM 5489 C CA . MET B 1 126 ? 19.281 46.875 -3.416 1 93.94 126 MET B CA 1
ATOM 5490 C C . MET B 1 126 ? 19.453 46.438 -1.966 1 93.94 126 MET B C 1
ATOM 5492 O O . MET B 1 126 ? 19.203 45.281 -1.632 1 93.94 126 MET B O 1
ATOM 5496 N N . GLN B 1 127 ? 19.672 47.438 -1.107 1 91.12 127 GLN B N 1
ATOM 5497 C CA . GLN B 1 127 ? 19.812 47.156 0.319 1 91.12 127 GLN B CA 1
ATOM 5498 C C . GLN B 1 127 ? 18.453 46.844 0.947 1 91.12 127 GLN B C 1
ATOM 5500 O O . GLN B 1 127 ? 17.438 47.375 0.53 1 91.12 127 GLN B O 1
ATOM 5505 N N . ASN B 1 128 ? 18.438 45.969 1.884 1 91.31 128 ASN B N 1
ATOM 5506 C CA . ASN B 1 128 ? 17.281 45.562 2.682 1 91.31 128 ASN B CA 1
ATOM 5507 C C . ASN B 1 128 ? 16.25 44.812 1.847 1 91.31 128 ASN B C 1
ATOM 5509 O O . ASN B 1 128 ? 15.062 44.812 2.164 1 91.31 128 ASN B O 1
ATOM 5513 N N . THR B 1 129 ? 16.703 44.406 0.691 1 94.5 129 THR B N 1
ATOM 5514 C CA . THR B 1 129 ? 15.883 43.531 -0.127 1 94.5 129 THR B CA 1
ATOM 5515 C C . THR B 1 129 ? 16.406 42.094 -0.072 1 94.5 129 THR B C 1
ATOM 5517 O O . THR B 1 129 ? 17.578 41.844 -0.396 1 94.5 129 THR B O 1
ATOM 5520 N N . PRO B 1 130 ? 15.516 41.25 0.387 1 96.5 130 PRO B N 1
ATOM 5521 C CA . PRO B 1 130 ? 15.969 39.844 0.404 1 96.5 130 PRO B CA 1
ATOM 5522 C C . PRO B 1 130 ? 16.172 39.281 -0.998 1 96.5 130 PRO B C 1
ATOM 5524 O O . PRO B 1 130 ? 15.367 39.531 -1.894 1 96.5 130 PRO B O 1
ATOM 5527 N N . TYR B 1 131 ? 17.328 38.531 -1.211 1 97.12 131 TYR B N 1
ATOM 5528 C CA . TYR B 1 131 ? 17.625 38 -2.529 1 97.12 131 TYR B CA 1
ATOM 5529 C C . TYR B 1 131 ? 17.875 36.5 -2.455 1 97.12 131 TYR B C 1
ATOM 5531 O O . TYR B 1 131 ? 18.422 36 -1.464 1 97.12 131 TYR B O 1
ATOM 5539 N N . ILE B 1 132 ? 17.391 35.781 -3.453 1 95.5 132 ILE B N 1
ATOM 5540 C CA . ILE B 1 132 ? 17.859 34.438 -3.783 1 95.5 132 ILE B CA 1
ATOM 5541 C C . ILE B 1 132 ? 18.766 34.5 -5.012 1 95.5 132 ILE B C 1
ATOM 5543 O O . ILE B 1 132 ? 18.328 34.875 -6.098 1 95.5 132 ILE B O 1
ATOM 5547 N N . LEU B 1 133 ? 20 34.125 -4.82 1 96.38 133 LEU B N 1
ATOM 5548 C CA . LEU B 1 133 ? 20.969 34.25 -5.895 1 96.38 133 LEU B CA 1
ATOM 5549 C C . LEU B 1 133 ? 20.938 33.062 -6.824 1 96.38 133 LEU B C 1
ATOM 5551 O O . LEU B 1 133 ? 20.641 31.938 -6.391 1 96.38 133 LEU B O 1
ATOM 5555 N N . VAL B 1 134 ? 21.156 33.312 -8.086 1 94.5 134 VAL B N 1
ATOM 5556 C CA . VAL B 1 134 ? 21.219 32.281 -9.117 1 94.5 134 VAL B CA 1
ATOM 5557 C C . VAL B 1 134 ? 22.609 32.281 -9.742 1 94.5 134 VAL B C 1
ATOM 5559 O O . VAL B 1 134 ? 23.109 33.312 -10.188 1 94.5 134 VAL B O 1
ATOM 5562 N N . ALA B 1 135 ? 23.234 31.109 -9.727 1 95.44 135 ALA B N 1
ATOM 5563 C CA . ALA B 1 135 ? 24.578 31.016 -10.281 1 95.44 135 ALA B CA 1
ATOM 5564 C C . ALA B 1 135 ? 24.656 29.906 -11.336 1 95.44 135 ALA B C 1
ATOM 5566 O O . ALA B 1 135 ? 24.297 28.766 -11.07 1 95.44 135 ALA B O 1
ATOM 5567 N N . SER B 1 136 ? 25.141 30.234 -12.492 1 93.62 136 SER B N 1
ATOM 5568 C CA . SER B 1 136 ? 25.344 29.25 -13.547 1 93.62 136 SER B CA 1
ATOM 5569 C C . SER B 1 136 ? 26.609 28.422 -13.312 1 93.62 136 SER B C 1
ATOM 5571 O O . SER B 1 136 ? 27.391 28.734 -12.414 1 93.62 136 SER B O 1
ATOM 5573 N N . SER B 1 137 ? 26.781 27.391 -14.148 1 92.44 137 SER B N 1
ATOM 5574 C CA . SER B 1 137 ? 27.922 26.5 -14 1 92.44 137 SER B CA 1
ATOM 5575 C C . SER B 1 137 ? 29.219 27.156 -14.445 1 92.44 137 SER B C 1
ATOM 5577 O O . SER B 1 137 ? 30.297 26.594 -14.273 1 92.44 137 SER B O 1
ATOM 5579 N N . GLN B 1 138 ? 29.094 28.375 -14.914 1 93.31 138 GLN B N 1
ATOM 5580 C CA . GLN B 1 138 ? 30.281 29.109 -15.312 1 93.31 138 GLN B CA 1
ATOM 5581 C C . GLN B 1 138 ? 31.094 29.547 -14.086 1 93.31 138 GLN B C 1
ATOM 5583 O O . GLN B 1 138 ? 32.281 29.812 -14.188 1 93.31 138 GLN B O 1
ATOM 5588 N N . PHE B 1 139 ? 30.484 29.656 -12.969 1 95.31 139 PHE B N 1
ATOM 5589 C CA . PHE B 1 139 ? 31.141 30.031 -11.727 1 95.31 139 PHE B CA 1
ATOM 5590 C C . PHE B 1 139 ? 31.516 28.797 -10.914 1 95.31 139 PHE B C 1
ATOM 5592 O O . PHE B 1 139 ? 30.688 27.906 -10.727 1 95.31 139 PHE B O 1
ATOM 5599 N N . SER B 1 140 ? 32.719 28.766 -10.43 1 95.19 140 SER B N 1
ATOM 5600 C CA . SER B 1 140 ? 33.125 27.672 -9.57 1 95.19 140 SER B CA 1
ATOM 5601 C C . SER B 1 140 ? 32.562 27.812 -8.164 1 95.19 140 SER B C 1
ATOM 5603 O O . SER B 1 140 ? 32.125 28.906 -7.773 1 95.19 140 SER B O 1
ATOM 5605 N N . TYR B 1 141 ? 32.531 26.734 -7.453 1 94.94 141 TYR B N 1
ATOM 5606 C CA . TYR B 1 141 ? 31.984 26.766 -6.102 1 94.94 141 TYR B CA 1
ATOM 5607 C C . TYR B 1 141 ? 32.75 27.734 -5.223 1 94.94 141 TYR B C 1
ATOM 5609 O O . TYR B 1 141 ? 32.188 28.375 -4.336 1 94.94 141 TYR B O 1
ATOM 5617 N N . GLU B 1 142 ? 34.094 27.891 -5.48 1 96.19 142 GLU B N 1
ATOM 5618 C CA . GLU B 1 142 ? 34.906 28.812 -4.711 1 96.19 142 GLU B CA 1
ATOM 5619 C C . GLU B 1 142 ? 34.531 30.266 -5.004 1 96.19 142 GLU B C 1
ATOM 5621 O O . GLU B 1 142 ? 34.469 31.078 -4.094 1 96.19 142 GLU B O 1
ATOM 5626 N N . GLU B 1 143 ? 34.344 30.469 -6.234 1 96.31 143 GLU B N 1
ATOM 5627 C CA . GLU B 1 143 ? 34 31.828 -6.652 1 96.31 143 GLU B CA 1
ATOM 5628 C C . GLU B 1 143 ? 32.625 32.219 -6.105 1 96.31 143 GLU B C 1
ATOM 5630 O O . GLU B 1 143 ? 32.438 33.375 -5.648 1 96.31 143 GLU B O 1
ATOM 5635 N N . VAL B 1 144 ? 31.703 31.375 -6.203 1 96.88 144 VAL B N 1
ATOM 5636 C CA . VAL B 1 144 ? 30.359 31.625 -5.715 1 96.88 144 VAL B CA 1
ATOM 5637 C C . VAL B 1 144 ? 30.406 31.953 -4.223 1 96.88 144 VAL B C 1
ATOM 5639 O O . VAL B 1 144 ? 29.844 32.938 -3.777 1 96.88 144 VAL B O 1
ATOM 5642 N N . ALA B 1 145 ? 31.094 31.125 -3.471 1 96.88 145 ALA B N 1
ATOM 5643 C CA . ALA B 1 145 ? 31.188 31.328 -2.027 1 96.88 145 ALA B CA 1
ATOM 5644 C C . ALA B 1 145 ? 31.875 32.656 -1.699 1 96.88 145 ALA B C 1
ATOM 5646 O O . ALA B 1 145 ? 31.453 33.375 -0.798 1 96.88 145 ALA B O 1
ATOM 5647 N N . ALA B 1 146 ? 32.938 32.875 -2.438 1 96.44 146 ALA B N 1
ATOM 5648 C CA . ALA B 1 146 ? 33.688 34.094 -2.217 1 96.44 146 ALA B CA 1
ATOM 5649 C C . ALA B 1 146 ? 32.812 35.312 -2.465 1 96.44 146 ALA B C 1
ATOM 5651 O O . ALA B 1 146 ? 32.844 36.281 -1.692 1 96.44 146 ALA B O 1
ATOM 5652 N N . LYS B 1 147 ? 32.062 35.312 -3.496 1 96.25 147 LYS B N 1
ATOM 5653 C CA . LYS B 1 147 ? 31.203 36.438 -3.844 1 96.25 147 LYS B CA 1
ATOM 5654 C C . LYS B 1 147 ? 30.109 36.625 -2.799 1 96.25 147 LYS B C 1
ATOM 5656 O O . LYS B 1 147 ? 29.812 37.75 -2.406 1 96.25 147 LYS B O 1
ATOM 5661 N N . LEU B 1 148 ? 29.469 35.594 -2.416 1 96.69 148 LEU B N 1
ATOM 5662 C CA . LEU B 1 148 ? 28.422 35.656 -1.411 1 96.69 148 LEU B CA 1
ATOM 5663 C C . LEU B 1 148 ? 28.953 36.25 -0.103 1 96.69 148 LEU B C 1
ATOM 5665 O O . LEU B 1 148 ? 28.312 37.094 0.521 1 96.69 148 LEU B O 1
ATOM 5669 N N . ASN B 1 149 ? 30.188 35.781 0.254 1 97.06 149 ASN B N 1
ATOM 5670 C CA . ASN B 1 149 ? 30.812 36.281 1.481 1 97.06 149 ASN B CA 1
ATOM 5671 C C . ASN B 1 149 ? 31.172 37.781 1.375 1 97.06 149 ASN B C 1
ATOM 5673 O O . ASN B 1 149 ? 31.047 38.5 2.35 1 97.06 149 ASN B O 1
ATOM 5677 N N . GLN B 1 150 ? 31.609 38.125 0.268 1 94.94 150 GLN B N 1
ATOM 5678 C CA . GLN B 1 150 ? 31.984 39.531 0.027 1 94.94 150 GLN B CA 1
ATOM 5679 C C . GLN B 1 150 ? 30.781 40.438 0.149 1 94.94 150 GLN B C 1
ATOM 5681 O O . GLN B 1 150 ? 30.906 41.562 0.656 1 94.94 150 GLN B O 1
ATOM 5686 N N . TYR B 1 151 ? 29.609 40.031 -0.261 1 95.06 151 TYR B N 1
ATOM 5687 C CA . TYR B 1 151 ? 28.438 40.875 -0.328 1 95.06 151 TYR B CA 1
ATOM 5688 C C . TYR B 1 151 ? 27.547 40.656 0.888 1 95.06 151 TYR B C 1
ATOM 5690 O O . TYR B 1 151 ? 26.438 41.219 0.953 1 95.06 151 TYR B O 1
ATOM 5698 N N . GLU B 1 152 ? 27.906 39.906 1.814 1 92.19 152 GLU B N 1
ATOM 5699 C CA . GLU B 1 152 ? 27.094 39.5 2.955 1 92.19 152 GLU B CA 1
ATOM 5700 C C . GLU B 1 152 ? 26.547 40.688 3.719 1 92.19 152 GLU B C 1
ATOM 5702 O O . GLU B 1 152 ? 25.406 40.688 4.188 1 92.19 152 GLU B O 1
ATOM 5707 N N . GLU B 1 153 ? 27.375 41.688 3.818 1 90.81 153 GLU B N 1
ATOM 5708 C CA . GLU B 1 153 ? 26.984 42.875 4.578 1 90.81 153 GLU B CA 1
ATOM 5709 C C . GLU B 1 153 ? 26.172 43.844 3.719 1 90.81 153 GLU B C 1
ATOM 5711 O O . GLU B 1 153 ? 25.375 44.625 4.242 1 90.81 153 GLU B O 1
ATOM 5716 N N . ARG B 1 154 ? 26.359 43.719 2.479 1 93.12 154 ARG B N 1
ATOM 5717 C CA . ARG B 1 154 ? 25.734 44.688 1.567 1 93.12 154 ARG B CA 1
ATOM 5718 C C . ARG B 1 154 ? 24.344 44.188 1.135 1 93.12 154 ARG B C 1
ATOM 5720 O O . ARG B 1 154 ? 23.422 45 0.968 1 93.12 154 ARG B O 1
ATOM 5727 N N . LEU B 1 155 ? 24.234 42.938 0.849 1 95.56 155 LEU B N 1
ATOM 5728 C CA . LEU B 1 155 ? 23 42.375 0.337 1 95.56 155 LEU B CA 1
ATOM 5729 C C . LEU B 1 155 ? 22.422 41.375 1.312 1 95.56 155 LEU B C 1
ATOM 5731 O O . LEU B 1 155 ? 23.172 40.625 1.958 1 95.56 155 LEU B O 1
ATOM 5735 N N . ASP B 1 156 ? 21.125 41.375 1.458 1 96.38 156 ASP B N 1
ATOM 5736 C CA . ASP B 1 156 ? 20.422 40.344 2.238 1 96.38 156 ASP B CA 1
ATOM 5737 C C . ASP B 1 156 ? 20.203 39.062 1.412 1 96.38 156 ASP B C 1
ATOM 5739 O O . ASP B 1 156 ? 19.141 38.906 0.83 1 96.38 156 ASP B O 1
ATOM 5743 N N . ILE B 1 157 ? 21.188 38.219 1.417 1 96.31 157 ILE B N 1
ATOM 5744 C CA . ILE B 1 157 ? 21.141 36.969 0.662 1 96.31 157 ILE B CA 1
ATOM 5745 C C . ILE B 1 157 ? 20.516 35.875 1.524 1 96.31 157 ILE B C 1
ATOM 5747 O O . ILE B 1 157 ? 21.078 35.5 2.559 1 96.31 157 ILE B O 1
ATOM 5751 N N . ARG B 1 158 ? 19.391 35.312 0.986 1 96.38 158 ARG B N 1
ATOM 5752 C CA . ARG B 1 158 ? 18.656 34.375 1.831 1 96.38 158 ARG B CA 1
ATOM 5753 C C . ARG B 1 158 ? 18.656 32.969 1.231 1 96.38 158 ARG B C 1
ATOM 5755 O O . ARG B 1 158 ? 18.297 32 1.903 1 96.38 158 ARG B O 1
ATOM 5762 N N . GLY B 1 159 ? 19.016 32.844 -0.002 1 95.56 159 GLY B N 1
ATOM 5763 C CA . GLY B 1 159 ? 19.062 31.547 -0.661 1 95.56 159 GLY B CA 1
ATOM 5764 C C . GLY B 1 159 ? 19.922 31.547 -1.907 1 95.56 159 GLY B C 1
ATOM 5765 O O . GLY B 1 159 ? 20.344 32.594 -2.377 1 95.56 159 GLY B O 1
ATOM 5766 N N . LEU B 1 160 ? 20.219 30.312 -2.414 1 94.81 160 LEU B N 1
ATOM 5767 C CA . LEU B 1 160 ? 21.094 30.172 -3.57 1 94.81 160 LEU B CA 1
ATOM 5768 C C . LEU B 1 160 ? 20.625 29.047 -4.477 1 94.81 160 LEU B C 1
ATOM 5770 O O . LEU B 1 160 ? 20.234 27.969 -3.99 1 94.81 160 LEU B O 1
ATOM 5774 N N . ILE B 1 161 ? 20.547 29.344 -5.754 1 91.62 161 ILE B N 1
ATOM 5775 C CA . ILE B 1 161 ? 20.25 28.359 -6.785 1 91.62 161 ILE B CA 1
ATOM 5776 C C . ILE B 1 161 ? 21.484 28.125 -7.66 1 91.62 161 ILE B C 1
ATOM 5778 O O . ILE B 1 161 ? 22.031 29.078 -8.234 1 91.62 161 ILE B O 1
ATOM 5782 N N . LEU B 1 162 ? 21.875 26.844 -7.711 1 91.69 162 LEU B N 1
ATOM 5783 C CA . LEU B 1 162 ? 23.078 26.516 -8.469 1 91.69 162 LEU B CA 1
ATOM 5784 C C . LEU B 1 162 ? 22.734 25.625 -9.664 1 91.69 162 LEU B C 1
ATOM 5786 O O . LEU B 1 162 ? 21.875 24.734 -9.555 1 91.69 162 LEU B O 1
ATOM 5790 N N . GLN B 1 163 ? 23.359 25.828 -10.727 1 88.81 163 GLN B N 1
ATOM 5791 C CA . GLN B 1 163 ? 23.266 24.906 -11.852 1 88.81 163 GLN B CA 1
ATOM 5792 C C . GLN B 1 163 ? 24.125 23.672 -11.609 1 88.81 163 GLN B C 1
ATOM 5794 O O . GLN B 1 163 ? 23.703 22.547 -11.922 1 88.81 163 GLN B O 1
ATOM 5799 N N . ALA B 1 164 ? 25.297 23.891 -11.031 1 87 164 ALA B N 1
ATOM 5800 C CA . ALA B 1 164 ? 26.25 22.797 -10.781 1 87 164 ALA B CA 1
ATOM 5801 C C . ALA B 1 164 ? 25.844 22 -9.547 1 87 164 ALA B C 1
ATOM 5803 O O . ALA B 1 164 ? 25.172 22.516 -8.656 1 87 164 ALA B O 1
ATOM 5804 N N . ASP B 1 165 ? 26.234 20.719 -9.492 1 84.69 165 ASP B N 1
ATOM 5805 C CA . ASP B 1 165 ? 26.047 19.859 -8.328 1 84.69 165 ASP B CA 1
ATOM 5806 C C . ASP B 1 165 ? 27.125 20.125 -7.27 1 84.69 165 ASP B C 1
ATOM 5808 O O . ASP B 1 165 ? 27.984 19.266 -7.023 1 84.69 165 ASP B O 1
ATOM 5812 N N . GLU B 1 166 ? 27.031 21.328 -6.645 1 87.62 166 GLU B N 1
ATOM 5813 C CA . GLU B 1 166 ? 28.109 21.719 -5.746 1 87.62 166 GLU B CA 1
ATOM 5814 C C . GLU B 1 166 ? 27.562 22.422 -4.508 1 87.62 166 GLU B C 1
ATOM 5816 O O . GLU B 1 166 ? 28.25 23.25 -3.912 1 87.62 166 GLU B O 1
ATOM 5821 N N . ALA B 1 167 ? 26.344 22.109 -4.172 1 89 167 ALA B N 1
ATOM 5822 C CA . ALA B 1 167 ? 25.688 22.812 -3.068 1 89 167 ALA B CA 1
ATOM 5823 C C . ALA B 1 167 ? 26.453 22.609 -1.763 1 89 167 ALA B C 1
ATOM 5825 O O . ALA B 1 167 ? 26.672 23.562 -1.012 1 89 167 ALA B O 1
ATOM 5826 N N . VAL B 1 168 ? 26.906 21.469 -1.5 1 85.88 168 VAL B N 1
ATOM 5827 C CA . VAL B 1 168 ? 27.578 21.141 -0.246 1 85.88 168 VAL B CA 1
ATOM 5828 C C . VAL B 1 168 ? 28.922 21.875 -0.181 1 85.88 168 VAL B C 1
ATOM 5830 O O . VAL B 1 168 ? 29.312 22.391 0.87 1 85.88 168 VAL B O 1
ATOM 5833 N N . LEU B 1 169 ? 29.625 21.922 -1.249 1 89.69 169 LEU B N 1
ATOM 5834 C CA . LEU B 1 169 ? 30.906 22.594 -1.329 1 89.69 169 LEU B CA 1
ATOM 5835 C C . LEU B 1 169 ? 30.766 24.094 -1.088 1 89.69 169 LEU B C 1
ATOM 5837 O O . LEU B 1 169 ? 31.594 24.703 -0.409 1 89.69 169 LEU B O 1
ATOM 5841 N N . VAL B 1 170 ? 29.797 24.656 -1.614 1 93.38 170 VAL B N 1
ATOM 5842 C CA . VAL B 1 170 ? 29.547 26.078 -1.435 1 93.38 170 VAL B CA 1
ATOM 5843 C C . VAL B 1 170 ? 29.156 26.359 0.012 1 93.38 170 VAL B C 1
ATOM 5845 O O . VAL B 1 170 ? 29.688 27.266 0.646 1 93.38 170 VAL B O 1
ATOM 5848 N N . GLU B 1 171 ? 28.219 25.594 0.552 1 92 171 GLU B N 1
ATOM 5849 C CA . GLU B 1 171 ? 27.688 25.781 1.904 1 92 171 GLU B CA 1
ATOM 5850 C C . GLU B 1 171 ? 28.812 25.75 2.936 1 92 171 GLU B C 1
ATOM 5852 O O . GLU B 1 171 ? 28.797 26.5 3.912 1 92 171 GLU B O 1
ATOM 5857 N N . ASN B 1 172 ? 29.734 24.891 2.717 1 89.62 172 ASN B N 1
ATOM 5858 C CA . ASN B 1 172 ? 30.828 24.703 3.66 1 89.62 172 ASN B CA 1
ATOM 5859 C C . ASN B 1 172 ? 31.75 25.922 3.695 1 89.62 172 ASN B C 1
ATOM 5861 O O . ASN B 1 172 ? 32.531 26.094 4.641 1 89.62 172 ASN B O 1
ATOM 5865 N N . ARG B 1 173 ? 31.672 26.766 2.816 1 94 173 ARG B N 1
ATOM 5866 C CA . ARG B 1 173 ? 32.594 27.891 2.697 1 94 173 ARG B CA 1
ATOM 5867 C C . ARG B 1 173 ? 31.891 29.203 3.01 1 94 173 ARG B C 1
ATOM 5869 O O . ARG B 1 173 ? 32.531 30.25 3.084 1 94 173 ARG B O 1
ATOM 5876 N N . LEU B 1 174 ? 30.609 29.125 3.203 1 95.06 174 LEU B N 1
ATOM 5877 C CA . LEU B 1 174 ? 29.844 30.328 3.484 1 95.06 174 LEU B CA 1
ATOM 5878 C C . LEU B 1 174 ? 29.953 30.719 4.957 1 95.06 174 LEU B C 1
ATOM 5880 O O . LEU B 1 174 ? 29.969 29.844 5.828 1 95.06 174 LEU B O 1
ATOM 5884 N N . ASN B 1 175 ? 29.984 31.969 5.219 1 93.75 175 ASN B N 1
ATOM 5885 C CA . ASN B 1 175 ? 29.938 32.469 6.59 1 93.75 175 ASN B CA 1
ATOM 5886 C C . ASN B 1 175 ? 28.547 32.281 7.215 1 93.75 175 ASN B C 1
ATOM 5888 O O . ASN B 1 175 ? 28.438 31.875 8.375 1 93.75 175 ASN B O 1
ATOM 5892 N N . LYS B 1 176 ? 27.594 32.625 6.406 1 91.81 176 LYS B N 1
ATOM 5893 C CA . LYS B 1 176 ? 26.203 32.438 6.809 1 91.81 176 LYS B CA 1
ATOM 5894 C C . LYS B 1 176 ? 25.547 31.312 6.035 1 91.81 176 LYS B C 1
ATOM 5896 O O . LYS B 1 176 ? 25.547 31.297 4.801 1 91.81 176 LYS B O 1
ATOM 5901 N N . LYS B 1 177 ? 24.969 30.438 6.84 1 91.69 177 LYS B N 1
ATOM 5902 C CA . LYS B 1 177 ? 24.312 29.297 6.188 1 91.69 177 LYS B CA 1
ATOM 5903 C C . LYS B 1 177 ? 22.969 29.703 5.598 1 91.69 177 LYS B C 1
ATOM 5905 O O . LYS B 1 177 ? 22.203 30.422 6.23 1 91.69 177 LYS B O 1
ATOM 5910 N N . ILE B 1 178 ? 22.766 29.297 4.367 1 94.62 178 ILE B N 1
ATOM 5911 C CA . ILE B 1 178 ? 21.516 29.562 3.66 1 94.62 178 ILE B CA 1
ATOM 5912 C C . ILE B 1 178 ? 21.078 28.297 2.91 1 94.62 178 ILE B C 1
ATOM 5914 O O . ILE B 1 178 ? 21.906 27.422 2.625 1 94.62 178 ILE B O 1
ATOM 5918 N N . PRO B 1 179 ? 19.766 28.203 2.625 1 93.81 179 PRO B N 1
ATOM 5919 C CA . PRO B 1 179 ? 19.344 27.078 1.799 1 93.81 179 PRO B CA 1
ATOM 5920 C C . PRO B 1 179 ? 19.844 27.172 0.361 1 93.81 179 PRO B C 1
ATOM 5922 O O . PRO B 1 179 ? 19.781 28.234 -0.252 1 93.81 179 PRO B O 1
ATOM 5925 N N . ILE B 1 180 ? 20.328 26.016 -0.162 1 93 180 ILE B N 1
ATOM 5926 C CA . ILE B 1 180 ? 20.906 25.969 -1.502 1 93 180 ILE B CA 1
ATOM 5927 C C . ILE B 1 180 ? 20.266 24.828 -2.293 1 93 180 ILE B C 1
ATOM 5929 O O . ILE B 1 180 ? 20.219 23.688 -1.82 1 93 180 ILE B O 1
ATOM 5933 N N . VAL B 1 181 ? 19.734 25.125 -3.443 1 88.56 181 VAL B N 1
ATOM 5934 C CA . VAL B 1 181 ? 19.25 24.125 -4.379 1 88.56 181 VAL B CA 1
ATOM 5935 C C . VAL B 1 181 ? 20.188 24.016 -5.57 1 88.56 181 VAL B C 1
ATOM 5937 O O . VAL B 1 181 ? 20.5 25.031 -6.219 1 88.56 181 VAL B O 1
ATOM 5940 N N . ASP B 1 182 ? 20.688 22.828 -5.836 1 87.5 182 ASP B N 1
ATOM 5941 C CA . ASP B 1 182 ? 21.641 22.672 -6.938 1 87.5 182 ASP B CA 1
ATOM 5942 C C . ASP B 1 182 ? 21.062 21.812 -8.047 1 87.5 182 ASP B C 1
ATOM 5944 O O . ASP B 1 182 ? 19.875 21.453 -8.008 1 87.5 182 ASP B O 1
ATOM 5948 N N . GLU B 1 183 ? 21.797 21.641 -9.125 1 81.62 183 GLU B N 1
ATOM 5949 C CA . GLU B 1 183 ? 21.469 20.797 -10.273 1 81.62 183 GLU B CA 1
ATOM 5950 C C . GLU B 1 183 ? 20.25 21.328 -11.023 1 81.62 183 GLU B C 1
ATOM 5952 O O . GLU B 1 183 ? 19.359 20.578 -11.398 1 81.62 183 GLU B O 1
ATOM 5957 N N . VAL B 1 184 ? 20.172 22.625 -11.031 1 82.56 184 VAL B N 1
ATOM 5958 C CA . VAL B 1 184 ? 19.125 23.25 -11.82 1 82.56 184 VAL B CA 1
ATOM 5959 C C . VAL B 1 184 ? 19.578 23.391 -13.273 1 82.56 184 VAL B C 1
ATOM 5961 O O . VAL B 1 184 ? 20.266 24.359 -13.625 1 82.56 184 VAL B O 1
ATOM 5964 N N . ARG B 1 185 ? 19.094 22.578 -14.125 1 78.88 185 ARG B N 1
ATOM 5965 C CA . ARG B 1 185 ? 19.594 22.406 -15.477 1 78.88 185 ARG B CA 1
ATOM 5966 C C . ARG B 1 185 ? 19.328 23.641 -16.328 1 78.88 185 ARG B C 1
ATOM 5968 O O . ARG B 1 185 ? 20.219 24.094 -17.062 1 78.88 185 ARG B O 1
ATOM 5975 N N . HIS B 1 186 ? 18.141 24.172 -16.25 1 80.31 186 HIS B N 1
ATOM 5976 C CA . HIS B 1 186 ? 17.766 25.281 -17.109 1 80.31 186 HIS B CA 1
ATOM 5977 C C . HIS B 1 186 ? 17.828 26.609 -16.359 1 80.31 186 HIS B C 1
ATOM 5979 O O . HIS B 1 186 ? 16.828 27.312 -16.25 1 80.31 186 HIS B O 1
ATOM 5985 N N . ILE B 1 187 ? 19 26.875 -16 1 83.56 187 ILE B N 1
ATOM 5986 C CA . ILE B 1 187 ? 19.234 28.062 -15.188 1 83.56 187 ILE B CA 1
ATOM 5987 C C . ILE B 1 187 ? 18.953 29.312 -16.016 1 83.56 187 ILE B C 1
ATOM 5989 O O . ILE B 1 187 ? 18.547 30.344 -15.477 1 83.56 187 ILE B O 1
ATOM 5993 N N . ASP B 1 188 ? 19.078 29.141 -17.328 1 81.12 188 ASP B N 1
ATOM 5994 C CA . ASP B 1 188 ? 18.875 30.25 -18.25 1 81.12 188 ASP B CA 1
ATOM 5995 C C . ASP B 1 188 ? 17.406 30.656 -18.297 1 81.12 188 ASP B C 1
ATOM 5997 O O . ASP B 1 188 ? 17.078 31.781 -18.672 1 81.12 188 ASP B O 1
ATOM 6001 N N . LYS B 1 189 ? 16.547 29.828 -17.828 1 78.75 189 LYS B N 1
ATOM 6002 C CA . LYS B 1 189 ? 15.117 30.109 -17.891 1 78.75 189 LYS B CA 1
ATOM 6003 C C . LYS B 1 189 ? 14.625 30.734 -16.578 1 78.75 189 LYS B C 1
ATOM 6005 O O . LYS B 1 189 ? 13.453 31.109 -16.484 1 78.75 189 LYS B O 1
ATOM 6010 N N . VAL B 1 190 ? 15.539 30.906 -15.664 1 84.38 190 VAL B N 1
ATOM 6011 C CA . VAL B 1 190 ? 15.148 31.531 -14.406 1 84.38 190 VAL B CA 1
ATOM 6012 C C . VAL B 1 190 ? 14.969 33.031 -14.609 1 84.38 190 VAL B C 1
ATOM 6014 O O . VAL B 1 190 ? 15.898 33.719 -15.023 1 84.38 190 VAL B O 1
ATOM 6017 N N . PRO B 1 191 ? 13.711 33.5 -14.375 1 83.75 191 PRO B N 1
ATOM 6018 C CA . PRO B 1 191 ? 13.492 34.938 -14.562 1 83.75 191 PRO B CA 1
ATOM 6019 C C . PRO B 1 191 ? 14.094 35.781 -13.43 1 83.75 191 PRO B C 1
ATOM 6021 O O . PRO B 1 191 ? 13.844 35.5 -12.258 1 83.75 191 PRO B O 1
ATOM 6024 N N . GLU B 1 192 ? 14.797 36.781 -13.812 1 87.94 192 GLU B N 1
ATOM 6025 C CA . GLU B 1 192 ? 15.406 37.688 -12.828 1 87.94 192 GLU B CA 1
ATOM 6026 C C . GLU B 1 192 ? 14.383 38.656 -12.242 1 87.94 192 GLU B C 1
ATOM 6028 O O . GLU B 1 192 ? 13.383 38.969 -12.891 1 87.94 192 GLU B O 1
ATOM 6033 N N . GLU B 1 193 ? 14.492 39.031 -10.922 1 89.38 193 GLU B N 1
ATOM 6034 C CA . GLU B 1 193 ? 13.75 40.062 -10.203 1 89.38 193 GLU B CA 1
ATOM 6035 C C . GLU B 1 193 ? 12.367 39.562 -9.789 1 89.38 193 GLU B C 1
ATOM 6037 O O . GLU B 1 193 ? 11.586 40.312 -9.188 1 89.38 193 GLU B O 1
ATOM 6042 N N . LYS B 1 194 ? 12.086 38.344 -10.148 1 88.62 194 LYS B N 1
ATOM 6043 C CA . LYS B 1 194 ? 10.812 37.781 -9.711 1 88.62 194 LYS B CA 1
ATOM 6044 C C . LYS B 1 194 ? 10.922 37.25 -8.289 1 88.62 194 LYS B C 1
ATOM 6046 O O . LYS B 1 194 ? 12 36.844 -7.844 1 88.62 194 LYS B O 1
ATOM 6051 N N . LEU B 1 195 ? 9.82 37.281 -7.625 1 91.75 195 LEU B N 1
ATOM 6052 C CA . LEU B 1 195 ? 9.766 36.75 -6.27 1 91.75 195 LEU B CA 1
ATOM 6053 C C . LEU B 1 195 ? 9.766 35.219 -6.285 1 91.75 195 LEU B C 1
ATOM 6055 O O . LEU B 1 195 ? 9.078 34.594 -7.105 1 91.75 195 LEU B O 1
ATOM 6059 N N . ALA B 1 196 ? 10.648 34.656 -5.465 1 92 196 ALA B N 1
ATOM 6060 C CA . ALA B 1 196 ? 10.742 33.188 -5.387 1 92 196 ALA B CA 1
ATOM 6061 C C . ALA B 1 196 ? 10.859 32.75 -3.936 1 92 196 ALA B C 1
ATOM 6063 O O . ALA B 1 196 ? 11.25 33.5 -3.059 1 92 196 ALA B O 1
ATOM 6064 N N . ALA B 1 197 ? 10.336 31.547 -3.719 1 93.5 197 ALA B N 1
ATOM 6065 C CA . ALA B 1 197 ? 10.508 30.859 -2.441 1 93.5 197 ALA B CA 1
ATOM 6066 C C . ALA B 1 197 ? 11.359 29.609 -2.602 1 93.5 197 ALA B C 1
ATOM 6068 O O . ALA B 1 197 ? 11.227 28.875 -3.586 1 93.5 197 ALA B O 1
ATOM 6069 N N . ILE B 1 198 ? 12.297 29.406 -1.692 1 93.06 198 ILE B N 1
ATOM 6070 C CA . ILE B 1 198 ? 13.18 28.25 -1.69 1 93.06 198 ILE B CA 1
ATOM 6071 C C . ILE B 1 198 ? 13.047 27.5 -0.367 1 93.06 198 ILE B C 1
ATOM 6073 O O . ILE B 1 198 ? 12.883 28.109 0.688 1 93.06 198 ILE B O 1
ATOM 6077 N N . GLU B 1 199 ? 12.953 26.188 -0.432 1 93.12 199 GLU B N 1
ATOM 6078 C CA . GLU B 1 199 ? 12.891 25.359 0.764 1 93.12 199 GLU B CA 1
ATOM 6079 C C . GLU B 1 199 ? 13.797 24.125 0.632 1 93.12 199 GLU B C 1
ATOM 6081 O O . GLU B 1 199 ? 13.789 23.453 -0.397 1 93.12 199 GLU B O 1
ATOM 6086 N N . VAL B 1 200 ? 14.656 23.938 1.599 1 90.56 200 VAL B N 1
ATOM 6087 C CA . VAL B 1 200 ? 15.516 22.75 1.71 1 90.56 200 VAL B CA 1
ATOM 6088 C C . VAL B 1 200 ? 15.281 22.078 3.055 1 90.56 200 VAL B C 1
ATOM 6090 O O . VAL B 1 200 ? 15.453 22.688 4.109 1 90.56 200 VAL B O 1
ATOM 6093 N N . ALA B 1 201 ? 14.852 20.859 2.996 1 86.25 201 ALA B N 1
ATOM 6094 C CA . ALA B 1 201 ? 14.508 20.109 4.203 1 86.25 201 ALA B CA 1
ATOM 6095 C C . ALA B 1 201 ? 15.758 19.562 4.883 1 86.25 201 ALA B C 1
ATOM 6097 O O . ALA B 1 201 ? 16.812 19.453 4.258 1 86.25 201 ALA B O 1
ATOM 6098 N N . LEU B 1 202 ? 15.547 19.297 6.211 1 78.81 202 LEU B N 1
ATOM 6099 C CA . LEU B 1 202 ? 16.594 18.578 6.938 1 78.81 202 LEU B CA 1
ATOM 6100 C C . LEU B 1 202 ? 16.766 17.172 6.387 1 78.81 202 LEU B C 1
ATOM 6102 O O . LEU B 1 202 ? 15.867 16.625 5.754 1 78.81 202 LEU B O 1
ATOM 6106 N N . PRO B 1 203 ? 17.984 16.609 6.609 1 71.44 203 PRO B N 1
ATOM 6107 C CA . PRO B 1 203 ? 18.188 15.234 6.141 1 71.44 203 PRO B CA 1
ATOM 6108 C C . PRO B 1 203 ? 17.125 14.273 6.664 1 71.44 203 PRO B C 1
ATOM 6110 O O . PRO B 1 203 ? 16.781 14.312 7.844 1 71.44 203 PRO B O 1
ATOM 6113 N N . GLY B 1 204 ? 16.609 13.477 5.789 1 70.31 204 GLY B N 1
ATOM 6114 C CA . GLY B 1 204 ? 15.648 12.461 6.172 1 70.31 204 GLY B CA 1
ATOM 6115 C C . GLY B 1 204 ? 14.211 12.945 6.129 1 70.31 204 GLY B C 1
ATOM 6116 O O . GLY B 1 204 ? 13.281 12.172 6.344 1 70.31 204 GLY B O 1
ATOM 6117 N N . THR B 1 205 ? 14.078 14.234 5.84 1 78.56 205 THR B N 1
ATOM 6118 C CA . THR B 1 205 ? 12.727 14.797 5.797 1 78.56 205 THR B CA 1
ATOM 6119 C C . THR B 1 205 ? 12.461 15.453 4.445 1 78.56 205 THR B C 1
ATOM 6121 O O . THR B 1 205 ? 13.383 15.656 3.652 1 78.56 205 THR B O 1
ATOM 6124 N N . SER B 1 206 ? 11.242 15.68 4.156 1 83.38 206 SER B N 1
ATOM 6125 C CA . SER B 1 206 ? 10.836 16.375 2.939 1 83.38 206 SER B CA 1
ATOM 6126 C C . SER B 1 206 ? 10.359 17.797 3.24 1 83.38 206 SER B C 1
ATOM 6128 O O . SER B 1 206 ? 10.117 18.141 4.398 1 83.38 206 SER B O 1
ATOM 6130 N N . ILE B 1 207 ? 10.344 18.516 2.197 1 89 207 ILE B N 1
ATOM 6131 C CA . ILE B 1 207 ? 9.875 19.891 2.377 1 89 207 ILE B CA 1
ATOM 6132 C C . ILE B 1 207 ? 8.406 19.875 2.779 1 89 207 ILE B C 1
ATOM 6134 O O . ILE B 1 207 ? 7.664 18.953 2.436 1 89 207 ILE B O 1
ATOM 6138 N N . ARG B 1 208 ? 7.984 20.984 3.434 1 89.06 208 ARG B N 1
ATOM 6139 C CA . ARG B 1 208 ? 6.641 20.969 3.996 1 89.06 208 ARG B CA 1
ATOM 6140 C C . ARG B 1 208 ? 5.867 22.219 3.574 1 89.06 208 ARG B C 1
ATOM 6142 O O . ARG B 1 208 ? 4.637 22.188 3.492 1 89.06 208 ARG B O 1
ATOM 6149 N N . MET B 1 209 ? 6.574 23.234 3.307 1 91.88 209 MET B N 1
ATOM 6150 C CA . MET B 1 209 ? 5.906 24.5 2.969 1 91.88 209 MET B CA 1
ATOM 6151 C C . MET B 1 209 ? 5.566 24.547 1.484 1 91.88 209 MET B C 1
ATOM 6153 O O . MET B 1 209 ? 4.426 24.828 1.113 1 91.88 209 MET B O 1
ATOM 6157 N N . LEU B 1 210 ? 6.527 24.172 0.694 1 90.75 210 LEU B N 1
ATOM 6158 C CA . LEU B 1 210 ? 6.32 24.312 -0.744 1 90.75 210 LEU B CA 1
ATOM 6159 C C . LEU B 1 210 ? 5.547 23.125 -1.303 1 90.75 210 LEU B C 1
ATOM 6161 O O . LEU B 1 210 ? 5.047 23.188 -2.43 1 90.75 210 LEU B O 1
ATOM 6165 N N . SER B 1 211 ? 5.457 22.062 -0.528 1 88.69 211 SER B N 1
ATOM 6166 C CA . SER B 1 211 ? 4.621 20.938 -0.917 1 88.69 211 SER B CA 1
ATOM 6167 C C . SER B 1 211 ? 3.197 21.094 -0.394 1 88.69 211 SER B C 1
ATOM 6169 O O . SER B 1 211 ? 2.416 20.141 -0.4 1 88.69 211 SER B O 1
ATOM 6171 N N . ASN B 1 212 ? 2.893 22.266 0.133 1 92.38 212 ASN B N 1
ATOM 6172 C CA . ASN B 1 212 ? 1.597 22.688 0.657 1 92.38 212 ASN B CA 1
ATOM 6173 C C . ASN B 1 212 ? 1.094 23.938 -0.037 1 92.38 212 ASN B C 1
ATOM 6175 O O . ASN B 1 212 ? 1.733 25 0.035 1 92.38 212 ASN B O 1
ATOM 6179 N N . PRO B 1 213 ? -0.09 23.844 -0.702 1 91.25 213 PRO B N 1
ATOM 6180 C CA . PRO B 1 213 ? -0.589 25.031 -1.392 1 91.25 213 PRO B CA 1
ATOM 6181 C C . PRO B 1 213 ? -0.686 26.25 -0.474 1 91.25 213 PRO B C 1
ATOM 6183 O O . PRO B 1 213 ? -0.325 27.359 -0.874 1 91.25 213 PRO B O 1
ATOM 6186 N N . TYR B 1 214 ? -1.158 26.047 0.722 1 94.25 214 TYR B N 1
ATOM 6187 C CA . TYR B 1 214 ? -1.287 27.156 1.648 1 94.25 214 TYR B CA 1
ATOM 6188 C C . TYR B 1 214 ? 0.078 27.609 2.158 1 94.25 214 TYR B C 1
ATOM 6190 O O . TYR B 1 214 ? 0.24 28.734 2.607 1 94.25 214 TYR B O 1
ATOM 6198 N N . GLY B 1 215 ? 1.022 26.672 2.15 1 93.81 215 GLY B N 1
ATOM 6199 C CA . GLY B 1 215 ? 2.398 27.047 2.422 1 93.81 215 GLY B CA 1
ATOM 6200 C C . GLY B 1 215 ? 2.982 27.969 1.366 1 93.81 215 GLY B C 1
ATOM 6201 O O . GLY B 1 215 ? 3.631 28.969 1.693 1 93.81 215 GLY B O 1
ATOM 6202 N N . ILE B 1 216 ? 2.73 27.609 0.129 1 91.19 216 ILE B N 1
ATOM 6203 C CA . ILE B 1 216 ? 3.182 28.453 -0.969 1 91.19 216 ILE B CA 1
ATOM 6204 C C . ILE B 1 216 ? 2.51 29.828 -0.875 1 91.19 216 ILE B C 1
ATOM 6206 O O . ILE B 1 216 ? 3.16 30.859 -1.053 1 91.19 216 ILE B O 1
ATOM 6210 N N . ALA B 1 217 ? 1.225 29.828 -0.6 1 92.44 217 ALA B N 1
ATOM 6211 C CA . ALA B 1 217 ? 0.481 31.078 -0.456 1 92.44 217 ALA B CA 1
ATOM 6212 C C . ALA B 1 217 ? 1.064 31.938 0.662 1 92.44 217 ALA B C 1
ATOM 6214 O O . ALA B 1 217 ? 1.125 33.156 0.544 1 92.44 217 ALA B O 1
ATOM 6215 N N . THR B 1 218 ? 1.464 31.312 1.722 1 93.75 218 THR B N 1
ATOM 6216 C CA . THR B 1 218 ? 2.051 32.031 2.852 1 93.75 218 THR B CA 1
ATOM 6217 C C . THR B 1 218 ? 3.379 32.656 2.459 1 93.75 218 THR B C 1
ATOM 6219 O O . THR B 1 218 ? 3.615 33.844 2.744 1 93.75 218 THR B O 1
ATOM 6222 N N . LEU B 1 219 ? 4.207 31.922 1.794 1 93.38 219 LEU B N 1
ATOM 6223 C CA . LEU B 1 219 ? 5.551 32.375 1.461 1 93.38 219 LEU B CA 1
ATOM 6224 C C . LEU B 1 219 ? 5.512 33.438 0.362 1 93.38 219 LEU B C 1
ATOM 6226 O O . LEU B 1 219 ? 6.254 34.406 0.412 1 93.38 219 LEU B O 1
ATOM 6230 N N . LEU B 1 220 ? 4.621 33.281 -0.589 1 92.25 220 LEU B N 1
ATOM 6231 C CA . LEU B 1 220 ? 4.652 34.156 -1.765 1 92.25 220 LEU B CA 1
ATOM 6232 C C . LEU B 1 220 ? 3.498 35.156 -1.739 1 92.25 220 LEU B C 1
ATOM 6234 O O . LEU B 1 220 ? 3.342 35.938 -2.666 1 92.25 220 LEU B O 1
ATOM 6238 N N . GLY B 1 221 ? 2.674 35.125 -0.756 1 90.75 221 GLY B N 1
ATOM 6239 C CA . GLY B 1 221 ? 1.57 36.062 -0.618 1 90.75 221 GLY B CA 1
ATOM 6240 C C . GLY B 1 221 ? 0.519 35.906 -1.701 1 90.75 221 GLY B C 1
ATOM 6241 O O . GLY B 1 221 ? 0.139 36.875 -2.346 1 90.75 221 GLY B O 1
ATOM 6242 N N . LEU B 1 222 ? 0.069 34.656 -1.867 1 89.88 222 LEU B N 1
ATOM 6243 C CA . LEU B 1 222 ? -0.898 34.375 -2.926 1 89.88 222 LEU B CA 1
ATOM 6244 C C . LEU B 1 222 ? -2.326 34.531 -2.412 1 89.88 222 LEU B C 1
ATOM 6246 O O . LEU B 1 222 ? -2.605 34.25 -1.245 1 89.88 222 LEU B O 1
ATOM 6250 N N . ASP B 1 223 ? -3.211 35 -3.342 1 90.25 223 ASP B N 1
ATOM 6251 C CA . ASP B 1 223 ? -4.633 35 -3.018 1 90.25 223 ASP B CA 1
ATOM 6252 C C . ASP B 1 223 ? -5.262 33.625 -3.279 1 90.25 223 ASP B C 1
ATOM 6254 O O . ASP B 1 223 ? -4.559 32.656 -3.609 1 90.25 223 ASP B O 1
ATOM 6258 N N . ALA B 1 224 ? -6.555 33.469 -3.062 1 88.56 224 ALA B N 1
ATOM 6259 C CA . ALA B 1 224 ? -7.234 32.188 -3.119 1 88.56 224 ALA B CA 1
ATOM 6260 C C . ALA B 1 224 ? -7.188 31.609 -4.531 1 88.56 224 ALA B C 1
ATOM 6262 O O . ALA B 1 224 ? -6.988 30.391 -4.703 1 88.56 224 ALA B O 1
ATOM 6263 N N . ASP B 1 225 ? -7.395 32.406 -5.523 1 85.25 225 ASP B N 1
ATOM 6264 C CA . ASP B 1 225 ? -7.387 31.938 -6.906 1 85.25 225 ASP B CA 1
ATOM 6265 C C . ASP B 1 225 ? -5.984 31.5 -7.328 1 85.25 225 ASP B C 1
ATOM 6267 O O . ASP B 1 225 ? -5.828 30.484 -8.008 1 85.25 225 ASP B O 1
ATOM 6271 N N . GLU B 1 226 ? -5.035 32.25 -6.879 1 83.94 226 GLU B N 1
ATOM 6272 C CA . GLU B 1 226 ? -3.65 31.891 -7.148 1 83.94 226 GLU B CA 1
ATOM 6273 C C . GLU B 1 226 ? -3.262 30.609 -6.426 1 83.94 226 GLU B C 1
ATOM 6275 O O . GLU B 1 226 ? -2.504 29.797 -6.953 1 83.94 226 GLU B O 1
ATOM 6280 N N . THR B 1 227 ? -3.74 30.516 -5.23 1 87.94 227 THR B N 1
ATOM 6281 C CA . THR B 1 227 ? -3.467 29.312 -4.441 1 87.94 227 THR B CA 1
ATOM 6282 C C . THR B 1 227 ? -4.031 28.078 -5.129 1 87.94 227 THR B C 1
ATOM 6284 O O . THR B 1 227 ? -3.381 27.031 -5.164 1 87.94 227 THR B O 1
ATOM 6287 N N . ARG B 1 228 ? -5.207 28.172 -5.676 1 84.38 228 ARG B N 1
ATOM 6288 C CA . ARG B 1 228 ? -5.809 27.078 -6.441 1 84.38 228 ARG B CA 1
ATOM 6289 C C . ARG B 1 228 ? -4.941 26.719 -7.645 1 84.38 228 ARG B C 1
ATOM 6291 O O . ARG B 1 228 ? -4.758 25.531 -7.945 1 84.38 228 ARG B O 1
ATOM 6298 N N . ALA B 1 229 ? -4.348 27.719 -8.211 1 77.44 229 ALA B N 1
ATOM 6299 C CA . ALA B 1 229 ? -3.557 27.531 -9.43 1 77.44 229 ALA B CA 1
ATOM 6300 C C . ALA B 1 229 ? -2.234 26.844 -9.117 1 77.44 229 ALA B C 1
ATOM 6302 O O . ALA B 1 229 ? -1.671 26.156 -9.969 1 77.44 229 ALA B O 1
ATOM 6303 N N . VAL B 1 230 ? -1.735 26.922 -7.883 1 81.56 230 VAL B N 1
ATOM 6304 C CA . VAL B 1 230 ? -0.42 26.375 -7.574 1 81.56 230 VAL B CA 1
ATOM 6305 C C . VAL B 1 230 ? -0.573 24.984 -6.957 1 81.56 230 VAL B C 1
ATOM 6307 O O . VAL B 1 230 ? 0.42 24.328 -6.637 1 81.56 230 VAL B O 1
ATOM 6310 N N . THR B 1 231 ? -1.766 24.562 -6.777 1 80.69 231 THR B N 1
ATOM 6311 C CA . THR B 1 231 ? -2.023 23.281 -6.145 1 80.69 231 THR B CA 1
ATOM 6312 C C . THR B 1 231 ? -1.295 22.156 -6.883 1 80.69 231 THR B C 1
ATOM 6314 O O . THR B 1 231 ? -0.683 21.297 -6.254 1 80.69 231 THR B O 1
ATOM 6317 N N . PRO B 1 232 ? -1.278 22.141 -8.227 1 76.62 232 PRO B N 1
ATOM 6318 C CA . PRO B 1 232 ? -0.538 21.094 -8.93 1 76.62 232 PRO B CA 1
ATOM 6319 C C . PRO B 1 232 ? 0.966 21.156 -8.672 1 76.62 232 PRO B C 1
ATOM 6321 O O . PRO B 1 232 ? 1.635 20.125 -8.641 1 76.62 232 PRO B O 1
ATOM 6324 N N . ILE B 1 233 ? 1.491 22.328 -8.461 1 78.81 233 ILE B N 1
ATOM 6325 C CA . ILE B 1 233 ? 2.906 22.5 -8.148 1 78.81 233 ILE B CA 1
ATOM 6326 C C . ILE B 1 233 ? 3.209 21.906 -6.781 1 78.81 233 ILE B C 1
ATOM 6328 O O . ILE B 1 233 ? 4.164 21.141 -6.629 1 78.81 233 ILE B O 1
ATOM 6332 N N . ALA B 1 234 ? 2.371 22.297 -5.82 1 83.56 234 ALA B N 1
ATOM 6333 C CA . ALA B 1 234 ? 2.551 21.75 -4.473 1 83.56 234 ALA B CA 1
ATOM 6334 C C . ALA B 1 234 ? 2.518 20.234 -4.484 1 83.56 234 ALA B C 1
ATOM 6336 O O . ALA B 1 234 ? 3.33 19.578 -3.822 1 83.56 234 ALA B O 1
ATOM 6337 N N . LYS B 1 235 ? 1.637 19.703 -5.242 1 78.88 235 LYS B N 1
ATOM 6338 C CA . LYS B 1 235 ? 1.479 18.25 -5.352 1 78.88 235 LYS B CA 1
ATOM 6339 C C . LYS B 1 235 ? 2.736 17.594 -5.926 1 78.88 235 LYS B C 1
ATOM 6341 O O . LYS B 1 235 ? 3.152 16.531 -5.473 1 78.88 235 LYS B O 1
ATOM 6346 N N . SER B 1 236 ? 3.332 18.25 -6.859 1 75.69 236 SER B N 1
ATOM 6347 C CA . SER B 1 236 ? 4.512 17.703 -7.531 1 75.69 236 SER B CA 1
ATOM 6348 C C . SER B 1 236 ? 5.73 17.734 -6.617 1 75.69 236 SER B C 1
ATOM 6350 O O . SER B 1 236 ? 6.703 17.016 -6.852 1 75.69 236 SER B O 1
ATOM 6352 N N . LEU B 1 237 ? 5.652 18.5 -5.625 1 81.5 237 LEU B N 1
ATOM 6353 C CA . LEU B 1 237 ? 6.816 18.688 -4.766 1 81.5 237 LEU B CA 1
ATOM 6354 C C . LEU B 1 237 ? 6.738 17.797 -3.541 1 81.5 237 LEU B C 1
ATOM 6356 O O . LEU B 1 237 ? 7.641 17.797 -2.701 1 81.5 237 LEU B O 1
ATOM 6360 N N . ILE B 1 238 ? 5.703 17.016 -3.471 1 79.81 238 ILE B N 1
ATOM 6361 C CA . ILE B 1 238 ? 5.547 16.094 -2.35 1 79.81 238 ILE B CA 1
ATOM 6362 C C . ILE B 1 238 ? 6.707 15.109 -2.332 1 79.81 238 ILE B C 1
ATOM 6364 O O . ILE B 1 238 ? 7.07 14.547 -3.369 1 79.81 238 ILE B O 1
ATOM 6368 N N . GLY B 1 239 ? 7.309 14.93 -1.136 1 75.81 239 GLY B N 1
ATOM 6369 C CA . GLY B 1 239 ? 8.367 13.945 -0.953 1 75.81 239 GLY B CA 1
ATOM 6370 C C . GLY B 1 239 ? 9.734 14.469 -1.337 1 75.81 239 GLY B C 1
ATOM 6371 O O . GLY B 1 239 ? 10.742 13.797 -1.11 1 75.81 239 GLY B O 1
ATOM 6372 N N . LYS B 1 240 ? 9.742 15.695 -1.876 1 79.12 240 LYS B N 1
ATOM 6373 C CA . LYS B 1 240 ? 11.023 16.266 -2.289 1 79.12 240 LYS B CA 1
ATOM 6374 C C . LYS B 1 240 ? 11.773 16.844 -1.097 1 79.12 240 LYS B C 1
ATOM 6376 O O . LYS B 1 240 ? 11.164 17.25 -0.105 1 79.12 240 LYS B O 1
ATOM 6381 N N . ARG B 1 241 ? 13.07 16.906 -1.272 1 82.69 241 ARG B N 1
ATOM 6382 C CA . ARG B 1 241 ? 13.906 17.438 -0.201 1 82.69 241 ARG B CA 1
ATOM 6383 C C . ARG B 1 241 ? 14.148 18.938 -0.375 1 82.69 241 ARG B C 1
ATOM 6385 O O . ARG B 1 241 ? 14.484 19.641 0.584 1 82.69 241 ARG B O 1
ATOM 6392 N N . SER B 1 242 ? 14.102 19.297 -1.624 1 87.31 242 SER B N 1
ATOM 6393 C CA . SER B 1 242 ? 14.312 20.719 -1.895 1 87.31 242 SER B CA 1
ATOM 6394 C C . SER B 1 242 ? 13.477 21.172 -3.086 1 87.31 242 SER B C 1
ATOM 6396 O O . SER B 1 242 ? 13.141 20.375 -3.961 1 87.31 242 SER B O 1
ATOM 6398 N N . ALA B 1 243 ? 13.125 22.484 -2.977 1 88.06 243 ALA B N 1
ATOM 6399 C CA . ALA B 1 243 ? 12.305 23.031 -4.059 1 88.06 243 ALA B CA 1
ATOM 6400 C C . ALA B 1 243 ? 12.43 24.547 -4.121 1 88.06 243 ALA B C 1
ATOM 6402 O O . ALA B 1 243 ? 12.758 25.188 -3.125 1 88.06 243 ALA B O 1
ATOM 6403 N N . VAL B 1 244 ? 12.289 25.047 -5.352 1 89 244 VAL B N 1
ATOM 6404 C CA . VAL B 1 244 ? 12.133 26.484 -5.594 1 89 244 VAL B CA 1
ATOM 6405 C C . VAL B 1 244 ? 10.852 26.734 -6.383 1 89 244 VAL B C 1
ATOM 6407 O O . VAL B 1 244 ? 10.57 26.047 -7.363 1 89 244 VAL B O 1
ATOM 6410 N N . VAL B 1 245 ? 10.031 27.625 -5.867 1 87 245 VAL B N 1
ATOM 6411 C CA . VAL B 1 245 ? 8.828 28.047 -6.578 1 87 245 VAL B CA 1
ATOM 6412 C C . VAL B 1 245 ? 8.938 29.531 -6.926 1 87 245 VAL B C 1
ATOM 6414 O O . VAL B 1 245 ? 9.227 30.359 -6.059 1 87 245 VAL B O 1
ATOM 6417 N N . ILE B 1 246 ? 8.789 29.859 -8.203 1 87.25 246 ILE B N 1
ATOM 6418 C CA . ILE B 1 246 ? 8.922 31.234 -8.68 1 87.25 246 ILE B CA 1
ATOM 6419 C C . ILE B 1 246 ? 7.547 31.797 -9.031 1 87.25 246 ILE B C 1
ATOM 6421 O O . ILE B 1 246 ? 6.766 31.141 -9.727 1 87.25 246 ILE B O 1
ATOM 6425 N N . ARG B 1 247 ? 7.273 33 -8.391 1 82.19 247 ARG B N 1
ATOM 6426 C CA . ARG B 1 247 ? 6.004 33.656 -8.68 1 82.19 247 ARG B CA 1
ATOM 6427 C C . ARG B 1 247 ? 6.027 34.312 -10.047 1 82.19 247 ARG B C 1
ATOM 6429 O O . ARG B 1 247 ? 6.859 35.188 -10.305 1 82.19 247 ARG B O 1
ATOM 6436 N N . THR B 1 248 ? 5.426 33.844 -11.109 1 67.31 248 THR B N 1
ATOM 6437 C CA . THR B 1 248 ? 5.395 34.531 -12.391 1 67.31 248 THR B CA 1
ATOM 6438 C C . THR B 1 248 ? 4.047 35.219 -12.594 1 67.31 248 THR B C 1
ATOM 6440 O O . THR B 1 248 ? 3 34.656 -12.297 1 67.31 248 THR B O 1
ATOM 6443 N N . PRO B 1 249 ? 3.916 36.656 -12.688 1 54.41 249 PRO B N 1
ATOM 6444 C CA . PRO B 1 249 ? 2.723 37.5 -12.781 1 54.41 249 PRO B CA 1
ATOM 6445 C C . PRO B 1 249 ? 1.657 36.938 -13.711 1 54.41 249 PRO B C 1
ATOM 6447 O O . PRO B 1 249 ? 0.46 37.062 -13.453 1 54.41 249 PRO B O 1
ATOM 6450 N N . ASN B 1 250 ? 1.925 36.75 -15.031 1 50.84 250 ASN B N 1
ATOM 6451 C CA . ASN B 1 250 ? 0.883 36.375 -15.969 1 50.84 250 ASN B CA 1
ATOM 6452 C C . ASN B 1 250 ? 0.541 34.875 -15.828 1 50.84 250 ASN B C 1
ATOM 6454 O O . ASN B 1 250 ? -0.017 34.281 -16.75 1 50.84 250 ASN B O 1
ATOM 6458 N N . GLY B 1 251 ? 0.66 34.344 -14.891 1 47.47 251 GLY B N 1
ATOM 6459 C CA . GLY B 1 251 ? 0.752 32.969 -14.508 1 47.47 251 GLY B CA 1
ATOM 6460 C C . GLY B 1 251 ? -0.491 32.156 -14.859 1 47.47 251 GLY B C 1
ATOM 6461 O O . GLY B 1 251 ? -1.227 31.719 -13.977 1 47.47 251 GLY B O 1
ATOM 6462 N N . ASN B 1 252 ? -0.924 32.438 -16.031 1 46.59 252 ASN B N 1
ATOM 6463 C CA . ASN B 1 252 ? -2.061 31.609 -16.453 1 46.59 252 ASN B CA 1
ATOM 6464 C C . ASN B 1 252 ? -1.693 30.141 -16.531 1 46.59 252 ASN B C 1
ATOM 6466 O O . ASN B 1 252 ? -0.687 29.766 -17.141 1 46.59 252 ASN B O 1
ATOM 6470 N N . ILE B 1 253 ? -1.925 29.484 -15.516 1 49.03 253 ILE B N 1
ATOM 6471 C CA . ILE B 1 253 ? -1.939 28.016 -15.586 1 49.03 253 ILE B CA 1
ATOM 6472 C C . ILE B 1 253 ? -3.039 27.562 -16.547 1 49.03 253 ILE B C 1
ATOM 6474 O O . ILE B 1 253 ? -4.219 27.859 -16.328 1 49.03 253 ILE B O 1
ATOM 6478 N N . LYS B 1 254 ? -2.635 27.453 -17.969 1 47.47 254 LYS B N 1
ATOM 6479 C CA . LYS B 1 254 ? -3.652 26.875 -18.828 1 47.47 254 LYS B CA 1
ATOM 6480 C C . LYS B 1 254 ? -3.645 25.344 -18.734 1 47.47 254 LYS B C 1
ATOM 6482 O O . LYS B 1 254 ? -2.592 24.719 -18.859 1 47.47 254 LYS B O 1
ATOM 6487 N N . GLU B 1 255 ? -4.473 24.906 -17.922 1 49.81 255 GLU B N 1
ATOM 6488 C CA . GLU B 1 255 ? -4.734 23.469 -17.922 1 49.81 255 GLU B CA 1
ATOM 6489 C C . GLU B 1 255 ? -5.406 23.031 -19.219 1 49.81 255 GLU B C 1
ATOM 6491 O O . GLU B 1 255 ? -6.363 23.672 -19.672 1 49.81 255 GLU B O 1
ATOM 6496 N N . ASN B 1 256 ? -4.539 22.594 -20.266 1 48.53 256 ASN B N 1
ATOM 6497 C CA . ASN B 1 256 ? -5.25 21.984 -21.391 1 48.53 256 ASN B CA 1
ATOM 6498 C C . ASN B 1 256 ? -5.863 20.641 -21 1 48.53 256 ASN B C 1
ATOM 6500 O O . ASN B 1 256 ? -5.145 19.672 -20.719 1 48.53 256 ASN B O 1
ATOM 6504 N N . ILE B 1 257 ? -6.992 20.766 -20.625 1 50.44 257 ILE B N 1
ATOM 6505 C CA . ILE B 1 257 ? -7.715 19.578 -20.203 1 50.44 257 ILE B CA 1
ATOM 6506 C C . ILE B 1 257 ? -8.336 18.891 -21.422 1 50.44 257 ILE B C 1
ATOM 6508 O O . ILE B 1 257 ? -9.211 19.453 -22.078 1 50.44 257 ILE B O 1
ATOM 6512 N N . LEU B 1 258 ? -7.535 18.031 -22.25 1 55.12 258 LEU B N 1
ATOM 6513 C CA . LEU B 1 258 ? -8.383 17.203 -23.109 1 55.12 258 LEU B CA 1
ATOM 6514 C C . LEU B 1 258 ? -9.43 16.469 -22.281 1 55.12 258 LEU B C 1
ATOM 6516 O O . LEU B 1 258 ? -9.125 15.953 -21.203 1 55.12 258 LEU B O 1
ATOM 6520 N N . PRO B 1 259 ? -10.648 16.5 -22.781 1 65.38 259 PRO B N 1
ATOM 6521 C CA . PRO B 1 259 ? -11.656 15.789 -21.984 1 65.38 259 PRO B CA 1
ATOM 6522 C C . PRO B 1 259 ? -11.359 14.297 -21.859 1 65.38 259 PRO B C 1
ATOM 6524 O O . PRO B 1 259 ? -10.914 13.672 -22.828 1 65.38 259 PRO B O 1
ATOM 6527 N N . ALA B 1 260 ? -11.312 13.781 -20.844 1 73.38 260 ALA B N 1
ATOM 6528 C CA . ALA B 1 260 ? -11.094 12.367 -20.578 1 73.38 260 ALA B CA 1
ATOM 6529 C C . ALA B 1 260 ? -12.109 11.5 -21.328 1 73.38 260 ALA B C 1
ATOM 6531 O O . ALA B 1 260 ? -11.727 10.617 -22.109 1 73.38 260 ALA B O 1
ATOM 6532 N N . GLY B 1 261 ? -13.398 11.828 -21.438 1 81.75 261 GLY B N 1
ATOM 6533 C CA . GLY B 1 261 ? -14.438 11.156 -22.188 1 81.75 261 GLY B CA 1
ATOM 6534 C C . GLY B 1 261 ? -15.18 10.109 -21.375 1 81.75 261 GLY B C 1
ATOM 6535 O O . GLY B 1 261 ? -14.891 9.914 -20.188 1 81.75 261 GLY B O 1
ATOM 6536 N N . GLU B 1 262 ? -16.203 9.523 -22.047 1 90.56 262 GLU B N 1
ATOM 6537 C CA . GLU B 1 262 ? -17.031 8.516 -21.391 1 90.56 262 GLU B CA 1
ATOM 6538 C C . GLU B 1 262 ? -16.859 7.148 -22.047 1 90.56 262 GLU B C 1
ATOM 6540 O O . GLU B 1 262 ? -16.625 7.051 -23.25 1 90.56 262 GLU B O 1
ATOM 6545 N N . ILE B 1 263 ? -16.922 6.117 -21.203 1 93.25 263 ILE B N 1
ATOM 6546 C CA . ILE B 1 263 ? -17.031 4.738 -21.656 1 93.25 263 ILE B CA 1
ATOM 6547 C C . ILE B 1 263 ? -18.5 4.328 -21.75 1 93.25 263 ILE B C 1
ATOM 6549 O O . ILE B 1 263 ? -19.266 4.539 -20.812 1 93.25 263 ILE B O 1
ATOM 6553 N N . VAL B 1 264 ? -18.859 3.814 -22.875 1 95.56 264 VAL B N 1
ATOM 6554 C CA . VAL B 1 264 ? -20.234 3.371 -23.078 1 95.56 264 VAL B CA 1
ATOM 6555 C C . VAL B 1 264 ? -20.297 1.845 -23.078 1 95.56 264 VAL B C 1
ATOM 6557 O O . VAL B 1 264 ? -19.641 1.192 -23.891 1 95.56 264 VAL B O 1
ATOM 6560 N N . PHE B 1 265 ? -21.094 1.296 -22.156 1 96.12 265 PHE B N 1
ATOM 6561 C CA . PHE B 1 265 ? -21.297 -0.144 -22.062 1 96.12 265 PHE B CA 1
ATOM 6562 C C . PHE B 1 265 ? -22.594 -0.553 -22.75 1 96.12 265 PHE B C 1
ATOM 6564 O O . PHE B 1 265 ? -23.688 -0.153 -22.328 1 96.12 265 PHE B O 1
ATOM 6571 N N . HIS B 1 266 ? -22.469 -1.36 -23.781 1 96.06 266 HIS B N 1
ATOM 6572 C CA . HIS B 1 266 ? -23.625 -1.943 -24.438 1 96.06 266 HIS B CA 1
ATOM 6573 C C . HIS B 1 266 ? -23.906 -3.346 -23.906 1 96.06 266 HIS B C 1
ATOM 6575 O O . HIS B 1 266 ? -23.422 -4.332 -24.469 1 96.06 266 HIS B O 1
ATOM 6581 N N . GLY B 1 267 ? -24.672 -3.404 -22.859 1 95.12 267 GLY B N 1
ATOM 6582 C CA . GLY B 1 267 ? -25.031 -4.688 -22.266 1 95.12 267 GLY B CA 1
ATOM 6583 C C . GLY B 1 267 ? -26.531 -4.867 -22.094 1 95.12 267 GLY B C 1
ATOM 6584 O O . GLY B 1 267 ? -27.312 -4.43 -22.938 1 95.12 267 GLY B O 1
ATOM 6585 N N . GLN B 1 268 ? -26.906 -5.602 -21.172 1 94.94 268 GLN B N 1
ATOM 6586 C CA . GLN B 1 268 ? -28.328 -5.711 -20.844 1 94.94 268 GLN B CA 1
ATOM 6587 C C . GLN B 1 268 ? -28.938 -4.336 -20.578 1 94.94 268 GLN B C 1
ATOM 6589 O O . GLN B 1 268 ? -30.094 -4.082 -20.938 1 94.94 268 GLN B O 1
ATOM 6594 N N . GLN B 1 269 ? -28.094 -3.545 -19.922 1 94.94 269 GLN B N 1
ATOM 6595 C CA . GLN B 1 269 ? -28.422 -2.133 -19.75 1 94.94 269 GLN B CA 1
ATOM 6596 C C . GLN B 1 269 ? -27.391 -1.24 -20.422 1 94.94 269 GLN B C 1
ATOM 6598 O O . GLN B 1 269 ? -26.188 -1.501 -20.328 1 94.94 269 GLN B O 1
ATOM 6603 N N . GLU B 1 270 ? -27.922 -0.313 -21.156 1 95.75 270 GLU B N 1
ATOM 6604 C CA . GLU B 1 270 ? -27.031 0.688 -21.734 1 95.75 270 GLU B CA 1
ATOM 6605 C C . GLU B 1 270 ? -26.625 1.722 -20.688 1 95.75 270 GLU B C 1
ATOM 6607 O O . GLU B 1 270 ? -27.453 2.484 -20.203 1 95.75 270 GLU B O 1
ATOM 6612 N N . LEU B 1 271 ? -25.328 1.697 -20.375 1 96.5 271 LEU B N 1
ATOM 6613 C CA . LEU B 1 271 ? -24.828 2.604 -19.344 1 96.5 271 LEU B CA 1
ATOM 6614 C C . LEU B 1 271 ? -23.562 3.309 -19.812 1 96.5 271 LEU B C 1
ATOM 6616 O O . LEU B 1 271 ? -22.859 2.824 -20.703 1 96.5 271 LEU B O 1
ATOM 6620 N N . SER B 1 272 ? -23.344 4.457 -19.312 1 95.38 272 SER B N 1
ATOM 6621 C CA . SER B 1 272 ? -22.125 5.195 -19.594 1 95.38 272 SER B CA 1
ATOM 6622 C C . SER B 1 272 ? -21.5 5.773 -18.328 1 95.38 272 SER B C 1
ATOM 6624 O O . SER B 1 272 ? -22.203 5.949 -17.328 1 95.38 272 SER B O 1
ATOM 6626 N N . ILE B 1 273 ? -20.188 5.969 -18.391 1 92.25 273 ILE B N 1
ATOM 6627 C CA . ILE B 1 273 ? -19.484 6.527 -17.234 1 92.25 273 ILE B CA 1
ATOM 6628 C C . ILE B 1 273 ? -18.266 7.309 -17.719 1 92.25 273 ILE B C 1
ATOM 6630 O O . ILE B 1 273 ? -17.594 6.91 -18.672 1 92.25 273 ILE B O 1
ATOM 6634 N N . ASN B 1 274 ? -18.125 8.414 -17.094 1 86.88 274 ASN B N 1
ATOM 6635 C CA . ASN B 1 274 ? -16.922 9.188 -17.391 1 86.88 274 ASN B CA 1
ATOM 6636 C C . ASN B 1 274 ? -15.68 8.523 -16.781 1 86.88 274 ASN B C 1
ATOM 6638 O O . ASN B 1 274 ? -15.711 8.047 -15.656 1 86.88 274 ASN B O 1
ATOM 6642 N N . ILE B 1 275 ? -14.586 8.5 -17.5 1 83.81 275 ILE B N 1
ATOM 6643 C CA . ILE B 1 275 ? -13.367 7.812 -17.062 1 83.81 275 ILE B CA 1
ATOM 6644 C C . ILE B 1 275 ? -12.781 8.523 -15.852 1 83.81 275 ILE B C 1
ATOM 6646 O O . ILE B 1 275 ? -12.07 7.91 -15.055 1 83.81 275 ILE B O 1
ATOM 6650 N N . ASP B 1 276 ? -13.07 9.781 -15.695 1 75.25 276 ASP B N 1
ATOM 6651 C CA . ASP B 1 276 ? -12.523 10.586 -14.602 1 75.25 276 ASP B CA 1
ATOM 6652 C C . ASP B 1 276 ? -13.102 10.148 -13.258 1 75.25 276 ASP B C 1
ATOM 6654 O O . ASP B 1 276 ? -12.586 10.523 -12.203 1 75.25 276 ASP B O 1
ATOM 6658 N N . ARG B 1 277 ? -14.148 9.297 -13.383 1 76.5 277 ARG B N 1
ATOM 6659 C CA . ARG B 1 277 ? -14.781 8.859 -12.148 1 76.5 277 ARG B CA 1
ATOM 6660 C C . ARG B 1 277 ? -13.93 7.816 -11.43 1 76.5 277 ARG B C 1
ATOM 6662 O O . ARG B 1 277 ? -14.117 7.566 -10.242 1 76.5 277 ARG B O 1
ATOM 6669 N N . GLY B 1 278 ? -12.938 7.242 -12.188 1 79.5 278 GLY B N 1
ATOM 6670 C CA . GLY B 1 278 ? -12.039 6.297 -11.555 1 79.5 278 GLY B CA 1
ATOM 6671 C C . GLY B 1 278 ? -12.367 4.852 -11.867 1 79.5 278 GLY B C 1
ATOM 6672 O O . GLY B 1 278 ? -13.484 4.547 -12.305 1 79.5 278 GLY B O 1
ATOM 6673 N N . ALA B 1 279 ? -11.438 3.994 -11.594 1 87.88 279 ALA B N 1
ATOM 6674 C CA . ALA B 1 279 ? -11.516 2.584 -11.969 1 87.88 279 ALA B CA 1
ATOM 6675 C C . ALA B 1 279 ? -12.625 1.875 -11.203 1 87.88 279 ALA B C 1
ATOM 6677 O O . ALA B 1 279 ? -13.359 1.061 -11.773 1 87.88 279 ALA B O 1
ATOM 6678 N N . ASP B 1 280 ? -12.797 2.176 -9.906 1 85.56 280 ASP B N 1
ATOM 6679 C CA . ASP B 1 280 ? -13.805 1.496 -9.094 1 85.56 280 ASP B CA 1
ATOM 6680 C C . ASP B 1 280 ? -15.211 1.754 -9.625 1 85.56 280 ASP B C 1
ATOM 6682 O O . ASP B 1 280 ? -16 0.82 -9.789 1 85.56 280 ASP B O 1
ATOM 6686 N N . GLU B 1 281 ? -15.492 2.969 -9.961 1 86.06 281 GLU B N 1
ATOM 6687 C CA . GLU B 1 281 ? -16.812 3.312 -10.477 1 86.06 281 GLU B CA 1
ATOM 6688 C C . GLU B 1 281 ? -17.016 2.744 -11.875 1 86.06 281 GLU B C 1
ATOM 6690 O O . GLU B 1 281 ? -18.125 2.357 -12.234 1 86.06 281 GLU B O 1
ATOM 6695 N N . ILE B 1 282 ? -15.992 2.748 -12.617 1 90.88 282 ILE B N 1
ATOM 6696 C CA . ILE B 1 282 ? -16.062 2.172 -13.953 1 90.88 282 ILE B CA 1
ATOM 6697 C C . ILE B 1 282 ? -16.438 0.692 -13.859 1 90.88 282 ILE B C 1
ATOM 6699 O O . ILE B 1 282 ? -17.328 0.222 -14.562 1 90.88 282 ILE B O 1
ATOM 6703 N N . MET B 1 283 ? -15.758 0.001 -12.953 1 93.44 283 MET B N 1
ATOM 6704 C CA . MET B 1 283 ? -16 -1.431 -12.805 1 93.44 283 MET B CA 1
ATOM 6705 C C . MET B 1 283 ? -17.406 -1.688 -12.25 1 93.44 283 MET B C 1
ATOM 6707 O O . MET B 1 283 ? -18.047 -2.664 -12.625 1 93.44 283 MET B O 1
ATOM 6711 N N . ASP B 1 284 ? -17.828 -0.816 -11.344 1 90.44 284 ASP B N 1
ATOM 6712 C CA . ASP B 1 284 ? -19.188 -0.932 -10.82 1 90.44 284 ASP B CA 1
ATOM 6713 C C . ASP B 1 284 ? -20.219 -0.77 -11.93 1 90.44 284 ASP B C 1
ATOM 6715 O O . ASP B 1 284 ? -21.203 -1.516 -11.984 1 90.44 284 ASP B O 1
ATOM 6719 N N . ARG B 1 285 ? -19.984 0.207 -12.766 1 93.69 285 ARG B N 1
ATOM 6720 C CA . ARG B 1 285 ? -20.891 0.459 -13.875 1 93.69 285 ARG B CA 1
ATOM 6721 C C . ARG B 1 285 ? -20.906 -0.714 -14.852 1 93.69 285 ARG B C 1
ATOM 6723 O O . ARG B 1 285 ? -21.953 -1.069 -15.391 1 93.69 285 ARG B O 1
ATOM 6730 N N . LEU B 1 286 ? -19.766 -1.283 -15.062 1 94.5 286 LEU B N 1
ATOM 6731 C CA . LEU B 1 286 ? -19.656 -2.471 -15.898 1 94.5 286 LEU B CA 1
ATOM 6732 C C . LEU B 1 286 ? -20.5 -3.615 -15.336 1 94.5 286 LEU B C 1
ATOM 6734 O O . LEU B 1 286 ? -21.234 -4.281 -16.078 1 94.5 286 LEU B O 1
ATOM 6738 N N . ALA B 1 287 ? -20.391 -3.848 -14.078 1 90.88 287 ALA B N 1
ATOM 6739 C CA . ALA B 1 287 ? -21.156 -4.906 -13.422 1 90.88 287 ALA B CA 1
ATOM 6740 C C . ALA B 1 287 ? -22.656 -4.652 -13.539 1 90.88 287 ALA B C 1
ATOM 6742 O O . ALA B 1 287 ? -23.438 -5.582 -13.758 1 90.88 287 ALA B O 1
ATOM 6743 N N . GLU B 1 288 ? -23 -3.422 -13.445 1 93.25 288 GLU B N 1
ATOM 6744 C CA . GLU B 1 288 ? -24.406 -3.031 -13.523 1 93.25 288 GLU B CA 1
ATOM 6745 C C . GLU B 1 288 ? -24.953 -3.26 -14.93 1 93.25 288 GLU B C 1
ATOM 6747 O O . GLU B 1 288 ? -26.141 -3.559 -15.094 1 93.25 288 GLU B O 1
ATOM 6752 N N . ALA B 1 289 ? -24.109 -3.154 -15.875 1 94.81 289 ALA B N 1
ATOM 6753 C CA . ALA B 1 289 ? -24.547 -3.279 -17.266 1 94.81 289 ALA B CA 1
ATOM 6754 C C . ALA B 1 289 ? -24.906 -4.723 -17.609 1 94.81 289 ALA B C 1
ATOM 6756 O O . ALA B 1 289 ? -25.609 -4.98 -18.578 1 94.81 289 ALA B O 1
ATOM 6757 N N . GLY B 1 290 ? -24.406 -5.652 -16.797 1 90.62 290 GLY B N 1
ATOM 6758 C CA . GLY B 1 290 ? -24.703 -7.055 -17.031 1 90.62 290 GLY B CA 1
ATOM 6759 C C . GLY B 1 290 ? -23.891 -7.656 -18.172 1 90.62 290 GLY B C 1
ATOM 6760 O O . GLY B 1 290 ? -22.703 -7.387 -18.297 1 90.62 290 GLY B O 1
ATOM 6761 N N . GLU B 1 291 ? -24.516 -8.484 -18.984 1 89.94 291 GLU B N 1
ATOM 6762 C CA . GLU B 1 291 ? -23.812 -9.117 -20.109 1 89.94 291 GLU B CA 1
ATOM 6763 C C . GLU B 1 291 ? -23.484 -8.109 -21.203 1 89.94 291 GLU B C 1
ATOM 6765 O O . GLU B 1 291 ? -24.391 -7.492 -21.766 1 89.94 291 GLU B O 1
ATOM 6770 N N . ILE B 1 292 ? -22.25 -8.07 -21.562 1 93.44 292 ILE B N 1
ATOM 6771 C CA . ILE B 1 292 ? -21.766 -7.012 -22.438 1 93.44 292 ILE B CA 1
ATOM 6772 C C . ILE B 1 292 ? -21.734 -7.512 -23.875 1 93.44 292 ILE B C 1
ATOM 6774 O O . ILE B 1 292 ? -21.172 -8.57 -24.172 1 93.44 292 ILE B O 1
ATOM 6778 N N . ARG B 1 293 ? -22.375 -6.699 -24.734 1 92.12 293 ARG B N 1
ATOM 6779 C CA . ARG B 1 293 ? -22.297 -6.949 -26.172 1 92.12 293 ARG B CA 1
ATOM 6780 C C . ARG B 1 293 ? -21.094 -6.223 -26.797 1 92.12 293 ARG B C 1
ATOM 6782 O O . ARG B 1 293 ? -20.484 -6.719 -27.75 1 92.12 293 ARG B O 1
ATOM 6789 N N . ASP B 1 294 ? -20.922 -5.035 -26.219 1 92.69 294 ASP B N 1
ATOM 6790 C CA . ASP B 1 294 ? -19.812 -4.223 -26.719 1 92.69 294 ASP B CA 1
ATOM 6791 C C . ASP B 1 294 ? -19.531 -3.055 -25.781 1 92.69 294 ASP B C 1
ATOM 6793 O O . ASP B 1 294 ? -20.344 -2.727 -24.922 1 92.69 294 ASP B O 1
ATOM 6797 N N . ILE B 1 295 ? -18.312 -2.543 -25.922 1 93.56 295 ILE B N 1
ATOM 6798 C CA . ILE B 1 295 ? -17.891 -1.371 -25.156 1 93.56 295 ILE B CA 1
ATOM 6799 C C . ILE B 1 295 ? -17.297 -0.326 -26.094 1 93.56 295 ILE B C 1
ATOM 6801 O O . ILE B 1 295 ? -16.406 -0.634 -26.891 1 93.56 295 ILE B O 1
ATOM 6805 N N . ASP B 1 296 ? -17.828 0.888 -25.984 1 92.62 296 ASP B N 1
ATOM 6806 C CA . ASP B 1 296 ? -17.328 1.976 -26.812 1 92.62 296 ASP B CA 1
ATOM 6807 C C . ASP B 1 296 ? -16.859 3.156 -25.969 1 92.62 296 ASP B C 1
ATOM 6809 O O . ASP B 1 296 ? -17.172 3.232 -24.781 1 92.62 296 ASP B O 1
ATOM 6813 N N . GLY B 1 297 ? -16.062 3.961 -26.609 1 90.44 297 GLY B N 1
ATOM 6814 C CA . GLY B 1 297 ? -15.695 5.234 -26.016 1 90.44 297 GLY B CA 1
ATOM 6815 C C . GLY B 1 297 ? -16.266 6.43 -26.75 1 90.44 297 GLY B C 1
ATOM 6816 O O . GLY B 1 297 ? -16.453 6.387 -27.969 1 90.44 297 GLY B O 1
ATOM 6817 N N . GLN B 1 298 ? -16.469 7.48 -25.969 1 88.06 298 GLN B N 1
ATOM 6818 C CA . GLN B 1 298 ? -16.953 8.711 -26.594 1 88.06 298 GLN B CA 1
ATOM 6819 C C . GLN B 1 298 ? -15.992 9.18 -27.688 1 88.06 298 GLN B C 1
ATOM 6821 O O . GLN B 1 298 ? -14.789 9.32 -27.453 1 88.06 298 GLN B O 1
ATOM 6826 N N . PRO B 1 299 ? -16.578 9.398 -28.875 1 85.38 299 PRO B N 1
ATOM 6827 C CA . PRO B 1 299 ? -15.711 9.789 -29.984 1 85.38 299 PRO B CA 1
ATOM 6828 C C . PRO B 1 299 ? -14.953 11.086 -29.719 1 85.38 299 PRO B C 1
ATOM 6830 O O . PRO B 1 299 ? -15.484 12 -29.078 1 85.38 299 PRO B O 1
ATOM 6833 N N . ASN B 1 300 ? -13.734 11.227 -30.188 1 79.88 300 ASN B N 1
ATOM 6834 C CA . ASN B 1 300 ? -12.891 12.414 -30.125 1 79.88 300 ASN B CA 1
ATOM 6835 C C . ASN B 1 300 ? -12.461 12.727 -28.703 1 79.88 300 ASN B C 1
ATOM 6837 O O . ASN B 1 300 ? -12.398 13.891 -28.312 1 79.88 300 ASN B O 1
ATOM 6841 N N . THR B 1 301 ? -12.469 11.734 -27.969 1 79.62 301 THR B N 1
ATOM 6842 C CA . THR B 1 301 ? -11.938 11.828 -26.609 1 79.62 301 THR B CA 1
ATOM 6843 C C . THR B 1 301 ? -10.766 10.859 -26.422 1 79.62 301 THR B C 1
ATOM 6845 O O . THR B 1 301 ? -10.508 10.016 -27.281 1 79.62 301 THR B O 1
ATOM 6848 N N . ASN B 1 302 ? -10.078 11.031 -25.344 1 75.88 302 ASN B N 1
ATOM 6849 C CA . ASN B 1 302 ? -8.938 10.164 -25.047 1 75.88 302 ASN B CA 1
ATOM 6850 C C . ASN B 1 302 ? -9.367 8.703 -24.922 1 75.88 302 ASN B C 1
ATOM 6852 O O . ASN B 1 302 ? -8.711 7.809 -25.453 1 75.88 302 ASN B O 1
ATOM 6856 N N . VAL B 1 303 ? -10.414 8.492 -24.25 1 82.06 303 VAL B N 1
ATOM 6857 C CA . VAL B 1 303 ? -10.875 7.125 -24.062 1 82.06 303 VAL B CA 1
ATOM 6858 C C . VAL B 1 303 ? -11.359 6.551 -25.391 1 82.06 303 VAL B C 1
ATOM 6860 O O . VAL B 1 303 ? -11.148 5.371 -25.672 1 82.06 303 VAL B O 1
ATOM 6863 N N . GLY B 1 304 ? -12.07 7.402 -26.141 1 83 304 GLY B N 1
ATOM 6864 C CA . GLY B 1 304 ? -12.492 6.961 -27.469 1 83 304 GLY B CA 1
ATOM 6865 C C . GLY B 1 304 ? -11.336 6.52 -28.344 1 83 304 GLY B C 1
ATOM 6866 O O . GLY B 1 304 ? -11.398 5.465 -28.984 1 83 304 GLY B O 1
ATOM 6867 N N . ASN B 1 305 ? -10.344 7.281 -28.328 1 79.69 305 ASN B N 1
ATOM 6868 C CA . ASN B 1 305 ? -9.156 6.953 -29.109 1 79.69 305 ASN B CA 1
ATOM 6869 C C . ASN B 1 305 ? -8.484 5.684 -28.609 1 79.69 305 ASN B C 1
ATOM 6871 O O . ASN B 1 305 ? -8.016 4.863 -29.391 1 79.69 305 ASN B O 1
ATOM 6875 N N . MET B 1 306 ? -8.438 5.594 -27.375 1 79.81 306 MET B N 1
ATOM 6876 C CA . MET B 1 306 ? -7.809 4.438 -26.734 1 79.81 306 MET B CA 1
ATOM 6877 C C . MET B 1 306 ? -8.523 3.146 -27.125 1 79.81 306 MET B C 1
ATOM 6879 O O . MET B 1 306 ? -7.883 2.189 -27.562 1 79.81 306 MET B O 1
ATOM 6883 N N . LEU B 1 307 ? -9.812 3.094 -27.031 1 85.56 307 LEU B N 1
ATOM 6884 C CA . LEU B 1 307 ? -10.586 1.891 -27.328 1 85.56 307 LEU B CA 1
ATOM 6885 C C . LEU B 1 307 ? -10.57 1.6 -28.828 1 85.56 307 LEU B C 1
ATOM 6887 O O . LEU B 1 307 ? -10.586 0.437 -29.25 1 85.56 307 LEU B O 1
ATOM 6891 N N . THR B 1 308 ? -10.508 2.66 -29.578 1 83.25 308 THR B N 1
ATOM 6892 C CA . THR B 1 308 ? -10.398 2.488 -31.016 1 83.25 308 THR B CA 1
ATOM 6893 C C . THR B 1 308 ? -9.062 1.864 -31.391 1 83.25 308 THR B C 1
ATOM 6895 O O . THR B 1 308 ? -8.992 1.002 -32.281 1 83.25 308 THR B O 1
ATOM 6898 N N . ARG B 1 309 ? -8.086 2.291 -30.75 1 79.19 309 ARG B N 1
ATOM 6899 C CA . ARG B 1 309 ? -6.762 1.723 -30.984 1 79.19 309 ARG B CA 1
ATOM 6900 C C . ARG B 1 309 ? -6.73 0.238 -30.625 1 79.19 309 ARG B C 1
ATOM 6902 O O . ARG B 1 309 ? -6.109 -0.559 -31.344 1 79.19 309 ARG B O 1
ATOM 6909 N N . ILE B 1 310 ? -7.32 -0.106 -29.547 1 79.25 310 ILE B N 1
ATOM 6910 C CA . ILE B 1 310 ? -7.395 -1.502 -29.125 1 79.25 310 ILE B CA 1
ATOM 6911 C C . ILE B 1 310 ? -8.117 -2.322 -30.188 1 79.25 310 ILE B C 1
ATOM 6913 O O . ILE B 1 310 ? -7.656 -3.4 -30.578 1 79.25 310 ILE B O 1
ATOM 6917 N N . ARG B 1 311 ? -9.156 -1.771 -30.781 1 80.06 311 ARG B N 1
ATOM 6918 C CA . ARG B 1 311 ? -9.945 -2.461 -31.797 1 80.06 311 ARG B CA 1
ATOM 6919 C C . ARG B 1 311 ? -9.156 -2.617 -33.094 1 80.06 311 ARG B C 1
ATOM 6921 O O . ARG B 1 311 ? -9.203 -3.67 -33.719 1 80.06 311 ARG B O 1
ATOM 6928 N N . THR B 1 312 ? -8.547 -1.536 -33.344 1 76.31 312 THR B N 1
ATOM 6929 C CA . THR B 1 312 ? -7.801 -1.539 -34.594 1 76.31 312 THR B CA 1
ATOM 6930 C C . THR B 1 312 ? -6.617 -2.502 -34.531 1 76.31 312 THR B C 1
ATOM 6932 O O . THR B 1 312 ? -6.344 -3.232 -35.5 1 76.31 312 THR B O 1
ATOM 6935 N N . SER B 1 313 ? -5.918 -2.447 -33.5 1 72.38 313 SER B N 1
ATOM 6936 C CA . SER B 1 313 ? -4.773 -3.33 -33.312 1 72.38 313 SER B CA 1
ATOM 6937 C C . SER B 1 313 ? -5.184 -4.797 -33.375 1 72.38 313 SER B C 1
ATOM 6939 O O . SER B 1 313 ? -4.469 -5.621 -33.969 1 72.38 313 SER B O 1
ATOM 6941 N N . MET B 1 314 ? -6.301 -5.117 -32.938 1 69.88 314 MET B N 1
ATOM 6942 C CA . MET B 1 314 ? -6.75 -6.504 -32.875 1 69.88 314 MET B CA 1
ATOM 6943 C C . MET B 1 314 ? -7.348 -6.945 -34.219 1 69.88 314 MET B C 1
ATOM 6945 O O . MET B 1 314 ? -7.27 -8.117 -34.562 1 69.88 314 MET B O 1
ATOM 6949 N N . ALA B 1 315 ? -8.008 -5.992 -34.844 1 69.06 315 ALA B N 1
ATOM 6950 C CA . ALA B 1 315 ? -8.523 -6.281 -36.156 1 69.06 315 ALA B CA 1
ATOM 6951 C C . ALA B 1 315 ? -7.398 -6.676 -37.125 1 69.06 315 ALA B C 1
ATOM 6953 O O . ALA B 1 315 ? -7.566 -7.57 -37.938 1 69.06 315 ALA B O 1
ATOM 6954 N N . ASP B 1 316 ? -6.301 -6.129 -36.969 1 67.81 316 ASP B N 1
ATOM 6955 C CA . ASP B 1 316 ? -5.148 -6.406 -37.812 1 67.81 316 ASP B CA 1
ATOM 6956 C C . ASP B 1 316 ? -4.602 -7.812 -37.562 1 67.81 316 ASP B C 1
ATOM 6958 O O . ASP B 1 316 ? -4.168 -8.492 -38.5 1 67.81 316 ASP B O 1
ATOM 6962 N N . VAL B 1 317 ? -4.715 -8.219 -36.406 1 62.88 317 VAL B N 1
ATOM 6963 C CA . VAL B 1 317 ? -4.184 -9.516 -36.031 1 62.88 317 VAL B CA 1
ATOM 6964 C C . VAL B 1 317 ? -5.129 -10.625 -36.5 1 62.88 317 VAL B C 1
ATOM 6966 O O . VAL B 1 317 ? -4.684 -11.688 -36.938 1 62.88 317 VAL B O 1
ATOM 6969 N N . ALA B 1 318 ? -6.449 -10.445 -36.344 1 59.94 318 ALA B N 1
ATOM 6970 C CA . ALA B 1 318 ? -7.43 -11.477 -36.688 1 59.94 318 ALA B CA 1
ATOM 6971 C C . ALA B 1 318 ? -7.57 -11.609 -38.188 1 59.94 318 ALA B C 1
ATOM 6973 O O . ALA B 1 318 ? -8.211 -12.547 -38.688 1 59.94 318 ALA B O 1
ATOM 6974 N N . GLU B 1 319 ? -6.652 -11.039 -39.094 1 57.88 319 GLU B N 1
ATOM 6975 C CA . GLU B 1 319 ? -6.773 -11.055 -40.531 1 57.88 319 GLU B CA 1
ATOM 6976 C C . GLU B 1 319 ? -8.234 -11.031 -40.969 1 57.88 319 GLU B C 1
ATOM 6978 O O . GLU B 1 319 ? -8.594 -11.602 -42 1 57.88 319 GLU B O 1
ATOM 6983 N N . SER B 1 320 ? -9.125 -10.93 -40.031 1 53.12 320 SER B N 1
ATOM 6984 C CA . SER B 1 320 ? -10.539 -11.023 -40.375 1 53.12 320 SER B CA 1
ATOM 6985 C C . SER B 1 320 ? -10.992 -9.797 -41.156 1 53.12 320 SER B C 1
ATOM 6987 O O . SER B 1 320 ? -10.672 -8.664 -40.781 1 53.12 320 SER B O 1
ATOM 6989 N N . GLU B 1 321 ? -11.117 -10.07 -42.406 1 48.38 321 GLU B N 1
ATOM 6990 C CA . GLU B 1 321 ? -11.734 -9.062 -43.25 1 48.38 321 GLU B CA 1
ATOM 6991 C C . GLU B 1 321 ? -12.898 -8.375 -42.562 1 48.38 321 GLU B C 1
ATOM 6993 O O . GLU B 1 321 ? -13.273 -7.258 -42.938 1 48.38 321 GLU B O 1
ATOM 6998 N N . ASN B 1 322 ? -13.789 -9.289 -41.906 1 49.59 322 ASN B N 1
ATOM 6999 C CA . ASN B 1 322 ? -15.062 -8.734 -41.469 1 49.59 322 ASN B CA 1
ATOM 7000 C C . ASN B 1 322 ? -14.938 -8.078 -40.094 1 49.59 322 ASN B C 1
ATOM 7002 O O . ASN B 1 322 ? -14.234 -8.594 -39.219 1 49.59 322 ASN B O 1
ATOM 7006 N N . HIS B 1 323 ? -15.109 -6.758 -39.938 1 55.16 323 HIS B N 1
ATOM 7007 C CA . HIS B 1 323 ? -15.266 -5.613 -39.062 1 55.16 323 HIS B CA 1
ATOM 7008 C C . HIS B 1 323 ? -16 -6.004 -37.781 1 55.16 323 HIS B C 1
ATOM 7010 O O . HIS B 1 323 ? -16.516 -5.141 -37.062 1 55.16 323 HIS B O 1
ATOM 7016 N N . ASP B 1 324 ? -16.094 -7.348 -37.375 1 68.06 324 ASP B N 1
ATOM 7017 C CA . ASP B 1 324 ? -16.938 -7.527 -36.188 1 68.06 324 ASP B CA 1
ATOM 7018 C C . ASP B 1 324 ? -16.109 -7.664 -34.938 1 68.06 324 ASP B C 1
ATOM 7020 O O . ASP B 1 324 ? -16.031 -8.75 -34.344 1 68.06 324 ASP B O 1
ATOM 7024 N N . VAL B 1 325 ? -15.219 -6.797 -34.656 1 77.5 325 VAL B N 1
ATOM 7025 C CA . VAL B 1 325 ? -14.43 -6.746 -33.438 1 77.5 325 VAL B CA 1
ATOM 7026 C C . VAL B 1 325 ? -15.234 -6.047 -32.344 1 77.5 325 VAL B C 1
ATOM 7028 O O . VAL B 1 325 ? -15.695 -4.918 -32.531 1 77.5 325 VAL B O 1
ATOM 7031 N N . ARG B 1 326 ? -15.586 -6.84 -31.328 1 85.88 326 ARG B N 1
ATOM 7032 C CA . ARG B 1 326 ? -16.328 -6.289 -30.203 1 85.88 326 ARG B CA 1
ATOM 7033 C C . ARG B 1 326 ? -15.539 -6.438 -28.906 1 85.88 326 ARG B C 1
ATOM 7035 O O . ARG B 1 326 ? -14.883 -7.453 -28.688 1 85.88 326 ARG B O 1
ATOM 7042 N N . ILE B 1 327 ? -15.523 -5.41 -28.141 1 89.19 327 ILE B N 1
ATOM 7043 C CA . ILE B 1 327 ? -14.953 -5.484 -26.797 1 89.19 327 ILE B CA 1
ATOM 7044 C C . ILE B 1 327 ? -16 -6.039 -25.828 1 89.19 327 ILE B C 1
ATOM 7046 O O . ILE B 1 327 ? -17.062 -5.441 -25.641 1 89.19 327 ILE B O 1
ATOM 7050 N N . THR B 1 328 ? -15.672 -7.125 -25.219 1 89.62 328 THR B N 1
ATOM 7051 C CA . THR B 1 328 ? -16.688 -7.816 -24.422 1 89.62 328 THR B CA 1
ATOM 7052 C C . THR B 1 328 ? -16.406 -7.648 -22.922 1 89.62 328 THR B C 1
ATOM 7054 O O . THR B 1 328 ? -17.281 -7.93 -22.094 1 89.62 328 THR B O 1
ATOM 7057 N N . ASP B 1 329 ? -15.219 -7.176 -22.641 1 91.75 329 ASP B N 1
ATOM 7058 C CA . ASP B 1 329 ? -14.875 -6.969 -21.234 1 91.75 329 ASP B CA 1
ATOM 7059 C C . ASP B 1 329 ? -13.711 -5.992 -21.094 1 91.75 329 ASP B C 1
ATOM 7061 O O . ASP B 1 329 ? -12.898 -5.84 -22.016 1 91.75 329 ASP B O 1
ATOM 7065 N N . ILE B 1 330 ? -13.656 -5.332 -19.953 1 93.25 330 ILE B N 1
ATOM 7066 C CA . ILE B 1 330 ? -12.508 -4.488 -19.656 1 93.25 330 ILE B CA 1
ATOM 7067 C C . ILE B 1 330 ? -12.156 -4.613 -18.172 1 93.25 330 ILE B C 1
ATOM 7069 O O . ILE B 1 330 ? -13 -5.004 -17.359 1 93.25 330 ILE B O 1
ATOM 7073 N N . LEU B 1 331 ? -10.953 -4.379 -17.844 1 94.44 331 LEU B N 1
ATOM 7074 C CA . LEU B 1 331 ? -10.484 -4.141 -16.484 1 94.44 331 LEU B CA 1
ATOM 7075 C C . LEU B 1 331 ? -9.859 -2.76 -16.359 1 94.44 331 LEU B C 1
ATOM 7077 O O . LEU B 1 331 ? -8.883 -2.451 -17.047 1 94.44 331 LEU B O 1
ATOM 7081 N N . ALA B 1 332 ? -10.5 -1.941 -15.57 1 92.75 332 ALA B N 1
ATOM 7082 C CA . ALA B 1 332 ? -9.961 -0.61 -15.305 1 92.75 332 ALA B CA 1
ATOM 7083 C C . ALA B 1 332 ? -9.203 -0.575 -13.984 1 92.75 332 ALA B C 1
ATOM 7085 O O . ALA B 1 332 ? -9.633 -1.174 -13 1 92.75 332 ALA B O 1
ATOM 7086 N N . VAL B 1 333 ? -8.031 0.083 -14 1 91.69 333 VAL B N 1
ATOM 7087 C CA . VAL B 1 333 ? -7.215 0.22 -12.797 1 91.69 333 VAL B CA 1
ATOM 7088 C C . VAL B 1 333 ? -6.695 1.653 -12.688 1 91.69 333 VAL B C 1
ATOM 7090 O O . VAL B 1 333 ? -6.23 2.23 -13.672 1 91.69 333 VAL B O 1
ATOM 7093 N N . ASP B 1 334 ? -6.805 2.195 -11.508 1 85.62 334 ASP B N 1
ATOM 7094 C CA . ASP B 1 334 ? -6.246 3.525 -11.281 1 85.62 334 ASP B CA 1
ATOM 7095 C C . ASP B 1 334 ? -4.727 3.471 -11.172 1 85.62 334 ASP B C 1
ATOM 7097 O O . ASP B 1 334 ? -4.172 2.527 -10.602 1 85.62 334 ASP B O 1
ATOM 7101 N N . THR B 1 335 ? -4.121 4.395 -11.742 1 84.19 335 THR B N 1
ATOM 7102 C CA . THR B 1 335 ? -2.668 4.492 -11.656 1 84.19 335 THR B CA 1
ATOM 7103 C C . THR B 1 335 ? -2.215 5.945 -11.75 1 84.19 335 THR B C 1
ATOM 7105 O O . THR B 1 335 ? -3.043 6.859 -11.758 1 84.19 335 THR B O 1
ATOM 7108 N N . LEU B 1 336 ? -0.916 6.117 -11.594 1 79.06 336 LEU B N 1
ATOM 7109 C CA . LEU B 1 336 ? -0.3 7.43 -11.75 1 79.06 336 LEU B CA 1
ATOM 7110 C C . LEU B 1 336 ? 0.662 7.449 -12.93 1 79.06 336 LEU B C 1
ATOM 7112 O O . LEU B 1 336 ? 1.355 6.461 -13.188 1 79.06 336 LEU B O 1
ATOM 7116 N N . ALA B 1 337 ? 0.562 8.5 -13.664 1 78.94 337 ALA B N 1
ATOM 7117 C CA . ALA B 1 337 ? 1.463 8.672 -14.805 1 78.94 337 ALA B CA 1
ATOM 7118 C C . ALA B 1 337 ? 2.262 9.969 -14.68 1 78.94 337 ALA B C 1
ATOM 7120 O O . ALA B 1 337 ? 1.719 11.008 -14.297 1 78.94 337 ALA B O 1
ATOM 7121 N N . PRO B 1 338 ? 3.588 9.852 -14.883 1 76.06 338 PRO B N 1
ATOM 7122 C CA . PRO B 1 338 ? 4.387 11.086 -14.875 1 76.06 338 PRO B CA 1
ATOM 7123 C C . PRO B 1 338 ? 4.047 12.016 -16.031 1 76.06 338 PRO B C 1
ATOM 7125 O O . PRO B 1 338 ? 3.953 11.57 -17.188 1 76.06 338 PRO B O 1
ATOM 7128 N N . VAL B 1 339 ? 3.734 13.188 -15.711 1 70.19 339 VAL B N 1
ATOM 7129 C CA . VAL B 1 339 ? 3.457 14.203 -16.719 1 70.19 339 VAL B CA 1
ATOM 7130 C C . VAL B 1 339 ? 4.449 15.359 -16.578 1 70.19 339 VAL B C 1
ATOM 7132 O O . VAL B 1 339 ? 4.781 15.766 -15.461 1 70.19 339 VAL B O 1
ATOM 7135 N N . GLU B 1 340 ? 4.938 15.75 -17.688 1 65.94 340 GLU B N 1
ATOM 7136 C CA . GLU B 1 340 ? 5.879 16.859 -17.656 1 65.94 340 GLU B CA 1
ATOM 7137 C C . GLU B 1 340 ? 5.18 18.172 -17.25 1 65.94 340 GLU B C 1
ATOM 7139 O O . GLU B 1 340 ? 4.051 18.422 -17.672 1 65.94 340 GLU B O 1
ATOM 7144 N N . ILE B 1 341 ? 5.703 18.875 -16.266 1 61.84 341 ILE B N 1
ATOM 7145 C CA . ILE B 1 341 ? 5.191 20.172 -15.852 1 61.84 341 ILE B CA 1
ATOM 7146 C C . ILE B 1 341 ? 5.781 21.266 -16.75 1 61.84 341 ILE B C 1
ATOM 7148 O O . ILE B 1 341 ? 7.004 21.391 -16.859 1 61.84 341 ILE B O 1
ATOM 7152 N N . SER B 1 342 ? 4.852 21.781 -17.484 1 62.03 342 SER B N 1
ATOM 7153 C CA . SER B 1 342 ? 5.328 22.922 -18.266 1 62.03 342 SER B CA 1
ATOM 7154 C C . SER B 1 342 ? 5.988 23.969 -17.391 1 62.03 342 SER B C 1
ATOM 7156 O O . SER B 1 342 ? 5.449 24.328 -16.344 1 62.03 342 SER B O 1
ATOM 7158 N N . GLY B 1 343 ? 7.191 24.328 -17.547 1 61.78 343 GLY B N 1
ATOM 7159 C CA . GLY B 1 343 ? 7.902 25.328 -16.766 1 61.78 343 GLY B CA 1
ATOM 7160 C C . GLY B 1 343 ? 8.906 24.719 -15.805 1 61.78 343 GLY B C 1
ATOM 7161 O O . GLY B 1 343 ? 9.641 25.453 -15.133 1 61.78 343 GLY B O 1
ATOM 7162 N N . ALA B 1 344 ? 8.805 23.406 -15.727 1 65.06 344 ALA B N 1
ATOM 7163 C CA . ALA B 1 344 ? 9.805 22.766 -14.867 1 65.06 344 ALA B CA 1
ATOM 7164 C C . ALA B 1 344 ? 11.219 23.062 -15.352 1 65.06 344 ALA B C 1
ATOM 7166 O O . ALA B 1 344 ? 11.516 22.922 -16.547 1 65.06 344 ALA B O 1
ATOM 7167 N N . LEU B 1 345 ? 11.922 23.672 -14.422 1 64.81 345 LEU B N 1
ATOM 7168 C CA . LEU B 1 345 ? 13.258 24.141 -14.781 1 64.81 345 LEU B CA 1
ATOM 7169 C C . LEU B 1 345 ? 14.281 23.016 -14.656 1 64.81 345 LEU B C 1
ATOM 7171 O O . LEU B 1 345 ? 15.391 23.125 -15.18 1 64.81 345 LEU B O 1
ATOM 7175 N N . ALA B 1 346 ? 13.977 21.969 -13.93 1 64 346 ALA B N 1
ATOM 7176 C CA . ALA B 1 346 ? 14.891 20.828 -13.789 1 64 346 ALA B CA 1
ATOM 7177 C C . ALA B 1 346 ? 14.305 19.578 -14.422 1 64 346 ALA B C 1
ATOM 7179 O O . ALA B 1 346 ? 14.828 18.484 -14.234 1 64 346 ALA B O 1
ATOM 7180 N N . GLY B 1 347 ? 13.164 19.75 -15.305 1 63.78 347 GLY B N 1
ATOM 7181 C CA . GLY B 1 347 ? 12.539 18.594 -15.922 1 63.78 347 GLY B CA 1
ATOM 7182 C C . GLY B 1 347 ? 11.688 17.797 -14.961 1 63.78 347 GLY B C 1
ATOM 7183 O O . GLY B 1 347 ? 11.523 16.578 -15.133 1 63.78 347 GLY B O 1
ATOM 7184 N N . GLU B 1 348 ? 11.141 18.5 -14.062 1 64.31 348 GLU B N 1
ATOM 7185 C CA . GLU B 1 348 ? 10.312 17.828 -13.07 1 64.31 348 GLU B CA 1
ATOM 7186 C C . GLU B 1 348 ? 9.016 17.328 -13.688 1 64.31 348 GLU B C 1
ATOM 7188 O O . GLU B 1 348 ? 8.492 17.922 -14.625 1 64.31 348 GLU B O 1
ATOM 7193 N N . THR B 1 349 ? 8.758 16.078 -13.328 1 66.19 349 THR B N 1
ATOM 7194 C CA . THR B 1 349 ? 7.461 15.516 -13.688 1 66.19 349 THR B CA 1
ATOM 7195 C C . THR B 1 349 ? 6.555 15.414 -12.461 1 66.19 349 THR B C 1
ATOM 7197 O O . THR B 1 349 ? 7.023 15.508 -11.328 1 66.19 349 THR B O 1
ATOM 7200 N N . CYS B 1 350 ? 5.336 15.562 -12.711 1 64.5 350 CYS B N 1
ATOM 7201 C CA . CYS B 1 350 ? 4.359 15.32 -11.656 1 64.5 350 CYS B CA 1
ATOM 7202 C C . CYS B 1 350 ? 3.545 14.062 -11.945 1 64.5 350 CYS B C 1
ATOM 7204 O O . CYS B 1 350 ? 3.338 13.711 -13.109 1 64.5 350 CYS B O 1
ATOM 7206 N N . MET B 1 351 ? 3.281 13.398 -10.844 1 67.69 351 MET B N 1
ATOM 7207 C CA . MET B 1 351 ? 2.438 12.219 -11 1 67.69 351 MET B CA 1
ATOM 7208 C C . MET B 1 351 ? 0.966 12.609 -11.086 1 67.69 351 MET B C 1
ATOM 7210 O O . MET B 1 351 ? 0.464 13.344 -10.242 1 67.69 351 MET B O 1
ATOM 7214 N N . GLU B 1 352 ? 0.378 12.227 -12.203 1 70.5 352 GLU B N 1
ATOM 7215 C CA . GLU B 1 352 ? -1.042 12.508 -12.391 1 70.5 352 GLU B CA 1
ATOM 7216 C C . GLU B 1 352 ? -1.863 11.227 -12.414 1 70.5 352 GLU B C 1
ATOM 7218 O O . GLU B 1 352 ? -1.356 10.164 -12.781 1 70.5 352 GLU B O 1
ATOM 7223 N N . LYS B 1 353 ? -3.086 11.406 -12.094 1 72.12 353 LYS B N 1
ATOM 7224 C CA . LYS B 1 353 ? -3.99 10.258 -12.086 1 72.12 353 LYS B CA 1
ATOM 7225 C C . LYS B 1 353 ? -4.242 9.75 -13.508 1 72.12 353 LYS B C 1
ATOM 7227 O O . LYS B 1 353 ? -4.398 10.539 -14.438 1 72.12 353 LYS B O 1
ATOM 7232 N N . ALA B 1 354 ? -4.168 8.516 -13.688 1 79.44 354 ALA B N 1
ATOM 7233 C CA . ALA B 1 354 ? -4.461 7.836 -14.945 1 79.44 354 ALA B CA 1
ATOM 7234 C C . ALA B 1 354 ? -5.246 6.551 -14.695 1 79.44 354 ALA B C 1
ATOM 7236 O O . ALA B 1 354 ? -5.277 6.039 -13.578 1 79.44 354 ALA B O 1
ATOM 7237 N N . VAL B 1 355 ? -5.98 6.215 -15.695 1 84.75 355 VAL B N 1
ATOM 7238 C CA . VAL B 1 355 ? -6.691 4.938 -15.641 1 84.75 355 VAL B CA 1
ATOM 7239 C C . VAL B 1 355 ? -6.133 3.99 -16.703 1 84.75 355 VAL B C 1
ATOM 7241 O O . VAL B 1 355 ? -6.125 4.312 -17.891 1 84.75 355 VAL B O 1
ATOM 7244 N N . GLY B 1 356 ? -5.523 2.859 -16.219 1 88.06 356 GLY B N 1
ATOM 7245 C CA . GLY B 1 356 ? -5.168 1.777 -17.125 1 88.06 356 GLY B CA 1
ATOM 7246 C C . GLY B 1 356 ? -6.328 0.855 -17.438 1 88.06 356 GLY B C 1
ATOM 7247 O O . GLY B 1 356 ? -7.133 0.536 -16.562 1 88.06 356 GLY B O 1
ATOM 7248 N N . ILE B 1 357 ? -6.387 0.468 -18.75 1 89.69 357 ILE B N 1
ATOM 7249 C CA . ILE B 1 357 ? -7.496 -0.382 -19.172 1 89.69 357 ILE B CA 1
ATOM 7250 C C . ILE B 1 357 ? -6.961 -1.601 -19.922 1 89.69 357 ILE B C 1
ATOM 7252 O O . ILE B 1 357 ? -6.105 -1.47 -20.797 1 89.69 357 ILE B O 1
ATOM 7256 N N . ALA B 1 358 ? -7.352 -2.754 -19.484 1 90.75 358 ALA B N 1
ATOM 7257 C CA . ALA B 1 358 ? -7.238 -3.971 -20.281 1 90.75 358 ALA B CA 1
ATOM 7258 C C . ALA B 1 358 ? -8.578 -4.332 -20.922 1 90.75 358 ALA B C 1
ATOM 7260 O O . ALA B 1 358 ? -9.625 -4.203 -20.297 1 90.75 358 ALA B O 1
ATOM 7261 N N . ALA B 1 359 ? -8.523 -4.68 -22.188 1 89.06 359 ALA B N 1
ATOM 7262 C CA . ALA B 1 359 ? -9.758 -5.008 -22.891 1 89.06 359 ALA B CA 1
ATOM 7263 C C . ALA B 1 359 ? -9.68 -6.402 -23.516 1 89.06 359 ALA B C 1
ATOM 7265 O O . ALA B 1 359 ? -8.602 -6.84 -23.938 1 89.06 359 ALA B O 1
ATOM 7266 N N . MET B 1 360 ? -10.789 -7.055 -23.422 1 84.62 360 MET B N 1
ATOM 7267 C CA . MET B 1 360 ? -10.961 -8.328 -24.125 1 84.62 360 MET B CA 1
ATOM 7268 C C . MET B 1 360 ? -11.742 -8.133 -25.406 1 84.62 360 MET B C 1
ATOM 7270 O O . MET B 1 360 ? -12.867 -7.617 -25.391 1 84.62 360 MET B O 1
ATOM 7274 N N . VAL B 1 361 ? -11.148 -8.531 -26.5 1 79.12 361 VAL B N 1
ATOM 7275 C CA . VAL B 1 361 ? -11.766 -8.344 -27.812 1 79.12 361 VAL B CA 1
ATOM 7276 C C . VAL B 1 361 ? -12.148 -9.695 -28.406 1 79.12 361 VAL B C 1
ATOM 7278 O O . VAL B 1 361 ? -11.312 -10.602 -28.484 1 79.12 361 VAL B O 1
ATOM 7281 N N . LYS B 1 362 ? -13.406 -9.836 -28.578 1 76.25 362 LYS B N 1
ATOM 7282 C CA . LYS B 1 362 ? -13.891 -11.039 -29.234 1 76.25 362 LYS B CA 1
ATOM 7283 C C . LYS B 1 362 ? -13.734 -10.93 -30.75 1 76.25 362 LYS B C 1
ATOM 7285 O O . LYS B 1 362 ? -14.094 -9.914 -31.344 1 76.25 362 LYS B O 1
ATOM 7290 N N . THR B 1 363 ? -12.992 -11.828 -31.203 1 67.62 363 THR B N 1
ATOM 7291 C CA . THR B 1 363 ? -12.844 -11.883 -32.656 1 67.62 363 THR B CA 1
ATOM 7292 C C . THR B 1 363 ? -13.648 -13.039 -33.25 1 67.62 363 THR B C 1
ATOM 7294 O O . THR B 1 363 ? -14.094 -13.922 -32.5 1 67.62 363 THR B O 1
ATOM 7297 N N . ALA B 1 364 ? -14.312 -12.797 -34.281 1 61.38 364 ALA B N 1
ATOM 7298 C CA . ALA B 1 364 ? -15.07 -13.906 -34.875 1 61.38 364 ALA B CA 1
ATOM 7299 C C . ALA B 1 364 ? -14.344 -15.234 -34.656 1 61.38 364 ALA B C 1
ATOM 7301 O O . ALA B 1 364 ? -14.281 -15.742 -33.531 1 61.38 364 ALA B O 1
ATOM 7302 N N . HIS B 1 365 ? -13.758 -15.914 -35.469 1 57.97 365 HIS B N 1
ATOM 7303 C CA . HIS B 1 365 ? -13.172 -17.25 -35.344 1 57.97 365 HIS B CA 1
ATOM 7304 C C . HIS B 1 365 ? -11.648 -17.172 -35.344 1 57.97 365 HIS B C 1
ATOM 7306 O O . HIS B 1 365 ? -11.055 -16.484 -36.156 1 57.97 365 HIS B O 1
ATOM 7312 N N . LEU B 1 366 ? -11.039 -17.297 -34.094 1 60.44 366 LEU B N 1
ATOM 7313 C CA . LEU B 1 366 ? -9.617 -17.594 -34.219 1 60.44 366 LEU B CA 1
ATOM 7314 C C . LEU B 1 366 ? -9.398 -18.953 -34.875 1 60.44 366 LEU B C 1
ATOM 7316 O O . LEU B 1 366 ? -9.906 -19.969 -34.375 1 60.44 366 LEU B O 1
ATOM 7320 N N . PRO B 1 367 ? -8.984 -18.984 -36.031 1 67.56 367 PRO B N 1
ATOM 7321 C CA . PRO B 1 367 ? -8.992 -20.234 -36.781 1 67.56 367 PRO B CA 1
ATOM 7322 C C . PRO B 1 367 ? -7.98 -21.25 -36.25 1 67.56 367 PRO B C 1
ATOM 7324 O O . PRO B 1 367 ? -6.918 -21.438 -36.844 1 67.56 367 PRO B O 1
ATOM 7327 N N . MET B 1 368 ? -8.328 -21.875 -35.062 1 81.56 368 MET B N 1
ATOM 7328 C CA . MET B 1 368 ? -7.48 -22.953 -34.562 1 81.56 368 MET B CA 1
ATOM 7329 C C . MET B 1 368 ? -7.434 -24.125 -35.531 1 81.56 368 MET B C 1
ATOM 7331 O O . MET B 1 368 ? -6.449 -24.859 -35.594 1 81.56 368 MET B O 1
ATOM 7335 N N . GLN B 1 369 ? -8.406 -24.109 -36.312 1 84.69 369 GLN B N 1
ATOM 7336 C CA . GLN B 1 369 ? -8.469 -25.172 -37.312 1 84.69 369 GLN B CA 1
ATOM 7337 C C . GLN B 1 369 ? -7.375 -25.016 -38.375 1 84.69 369 GLN B C 1
ATOM 7339 O O . GLN B 1 369 ? -6.828 -26 -38.844 1 84.69 369 GLN B O 1
ATOM 7344 N N . LYS B 1 370 ? -7.121 -23.766 -38.625 1 87 370 LYS B N 1
ATOM 7345 C CA . LYS B 1 370 ? -6.055 -23.516 -39.562 1 87 370 LYS B CA 1
ATOM 7346 C C . LYS B 1 370 ? -4.699 -23.953 -39.031 1 87 370 LYS B C 1
ATOM 7348 O O . LYS B 1 370 ? -3.848 -24.438 -39.781 1 87 370 LYS B O 1
ATOM 7353 N N . ILE B 1 371 ? -4.551 -23.734 -37.812 1 89.88 371 ILE B N 1
ATOM 7354 C CA . ILE B 1 371 ? -3.312 -24.156 -37.156 1 89.88 371 ILE B CA 1
ATOM 7355 C C . ILE B 1 371 ? -3.209 -25.672 -37.156 1 89.88 371 ILE B C 1
ATOM 7357 O O . ILE B 1 371 ? -2.152 -26.234 -37.5 1 89.88 371 ILE B O 1
ATOM 7361 N N . ALA B 1 372 ? -4.293 -26.297 -36.875 1 92.88 372 ALA B N 1
ATOM 7362 C CA . ALA B 1 372 ? -4.316 -27.75 -36.875 1 92.88 372 ALA B CA 1
ATOM 7363 C C . ALA B 1 372 ? -4.016 -28.312 -38.25 1 92.88 372 ALA B C 1
ATOM 73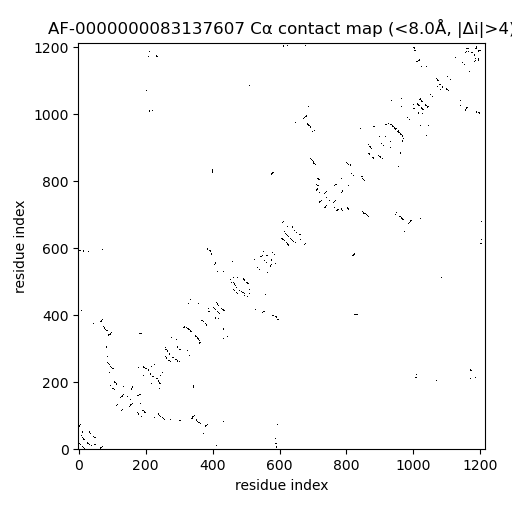65 O O . ALA B 1 372 ? -3.244 -29.266 -38.406 1 92.88 372 ALA B O 1
ATOM 7366 N N . GLU B 1 373 ? -4.594 -27.719 -39.219 1 93.25 373 GLU B N 1
ATOM 7367 C CA . GLU B 1 373 ? -4.391 -28.156 -40.594 1 93.25 373 GLU B CA 1
ATOM 7368 C C . GLU B 1 373 ? -2.939 -27.984 -41.031 1 93.25 373 GLU B C 1
ATOM 7370 O O . GLU B 1 373 ? -2.361 -28.859 -41.656 1 93.25 373 GLU B O 1
ATOM 7375 N N . ARG B 1 374 ? -2.482 -26.875 -40.688 1 94.06 374 ARG B N 1
ATOM 7376 C CA . ARG B 1 374 ? -1.09 -26.609 -41.031 1 94.06 374 ARG B CA 1
ATOM 7377 C C . ARG B 1 374 ? -0.153 -27.578 -40.312 1 94.06 374 ARG B C 1
ATOM 7379 O O . ARG B 1 374 ? 0.836 -28.031 -40.906 1 94.06 374 ARG B O 1
ATOM 7386 N N . LEU B 1 375 ? -0.447 -27.875 -39.125 1 94.12 375 LEU B N 1
ATOM 7387 C CA . LEU B 1 375 ? 0.353 -28.844 -38.375 1 94.12 375 LEU B CA 1
ATOM 7388 C C . LEU B 1 375 ? 0.305 -30.219 -39.031 1 94.12 375 LEU B C 1
ATOM 7390 O O . LEU B 1 375 ? 1.327 -30.906 -39.125 1 94.12 375 LEU B O 1
ATOM 7394 N N . GLU B 1 376 ? -0.871 -30.562 -39.438 1 94.88 376 GLU B N 1
ATOM 7395 C CA . GLU B 1 376 ? -1.034 -31.844 -40.125 1 94.88 376 GLU B CA 1
ATOM 7396 C C . GLU B 1 376 ? -0.234 -31.906 -41.406 1 94.88 376 GLU B C 1
ATOM 7398 O O . GLU B 1 376 ? 0.385 -32.906 -41.719 1 94.88 376 GLU B O 1
ATOM 7403 N N . GLN B 1 377 ? -0.295 -30.844 -42.031 1 94.69 377 GLN B N 1
ATOM 7404 C CA . GLN B 1 377 ? 0.436 -30.766 -43.281 1 94.69 377 GLN B CA 1
ATOM 7405 C C . GLN B 1 377 ? 1.942 -30.844 -43.062 1 94.69 377 GLN B C 1
ATOM 7407 O O . GLN B 1 377 ? 2.648 -31.547 -43.781 1 94.69 377 GLN B O 1
ATOM 7412 N N . ASP B 1 378 ? 2.35 -30.203 -42.156 1 94.31 378 ASP B N 1
ATOM 7413 C CA . ASP B 1 378 ? 3.785 -30.094 -41.906 1 94.31 378 ASP B CA 1
ATOM 7414 C C . ASP B 1 378 ? 4.336 -31.359 -41.281 1 94.31 378 ASP B C 1
ATOM 7416 O O . ASP B 1 378 ? 5.441 -31.797 -41.594 1 94.31 378 ASP B O 1
ATOM 7420 N N . LEU B 1 379 ? 3.562 -31.906 -40.375 1 94.06 379 LEU B N 1
ATOM 7421 C CA . LEU B 1 379 ? 4.09 -33 -39.562 1 94.06 379 LEU B CA 1
ATOM 7422 C C . LEU B 1 379 ? 3.549 -34.344 -40.062 1 94.06 379 LEU B C 1
ATOM 7424 O O . LEU B 1 379 ? 4.074 -35.406 -39.688 1 94.06 379 LEU B O 1
ATOM 7428 N N . HIS B 1 380 ? 2.549 -34.344 -40.844 1 94.44 380 HIS B N 1
ATOM 7429 C CA . HIS B 1 380 ? 1.867 -35.562 -41.312 1 94.44 380 HIS B CA 1
ATOM 7430 C C . HIS B 1 380 ? 1.335 -36.375 -40.125 1 94.44 380 HIS B C 1
ATOM 7432 O O . HIS B 1 380 ? 1.478 -37.594 -40.125 1 94.44 380 HIS B O 1
ATOM 7438 N N . ILE B 1 381 ? 0.95 -35.656 -39.125 1 95.06 381 ILE B N 1
ATOM 7439 C CA . ILE B 1 381 ? 0.307 -36.219 -37.938 1 95.06 381 ILE B CA 1
ATOM 7440 C C . ILE B 1 381 ? -1.089 -35.625 -37.781 1 95.06 381 ILE B C 1
ATOM 7442 O O . ILE B 1 381 ? -1.293 -34.438 -38.031 1 95.06 381 ILE B O 1
ATOM 7446 N N . ARG B 1 382 ? -1.998 -36.469 -37.406 1 95.31 382 ARG B N 1
ATOM 7447 C CA . ARG B 1 382 ? -3.35 -35.969 -37.188 1 95.31 382 ARG B CA 1
ATOM 7448 C C . ARG B 1 382 ? -3.373 -34.938 -36.094 1 95.31 382 ARG B C 1
ATOM 7450 O O . ARG B 1 382 ? -2.807 -35.125 -35.031 1 95.31 382 ARG B O 1
ATOM 7457 N N . ALA B 1 383 ? -3.965 -33.812 -36.375 1 95.19 383 ALA B N 1
ATOM 7458 C CA . ALA B 1 383 ? -4.117 -32.719 -35.406 1 95.19 383 ALA B CA 1
ATOM 7459 C C . ALA B 1 383 ? -5.574 -32.281 -35.344 1 95.19 383 ALA B C 1
ATOM 7461 O O . ALA B 1 383 ? -6.227 -32.062 -36.344 1 95.19 383 ALA B O 1
ATOM 7462 N N . VAL B 1 384 ? -6.102 -32.188 -34.031 1 93.06 384 VAL B N 1
ATOM 7463 C CA . VAL B 1 384 ? -7.504 -31.812 -33.875 1 93.06 384 VAL B CA 1
ATOM 7464 C C . VAL B 1 384 ? -7.625 -30.719 -32.812 1 93.06 384 VAL B C 1
ATOM 7466 O O . VAL B 1 384 ? -6.809 -30.641 -31.906 1 93.06 384 VAL B O 1
ATOM 7469 N N . VAL B 1 385 ? -8.531 -29.844 -33 1 89.81 385 VAL B N 1
ATOM 7470 C CA . VAL B 1 385 ? -8.906 -28.875 -31.984 1 89.81 385 VAL B CA 1
ATOM 7471 C C . VAL B 1 385 ? -9.883 -29.5 -31 1 89.81 385 VAL B C 1
ATOM 7473 O O . VAL B 1 385 ? -10.93 -30.016 -31.391 1 89.81 385 VAL B O 1
ATOM 7476 N N . ALA B 1 386 ? -9.391 -29.547 -29.766 1 81.5 386 ALA B N 1
ATOM 7477 C CA . ALA B 1 386 ? -10.211 -30.266 -28.781 1 81.5 386 ALA B CA 1
ATOM 7478 C C . ALA B 1 386 ? -10.32 -29.484 -27.484 1 81.5 386 ALA B C 1
ATOM 7480 O O . ALA B 1 386 ? -9.32 -28.969 -26.969 1 81.5 386 ALA B O 1
ATOM 7481 N N . GLY B 1 387 ? -11.484 -29.281 -27.016 1 76.5 387 GLY B N 1
ATOM 7482 C CA . GLY B 1 387 ? -11.781 -28.922 -25.641 1 76.5 387 GLY B CA 1
ATOM 7483 C C . GLY B 1 387 ? -11.711 -27.422 -25.391 1 76.5 387 GLY B C 1
ATOM 7484 O O . GLY B 1 387 ? -10.945 -26.719 -26.047 1 76.5 387 GLY B O 1
ATOM 7485 N N . VAL B 1 388 ? -12.508 -26.953 -24.516 1 76.44 388 VAL B N 1
ATOM 7486 C CA . VAL B 1 388 ? -12.547 -25.578 -24.047 1 76.44 388 VAL B CA 1
ATOM 7487 C C . VAL B 1 388 ? -11.453 -25.359 -23 1 76.44 388 VAL B C 1
ATOM 7489 O O . VAL B 1 388 ? -11.305 -26.156 -22.078 1 76.44 388 VAL B O 1
ATOM 7492 N N . GLU B 1 389 ? -10.672 -24.359 -23.125 1 80.44 389 GLU B N 1
ATOM 7493 C CA . GLU B 1 389 ? -9.477 -24.078 -22.344 1 80.44 389 GLU B CA 1
ATOM 7494 C C . GLU B 1 389 ? -9.766 -24.203 -20.844 1 80.44 389 GLU B C 1
ATOM 7496 O O . GLU B 1 389 ? -9.07 -24.922 -20.125 1 80.44 389 GLU B O 1
ATOM 7501 N N . ALA B 1 390 ? -10.805 -23.609 -20.406 1 78.62 390 ALA B N 1
ATOM 7502 C CA . ALA B 1 390 ? -11.117 -23.578 -18.984 1 78.62 390 ALA B CA 1
ATOM 7503 C C . ALA B 1 390 ? -11.438 -24.969 -18.469 1 78.62 390 ALA B C 1
ATOM 7505 O O . ALA B 1 390 ? -11.094 -25.328 -17.344 1 78.62 390 ALA B O 1
ATOM 7506 N N . VAL B 1 391 ? -12.078 -25.766 -19.281 1 83.12 391 VAL B N 1
ATOM 7507 C CA . VAL B 1 391 ? -12.438 -27.125 -18.906 1 83.12 391 VAL B CA 1
ATOM 7508 C C . VAL B 1 391 ? -11.18 -28 -18.828 1 83.12 391 VAL B C 1
ATOM 7510 O O . VAL B 1 391 ? -10.992 -28.75 -17.875 1 83.12 391 VAL B O 1
ATOM 7513 N N . MET B 1 392 ? -10.375 -27.844 -19.844 1 89.25 392 MET B N 1
ATOM 7514 C CA . MET B 1 392 ? -9.133 -28.609 -19.859 1 89.25 392 MET B CA 1
ATOM 7515 C C . MET B 1 392 ? -8.25 -28.234 -18.672 1 89.25 392 MET B C 1
ATOM 7517 O O . MET B 1 392 ? -7.629 -29.094 -18.047 1 89.25 392 MET B O 1
ATOM 7521 N N . ALA B 1 393 ? -8.211 -26.906 -18.406 1 90.5 393 ALA B N 1
ATOM 7522 C CA . ALA B 1 393 ? -7.43 -26.453 -17.25 1 90.5 393 ALA B CA 1
ATOM 7523 C C . ALA B 1 393 ? -7.945 -27.047 -15.953 1 90.5 393 ALA B C 1
ATOM 7525 O O . ALA B 1 393 ? -7.156 -27.406 -15.07 1 90.5 393 ALA B O 1
ATOM 7526 N N . SER B 1 394 ? -9.219 -27.188 -15.859 1 90 394 SER B N 1
ATOM 7527 C CA . SER B 1 394 ? -9.828 -27.766 -14.664 1 90 394 SER B CA 1
ATOM 7528 C C . SER B 1 394 ? -9.461 -29.234 -14.5 1 90 394 SER B C 1
ATOM 7530 O O . SER B 1 394 ? -9.141 -29.688 -13.398 1 90 394 SER B O 1
ATOM 7532 N N . LEU B 1 395 ? -9.516 -29.922 -15.602 1 90.75 395 LEU B N 1
ATOM 7533 C CA . LEU B 1 395 ? -9.156 -31.328 -15.57 1 90.75 395 LEU B CA 1
ATOM 7534 C C . LEU B 1 395 ? -7.695 -31.516 -15.164 1 90.75 395 LEU B C 1
ATOM 7536 O O . LEU B 1 395 ? -7.379 -32.375 -14.344 1 90.75 395 LEU B O 1
ATOM 7540 N N . GLY B 1 396 ? -6.879 -30.719 -15.742 1 93.62 396 GLY B N 1
ATOM 7541 C CA . GLY B 1 396 ? -5.477 -30.766 -15.359 1 93.62 396 GLY B CA 1
ATOM 7542 C C . GLY B 1 396 ? -5.246 -30.391 -13.906 1 93.62 396 GLY B C 1
ATOM 7543 O O . GLY B 1 396 ? -4.461 -31.031 -13.211 1 93.62 396 GLY B O 1
ATOM 7544 N N . ALA B 1 397 ? -5.926 -29.391 -13.438 1 94.44 397 ALA B N 1
ATOM 7545 C CA . ALA B 1 397 ? -5.766 -28.891 -12.078 1 94.44 397 ALA B CA 1
ATOM 7546 C C . ALA B 1 397 ? -6.18 -29.938 -11.047 1 94.44 397 ALA B C 1
ATOM 7548 O O . ALA B 1 397 ? -5.648 -29.969 -9.938 1 94.44 397 ALA B O 1
ATOM 7549 N N . MET B 1 398 ? -7.02 -30.812 -11.43 1 92.94 398 MET B N 1
ATOM 7550 C CA . MET B 1 398 ? -7.504 -31.875 -10.539 1 92.94 398 MET B CA 1
ATOM 7551 C C . MET B 1 398 ? -6.387 -32.844 -10.188 1 92.94 398 MET B C 1
ATOM 7553 O O . MET B 1 398 ? -6.492 -33.594 -9.211 1 92.94 398 MET B O 1
ATOM 7557 N N . THR B 1 399 ? -5.391 -32.844 -10.969 1 93.81 399 THR B N 1
ATOM 7558 C CA . THR B 1 399 ? -4.27 -33.719 -10.703 1 93.81 399 THR B CA 1
ATOM 7559 C C . THR B 1 399 ? -3.336 -33.125 -9.656 1 93.81 399 THR B C 1
ATOM 7561 O O . THR B 1 399 ? -2.361 -33.781 -9.25 1 93.81 399 THR B O 1
ATOM 7564 N N . THR B 1 400 ? -3.57 -31.938 -9.242 1 95.12 400 THR B N 1
ATOM 7565 C CA . THR B 1 400 ? -2.828 -31.328 -8.141 1 95.12 400 THR B CA 1
ATOM 7566 C C . THR B 1 400 ? -3.158 -32.031 -6.824 1 95.12 400 THR B C 1
ATOM 7568 O O . THR B 1 400 ? -4.328 -32.125 -6.445 1 95.12 400 THR B O 1
ATOM 7571 N N . PRO B 1 401 ? -2.15 -32.438 -6.121 1 94.31 401 PRO B N 1
ATOM 7572 C CA . PRO B 1 401 ? -2.42 -33.125 -4.844 1 94.31 401 PRO B CA 1
ATOM 7573 C C . PRO B 1 401 ? -3.145 -32.219 -3.852 1 94.31 401 PRO B C 1
ATOM 7575 O O . PRO B 1 401 ? -2.832 -31.016 -3.754 1 94.31 401 PRO B O 1
ATOM 7578 N N . GLY B 1 402 ? -4.141 -32.844 -3.176 1 93.19 402 GLY B N 1
ATOM 7579 C CA . GLY B 1 402 ? -4.836 -32.156 -2.105 1 93.19 402 GLY B CA 1
ATOM 7580 C C . GLY B 1 402 ? -6.074 -31.406 -2.58 1 93.19 402 GLY B C 1
ATOM 7581 O O . GLY B 1 402 ? -6.688 -30.656 -1.819 1 93.19 402 GLY B O 1
ATOM 7582 N N . THR B 1 403 ? -6.434 -31.609 -3.863 1 92.69 403 THR B N 1
ATOM 7583 C CA . THR B 1 403 ? -7.605 -30.938 -4.406 1 92.69 403 THR B CA 1
ATOM 7584 C C . THR B 1 403 ? -8.836 -31.844 -4.34 1 92.69 403 THR B C 1
ATOM 7586 O O . THR B 1 403 ? -8.711 -33.062 -4.148 1 92.69 403 THR B O 1
ATOM 7589 N N . LYS B 1 404 ? -9.969 -31.234 -4.391 1 92.06 404 LYS B N 1
ATOM 7590 C CA . LYS B 1 404 ? -11.227 -31.969 -4.484 1 92.06 404 LYS B CA 1
ATOM 7591 C C . LYS B 1 404 ? -12.305 -31.125 -5.156 1 92.06 404 LYS B C 1
ATOM 7593 O O . LYS B 1 404 ? -12.156 -29.906 -5.293 1 92.06 404 LYS B O 1
ATOM 7598 N N . LEU B 1 405 ? -13.281 -31.844 -5.598 1 90.62 405 LEU B N 1
ATOM 7599 C CA . LEU B 1 405 ? -14.445 -31.141 -6.141 1 90.62 405 LEU B CA 1
ATOM 7600 C C . LEU B 1 405 ? -15.328 -30.609 -5.016 1 90.62 405 LEU B C 1
ATOM 7602 O O . LEU B 1 405 ? -15.391 -31.203 -3.938 1 90.62 405 LEU B O 1
ATOM 7606 N N . PRO B 1 406 ? -16.109 -29.531 -5.223 1 92.81 406 PRO B N 1
ATOM 7607 C CA . PRO B 1 406 ? -15.992 -28.609 -6.352 1 92.81 406 PRO B CA 1
ATOM 7608 C C . PRO B 1 406 ? -14.656 -27.875 -6.379 1 92.81 406 PRO B C 1
ATOM 7610 O O . PRO B 1 406 ? -14.078 -27.594 -5.324 1 92.81 406 PRO B O 1
ATOM 7613 N N . LEU B 1 407 ? -14.18 -27.656 -7.57 1 93.62 407 LEU B N 1
ATOM 7614 C CA . LEU B 1 407 ? -12.875 -27.047 -7.773 1 93.62 407 LEU B CA 1
ATOM 7615 C C . LEU B 1 407 ? -12.969 -25.859 -8.719 1 93.62 407 LEU B C 1
ATOM 7617 O O . LEU B 1 407 ? -13.508 -25.969 -9.82 1 93.62 407 LEU B O 1
ATOM 7621 N N . ALA B 1 408 ? -12.531 -24.766 -8.211 1 96.19 408 ALA B N 1
ATOM 7622 C CA . ALA B 1 408 ? -12.391 -23.594 -9.078 1 96.19 408 ALA B CA 1
ATOM 7623 C C . ALA B 1 408 ? -10.945 -23.406 -9.508 1 96.19 408 ALA B C 1
ATOM 7625 O O . ALA B 1 408 ? -10.016 -23.734 -8.758 1 96.19 408 ALA B O 1
ATOM 7626 N N . ILE B 1 409 ? -10.758 -22.969 -10.711 1 95.94 409 ILE B N 1
ATOM 7627 C CA . ILE B 1 409 ? -9.414 -22.641 -11.188 1 95.94 409 ILE B CA 1
ATOM 7628 C C . ILE B 1 409 ? -9.359 -21.172 -11.594 1 95.94 409 ILE B C 1
ATOM 7630 O O . ILE B 1 409 ? -10.367 -20.594 -12.008 1 95.94 409 ILE B O 1
ATOM 7634 N N . LEU B 1 410 ? -8.297 -20.594 -11.344 1 95.44 410 LEU B N 1
ATOM 7635 C CA . LEU B 1 410 ? -7.926 -19.297 -11.891 1 95.44 410 LEU B CA 1
ATOM 7636 C C . LEU B 1 410 ? -6.746 -19.422 -12.852 1 95.44 410 LEU B C 1
ATOM 7638 O O . LEU B 1 410 ? -5.621 -19.688 -12.422 1 95.44 410 LEU B O 1
ATOM 7642 N N . ASP B 1 411 ? -6.973 -19.266 -14.07 1 91.62 411 ASP B N 1
ATOM 7643 C CA . ASP B 1 411 ? -5.926 -19.281 -15.086 1 91.62 411 ASP B CA 1
ATOM 7644 C C . ASP B 1 411 ? -5.465 -17.859 -15.414 1 91.62 411 ASP B C 1
ATOM 7646 O O . ASP B 1 411 ? -6.156 -17.125 -16.125 1 91.62 411 ASP B O 1
ATOM 7650 N N . MET B 1 412 ? -4.348 -17.562 -14.891 1 90.88 412 MET B N 1
ATOM 7651 C CA . MET B 1 412 ? -3.824 -16.203 -15.023 1 90.88 412 MET B CA 1
ATOM 7652 C C . MET B 1 412 ? -2.713 -16.156 -16.062 1 90.88 412 MET B C 1
ATOM 7654 O O . MET B 1 412 ? -1.587 -16.578 -15.797 1 90.88 412 MET B O 1
ATOM 7658 N N . GLY B 1 413 ? -3.008 -15.531 -17.188 1 84.06 413 GLY B N 1
ATOM 7659 C CA . GLY B 1 413 ? -2.049 -15.445 -18.281 1 84.06 413 GLY B CA 1
ATOM 7660 C C . GLY B 1 413 ? -1.456 -14.055 -18.453 1 84.06 413 GLY B C 1
ATOM 7661 O O . GLY B 1 413 ? -1.209 -13.359 -17.453 1 84.06 413 GLY B O 1
ATOM 7662 N N . GLY B 1 414 ? -1.143 -13.797 -19.703 1 81.88 414 GLY B N 1
ATOM 7663 C CA . GLY B 1 414 ? -0.581 -12.492 -20.016 1 81.88 414 GLY B CA 1
ATOM 7664 C C . GLY B 1 414 ? -1.636 -11.43 -20.25 1 81.88 414 GLY B C 1
ATOM 7665 O O . GLY B 1 414 ? -1.486 -10.289 -19.797 1 81.88 414 GLY B O 1
ATOM 7666 N N . GLY B 1 415 ? -2.711 -11.852 -20.844 1 80.69 415 GLY B N 1
ATOM 7667 C CA . GLY B 1 415 ? -3.697 -10.859 -21.234 1 80.69 415 GLY B CA 1
ATOM 7668 C C . GLY B 1 415 ? -5.012 -11 -20.5 1 80.69 415 GLY B C 1
ATOM 7669 O O . GLY B 1 415 ? -5.773 -10.031 -20.391 1 80.69 415 GLY B O 1
ATOM 7670 N N . SER B 1 416 ? -5.262 -12.195 -20.078 1 86.06 416 SER B N 1
ATOM 7671 C CA . SER B 1 416 ? -6.578 -12.43 -19.484 1 86.06 416 SER B CA 1
ATOM 7672 C C . SER B 1 416 ? -6.484 -13.297 -18.234 1 86.06 416 SER B C 1
ATOM 7674 O O . SER B 1 416 ? -5.469 -13.961 -18.016 1 86.06 416 SER B O 1
ATOM 7676 N N . THR B 1 417 ? -7.48 -13.172 -17.453 1 89 417 THR B N 1
ATOM 7677 C CA . THR B 1 417 ? -7.695 -14.016 -16.281 1 89 417 THR B CA 1
ATOM 7678 C C . THR B 1 417 ? -8.984 -14.82 -16.406 1 89 417 THR B C 1
ATOM 7680 O O . THR B 1 417 ? -10.078 -14.25 -16.453 1 89 417 THR B O 1
ATOM 7683 N N . ASP B 1 418 ? -8.828 -16.078 -16.484 1 88.25 418 ASP B N 1
ATOM 7684 C CA . ASP B 1 418 ? -9.977 -16.953 -16.656 1 88.25 418 ASP B CA 1
ATOM 7685 C C . ASP B 1 418 ? -10.281 -17.719 -15.383 1 88.25 418 ASP B C 1
ATOM 7687 O O . ASP B 1 418 ? -9.367 -18.078 -14.633 1 88.25 418 ASP B O 1
ATOM 7691 N N . ALA B 1 419 ? -11.531 -17.922 -15.164 1 93.19 419 ALA B N 1
ATOM 7692 C CA . ALA B 1 419 ? -11.953 -18.734 -14.023 1 93.19 419 ALA B CA 1
ATOM 7693 C C . ALA B 1 419 ? -12.938 -19.812 -14.453 1 93.19 419 ALA B C 1
ATOM 7695 O O . ALA B 1 419 ? -13.656 -19.656 -15.438 1 93.19 419 ALA B O 1
ATOM 7696 N N . ALA B 1 420 ? -12.898 -20.906 -13.781 1 93.44 420 ALA B N 1
ATOM 7697 C CA . ALA B 1 420 ? -13.844 -22 -14 1 93.44 420 ALA B CA 1
ATOM 7698 C C . ALA B 1 420 ? -14.133 -22.734 -12.695 1 93.44 420 ALA B C 1
ATOM 7700 O O . ALA B 1 420 ? -13.266 -22.828 -11.82 1 93.44 420 ALA B O 1
ATOM 7701 N N . VAL B 1 421 ? -15.336 -23.156 -12.562 1 94.38 421 VAL B N 1
ATOM 7702 C CA . VAL B 1 421 ? -15.695 -24.016 -11.43 1 94.38 421 VAL B CA 1
ATOM 7703 C C . VAL B 1 421 ? -16.219 -25.359 -11.945 1 94.38 421 VAL B C 1
ATOM 7705 O O . VAL B 1 421 ? -17.125 -25.391 -12.773 1 94.38 421 VAL B O 1
ATOM 7708 N N . LEU B 1 422 ? -15.57 -26.328 -11.547 1 90.94 422 LEU B N 1
ATOM 7709 C CA . LEU B 1 422 ? -15.992 -27.703 -11.836 1 90.94 422 LEU B CA 1
ATOM 7710 C C . LEU B 1 422 ? -16.766 -28.281 -10.656 1 90.94 422 LEU B C 1
ATOM 7712 O O . LEU B 1 422 ? -16.219 -28.453 -9.57 1 90.94 422 LEU B O 1
ATOM 7716 N N . GLU B 1 423 ? -17.953 -28.656 -10.953 1 91.25 423 GLU B N 1
ATOM 7717 C CA . GLU B 1 423 ? -18.828 -29.203 -9.914 1 91.25 423 GLU B CA 1
ATOM 7718 C C . GLU B 1 423 ? -18.734 -30.719 -9.867 1 91.25 423 GLU B C 1
ATOM 7720 O O . GLU B 1 423 ? -18.297 -31.359 -10.836 1 91.25 423 GLU B O 1
ATOM 7725 N N . PRO B 1 424 ? -19.188 -31.312 -8.773 1 88.56 424 PRO B N 1
ATOM 7726 C CA . PRO B 1 424 ? -19.141 -32.781 -8.641 1 88.56 424 PRO B CA 1
ATOM 7727 C C . PRO B 1 424 ? -20 -33.5 -9.68 1 88.56 424 PRO B C 1
ATOM 7729 O O . PRO B 1 424 ? -19.688 -34.625 -10.07 1 88.56 424 PRO B O 1
ATOM 7732 N N . ASP B 1 425 ? -21.031 -32.781 -10.141 1 88.38 425 ASP B N 1
ATOM 7733 C CA . ASP B 1 425 ? -21.938 -33.406 -11.109 1 88.38 425 ASP B CA 1
ATOM 7734 C C . ASP B 1 425 ? -21.391 -33.25 -12.531 1 88.38 425 ASP B C 1
ATOM 7736 O O . ASP B 1 425 ? -22.016 -33.719 -13.492 1 88.38 425 ASP B O 1
ATOM 7740 N N . GLY B 1 426 ? -20.266 -32.594 -12.68 1 81.25 426 GLY B N 1
ATOM 7741 C CA . GLY B 1 426 ? -19.609 -32.469 -13.969 1 81.25 426 GLY B CA 1
ATOM 7742 C C . GLY B 1 426 ? -19.891 -31.141 -14.664 1 81.25 426 GLY B C 1
ATOM 7743 O O . GLY B 1 426 ? -19.297 -30.844 -15.703 1 81.25 426 GLY B O 1
ATOM 7744 N N . ARG B 1 427 ? -20.891 -30.438 -14.102 1 86.38 427 ARG B N 1
ATOM 7745 C CA . ARG B 1 427 ? -21.188 -29.141 -14.688 1 86.38 427 ARG B CA 1
ATOM 7746 C C . ARG B 1 427 ? -20.016 -28.188 -14.5 1 86.38 427 ARG B C 1
ATOM 7748 O O . ARG B 1 427 ? -19.375 -28.156 -13.445 1 86.38 427 ARG B O 1
ATOM 7755 N N . VAL B 1 428 ? -19.578 -27.375 -15.648 1 86.75 428 VAL B N 1
ATOM 7756 C CA . VAL B 1 428 ? -18.484 -26.406 -15.602 1 86.75 428 VAL B CA 1
ATOM 7757 C C . VAL B 1 428 ? -19.016 -25.016 -15.953 1 86.75 428 VAL B C 1
ATOM 7759 O O . VAL B 1 428 ? -19.75 -24.859 -16.922 1 86.75 428 VAL B O 1
ATOM 7762 N N . ARG B 1 429 ? -18.812 -24.109 -15.125 1 91.56 429 ARG B N 1
ATOM 7763 C CA . ARG B 1 429 ? -19.031 -22.688 -15.406 1 91.56 429 ARG B CA 1
ATOM 7764 C C . ARG B 1 429 ? -17.719 -21.969 -15.672 1 91.56 429 ARG B C 1
ATOM 7766 O O . ARG B 1 429 ? -16.719 -22.219 -14.992 1 91.56 429 ARG B O 1
ATOM 7773 N N . THR B 1 430 ? -17.766 -21.125 -16.75 1 90.31 430 THR B N 1
ATOM 7774 C CA . THR B 1 430 ? -16.5 -20.469 -17.109 1 90.31 430 THR B CA 1
ATOM 7775 C C . THR B 1 430 ? -16.734 -18.984 -17.359 1 90.31 430 THR B C 1
ATOM 7777 O O . THR B 1 430 ? -17.859 -18.562 -17.609 1 90.31 430 THR B O 1
ATOM 7780 N N . THR B 1 431 ? -15.672 -18.219 -17.156 1 88.94 431 THR B N 1
ATOM 7781 C CA . THR B 1 431 ? -15.664 -16.812 -17.516 1 88.94 431 THR B CA 1
ATOM 7782 C C . THR B 1 431 ? -14.281 -16.375 -18 1 88.94 431 THR B C 1
ATOM 7784 O O . THR B 1 431 ? -13.273 -17 -17.641 1 88.94 431 THR B O 1
ATOM 7787 N N . HIS B 1 432 ? -14.258 -15.383 -18.906 1 86.19 432 HIS B N 1
ATOM 7788 C CA . HIS B 1 432 ? -13.047 -14.758 -19.406 1 86.19 432 HIS B CA 1
ATOM 7789 C C . HIS B 1 432 ? -13.023 -13.266 -19.094 1 86.19 432 HIS B C 1
ATOM 7791 O O . HIS B 1 432 ? -13.914 -12.523 -19.5 1 86.19 432 HIS B O 1
ATOM 7797 N N . GLN B 1 433 ? -12.062 -12.938 -18.359 1 90.19 433 GLN B N 1
ATOM 7798 C CA . GLN B 1 433 ? -11.992 -11.539 -17.938 1 90.19 433 GLN B CA 1
ATOM 7799 C C . GLN B 1 433 ? -10.734 -10.867 -18.469 1 90.19 433 GLN B C 1
ATOM 7801 O O . GLN B 1 433 ? -9.68 -11.5 -18.562 1 90.19 433 GLN B O 1
ATOM 7806 N N . ALA B 1 434 ? -10.867 -9.602 -18.75 1 90.75 434 ALA B N 1
ATOM 7807 C CA . ALA B 1 434 ? -9.734 -8.828 -19.266 1 90.75 434 ALA B CA 1
ATOM 7808 C C . ALA B 1 434 ? -8.75 -8.5 -18.141 1 90.75 434 ALA B C 1
ATOM 7810 O O . ALA B 1 434 ? -9.164 -8.227 -17 1 90.75 434 ALA B O 1
ATOM 7811 N N . GLY B 1 435 ? -7.465 -8.484 -18.578 1 90.5 435 GLY B N 1
ATOM 7812 C CA . GLY B 1 435 ? -6.453 -7.965 -17.672 1 90.5 435 GLY B CA 1
ATOM 7813 C C . GLY B 1 435 ? -5.668 -9.055 -16.969 1 90.5 435 GLY B C 1
ATOM 7814 O O . GLY B 1 435 ? -6.254 -9.961 -16.359 1 90.5 435 GLY B O 1
ATOM 7815 N N . ALA B 1 436 ? -4.445 -8.992 -16.984 1 92 436 ALA B N 1
ATOM 7816 C CA . ALA B 1 436 ? -3.516 -9.906 -16.328 1 92 436 ALA B CA 1
ATOM 7817 C C . ALA B 1 436 ? -2.096 -9.352 -16.344 1 92 436 ALA B C 1
ATOM 7819 O O . ALA B 1 436 ? -1.866 -8.203 -15.953 1 92 436 ALA B O 1
ATOM 7820 N N . GLY B 1 437 ? -1.151 -10.203 -16.766 1 90.75 437 GLY B N 1
ATOM 7821 C CA . GLY B 1 437 ? 0.253 -9.859 -16.625 1 90.75 437 GLY B CA 1
ATOM 7822 C C . GLY B 1 437 ? 0.663 -8.648 -17.438 1 90.75 437 GLY B C 1
ATOM 7823 O O . GLY B 1 437 ? 1.493 -7.848 -17.016 1 90.75 437 GLY B O 1
ATOM 7824 N N . GLU B 1 438 ? 0.108 -8.469 -18.656 1 88.31 438 GLU B N 1
ATOM 7825 C CA . GLU B 1 438 ? 0.476 -7.355 -19.531 1 88.31 438 GLU B CA 1
ATOM 7826 C C . GLU B 1 438 ? 0.076 -6.016 -18.922 1 88.31 438 GLU B C 1
ATOM 7828 O O . GLU B 1 438 ? 0.776 -5.016 -19.078 1 88.31 438 GLU B O 1
ATOM 7833 N N . LEU B 1 439 ? -1.045 -6.031 -18.344 1 92.62 439 LEU B N 1
ATOM 7834 C CA . LEU B 1 439 ? -1.496 -4.812 -17.688 1 92.62 439 LEU B CA 1
ATOM 7835 C C . LEU B 1 439 ? -0.573 -4.445 -16.531 1 92.62 439 LEU B C 1
ATOM 7837 O O . LEU B 1 439 ? -0.27 -3.27 -16.312 1 92.62 439 LEU B O 1
ATOM 7841 N N . VAL B 1 440 ? -0.099 -5.461 -15.781 1 94.94 440 VAL B N 1
ATOM 7842 C CA . VAL B 1 440 ? 0.83 -5.23 -14.68 1 94.94 440 VAL B CA 1
ATOM 7843 C C . VAL B 1 440 ? 2.115 -4.602 -15.211 1 94.94 440 VAL B C 1
ATOM 7845 O O . VAL B 1 440 ? 2.617 -3.627 -14.641 1 94.94 440 VAL B O 1
ATOM 7848 N N . THR B 1 441 ? 2.602 -5.133 -16.312 1 93.88 441 THR B N 1
ATOM 7849 C CA . THR B 1 441 ? 3.822 -4.613 -16.922 1 93.88 441 THR B CA 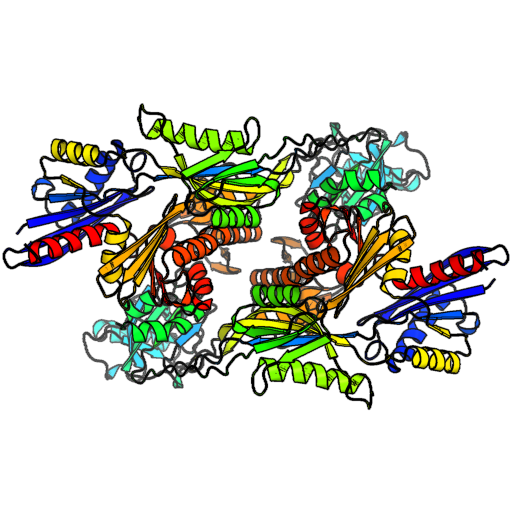1
ATOM 7850 C C . THR B 1 441 ? 3.645 -3.156 -17.328 1 93.88 441 THR B C 1
ATOM 7852 O O . THR B 1 441 ? 4.523 -2.326 -17.094 1 93.88 441 THR B O 1
ATOM 7855 N N . MET B 1 442 ? 2.545 -2.896 -17.891 1 92.56 442 MET B N 1
ATOM 7856 C CA . MET B 1 442 ? 2.266 -1.531 -18.328 1 92.56 442 MET B CA 1
ATOM 7857 C C . MET B 1 442 ? 2.207 -0.579 -17.141 1 92.56 442 MET B C 1
ATOM 7859 O O . MET B 1 442 ? 2.752 0.524 -17.188 1 92.56 442 MET B O 1
ATOM 7863 N N . LEU B 1 443 ? 1.532 -0.964 -16.109 1 93.56 443 LEU B N 1
ATOM 7864 C CA . LEU B 1 443 ? 1.403 -0.132 -14.922 1 93.56 443 LEU B CA 1
ATOM 7865 C C . LEU B 1 443 ? 2.77 0.152 -14.305 1 93.56 443 LEU B C 1
ATOM 7867 O O . LEU B 1 443 ? 3.059 1.287 -13.922 1 93.56 443 LEU B O 1
ATOM 7871 N N . ILE B 1 444 ? 3.598 -0.875 -14.203 1 95.12 444 ILE B N 1
ATOM 7872 C CA . ILE B 1 444 ? 4.938 -0.717 -13.648 1 95.12 444 ILE B CA 1
ATOM 7873 C C . ILE B 1 444 ? 5.734 0.264 -14.508 1 95.12 444 ILE B C 1
ATOM 7875 O O . ILE B 1 444 ? 6.371 1.181 -13.984 1 95.12 444 ILE B O 1
ATOM 7879 N N . GLN B 1 445 ? 5.656 0.105 -15.773 1 93.62 445 GLN B N 1
ATOM 7880 C CA . GLN B 1 445 ? 6.402 0.963 -16.688 1 93.62 445 GLN B CA 1
ATOM 7881 C C . GLN B 1 445 ? 5.984 2.422 -16.547 1 93.62 445 GLN B C 1
ATOM 7883 O O . GLN B 1 445 ? 6.832 3.312 -16.453 1 93.62 445 GLN B O 1
ATOM 7888 N N . THR B 1 446 ? 4.727 2.617 -16.484 1 88.12 446 THR B N 1
ATOM 7889 C CA . THR B 1 446 ? 4.176 3.969 -16.484 1 88.12 446 THR B CA 1
ATOM 7890 C C . THR B 1 446 ? 4.438 4.648 -15.141 1 88.12 446 THR B C 1
ATOM 7892 O O . THR B 1 446 ? 4.938 5.777 -15.102 1 88.12 446 THR B O 1
ATOM 7895 N N . GLU B 1 447 ? 4.109 4.023 -14.102 1 88.06 447 GLU B N 1
ATOM 7896 C CA . GLU B 1 447 ? 4.203 4.641 -12.781 1 88.06 447 GLU B CA 1
ATOM 7897 C C . GLU B 1 447 ? 5.652 4.926 -12.406 1 88.06 447 GLU B C 1
ATOM 7899 O O . GLU B 1 447 ? 5.934 5.887 -11.688 1 88.06 447 GLU B O 1
ATOM 7904 N N . LEU B 1 448 ? 6.586 4.059 -12.867 1 90.19 448 LEU B N 1
ATOM 7905 C CA . LEU B 1 448 ? 7.996 4.266 -12.555 1 90.19 448 LEU B CA 1
ATOM 7906 C C . LEU B 1 448 ? 8.664 5.137 -13.617 1 90.19 448 LEU B C 1
ATOM 7908 O O . LEU B 1 448 ? 9.82 5.531 -13.469 1 90.19 448 LEU B O 1
ATOM 7912 N N . GLY B 1 449 ? 7.957 5.453 -14.703 1 86.75 449 GLY B N 1
ATOM 7913 C CA . GLY B 1 449 ? 8.523 6.254 -15.781 1 86.75 449 GLY B CA 1
ATOM 7914 C C . GLY B 1 449 ? 9.68 5.574 -16.484 1 86.75 449 GLY B C 1
ATOM 7915 O O . GLY B 1 449 ? 10.68 6.223 -16.812 1 86.75 449 GLY B O 1
ATOM 7916 N N . LEU B 1 450 ? 9.594 4.227 -16.641 1 91.44 450 LEU B N 1
ATOM 7917 C CA . LEU B 1 450 ? 10.672 3.479 -17.281 1 91.44 450 LEU B CA 1
ATOM 7918 C C . LEU B 1 450 ? 10.648 3.662 -18.797 1 91.44 450 LEU B C 1
ATOM 7920 O O . LEU B 1 450 ? 9.578 3.676 -19.406 1 91.44 450 LEU B O 1
ATOM 7924 N N . LYS B 1 451 ? 11.789 3.748 -19.375 1 88.25 451 LYS B N 1
ATOM 7925 C CA . LYS B 1 451 ? 11.906 3.896 -20.828 1 88.25 451 LYS B CA 1
ATOM 7926 C C . LYS B 1 451 ? 11.711 2.557 -21.531 1 88.25 451 LYS B C 1
ATOM 7928 O O . LYS B 1 451 ? 11.203 2.508 -22.656 1 88.25 451 LYS B O 1
ATOM 7933 N N . SER B 1 452 ? 12.047 1.549 -20.828 1 91.38 452 SER B N 1
ATOM 7934 C CA . SER B 1 452 ? 12.047 0.226 -21.438 1 91.38 452 SER B CA 1
ATOM 7935 C C . SER B 1 452 ? 10.938 -0.649 -20.875 1 91.38 452 SER B C 1
ATOM 7937 O O . SER B 1 452 ? 10.867 -0.851 -19.656 1 91.38 452 SER B O 1
ATOM 7939 N N . ARG B 1 453 ? 10.172 -1.248 -21.797 1 90.75 453 ARG B N 1
ATOM 7940 C CA . ARG B 1 453 ? 9.156 -2.215 -21.391 1 90.75 453 ARG B CA 1
ATOM 7941 C C . ARG B 1 453 ? 9.797 -3.498 -20.875 1 90.75 453 ARG B C 1
ATOM 7943 O O . ARG B 1 453 ? 9.258 -4.148 -19.969 1 90.75 453 ARG B O 1
ATOM 7950 N N . THR B 1 454 ? 10.875 -3.785 -21.422 1 92.25 454 THR B N 1
ATOM 7951 C CA . THR B 1 454 ? 11.602 -4.98 -21.016 1 92.25 454 THR B CA 1
ATOM 7952 C C . THR B 1 454 ? 12.016 -4.891 -19.547 1 92.25 454 THR B C 1
ATOM 7954 O O . THR B 1 454 ? 11.914 -5.867 -18.797 1 92.25 454 THR B O 1
ATOM 7957 N N . THR B 1 455 ? 12.461 -3.703 -19.172 1 95.06 455 THR B N 1
ATOM 7958 C CA . THR B 1 455 ? 12.836 -3.496 -17.781 1 95.06 455 THR B CA 1
ATOM 7959 C C . THR B 1 455 ? 11.625 -3.67 -16.859 1 95.06 455 THR B C 1
ATOM 7961 O O . THR B 1 455 ? 11.734 -4.273 -15.797 1 95.06 455 THR B O 1
ATOM 7964 N N . ALA B 1 456 ? 10.5 -3.195 -17.328 1 95.38 456 ALA B N 1
ATOM 7965 C CA . ALA B 1 456 ? 9.273 -3.338 -16.547 1 95.38 456 ALA B CA 1
ATOM 7966 C C . ALA B 1 456 ? 8.891 -4.809 -16.391 1 95.38 456 ALA B C 1
ATOM 7968 O O . ALA B 1 456 ? 8.484 -5.238 -15.305 1 95.38 456 ALA B O 1
ATOM 7969 N N . GLU B 1 457 ? 8.992 -5.555 -17.453 1 93.69 457 GLU B N 1
ATOM 7970 C CA . GLU B 1 457 ? 8.711 -6.988 -17.422 1 93.69 457 GLU B CA 1
ATOM 7971 C C . GLU B 1 457 ? 9.648 -7.719 -16.469 1 93.69 457 GLU B C 1
ATOM 7973 O O . GLU B 1 457 ? 9.219 -8.609 -15.727 1 93.69 457 GLU B O 1
ATOM 7978 N N . GLN B 1 458 ? 10.867 -7.316 -16.469 1 94.5 458 GLN B N 1
ATOM 7979 C CA . GLN B 1 458 ? 11.852 -7.953 -15.602 1 94.5 458 GLN B CA 1
ATOM 7980 C C . GLN B 1 458 ? 11.594 -7.613 -14.133 1 94.5 458 GLN B C 1
ATOM 7982 O O . GLN B 1 458 ? 11.742 -8.469 -13.258 1 94.5 458 GLN B O 1
ATOM 7987 N N . ILE B 1 459 ? 11.219 -6.367 -13.891 1 96.12 459 ILE B N 1
ATOM 7988 C CA . ILE B 1 459 ? 10.867 -5.953 -12.539 1 96.12 459 ILE B CA 1
ATOM 7989 C C . ILE B 1 459 ? 9.688 -6.781 -12.031 1 96.12 459 ILE B C 1
ATOM 7991 O O . ILE B 1 459 ? 9.656 -7.172 -10.859 1 96.12 459 ILE B O 1
ATOM 7995 N N . LYS B 1 460 ? 8.797 -7.035 -12.875 1 95.12 460 LYS B N 1
ATOM 7996 C CA . LYS B 1 460 ? 7.629 -7.848 -12.547 1 95.12 460 LYS B CA 1
ATOM 7997 C C . LYS B 1 460 ? 8.031 -9.273 -12.18 1 95.12 460 LYS B C 1
ATOM 7999 O O . LYS B 1 460 ? 7.508 -9.852 -11.234 1 95.12 460 LYS B O 1
ATOM 8004 N N . LYS B 1 461 ? 8.992 -9.836 -12.82 1 92.19 461 LYS B N 1
ATOM 8005 C CA . LYS B 1 461 ? 9.281 -11.266 -12.781 1 92.19 461 LYS B CA 1
ATOM 8006 C C . LYS B 1 461 ? 10.297 -11.594 -11.688 1 92.19 461 LYS B C 1
ATOM 8008 O O . LYS B 1 461 ? 10.32 -12.711 -11.172 1 92.19 461 LYS B O 1
ATOM 8013 N N . TYR B 1 462 ? 11.188 -10.625 -11.359 1 92.62 462 TYR B N 1
ATOM 8014 C CA . TYR B 1 462 ? 12.328 -11 -10.531 1 92.62 462 TYR B CA 1
ATOM 8015 C C . TYR B 1 462 ? 12.383 -10.156 -9.266 1 92.62 462 TYR B C 1
ATOM 8017 O O . TYR B 1 462 ? 12.062 -8.969 -9.289 1 92.62 462 TYR B O 1
ATOM 8025 N N . PRO B 1 463 ? 12.852 -10.836 -8.172 1 92.12 463 PRO B N 1
ATOM 8026 C CA . PRO B 1 463 ? 13.18 -10.039 -6.988 1 92.12 463 PRO B CA 1
ATOM 8027 C C . PRO B 1 463 ? 14.367 -9.102 -7.215 1 92.12 463 PRO B C 1
ATOM 8029 O O . PRO B 1 463 ? 15.039 -9.195 -8.242 1 92.12 463 PRO B O 1
ATOM 8032 N N . MET B 1 464 ? 14.547 -8.164 -6.281 1 93.88 464 MET B N 1
ATOM 8033 C CA . MET B 1 464 ? 15.578 -7.16 -6.516 1 93.88 464 MET B CA 1
ATOM 8034 C C . MET B 1 464 ? 16.469 -6.992 -5.285 1 93.88 464 MET B C 1
ATOM 8036 O O . MET B 1 464 ? 16.141 -7.512 -4.211 1 93.88 464 MET B O 1
ATOM 8040 N N . GLY B 1 465 ? 17.578 -6.391 -5.5 1 91.38 465 GLY B N 1
ATOM 8041 C CA . GLY B 1 465 ? 18.516 -5.973 -4.461 1 91.38 465 GLY B CA 1
ATOM 8042 C C . GLY B 1 465 ? 19.297 -4.727 -4.832 1 91.38 465 GLY B C 1
ATOM 8043 O O . GLY B 1 465 ? 19.297 -4.312 -5.992 1 91.38 465 GLY B O 1
ATOM 8044 N N . LYS B 1 466 ? 19.812 -4.098 -3.863 1 89.38 466 LYS B N 1
ATOM 8045 C CA . LYS B 1 466 ? 20.688 -2.949 -4.059 1 89.38 466 LYS B CA 1
ATOM 8046 C C . LYS B 1 466 ? 22.125 -3.285 -3.676 1 89.38 466 LYS B C 1
ATOM 8048 O O . LYS B 1 466 ? 22.375 -3.775 -2.574 1 89.38 466 LYS B O 1
ATOM 8053 N N . VAL B 1 467 ? 23.031 -3.082 -4.586 1 90.88 467 VAL B N 1
ATOM 8054 C CA . VAL B 1 467 ? 24.438 -3.348 -4.32 1 90.88 467 VAL B CA 1
ATOM 8055 C C . VAL B 1 467 ? 25.016 -2.236 -3.445 1 90.88 467 VAL B C 1
ATOM 8057 O O . VAL B 1 467 ? 25.234 -1.119 -3.918 1 90.88 467 VAL B O 1
ATOM 8060 N N . GLU B 1 468 ? 25.328 -2.629 -2.246 1 82.75 468 GLU B N 1
ATOM 8061 C CA . GLU B 1 468 ? 25.766 -1.633 -1.273 1 82.75 468 GLU B CA 1
ATOM 8062 C C . GLU B 1 468 ? 27.281 -1.5 -1.268 1 82.75 468 GLU B C 1
ATOM 8064 O O . GLU B 1 468 ? 27.812 -0.436 -0.95 1 82.75 468 GLU B O 1
ATOM 8069 N N . SER B 1 469 ? 27.969 -2.627 -1.417 1 83.19 469 SER B N 1
ATOM 8070 C CA . SER B 1 469 ? 29.438 -2.641 -1.474 1 83.19 469 SER B CA 1
ATOM 8071 C C . SER B 1 469 ? 29.938 -3.697 -2.451 1 83.19 469 SER B C 1
ATOM 8073 O O . SER B 1 469 ? 29.141 -4.336 -3.148 1 83.19 469 SER B O 1
ATOM 8075 N N . LEU B 1 470 ? 31.25 -3.881 -2.422 1 86.44 470 LEU B N 1
ATOM 8076 C CA . LEU B 1 470 ? 31.875 -4.828 -3.34 1 86.44 470 LEU B CA 1
ATOM 8077 C C . LEU B 1 470 ? 31.531 -6.266 -2.957 1 86.44 470 LEU B C 1
ATOM 8079 O O . LEU B 1 470 ? 31.656 -7.18 -3.775 1 86.44 470 LEU B O 1
ATOM 8083 N N . PHE B 1 471 ? 31 -6.422 -1.726 1 88.31 471 PHE B N 1
ATOM 8084 C CA . PHE B 1 471 ? 30.812 -7.805 -1.311 1 88.31 471 PHE B CA 1
ATOM 8085 C C . PHE B 1 471 ? 29.438 -7.996 -0.679 1 88.31 471 PHE B C 1
ATOM 8087 O O . PHE B 1 471 ? 29.141 -9.07 -0.152 1 88.31 471 PHE B O 1
ATOM 8094 N N . HIS B 1 472 ? 28.75 -6.926 -0.79 1 86.94 472 HIS B N 1
ATOM 8095 C CA . HIS B 1 472 ? 27.469 -7.008 -0.085 1 86.94 472 HIS B CA 1
ATOM 8096 C C . HIS B 1 472 ? 26.328 -6.5 -0.954 1 86.94 472 HIS B C 1
ATOM 8098 O O . HIS B 1 472 ? 26.453 -5.465 -1.615 1 86.94 472 HIS B O 1
ATOM 8104 N N . LEU B 1 473 ? 25.203 -7.246 -0.941 1 88.56 473 LEU B N 1
ATOM 8105 C CA . LEU B 1 473 ? 23.953 -6.918 -1.62 1 88.56 473 LEU B CA 1
ATOM 8106 C C . LEU B 1 473 ? 22.781 -6.914 -0.64 1 88.56 473 LEU B C 1
ATOM 8108 O O . LEU B 1 473 ? 22.609 -7.863 0.128 1 88.56 473 LEU B O 1
ATOM 8112 N N . ARG B 1 474 ? 22.062 -5.793 -0.58 1 85.25 474 ARG B N 1
ATOM 8113 C CA . ARG B 1 474 ? 20.844 -5.754 0.238 1 85.25 474 ARG B CA 1
ATOM 8114 C C . ARG B 1 474 ? 19.625 -6.168 -0.573 1 85.25 474 ARG B C 1
ATOM 8116 O O . ARG B 1 474 ? 19.297 -5.535 -1.58 1 85.25 474 ARG B O 1
ATOM 8123 N N . LEU B 1 475 ? 19 -7.105 -0.051 1 87.06 475 LEU B N 1
ATOM 8124 C CA . LEU B 1 475 ? 17.828 -7.633 -0.758 1 87.06 475 LEU B CA 1
ATOM 8125 C C . LEU B 1 475 ? 16.594 -6.812 -0.439 1 87.06 475 LEU B C 1
ATOM 8127 O O . LEU B 1 475 ? 16.578 -6.035 0.521 1 87.06 475 LEU B O 1
ATOM 8131 N N . GLU B 1 476 ? 15.547 -6.918 -1.213 1 85.19 476 GLU B N 1
ATOM 8132 C CA . GLU B 1 476 ? 14.344 -6.102 -1.079 1 85.19 476 GLU B CA 1
ATOM 8133 C C . GLU B 1 476 ? 13.625 -6.387 0.24 1 85.19 476 GLU B C 1
ATOM 8135 O O . GLU B 1 476 ? 12.867 -5.555 0.73 1 85.19 476 GLU B O 1
ATOM 8140 N N . ASN B 1 477 ? 13.898 -7.551 0.818 1 72.31 477 ASN B N 1
ATOM 8141 C CA . ASN B 1 477 ? 13.289 -7.859 2.107 1 72.31 477 ASN B CA 1
ATOM 8142 C C . ASN B 1 477 ? 14.141 -7.344 3.266 1 72.31 477 ASN B C 1
ATOM 8144 O O . ASN B 1 477 ? 13.82 -7.586 4.43 1 72.31 477 ASN B O 1
ATOM 8148 N N . GLY B 1 478 ? 15.25 -6.699 2.906 1 71.62 478 GLY B N 1
ATOM 8149 C CA . GLY B 1 478 ? 16.094 -6.094 3.924 1 71.62 478 GLY B CA 1
ATOM 8150 C C . GLY B 1 478 ? 17.281 -6.961 4.301 1 71.62 478 GLY B C 1
ATOM 8151 O O . GLY B 1 478 ? 18.25 -6.477 4.906 1 71.62 478 GLY B O 1
ATOM 8152 N N . ALA B 1 479 ? 17.266 -8.289 3.91 1 72.69 479 ALA B N 1
ATOM 8153 C CA . ALA B 1 479 ? 18.359 -9.195 4.234 1 72.69 479 ALA B CA 1
ATOM 8154 C C . ALA B 1 479 ? 19.625 -8.836 3.441 1 72.69 479 ALA B C 1
ATOM 8156 O O . ALA B 1 479 ? 19.531 -8.32 2.326 1 72.69 479 ALA B O 1
ATOM 8157 N N . MET B 1 480 ? 20.797 -9.078 4.066 1 76 480 MET B N 1
ATOM 8158 C CA . MET B 1 480 ? 22.062 -8.836 3.402 1 76 480 MET B CA 1
ATOM 8159 C C . MET B 1 480 ? 22.625 -10.125 2.814 1 76 480 MET B C 1
ATOM 8161 O O . MET B 1 480 ? 22.609 -11.172 3.467 1 76 480 MET B O 1
ATOM 8165 N N . GLN B 1 481 ? 22.938 -10.125 1.595 1 81.19 481 GLN B N 1
ATOM 8166 C CA . GLN B 1 481 ? 23.625 -11.234 0.94 1 81.19 481 GLN B CA 1
ATOM 8167 C C . GLN B 1 481 ? 25.109 -10.914 0.739 1 81.19 481 GLN B C 1
ATOM 8169 O O . GLN B 1 481 ? 25.453 -9.844 0.232 1 81.19 481 GLN B O 1
ATOM 8174 N N . PHE B 1 482 ? 25.953 -11.836 1.185 1 80.5 482 PHE B N 1
ATOM 8175 C CA . PHE B 1 482 ? 27.406 -11.656 1.074 1 80.5 482 PHE B CA 1
ATOM 8176 C C . PHE B 1 482 ? 27.969 -12.508 -0.05 1 80.5 482 PHE B C 1
ATOM 8178 O O . PHE B 1 482 ? 27.484 -13.609 -0.308 1 80.5 482 PHE B O 1
ATOM 8185 N N . PHE B 1 483 ? 28.953 -11.969 -0.728 1 83.31 483 PHE B N 1
ATOM 8186 C CA . PHE B 1 483 ? 29.578 -12.672 -1.843 1 83.31 483 PHE B CA 1
ATOM 8187 C C . PHE B 1 483 ? 31.047 -12.969 -1.543 1 83.31 483 PHE B C 1
ATOM 8189 O O . PHE B 1 483 ? 31.719 -12.156 -0.908 1 83.31 483 PHE B O 1
ATOM 8196 N N . GLU B 1 484 ? 31.406 -14.094 -1.988 1 81.12 484 GLU B N 1
ATOM 8197 C CA . GLU B 1 484 ? 32.812 -14.469 -1.838 1 81.12 484 GLU B CA 1
ATOM 8198 C C . GLU B 1 484 ? 33.688 -13.703 -2.82 1 81.12 484 GLU B C 1
ATOM 8200 O O . GLU B 1 484 ? 34.781 -13.281 -2.473 1 81.12 484 GLU B O 1
ATOM 8205 N N . GLU B 1 485 ? 33.125 -13.578 -3.984 1 87.69 485 GLU B N 1
ATOM 8206 C CA . GLU B 1 485 ? 33.812 -12.82 -5.02 1 87.69 485 GLU B CA 1
ATOM 8207 C C . GLU B 1 485 ? 33.219 -11.422 -5.172 1 87.69 485 GLU B C 1
ATOM 8209 O O . GLU B 1 485 ? 32.031 -11.227 -4.949 1 87.69 485 GLU B O 1
ATOM 8214 N N . SER B 1 486 ? 34.156 -10.57 -5.543 1 90.25 486 SER B N 1
ATOM 8215 C CA . SER B 1 486 ? 33.719 -9.195 -5.703 1 90.25 486 SER B CA 1
ATOM 8216 C C . SER B 1 486 ? 32.625 -9.094 -6.781 1 90.25 486 SER B C 1
ATOM 8218 O O . SER B 1 486 ? 32.75 -9.727 -7.832 1 90.25 486 SER B O 1
ATOM 8220 N N . ILE B 1 487 ? 31.656 -8.336 -6.438 1 90 487 ILE B N 1
ATOM 8221 C CA . ILE B 1 487 ? 30.609 -8.031 -7.414 1 90 487 ILE B CA 1
ATOM 8222 C C . ILE B 1 487 ? 31.156 -7.082 -8.477 1 90 487 ILE B C 1
ATOM 8224 O O . ILE B 1 487 ? 31.984 -6.223 -8.18 1 90 487 ILE B O 1
ATOM 8228 N N . ASP B 1 488 ? 30.766 -7.324 -9.68 1 91.25 488 ASP B N 1
ATOM 8229 C CA . ASP B 1 488 ? 31.156 -6.418 -10.758 1 91.25 488 ASP B CA 1
ATOM 8230 C C . ASP B 1 488 ? 30.875 -4.965 -10.375 1 91.25 488 ASP B C 1
ATOM 8232 O O . ASP B 1 488 ? 29.75 -4.625 -10 1 91.25 488 ASP B O 1
ATOM 8236 N N . PRO B 1 489 ? 31.797 -4.074 -10.445 1 87.44 489 PRO B N 1
ATOM 8237 C CA . PRO B 1 489 ? 31.672 -2.684 -10 1 87.44 489 PRO B CA 1
ATOM 8238 C C . PRO B 1 489 ? 30.562 -1.932 -10.734 1 87.44 489 PRO B C 1
ATOM 8240 O O . PRO B 1 489 ? 30.047 -0.938 -10.227 1 87.44 489 PRO B O 1
ATOM 8243 N N . ARG B 1 490 ? 30.188 -2.363 -11.883 1 89 490 ARG B N 1
ATOM 8244 C CA . ARG B 1 490 ? 29.156 -1.699 -12.656 1 89 490 ARG B CA 1
ATOM 8245 C C . ARG B 1 490 ? 27.812 -1.733 -11.93 1 89 490 ARG B C 1
ATOM 8247 O O . ARG B 1 490 ? 26.922 -0.944 -12.227 1 89 490 ARG B O 1
ATOM 8254 N N . TYR B 1 491 ? 27.719 -2.623 -10.938 1 91 491 TYR B N 1
ATOM 8255 C CA . TYR B 1 491 ? 26.469 -2.791 -10.219 1 91 491 TYR B CA 1
ATOM 8256 C C . TYR B 1 491 ? 26.453 -1.961 -8.945 1 91 491 TYR B C 1
ATOM 8258 O O . TYR B 1 491 ? 25.406 -1.784 -8.32 1 91 491 TYR B O 1
ATOM 8266 N N . TYR B 1 492 ? 27.672 -1.4 -8.641 1 86.44 492 TYR B N 1
ATOM 8267 C CA . TYR B 1 492 ? 27.781 -0.718 -7.355 1 86.44 492 TYR B CA 1
ATOM 8268 C C . TYR B 1 492 ? 26.828 0.469 -7.281 1 86.44 492 TYR B C 1
ATOM 8270 O O . TYR B 1 492 ? 26.766 1.284 -8.203 1 86.44 492 TYR B O 1
ATOM 8278 N N . GLY B 1 493 ? 26 0.459 -6.262 1 84.44 493 GLY B N 1
ATOM 8279 C CA . GLY B 1 493 ? 25.109 1.576 -6.012 1 84.44 493 GLY B CA 1
ATOM 8280 C C . GLY B 1 493 ? 23.797 1.468 -6.766 1 84.44 493 GLY B C 1
ATOM 8281 O O . GLY B 1 493 ? 22.906 2.301 -6.594 1 84.44 493 GLY B O 1
ATOM 8282 N N . HIS B 1 494 ? 23.656 0.453 -7.52 1 89.81 494 HIS B N 1
ATOM 8283 C CA . HIS B 1 494 ? 22.453 0.321 -8.344 1 89.81 494 HIS B CA 1
ATOM 8284 C C . HIS B 1 494 ? 21.531 -0.751 -7.789 1 89.81 494 HIS B C 1
ATOM 8286 O O . HIS B 1 494 ? 21.969 -1.642 -7.059 1 89.81 494 HIS B O 1
ATOM 8292 N N . VAL B 1 495 ? 20.281 -0.492 -8.117 1 93.25 495 VAL B N 1
ATOM 8293 C CA . VAL B 1 495 ? 19.312 -1.566 -7.914 1 93.25 495 VAL B CA 1
ATOM 8294 C C . VAL B 1 495 ? 19.453 -2.613 -9.016 1 93.25 495 VAL B C 1
ATOM 8296 O O . VAL B 1 495 ? 19.562 -2.271 -10.195 1 93.25 495 VAL B O 1
ATOM 8299 N N . VAL B 1 496 ? 19.547 -3.846 -8.57 1 95 496 VAL B N 1
ATOM 8300 C CA . VAL B 1 496 ? 19.703 -4.922 -9.539 1 95 496 VAL B CA 1
ATOM 8301 C C . VAL B 1 496 ? 18.562 -5.926 -9.391 1 95 496 VAL B C 1
ATOM 8303 O O . VAL B 1 496 ? 18.047 -6.113 -8.289 1 95 496 VAL B O 1
ATOM 8306 N N . LEU B 1 497 ? 18.172 -6.527 -10.516 1 94.88 497 LEU B N 1
ATOM 8307 C CA . LEU B 1 497 ? 17.219 -7.637 -10.531 1 94.88 497 LEU B CA 1
ATOM 8308 C C . LEU B 1 497 ? 17.953 -8.977 -10.484 1 94.88 497 LEU B C 1
ATOM 8310 O O . LEU B 1 497 ? 18.969 -9.156 -11.156 1 94.88 497 LEU B O 1
ATOM 8314 N N . LEU B 1 498 ? 17.453 -9.812 -9.625 1 92.44 498 LEU B N 1
ATOM 8315 C CA . LEU B 1 498 ? 18.094 -11.117 -9.438 1 92.44 498 LEU B CA 1
ATOM 8316 C C . LEU B 1 498 ? 17.438 -12.164 -10.336 1 92.44 498 LEU B C 1
ATOM 8318 O O . LEU B 1 498 ? 16.656 -12.992 -9.859 1 92.44 498 LEU B O 1
ATOM 8322 N N . ALA B 1 499 ? 17.812 -12.203 -11.617 1 89.38 499 ALA B N 1
ATOM 8323 C CA . ALA B 1 499 ? 17.375 -13.234 -12.555 1 89.38 499 ALA B CA 1
ATOM 8324 C C . ALA B 1 499 ? 18.188 -14.516 -12.375 1 89.38 499 ALA B C 1
ATOM 8326 O O . ALA B 1 499 ? 19.234 -14.516 -11.719 1 89.38 499 ALA B O 1
ATOM 8327 N N . PRO B 1 500 ? 17.594 -15.633 -12.945 1 81.38 500 PRO B N 1
ATOM 8328 C CA . PRO B 1 500 ? 18.359 -16.875 -12.852 1 81.38 500 PRO B CA 1
ATOM 8329 C C . PRO B 1 500 ? 19.766 -16.75 -13.445 1 81.38 500 PRO B C 1
ATOM 8331 O O . PRO B 1 500 ? 19.906 -16.375 -14.609 1 81.38 500 PRO B O 1
ATOM 8334 N N . ASP B 1 501 ? 20.719 -16.828 -12.789 1 81.62 501 ASP B N 1
ATOM 8335 C CA . ASP B 1 501 ? 22.125 -16.953 -13.156 1 81.62 501 ASP B CA 1
ATOM 8336 C C . ASP B 1 501 ? 22.719 -15.594 -13.539 1 81.62 501 ASP B C 1
ATOM 8338 O O . ASP B 1 501 ? 23.797 -15.523 -14.117 1 81.62 501 ASP B O 1
ATOM 8342 N N . GLU B 1 502 ? 21.828 -14.492 -13.367 1 87.56 502 GLU B N 1
ATOM 8343 C CA . GLU B 1 502 ? 22.406 -13.195 -13.703 1 87.56 502 GLU B CA 1
ATOM 8344 C C . GLU B 1 502 ? 21.75 -12.07 -12.906 1 87.56 502 GLU B C 1
ATOM 8346 O O . GLU B 1 502 ? 20.641 -12.227 -12.414 1 87.56 502 GLU B O 1
ATOM 8351 N N . MET B 1 503 ? 22.594 -10.977 -12.82 1 91.38 503 MET B N 1
ATOM 8352 C CA . MET B 1 503 ? 22.062 -9.734 -12.258 1 91.38 503 MET B CA 1
ATOM 8353 C C . MET B 1 503 ? 21.797 -8.711 -13.352 1 91.38 503 MET B C 1
ATOM 8355 O O . MET B 1 503 ? 22.609 -8.555 -14.273 1 91.38 503 MET B O 1
ATOM 8359 N N . LEU B 1 504 ? 20.609 -8.141 -13.32 1 94.56 504 LEU B N 1
ATOM 8360 C CA . LEU B 1 504 ? 20.25 -7.121 -14.297 1 94.56 504 LEU B CA 1
ATOM 8361 C C . LEU B 1 504 ? 20.156 -5.75 -13.641 1 94.56 504 LEU B C 1
ATOM 8363 O O . LEU B 1 504 ? 19.359 -5.547 -12.719 1 94.56 504 LEU B O 1
ATOM 8367 N N . ARG B 1 505 ? 20.906 -4.832 -14.148 1 94.31 505 ARG B N 1
ATOM 8368 C CA . ARG B 1 505 ? 20.969 -3.492 -13.57 1 94.31 505 ARG B CA 1
ATOM 8369 C C . ARG B 1 505 ? 19.797 -2.641 -14.047 1 94.31 505 ARG B C 1
ATOM 8371 O O . ARG B 1 505 ? 19.422 -2.674 -15.219 1 94.31 505 ARG B O 1
ATOM 8378 N N . ILE B 1 506 ? 19.156 -1.933 -13.109 1 93.81 506 ILE B N 1
ATOM 8379 C CA . ILE B 1 506 ? 18.172 -0.919 -13.469 1 93.81 506 ILE B CA 1
ATOM 8380 C C . ILE B 1 506 ? 18.859 0.428 -13.664 1 93.81 506 ILE B C 1
ATOM 8382 O O . ILE B 1 506 ? 19.484 0.962 -12.734 1 93.81 506 ILE B O 1
ATOM 8386 N N . GLU B 1 507 ? 18.703 0.99 -14.797 1 90.69 507 GLU B N 1
ATOM 8387 C CA . GLU B 1 507 ? 19.438 2.189 -15.172 1 90.69 507 GLU B CA 1
ATOM 8388 C C . GLU B 1 507 ? 18.844 3.434 -14.516 1 90.69 507 GLU B C 1
ATOM 8390 O O . GLU B 1 507 ? 19.578 4.363 -14.164 1 90.69 507 GLU B O 1
ATOM 8395 N N . GLU B 1 508 ? 17.578 3.449 -14.336 1 87 508 GLU B N 1
ATOM 8396 C CA . GLU B 1 508 ? 16.922 4.605 -13.734 1 87 508 GLU B CA 1
ATOM 8397 C C . GLU B 1 508 ? 17.234 4.715 -12.242 1 87 508 GLU B C 1
ATOM 8399 O O . GLU B 1 508 ? 17.328 3.699 -11.555 1 87 508 GLU B O 1
ATOM 8404 N N . ASP B 1 509 ? 17.391 5.883 -11.82 1 80.31 509 ASP B N 1
ATOM 8405 C CA . ASP B 1 509 ? 17.688 6.121 -10.406 1 80.31 509 ASP B CA 1
ATOM 8406 C C . ASP B 1 509 ? 16.391 6.168 -9.586 1 80.31 509 ASP B C 1
ATOM 8408 O O . ASP B 1 509 ? 15.945 7.246 -9.195 1 80.31 509 ASP B O 1
ATOM 8412 N N . ILE B 1 510 ? 15.852 5.047 -9.367 1 83.25 510 ILE B N 1
ATOM 8413 C CA . ILE B 1 510 ? 14.641 4.891 -8.578 1 83.25 510 ILE B CA 1
ATOM 8414 C C . ILE B 1 510 ? 14.938 4.07 -7.328 1 83.25 510 ILE B C 1
ATOM 8416 O O . ILE B 1 510 ? 15.578 3.018 -7.402 1 83.25 510 ILE B O 1
ATOM 8420 N N . PRO B 1 511 ? 14.586 4.594 -6.16 1 79.25 511 PRO B N 1
ATOM 8421 C CA . PRO B 1 511 ? 14.797 3.811 -4.941 1 79.25 511 PRO B CA 1
ATOM 8422 C C . PRO B 1 511 ? 14.141 2.436 -5 1 79.25 511 PRO B C 1
ATOM 8424 O O . PRO B 1 511 ? 13.039 2.299 -5.539 1 79.25 511 PRO B O 1
ATOM 8427 N N . MET B 1 512 ? 14.805 1.44 -4.438 1 87.56 512 MET B N 1
ATOM 8428 C CA . MET B 1 512 ? 14.312 0.064 -4.438 1 87.56 512 MET B CA 1
ATOM 8429 C C . MET B 1 512 ? 12.938 -0.028 -3.787 1 87.56 512 MET B C 1
ATOM 8431 O O . MET B 1 512 ? 12.07 -0.761 -4.262 1 87.56 512 MET B O 1
ATOM 8435 N N . GLU B 1 513 ? 12.719 0.777 -2.775 1 78.5 513 GLU B N 1
ATOM 8436 C CA . GLU B 1 513 ? 11.461 0.766 -2.033 1 78.5 513 GLU B CA 1
ATOM 8437 C C . GLU B 1 513 ? 10.297 1.226 -2.91 1 78.5 513 GLU B C 1
ATOM 8439 O O . GLU B 1 513 ? 9.203 0.664 -2.842 1 78.5 513 GLU B O 1
ATOM 8444 N N . ARG B 1 514 ? 10.555 2.189 -3.736 1 81 514 ARG B N 1
ATOM 8445 C CA . ARG B 1 514 ? 9.531 2.688 -4.648 1 81 514 ARG B CA 1
ATOM 8446 C C . ARG B 1 514 ? 9.188 1.646 -5.707 1 81 514 ARG B C 1
ATOM 8448 O O . ARG B 1 514 ? 8.016 1.459 -6.039 1 81 514 ARG B O 1
ATOM 8455 N N . ILE B 1 515 ? 10.18 1.001 -6.184 1 92.25 515 ILE B N 1
ATOM 8456 C CA . ILE B 1 515 ? 9.969 -0.034 -7.188 1 92.25 515 ILE B CA 1
ATOM 8457 C C . ILE B 1 515 ? 9.141 -1.171 -6.59 1 92.25 515 ILE B C 1
ATOM 8459 O O . ILE B 1 515 ? 8.195 -1.657 -7.215 1 92.25 515 ILE B O 1
ATOM 8463 N N . LEU B 1 516 ? 9.562 -1.559 -5.391 1 90.31 516 LEU B N 1
ATOM 8464 C CA . LEU B 1 516 ? 8.852 -2.625 -4.691 1 90.31 516 LEU B CA 1
ATOM 8465 C C . LEU B 1 516 ? 7.383 -2.266 -4.5 1 90.31 516 LEU B C 1
ATOM 8467 O O . LEU B 1 516 ? 6.496 -3.088 -4.754 1 90.31 516 LEU B O 1
ATOM 8471 N N . GLU B 1 517 ? 7.121 -1.066 -4.086 1 83.88 517 GLU B N 1
ATOM 8472 C CA . GLU B 1 517 ? 5.762 -0.597 -3.834 1 83.88 517 GLU B CA 1
ATOM 8473 C C . GLU B 1 517 ? 4.926 -0.611 -5.113 1 83.88 517 GLU B C 1
ATOM 8475 O O . GLU B 1 517 ? 3.801 -1.11 -5.121 1 83.88 517 GLU B O 1
ATOM 8480 N N . VAL B 1 518 ? 5.469 -0.078 -6.164 1 89.94 518 VAL B N 1
ATOM 8481 C CA . VAL B 1 518 ? 4.75 0.014 -7.434 1 89.94 518 VAL B CA 1
ATOM 8482 C C . VAL B 1 518 ? 4.473 -1.387 -7.973 1 89.94 518 VAL B C 1
ATOM 8484 O O . VAL B 1 518 ? 3.375 -1.666 -8.461 1 89.94 518 VAL B O 1
ATOM 8487 N N . ARG B 1 519 ? 5.449 -2.252 -7.875 1 95.5 519 ARG B N 1
ATOM 8488 C CA . ARG B 1 519 ? 5.297 -3.615 -8.367 1 95.5 519 ARG B CA 1
ATOM 8489 C C . ARG B 1 519 ? 4.176 -4.344 -7.633 1 95.5 519 ARG B C 1
ATOM 8491 O O . ARG B 1 519 ? 3.279 -4.91 -8.266 1 95.5 519 ARG B O 1
ATOM 8498 N N . ARG B 1 520 ? 4.246 -4.34 -6.348 1 92.5 520 ARG B N 1
ATOM 8499 C CA . ARG B 1 520 ? 3.268 -5.062 -5.535 1 92.5 520 ARG B CA 1
ATOM 8500 C C . ARG B 1 520 ? 1.873 -4.469 -5.703 1 92.5 520 ARG B C 1
ATOM 8502 O O . ARG B 1 520 ? 0.888 -5.203 -5.793 1 92.5 520 ARG B O 1
ATOM 8509 N N . ASP B 1 521 ? 1.839 -3.133 -5.738 1 90.31 521 ASP B N 1
ATOM 8510 C CA . ASP B 1 521 ? 0.556 -2.461 -5.918 1 90.31 521 ASP B CA 1
ATOM 8511 C C . ASP B 1 521 ? -0.061 -2.811 -7.27 1 90.31 521 ASP B C 1
ATOM 8513 O O . ASP B 1 521 ? -1.267 -3.055 -7.363 1 90.31 521 ASP B O 1
ATOM 8517 N N . ALA B 1 522 ? 0.693 -2.787 -8.297 1 94.12 522 ALA B N 1
ATOM 8518 C CA . ALA B 1 522 ? 0.219 -3.131 -9.633 1 94.12 522 ALA B CA 1
ATOM 8519 C C . ALA B 1 522 ? -0.322 -4.559 -9.68 1 94.12 522 ALA B C 1
ATOM 8521 O O . ALA B 1 522 ? -1.397 -4.805 -10.227 1 94.12 522 ALA B O 1
ATOM 8522 N N . LYS B 1 523 ? 0.412 -5.477 -9.086 1 96 523 LYS B N 1
ATOM 8523 C CA . LYS B 1 523 ? -0.018 -6.871 -9.062 1 96 523 LYS B CA 1
ATOM 8524 C C . LYS B 1 523 ? -1.335 -7.027 -8.305 1 96 523 LYS B C 1
ATOM 8526 O O . LYS B 1 523 ? -2.236 -7.738 -8.758 1 96 523 LYS B O 1
ATOM 8531 N N . ARG B 1 524 ? -1.51 -6.375 -7.223 1 93.25 524 ARG B N 1
ATOM 8532 C CA . ARG B 1 524 ? -2.719 -6.473 -6.414 1 93.25 524 ARG B CA 1
ATOM 8533 C C . ARG B 1 524 ? -3.922 -5.902 -7.152 1 93.25 524 ARG B C 1
ATOM 8535 O O . ARG B 1 524 ? -4.98 -6.531 -7.203 1 93.25 524 ARG B O 1
ATOM 8542 N N . LYS B 1 525 ? -3.701 -4.727 -7.703 1 92.38 525 LYS B N 1
ATOM 8543 C CA . LYS B 1 525 ? -4.785 -4.031 -8.391 1 92.38 525 LYS B CA 1
ATOM 8544 C C . LYS B 1 525 ? -5.305 -4.855 -9.57 1 92.38 525 LYS B C 1
ATOM 8546 O O . LYS B 1 525 ? -6.496 -4.809 -9.883 1 92.38 525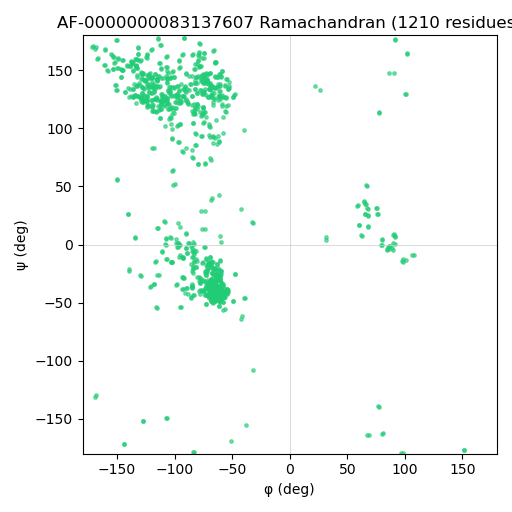 LYS B O 1
ATOM 8551 N N . VAL B 1 526 ? -4.441 -5.609 -10.117 1 95.12 526 VAL B N 1
ATOM 8552 C CA . VAL B 1 526 ? -4.832 -6.336 -11.32 1 95.12 526 VAL B CA 1
ATOM 8553 C C . VAL B 1 526 ? -5.293 -7.742 -10.945 1 95.12 526 VAL B C 1
ATOM 8555 O O . VAL B 1 526 ? -6.445 -8.109 -11.188 1 95.12 526 VAL B O 1
ATOM 8558 N N . PHE B 1 527 ? -4.449 -8.469 -10.227 1 96.5 527 PHE B N 1
ATOM 8559 C CA . PHE B 1 527 ? -4.715 -9.898 -10.062 1 96.5 527 PHE B CA 1
ATOM 8560 C C . PHE B 1 527 ? -5.699 -10.141 -8.93 1 96.5 527 PHE B C 1
ATOM 8562 O O . PHE B 1 527 ? -6.574 -11.008 -9.031 1 96.5 527 PHE B O 1
ATOM 8569 N N . VAL B 1 528 ? -5.574 -9.484 -7.789 1 94.31 528 VAL B N 1
ATOM 8570 C CA . VAL B 1 528 ? -6.488 -9.719 -6.68 1 94.31 528 VAL B CA 1
ATOM 8571 C C . VAL B 1 528 ? -7.898 -9.281 -7.07 1 94.31 528 VAL B C 1
ATOM 8573 O O . VAL B 1 528 ? -8.859 -10.031 -6.891 1 94.31 528 VAL B O 1
ATOM 8576 N N . ARG B 1 529 ? -7.996 -8.109 -7.641 1 92.25 529 ARG B N 1
ATOM 8577 C CA . ARG B 1 529 ? -9.297 -7.605 -8.062 1 92.25 529 ARG B CA 1
ATOM 8578 C C . ARG B 1 529 ? -9.93 -8.516 -9.102 1 92.25 529 ARG B C 1
ATOM 8580 O O . ARG B 1 529 ? -11.109 -8.852 -9.008 1 92.25 529 ARG B O 1
ATOM 8587 N N . ASN B 1 530 ? -9.148 -8.828 -10.055 1 94.5 530 ASN B N 1
ATOM 8588 C CA . ASN B 1 530 ? -9.656 -9.641 -11.156 1 94.5 530 ASN B CA 1
ATOM 8589 C C . ASN B 1 530 ? -10.008 -11.047 -10.695 1 94.5 530 ASN B C 1
ATOM 8591 O O . ASN B 1 530 ? -10.953 -11.656 -11.203 1 94.5 530 ASN B O 1
ATOM 8595 N N . ALA B 1 531 ? -9.227 -11.609 -9.766 1 95.56 531 ALA B N 1
ATOM 8596 C CA . ALA B 1 531 ? -9.523 -12.93 -9.219 1 95.56 531 ALA B CA 1
ATOM 8597 C C . ALA B 1 531 ? -10.875 -12.945 -8.516 1 95.56 531 ALA B C 1
ATOM 8599 O O . ALA B 1 531 ? -11.68 -13.852 -8.727 1 95.56 531 ALA B O 1
ATOM 8600 N N . ILE B 1 532 ? -11.133 -11.953 -7.742 1 93.81 532 ILE B N 1
ATOM 8601 C CA . ILE B 1 532 ? -12.383 -11.859 -7 1 93.81 532 ILE B CA 1
ATOM 8602 C C . ILE B 1 532 ? -13.547 -11.68 -7.973 1 93.81 532 ILE B C 1
ATOM 8604 O O . ILE B 1 532 ? -14.57 -12.359 -7.859 1 93.81 532 ILE B O 1
ATOM 8608 N N . ARG B 1 533 ? -13.352 -10.82 -8.93 1 93.62 533 ARG B N 1
ATOM 8609 C CA . ARG B 1 533 ? -14.359 -10.57 -9.953 1 93.62 533 ARG B CA 1
ATOM 8610 C C . ARG B 1 533 ? -14.688 -11.836 -10.727 1 93.62 533 ARG B C 1
ATOM 8612 O O . ARG B 1 533 ? -15.852 -12.18 -10.922 1 93.62 533 ARG B O 1
ATOM 8619 N N . ALA B 1 534 ? -13.695 -12.555 -11.164 1 93.75 534 ALA B N 1
ATOM 8620 C CA . ALA B 1 534 ? -13.859 -13.766 -11.969 1 93.75 534 ALA B CA 1
ATOM 8621 C C . ALA B 1 534 ? -14.516 -14.883 -11.156 1 93.75 534 ALA B C 1
ATOM 8623 O O . ALA B 1 534 ? -15.438 -15.547 -11.641 1 93.75 534 ALA B O 1
ATOM 8624 N N . LEU B 1 535 ? -14.055 -15.078 -9.938 1 95.88 535 LEU B N 1
ATOM 8625 C CA . LEU B 1 535 ? -14.586 -16.141 -9.102 1 95.88 535 LEU B CA 1
ATOM 8626 C C . LEU B 1 535 ? -16.031 -15.875 -8.727 1 95.88 535 LEU B C 1
ATOM 8628 O O . LEU B 1 535 ? -16.844 -16.797 -8.656 1 95.88 535 LEU B O 1
ATOM 8632 N N . ARG B 1 536 ? -16.375 -14.641 -8.508 1 93.75 536 ARG B N 1
ATOM 8633 C CA . ARG B 1 536 ? -17.75 -14.297 -8.195 1 93.75 536 ARG B CA 1
ATOM 8634 C C . ARG B 1 536 ? -18.688 -14.641 -9.359 1 93.75 536 ARG B C 1
ATOM 8636 O O . ARG B 1 536 ? -19.828 -15.062 -9.148 1 93.75 536 ARG B O 1
ATOM 8643 N N . GLN B 1 537 ? -18.203 -14.461 -10.531 1 92.12 537 GLN B N 1
ATOM 8644 C CA . GLN B 1 537 ? -19 -14.719 -11.727 1 92.12 537 GLN B CA 1
ATOM 8645 C C . GLN B 1 537 ? -19.297 -16.203 -11.875 1 92.12 537 GLN B C 1
ATOM 8647 O O . GLN B 1 537 ? -20.359 -16.578 -12.383 1 92.12 537 GLN B O 1
ATOM 8652 N N . VAL B 1 538 ? -18.406 -17.031 -11.438 1 94.06 538 VAL B N 1
ATOM 8653 C CA . VAL B 1 538 ? -18.578 -18.453 -11.688 1 94.06 538 VAL B CA 1
ATOM 8654 C C . VAL B 1 538 ? -19.094 -19.141 -10.43 1 94.06 538 VAL B C 1
ATOM 8656 O O . VAL B 1 538 ? -19.547 -20.281 -10.484 1 94.06 538 VAL B O 1
ATOM 8659 N N . ALA B 1 539 ? -19 -18.453 -9.312 1 93.94 539 ALA B N 1
ATOM 8660 C CA . ALA B 1 539 ? -19.438 -19.047 -8.055 1 93.94 539 ALA B CA 1
ATOM 8661 C C . ALA B 1 539 ? -20.938 -19.297 -8.055 1 93.94 539 ALA B C 1
ATOM 8663 O O . ALA B 1 539 ? -21.703 -18.484 -8.57 1 93.94 539 ALA B O 1
ATOM 8664 N N . PRO B 1 540 ? -21.328 -20.406 -7.402 1 90.56 540 PRO B N 1
ATOM 8665 C CA . PRO B 1 540 ? -22.766 -20.594 -7.227 1 90.56 540 PRO B CA 1
ATOM 8666 C C . PRO B 1 540 ? -23.438 -19.406 -6.531 1 90.56 540 PRO B C 1
ATOM 8668 O O . PRO B 1 540 ? -22.984 -18.969 -5.473 1 90.56 540 PRO B O 1
ATOM 8671 N N . GLU B 1 541 ? -24.438 -18.891 -7.105 1 89.5 541 GLU B N 1
ATOM 8672 C CA . GLU B 1 541 ? -25.203 -17.75 -6.594 1 89.5 541 GLU B CA 1
ATOM 8673 C C . GLU B 1 541 ? -24.312 -16.516 -6.438 1 89.5 541 GLU B C 1
ATOM 8675 O O . GLU B 1 541 ? -24.609 -15.641 -5.625 1 89.5 541 GLU B O 1
ATOM 8680 N N . HIS B 1 542 ? -23.156 -16.531 -7.07 1 89.81 542 HIS B N 1
ATOM 8681 C CA . HIS B 1 542 ? -22.219 -15.43 -7.09 1 89.81 542 HIS B CA 1
ATOM 8682 C C . HIS B 1 542 ? -21.656 -15.148 -5.695 1 89.81 542 HIS B C 1
ATOM 8684 O O . HIS B 1 542 ? -21.359 -14 -5.359 1 89.81 542 HIS B O 1
ATOM 8690 N N . ASP B 1 543 ? -21.656 -16.219 -4.879 1 88.94 543 ASP B N 1
ATOM 8691 C CA . ASP B 1 543 ? -21.109 -16.125 -3.527 1 88.94 543 ASP B CA 1
ATOM 8692 C C . ASP B 1 543 ? -19.75 -16.812 -3.439 1 88.94 543 ASP B C 1
ATOM 8694 O O . ASP B 1 543 ? -19.656 -18.047 -3.537 1 88.94 543 ASP B O 1
ATOM 8698 N N . LEU B 1 544 ? -18.766 -16.062 -3.158 1 89.88 544 LEU B N 1
ATOM 8699 C CA . LEU B 1 544 ? -17.406 -16.578 -3.094 1 89.88 544 LEU B CA 1
ATOM 8700 C C . LEU B 1 544 ? -17.281 -17.656 -2.029 1 89.88 544 LEU B C 1
ATOM 8702 O O . LEU B 1 544 ? -16.453 -18.562 -2.154 1 89.88 544 LEU B O 1
ATOM 8706 N N . ARG B 1 545 ? -18.078 -17.625 -1.053 1 83.44 545 ARG B N 1
ATOM 8707 C CA . ARG B 1 545 ? -17.984 -18.562 0.064 1 83.44 545 ARG B CA 1
ATOM 8708 C C . ARG B 1 545 ? -18.453 -19.953 -0.351 1 83.44 545 ARG B C 1
ATOM 8710 O O . ARG B 1 545 ? -18.203 -20.938 0.352 1 83.44 545 ARG B O 1
ATOM 8717 N N . SER B 1 546 ? -19.062 -20 -1.488 1 89.56 546 SER B N 1
ATOM 8718 C CA . SER B 1 546 ? -19.547 -21.281 -1.999 1 89.56 546 SER B CA 1
ATOM 8719 C C . SER B 1 546 ? -18.438 -22.047 -2.709 1 89.56 546 SER B C 1
ATOM 8721 O O . SER B 1 546 ? -18.609 -23.203 -3.105 1 89.56 546 SER B O 1
ATOM 8723 N N . ILE B 1 547 ? -17.297 -21.422 -2.869 1 91.44 547 ILE B N 1
ATOM 8724 C CA . ILE B 1 547 ? -16.141 -22.047 -3.492 1 91.44 547 ILE B CA 1
ATOM 8725 C C . ILE B 1 547 ? -15.141 -22.484 -2.416 1 91.44 547 ILE B C 1
ATOM 8727 O O . ILE B 1 547 ? -14.461 -21.641 -1.819 1 91.44 547 ILE B O 1
ATOM 8731 N N . PRO B 1 548 ? -14.984 -23.75 -2.275 1 90.38 548 PRO B N 1
ATOM 8732 C CA . PRO B 1 548 ? -14.086 -24.172 -1.201 1 90.38 548 PRO B CA 1
ATOM 8733 C C . PRO B 1 548 ? -12.625 -24.188 -1.629 1 90.38 548 PRO B C 1
ATOM 8735 O O . PRO B 1 548 ? -11.734 -23.938 -0.813 1 90.38 548 PRO B O 1
ATOM 8738 N N . ASN B 1 549 ? -12.438 -24.609 -2.943 1 93.69 549 ASN B N 1
ATOM 8739 C CA . ASN B 1 549 ? -11.07 -24.812 -3.416 1 93.69 549 ASN B CA 1
ATOM 8740 C C . ASN B 1 549 ? -10.797 -24.031 -4.699 1 93.69 549 ASN B C 1
ATOM 8742 O O . ASN B 1 549 ? -11.609 -24.047 -5.625 1 93.69 549 ASN B O 1
ATOM 8746 N N . VAL B 1 550 ? -9.641 -23.375 -4.684 1 96.56 550 VAL B N 1
ATOM 8747 C CA . VAL B 1 550 ? -9.195 -22.672 -5.887 1 96.56 550 VAL B CA 1
ATOM 8748 C C . VAL B 1 550 ? -7.75 -23.062 -6.203 1 96.56 550 VAL B C 1
ATOM 8750 O O . VAL B 1 550 ? -6.871 -22.969 -5.344 1 96.56 550 VAL B O 1
ATOM 8753 N N . VAL B 1 551 ? -7.492 -23.516 -7.379 1 96.88 551 VAL B N 1
ATOM 8754 C CA . VAL B 1 551 ? -6.148 -23.812 -7.859 1 96.88 551 VAL B CA 1
ATOM 8755 C C . VAL B 1 551 ? -5.715 -22.766 -8.883 1 96.88 551 VAL B C 1
ATOM 8757 O O . VAL B 1 551 ? -6.438 -22.5 -9.844 1 96.88 551 VAL B O 1
ATOM 8760 N N . LEU B 1 552 ? -4.582 -22.172 -8.617 1 97.06 552 LEU B N 1
ATOM 8761 C CA . LEU B 1 552 ? -4.02 -21.203 -9.547 1 97.06 552 LEU B CA 1
ATOM 8762 C C . LEU B 1 552 ? -3.211 -21.891 -10.633 1 97.06 552 LEU B C 1
ATOM 8764 O O . LEU B 1 552 ? -2.314 -22.688 -10.344 1 97.06 552 LEU B O 1
ATOM 8768 N N . VAL B 1 553 ? -3.537 -21.547 -11.852 1 94.69 553 VAL B N 1
ATOM 8769 C CA . VAL B 1 553 ? -2.818 -22.125 -12.984 1 94.69 553 VAL B CA 1
ATOM 8770 C C . VAL B 1 553 ? -2.404 -21.031 -13.953 1 94.69 553 VAL B C 1
ATOM 8772 O O . VAL B 1 553 ? -2.713 -19.859 -13.734 1 94.69 553 VAL B O 1
ATOM 8775 N N . GLY B 1 554 ? -1.542 -21.391 -14.93 1 90.19 554 GLY B N 1
ATOM 8776 C CA . GLY B 1 554 ? -1.042 -20.406 -15.883 1 90.19 554 GLY B CA 1
ATOM 8777 C C . GLY B 1 554 ? 0.327 -19.875 -15.523 1 90.19 554 GLY B C 1
ATOM 8778 O O . GLY B 1 554 ? 0.884 -20.219 -14.477 1 90.19 554 GLY B O 1
ATOM 8779 N N . GLY B 1 555 ? 0.806 -18.984 -16.328 1 88.38 555 GLY B N 1
ATOM 8780 C CA . GLY B 1 555 ? 2.154 -18.469 -16.172 1 88.38 555 GLY B CA 1
ATOM 8781 C C . GLY B 1 555 ? 2.307 -17.562 -14.953 1 88.38 555 GLY B C 1
ATOM 8782 O O . GLY B 1 555 ? 3.334 -17.594 -14.273 1 88.38 555 GLY B O 1
ATOM 8783 N N . SER B 1 556 ? 1.313 -16.766 -14.672 1 92.25 556 SER B N 1
ATOM 8784 C CA . SER B 1 556 ? 1.404 -15.82 -13.5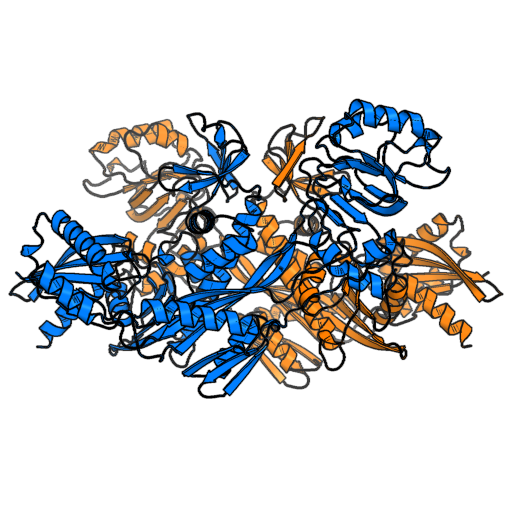62 1 92.25 556 SER B CA 1
ATOM 8785 C C . SER B 1 556 ? 1.354 -16.531 -12.219 1 92.25 556 SER B C 1
ATOM 8787 O O . SER B 1 556 ? 1.708 -15.953 -11.188 1 92.25 556 SER B O 1
ATOM 8789 N N . ALA B 1 557 ? 0.909 -17.766 -12.227 1 93.19 557 ALA B N 1
ATOM 8790 C CA . ALA B 1 557 ? 0.909 -18.547 -11 1 93.19 557 ALA B CA 1
ATOM 8791 C C . ALA B 1 557 ? 2.332 -18.906 -10.57 1 93.19 557 ALA B C 1
ATOM 8793 O O . ALA B 1 557 ? 2.564 -19.297 -9.43 1 93.19 557 ALA B O 1
ATOM 8794 N N . GLU B 1 558 ? 3.242 -18.766 -11.484 1 91 558 GLU B N 1
ATOM 8795 C CA . GLU B 1 558 ? 4.641 -19.031 -11.164 1 91 558 GLU B CA 1
ATOM 8796 C C . GLU B 1 558 ? 5.312 -17.812 -10.547 1 91 558 GLU B C 1
ATOM 8798 O O . GLU B 1 558 ? 6.426 -17.906 -10.023 1 91 558 GLU B O 1
ATOM 8803 N N . ASP B 1 559 ? 4.629 -16.734 -10.617 1 91.81 559 ASP B N 1
ATOM 8804 C CA . ASP B 1 559 ? 5.176 -15.516 -10.039 1 91.81 559 ASP B CA 1
ATOM 8805 C C . ASP B 1 559 ? 5.457 -15.688 -8.547 1 91.81 559 ASP B C 1
ATOM 8807 O O . ASP B 1 559 ? 4.719 -16.391 -7.852 1 91.81 559 ASP B O 1
ATOM 8811 N N . PHE B 1 560 ? 6.426 -15.031 -8.008 1 89.88 560 PHE B N 1
ATOM 8812 C CA . PHE B 1 560 ? 6.859 -15.258 -6.633 1 89.88 560 PHE B CA 1
ATOM 8813 C C . PHE B 1 560 ? 6.012 -14.453 -5.656 1 89.88 560 PHE B C 1
ATOM 8815 O O . PHE B 1 560 ? 6.141 -14.602 -4.441 1 89.88 560 PHE B O 1
ATOM 8822 N N . GLU B 1 561 ? 5.148 -13.633 -6.129 1 92.25 561 GLU B N 1
ATOM 8823 C CA . GLU B 1 561 ? 4.348 -12.805 -5.23 1 92.25 561 GLU B CA 1
ATOM 8824 C C . GLU B 1 561 ? 2.855 -13.07 -5.43 1 92.25 561 GLU B C 1
ATOM 8826 O O . GLU B 1 561 ? 2.092 -13.109 -4.461 1 92.25 561 GLU B O 1
ATOM 8831 N N . ILE B 1 562 ? 2.381 -13.312 -6.617 1 94.94 562 ILE B N 1
ATOM 8832 C CA . ILE B 1 562 ? 0.974 -13.297 -7.004 1 94.94 562 ILE B CA 1
ATOM 8833 C C . ILE B 1 562 ? 0.224 -14.406 -6.27 1 94.94 562 ILE B C 1
ATOM 8835 O O . ILE B 1 562 ? -0.822 -14.156 -5.664 1 94.94 562 ILE B O 1
ATOM 8839 N N . PRO B 1 563 ? 0.729 -15.633 -6.254 1 94.69 563 PRO B N 1
ATOM 8840 C CA . PRO B 1 563 ? -0.01 -16.688 -5.547 1 94.69 563 PRO B CA 1
ATOM 8841 C C . PRO B 1 563 ? -0.223 -16.359 -4.07 1 94.69 563 PRO B C 1
ATOM 8843 O O . PRO B 1 563 ? -1.301 -16.625 -3.527 1 94.69 563 PRO B O 1
ATOM 8846 N N . GLU B 1 564 ? 0.782 -15.836 -3.463 1 90.19 564 GLU B N 1
ATOM 8847 C CA . GLU B 1 564 ? 0.673 -15.484 -2.051 1 90.19 564 GLU B CA 1
ATOM 8848 C C . GLU B 1 564 ? -0.357 -14.383 -1.834 1 90.19 564 GLU B C 1
ATOM 8850 O O . GLU B 1 564 ? -1.107 -14.406 -0.855 1 90.19 564 GLU B O 1
ATOM 8855 N N . MET B 1 565 ? -0.348 -13.391 -2.703 1 91.94 565 MET B N 1
ATOM 8856 C CA . MET B 1 565 ? -1.333 -12.312 -2.633 1 91.94 565 MET B CA 1
ATOM 8857 C C . MET B 1 565 ? -2.75 -12.867 -2.734 1 91.94 565 MET B C 1
ATOM 8859 O O . MET B 1 565 ? -3.641 -12.445 -1.993 1 91.94 565 MET B O 1
ATOM 8863 N N . LEU B 1 566 ? -2.938 -13.766 -3.598 1 94.81 566 LEU B N 1
ATOM 8864 C CA . LEU B 1 566 ? -4.258 -14.344 -3.826 1 94.81 566 LEU B CA 1
ATOM 8865 C C . LEU B 1 566 ? -4.676 -15.227 -2.658 1 94.81 566 LEU B C 1
ATOM 8867 O O . LEU B 1 566 ? -5.836 -15.211 -2.244 1 94.81 566 LEU B O 1
ATOM 8871 N N . MET B 1 567 ? -3.75 -16 -2.199 1 90.38 567 MET B N 1
ATOM 8872 C CA . MET B 1 567 ? -4.047 -16.844 -1.038 1 90.38 567 MET B CA 1
ATOM 8873 C C . MET B 1 567 ? -4.508 -15.992 0.141 1 90.38 567 MET B C 1
ATOM 8875 O O . MET B 1 567 ? -5.488 -16.328 0.807 1 90.38 567 MET B O 1
ATOM 8879 N N . GLN B 1 568 ? -3.824 -14.945 0.379 1 82.06 568 GLN B N 1
ATOM 8880 C CA . GLN B 1 568 ? -4.18 -14.047 1.472 1 82.06 568 GLN B CA 1
ATOM 8881 C C . GLN B 1 568 ? -5.559 -13.438 1.253 1 82.06 568 GLN B C 1
ATOM 8883 O O . GLN B 1 568 ? -6.379 -13.398 2.172 1 82.06 568 GLN B O 1
ATOM 8888 N N . ALA B 1 569 ? -5.848 -12.945 0.101 1 85.81 569 ALA B N 1
ATOM 8889 C CA . ALA B 1 569 ? -7.109 -12.281 -0.216 1 85.81 569 ALA B CA 1
ATOM 8890 C C . ALA B 1 569 ? -8.281 -13.258 -0.123 1 85.81 569 ALA B C 1
ATOM 8892 O O . ALA B 1 569 ? -9.344 -12.922 0.408 1 85.81 569 ALA B O 1
ATOM 8893 N N . LEU B 1 570 ? -8.109 -14.477 -0.612 1 89.62 570 LEU B N 1
ATOM 8894 C CA . LEU B 1 570 ? -9.211 -15.43 -0.712 1 89.62 570 LEU B CA 1
ATOM 8895 C C . LEU B 1 570 ? -9.422 -16.156 0.612 1 89.62 570 LEU B C 1
ATOM 8897 O O . LEU B 1 570 ? -10.477 -16.766 0.829 1 89.62 570 LEU B O 1
ATOM 8901 N N . SER B 1 571 ? -8.383 -16.141 1.424 1 77.94 571 SER B N 1
ATOM 8902 C CA . SER B 1 571 ? -8.539 -16.719 2.752 1 77.94 571 SER B CA 1
ATOM 8903 C C . SER B 1 571 ? -9.641 -16.016 3.543 1 77.94 571 SER B C 1
ATOM 8905 O O . SER B 1 571 ? -10.242 -16.609 4.438 1 77.94 571 SER B O 1
ATOM 8907 N N . GLU B 1 572 ? -9.867 -14.766 3.172 1 71.62 572 GLU B N 1
ATOM 8908 C CA . GLU B 1 572 ? -10.938 -14 3.814 1 71.62 572 GLU B CA 1
ATOM 8909 C C . GLU B 1 572 ? -12.297 -14.641 3.562 1 71.62 572 GLU B C 1
ATOM 8911 O O . GLU B 1 572 ? -13.234 -14.438 4.34 1 71.62 572 GLU B O 1
ATOM 8916 N N . TYR B 1 573 ? -12.438 -15.398 2.564 1 78.5 573 TYR B N 1
ATOM 8917 C CA . TYR B 1 573 ? -13.68 -16.078 2.199 1 78.5 573 TYR B CA 1
ATOM 8918 C C . TYR B 1 573 ? -13.625 -17.547 2.572 1 78.5 573 TYR B C 1
ATOM 8920 O O . TYR B 1 573 ? -14.469 -18.344 2.131 1 78.5 573 TYR B O 1
ATOM 8928 N N . ARG B 1 574 ? -12.531 -17.969 3.266 1 77.12 574 ARG B N 1
ATOM 8929 C CA . ARG B 1 574 ? -12.32 -19.344 3.697 1 77.12 574 ARG B CA 1
ATOM 8930 C C . ARG B 1 574 ? -12.094 -20.266 2.502 1 77.12 574 ARG B C 1
ATOM 8932 O O . ARG B 1 574 ? -12.562 -21.406 2.494 1 77.12 574 ARG B O 1
ATOM 8939 N N . ILE B 1 575 ? -11.539 -19.75 1.511 1 89.25 575 ILE B N 1
ATOM 8940 C CA . ILE B 1 575 ? -11.203 -20.516 0.309 1 89.25 575 ILE B CA 1
ATOM 8941 C C . ILE B 1 575 ? -9.773 -21.031 0.409 1 89.25 575 ILE B C 1
ATOM 8943 O O . ILE B 1 575 ? -8.852 -20.281 0.744 1 89.25 575 ILE B O 1
ATOM 8947 N N . VAL B 1 576 ? -9.625 -22.328 0.199 1 90.69 576 VAL B N 1
ATOM 8948 C CA . VAL B 1 576 ? -8.281 -22.875 0.04 1 90.69 576 VAL B CA 1
ATOM 8949 C C . VAL B 1 576 ? -7.723 -22.5 -1.331 1 90.69 576 VAL B C 1
ATOM 8951 O O . VAL B 1 576 ? -8.266 -22.906 -2.361 1 90.69 576 VAL B O 1
ATOM 8954 N N . CYS B 1 577 ? -6.703 -21.703 -1.301 1 94.94 577 CYS B N 1
ATOM 8955 C CA . CYS B 1 577 ? -6.129 -21.203 -2.549 1 94.94 577 CYS B CA 1
ATOM 8956 C C . CYS B 1 577 ? -4.625 -21.453 -2.592 1 94.94 577 CYS B C 1
ATOM 8958 O O . CYS B 1 577 ? -3.924 -21.219 -1.606 1 94.94 577 CYS B O 1
ATOM 8960 N N . GLY B 1 578 ? -4.184 -21.922 -3.768 1 95.44 578 GLY B N 1
ATOM 8961 C CA . GLY B 1 578 ? -2.754 -22.125 -3.939 1 95.44 578 GLY B CA 1
ATOM 8962 C C . GLY B 1 578 ? -2.359 -22.391 -5.375 1 95.44 578 GLY B C 1
ATOM 8963 O O . GLY B 1 578 ? -3.219 -22.641 -6.227 1 95.44 578 GLY B O 1
ATOM 8964 N N . ARG B 1 579 ? -1.092 -22.359 -5.555 1 96 579 ARG B N 1
ATOM 8965 C CA . ARG B 1 579 ? -0.53 -22.688 -6.859 1 96 579 ARG B CA 1
ATOM 8966 C C . ARG B 1 579 ? -0.703 -24.172 -7.168 1 96 579 ARG B C 1
ATOM 8968 O O . ARG B 1 579 ? -0.466 -25.016 -6.309 1 96 579 ARG B O 1
ATOM 8975 N N . GLY B 1 580 ? -1.105 -24.422 -8.383 1 95.19 580 GLY B N 1
ATOM 8976 C CA . GLY B 1 580 ? -1.271 -25.812 -8.805 1 95.19 580 GLY B CA 1
ATOM 8977 C C . GLY B 1 580 ? 0.045 -26.531 -9.008 1 95.19 580 GLY B C 1
ATOM 8978 O O . GLY B 1 580 ? 1.045 -25.922 -9.383 1 95.19 580 GLY B O 1
ATOM 8979 N N . ASN B 1 581 ? 0.009 -27.781 -8.641 1 94.38 581 ASN B N 1
ATOM 8980 C CA . ASN B 1 581 ? 1.078 -28.703 -8.984 1 94.38 581 ASN B CA 1
ATOM 8981 C C . ASN B 1 581 ? 0.557 -29.875 -9.828 1 94.38 581 ASN B C 1
ATOM 8983 O O . ASN B 1 581 ? 0.409 -30.984 -9.328 1 94.38 581 ASN B O 1
ATOM 8987 N N . ILE B 1 582 ? 0.478 -29.547 -11.109 1 94.94 582 ILE B N 1
ATOM 8988 C CA . ILE B 1 582 ? -0.16 -30.484 -12.031 1 94.94 582 ILE B CA 1
ATOM 8989 C C . ILE B 1 582 ? 0.599 -31.812 -12.031 1 94.94 582 ILE B C 1
ATOM 8991 O O . ILE B 1 582 ? 1.824 -31.828 -12.164 1 94.94 582 ILE B O 1
ATOM 8995 N N . ARG B 1 583 ? -0.11 -32.906 -11.82 1 93.56 583 ARG B N 1
ATOM 8996 C CA . ARG B 1 583 ? 0.405 -34.281 -11.781 1 93.56 583 ARG B CA 1
ATOM 8997 C C . ARG B 1 583 ? 1.409 -34.438 -10.648 1 93.56 583 ARG B C 1
ATOM 8999 O O . ARG B 1 583 ? 2.189 -35.406 -10.641 1 93.56 583 ARG B O 1
ATOM 9006 N N . GLY B 1 584 ? 1.521 -33.375 -9.773 1 90.25 584 GLY B N 1
ATOM 9007 C CA . GLY B 1 584 ? 2.408 -33.438 -8.617 1 90.25 584 GLY B CA 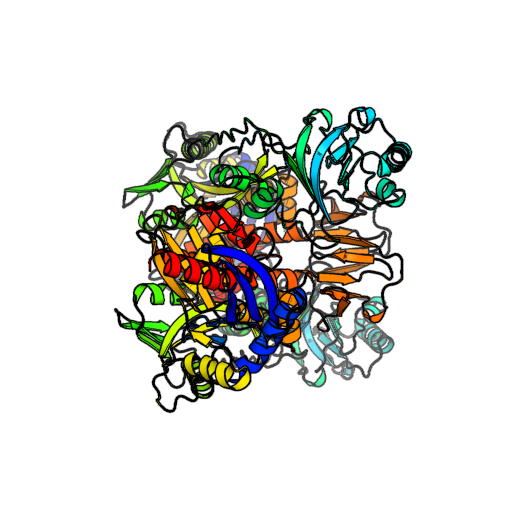1
ATOM 9008 C C . GLY B 1 584 ? 3.836 -33.031 -8.945 1 90.25 584 GLY B C 1
ATOM 9009 O O . GLY B 1 584 ? 4.68 -32.938 -8.055 1 90.25 584 GLY B O 1
ATOM 9010 N N . THR B 1 585 ? 4.102 -32.75 -10.297 1 88.44 585 THR B N 1
ATOM 9011 C CA . THR B 1 585 ? 5.504 -32.531 -10.641 1 88.44 585 THR B CA 1
ATOM 9012 C C . THR B 1 585 ? 5.637 -31.375 -11.641 1 88.44 585 THR B C 1
ATOM 9014 O O . THR B 1 585 ? 6.715 -30.797 -11.773 1 88.44 585 THR B O 1
ATOM 9017 N N . GLU B 1 586 ? 4.648 -30.984 -12.391 1 89.44 586 GLU B N 1
ATOM 9018 C CA . GLU B 1 586 ? 4.801 -30.141 -13.57 1 89.44 586 GLU B CA 1
ATOM 9019 C C . GLU B 1 586 ? 4.605 -28.672 -13.211 1 89.44 586 GLU B C 1
ATOM 9021 O O . GLU B 1 586 ? 4.906 -27.781 -14.016 1 89.44 586 GLU B O 1
ATOM 9026 N N . GLY B 1 587 ? 4.125 -28.406 -12.016 1 89.5 587 GLY B N 1
ATOM 9027 C CA . GLY B 1 587 ? 3.805 -27.016 -11.727 1 89.5 587 GLY B CA 1
ATOM 9028 C C . GLY B 1 587 ? 2.465 -26.594 -12.289 1 89.5 587 GLY B C 1
ATOM 9029 O O . GLY B 1 587 ? 1.683 -27.422 -12.758 1 89.5 587 GLY B O 1
ATOM 9030 N N . PRO B 1 588 ? 2.258 -25.25 -12.391 1 92.44 588 PRO B N 1
ATOM 9031 C CA . PRO B 1 588 ? 0.909 -24.797 -12.727 1 92.44 588 PRO B CA 1
ATOM 9032 C C . PRO B 1 588 ? 0.708 -24.594 -14.227 1 92.44 588 PRO B C 1
ATOM 9034 O O . PRO B 1 588 ? -0.428 -24.453 -14.68 1 92.44 588 PRO B O 1
ATOM 9037 N N . ARG B 1 589 ? 1.675 -24.594 -15.07 1 89.94 589 ARG B N 1
ATOM 9038 C CA . ARG B 1 589 ? 1.565 -24.188 -16.469 1 89.94 589 ARG B CA 1
ATOM 9039 C C . ARG B 1 589 ? 1.015 -25.312 -17.328 1 89.94 589 ARG B C 1
ATOM 9041 O O . ARG B 1 589 ? 0.497 -25.062 -18.422 1 89.94 589 ARG B O 1
ATOM 9048 N N . ASN B 1 590 ? 1.082 -26.531 -16.875 1 91.75 590 ASN B N 1
ATOM 9049 C CA . ASN B 1 590 ? 0.775 -27.672 -17.75 1 91.75 590 ASN B CA 1
ATOM 9050 C C . ASN B 1 590 ? -0.667 -28.141 -17.562 1 91.75 590 ASN B C 1
ATOM 9052 O O . ASN B 1 590 ? -1.02 -29.25 -17.969 1 91.75 590 ASN B O 1
ATOM 9056 N N . ALA B 1 591 ? -1.481 -27.344 -17.016 1 92.94 591 ALA B N 1
ATOM 9057 C CA . ALA B 1 591 ? -2.844 -27.734 -16.672 1 92.94 591 ALA B CA 1
ATOM 9058 C C . ALA B 1 591 ? -3.662 -28.016 -17.922 1 92.94 591 ALA B C 1
ATOM 9060 O O . ALA B 1 591 ? -4.281 -29.078 -18.047 1 92.94 591 ALA B O 1
ATOM 9061 N N . VAL B 1 592 ? -3.652 -27.141 -18.875 1 91.56 592 VAL B N 1
ATOM 9062 C CA . VAL B 1 592 ? -4.465 -27.281 -20.078 1 91.56 592 VAL B CA 1
ATOM 9063 C C . VAL B 1 592 ? -3.953 -28.453 -20.922 1 91.56 592 VAL B C 1
ATOM 9065 O O . VAL B 1 592 ? -4.734 -29.297 -21.375 1 91.56 592 VAL B O 1
ATOM 9068 N N . ALA B 1 593 ? -2.67 -28.531 -21.125 1 93.5 593 ALA B N 1
ATOM 9069 C CA . ALA B 1 593 ? -2.082 -29.625 -21.891 1 93.5 593 ALA B CA 1
ATOM 9070 C C . ALA B 1 593 ? -2.4 -30.969 -21.266 1 93.5 593 ALA B C 1
ATOM 9072 O O . ALA B 1 593 ? -2.771 -31.922 -21.969 1 93.5 593 ALA B O 1
ATOM 9073 N N . THR B 1 594 ? -2.246 -31.062 -19.969 1 94.31 594 THR B N 1
ATOM 9074 C CA . THR B 1 594 ? -2.572 -32.281 -19.219 1 94.31 594 THR B CA 1
ATOM 9075 C C . THR B 1 594 ? -4.055 -32.625 -19.359 1 94.31 594 THR B C 1
ATOM 9077 O O . THR B 1 594 ? -4.422 -33.781 -19.562 1 94.31 594 THR B O 1
ATOM 9080 N N . GLY B 1 595 ? -4.883 -31.594 -19.297 1 93.25 595 GLY B N 1
ATOM 9081 C CA . GLY B 1 595 ? -6.32 -31.781 -19.422 1 93.25 595 GLY B CA 1
ATOM 9082 C C . GLY B 1 595 ? -6.734 -32.312 -20.781 1 93.25 595 GLY B C 1
ATOM 9083 O O . GLY B 1 595 ? -7.66 -33.125 -20.875 1 93.25 595 GLY B O 1
ATOM 9084 N N . LEU B 1 596 ? -6.105 -31.891 -21.812 1 93.5 596 LEU B N 1
ATOM 9085 C CA . LEU B 1 596 ? -6.391 -32.344 -23.172 1 93.5 596 LEU B CA 1
ATOM 9086 C C . LEU B 1 596 ? -6.156 -33.844 -23.312 1 93.5 596 LEU B C 1
ATOM 9088 O O . LEU B 1 596 ? -6.895 -34.531 -24.016 1 93.5 596 LEU B O 1
ATOM 9092 N N . LEU B 1 597 ? -5.16 -34.312 -22.625 1 92.94 597 LEU B N 1
ATOM 9093 C CA . LEU B 1 597 ? -4.875 -35.719 -22.641 1 92.94 597 LEU B CA 1
ATOM 9094 C C . LEU B 1 597 ? -5.902 -36.5 -21.828 1 92.94 597 LEU B C 1
ATOM 9096 O O . LEU B 1 597 ? -6.387 -37.562 -22.25 1 92.94 597 LEU B O 1
ATOM 9100 N N . LEU B 1 598 ? -6.203 -35.938 -20.688 1 91.62 598 LEU B N 1
ATOM 9101 C CA . LEU B 1 598 ? -7.156 -36.625 -19.797 1 91.62 598 LEU B CA 1
ATOM 9102 C C . LEU B 1 598 ? -8.531 -36.688 -20.453 1 91.62 598 LEU B C 1
ATOM 9104 O O . LEU B 1 598 ? -9.25 -37.688 -20.266 1 91.62 598 LEU B O 1
ATOM 9108 N N . SER B 1 599 ? -8.891 -35.656 -21.156 1 89.62 599 SER B N 1
ATOM 9109 C CA . SER B 1 599 ? -10.188 -35.656 -21.844 1 89.62 599 SER B CA 1
ATOM 9110 C C . SER B 1 599 ? -10.273 -36.719 -22.906 1 89.62 599 SER B C 1
ATOM 9112 O O . SER B 1 599 ? -11.359 -37.219 -23.203 1 89.62 599 SER B O 1
ATOM 9114 N N . TYR B 1 600 ? -9.227 -37.031 -23.516 1 88 600 TYR B N 1
ATOM 9115 C CA . TYR B 1 600 ? -9.172 -38.094 -24.5 1 88 600 TYR B CA 1
ATOM 9116 C C . TYR B 1 600 ? -9.5 -39.438 -23.875 1 88 600 TYR B C 1
ATOM 9118 O O . TYR B 1 600 ? -10.25 -40.25 -24.453 1 88 600 TYR B O 1
ATOM 9126 N N . ILE B 1 601 ? -9.008 -39.656 -22.719 1 82.06 601 ILE B N 1
ATOM 9127 C CA . ILE B 1 601 ? -9.211 -40.906 -22.016 1 82.06 601 ILE B CA 1
ATOM 9128 C C . ILE B 1 601 ? -10.688 -41.062 -21.656 1 82.06 601 ILE B C 1
ATOM 9130 O O . ILE B 1 601 ? -11.25 -42.156 -21.75 1 82.06 601 ILE B O 1
ATOM 9134 N N . GLY B 1 602 ? -11.234 -40 -21.188 1 75.56 602 GLY B N 1
ATOM 9135 C CA . GLY B 1 602 ? -12.648 -40.062 -20.828 1 75.56 602 GLY B CA 1
ATOM 9136 C C . GLY B 1 602 ? -13.547 -40.344 -22.016 1 75.56 602 GLY B C 1
ATOM 9137 O O . GLY B 1 602 ? -14.547 -41.031 -21.891 1 75.56 602 GLY B O 1
ATOM 9138 N N . SER B 1 603 ? -13.18 -39.812 -23.125 1 71.62 603 SER B N 1
ATOM 9139 C CA . SER B 1 603 ? -13.984 -40 -24.328 1 71.62 603 SER B CA 1
ATOM 9140 C C . SER B 1 603 ? -13.859 -41.438 -24.859 1 71.62 603 SER B C 1
ATOM 9142 O O . SER B 1 603 ? -14.812 -41.969 -25.406 1 71.62 603 SER B O 1
ATOM 9144 N N . THR B 1 604 ? -12.742 -41.969 -24.688 1 62.41 604 THR B N 1
ATOM 9145 C CA . THR B 1 604 ? -12.516 -43.344 -25.188 1 62.41 604 THR B CA 1
ATOM 9146 C C . THR B 1 604 ? -13.164 -44.344 -24.266 1 62.41 604 THR B C 1
ATOM 9148 O O . THR B 1 604 ? -13.562 -45.438 -24.703 1 62.41 604 THR B O 1
ATOM 9151 N N . GLN B 1 605 ? -13.234 -43.969 -23.016 1 52.16 605 GLN B N 1
ATOM 9152 C CA . GLN B 1 605 ? -13.883 -44.906 -22.094 1 52.16 605 GLN B CA 1
ATOM 9153 C C . GLN B 1 605 ? -15.398 -44.875 -22.266 1 52.16 605 GLN B C 1
ATOM 9155 O O . GLN B 1 605 ? -16.078 -45.906 -22.062 1 52.16 605 GLN B O 1
ATOM 9160 N N . GLU B 1 606 ? -16 -43.75 -22.656 1 45.69 606 GLU B N 1
ATOM 9161 C CA . GLU B 1 606 ? -17.438 -43.719 -22.906 1 45.69 606 GLU B CA 1
ATOM 9162 C C . GLU B 1 606 ? -17.766 -44.312 -24.281 1 45.69 606 GLU B C 1
ATOM 9164 O O . GLU B 1 606 ? -18.891 -44.781 -24.5 1 45.69 606 GLU B O 1
ATOM 9169 N N . GLY B 1 607 ? -16.969 -44.219 -25.266 1 36.38 607 GLY B N 1
ATOM 9170 C CA . GLY B 1 607 ? -17.281 -44.875 -26.531 1 36.38 607 GLY B CA 1
ATOM 9171 C C . GLY B 1 607 ? -16.938 -46.375 -26.531 1 36.38 607 GLY B C 1
ATOM 9172 O O . GLY B 1 607 ? -16.156 -46.812 -25.688 1 36.38 607 GLY B O 1
#

Radius of gyration: 33.39 Å; Cα contacts (8 Å, |Δi|>4): 3101; chains: 2; bounding box: 68×104×84 Å

Solvent-accessible surface area (backbone atoms only — not comparable to full-atom values): 59804 Å² total; per-residue (Å²): 115,45,33,38,34,8,36,29,73,36,67,58,38,26,27,30,24,34,32,39,38,38,90,86,66,48,73,44,80,72,37,61,27,73,31,61,36,29,63,56,62,63,40,65,54,30,50,60,28,48,51,52,18,47,47,51,22,29,50,74,73,73,39,65,68,77,66,43,55,37,37,36,28,42,48,54,73,40,53,48,49,44,65,48,72,44,64,42,62,49,50,50,31,31,55,34,35,32,36,46,46,67,50,94,54,62,18,44,62,39,72,34,58,20,29,26,40,45,63,89,49,55,86,73,60,54,70,90,39,47,24,24,35,37,38,56,67,87,52,49,52,66,55,51,23,50,50,53,54,71,37,53,86,62,36,40,74,41,29,38,37,28,29,42,87,41,26,49,66,22,53,75,61,35,86,68,85,41,23,26,47,34,52,30,73,41,55,86,72,58,66,71,67,31,47,30,37,39,36,21,32,53,90,79,44,47,36,66,41,62,34,15,26,34,33,39,9,51,69,70,68,32,49,37,70,53,20,56,63,39,35,66,56,8,60,42,27,54,80,20,31,27,36,35,44,37,59,40,89,83,45,57,50,52,64,54,63,63,60,33,37,32,41,36,40,41,30,78,35,80,42,72,42,53,57,74,69,35,24,68,52,50,50,52,50,49,61,67,16,51,64,49,65,28,56,46,35,34,79,95,21,56,44,14,50,49,52,47,48,51,48,51,59,48,44,64,68,62,69,47,84,70,86,62,69,30,34,51,36,64,30,57,35,68,44,45,32,67,36,64,36,41,44,34,37,53,70,31,51,25,77,29,54,20,41,36,35,14,32,21,31,37,44,62,85,48,50,41,62,56,41,25,51,50,43,22,68,75,60,73,29,53,43,43,72,45,61,54,52,58,59,19,27,46,54,12,46,61,42,12,40,27,56,54,77,49,31,30,33,39,38,27,35,42,32,32,32,29,21,25,29,38,40,82,87,65,55,69,36,71,50,80,38,25,31,26,48,51,44,32,28,48,46,36,18,40,56,68,64,51,91,43,68,66,58,20,46,47,57,70,69,31,51,44,28,34,23,76,46,57,39,35,32,34,23,77,81,63,50,77,45,77,46,93,58,72,50,66,70,90,43,54,75,28,42,28,31,57,45,92,95,44,77,43,76,49,86,67,94,62,50,65,68,57,52,53,48,46,46,54,50,32,46,42,62,41,49,48,50,46,49,54,55,38,43,25,70,42,22,67,92,50,32,56,64,71,38,52,30,36,38,27,21,29,65,47,36,70,40,90,54,52,37,58,54,41,27,58,61,39,42,77,47,66,25,42,43,22,42,29,28,20,74,62,73,65,30,26,58,43,14,38,10,44,8,45,47,52,52,50,53,56,52,55,68,73,94,116,47,33,37,33,8,36,29,73,35,65,58,38,26,27,30,24,34,30,38,38,38,90,87,66,49,73,45,81,73,36,60,29,74,31,61,35,30,64,56,61,64,40,67,54,31,50,60,30,49,51,52,17,48,46,49,21,29,50,73,73,72,41,64,67,79,66,43,55,34,37,35,28,41,48,54,73,38,55,50,50,43,66,49,73,44,61,42,64,38,54,50,31,31,53,36,37,33,36,47,46,68,52,94,54,62,19,43,61,40,72,34,58,20,29,29,38,43,62,88,47,56,87,72,58,54,70,88,39,47,23,24,33,37,40,56,65,87,53,50,53,66,54,50,24,50,51,52,54,70,37,51,88,62,35,41,71,42,30,38,38,27,29,40,88,41,27,49,65,23,52,74,60,36,87,66,85,40,23,26,47,34,52,30,70,42,56,84,71,58,65,71,69,31,48,31,38,40,35,21,32,52,90,81,44,47,36,63,43,61,33,15,27,34,31,39,9,52,70,69,68,31,49,36,70,54,20,56,64,38,35,66,57,8,59,45,25,54,78,22,32,28,39,35,44,38,59,44,90,84,44,57,52,54,61,53,61,64,60,35,37,32,41,36,39,41,30,78,34,79,43,73,43,53,56,76,68,36,24,68,54,49,49,51,51,48,61,68,17,52,64,48,65,27,57,46,36,34,80,93,19,56,43,14,50,49,51,47,47,53,48,51,59,48,44,64,69,60,68,48,83,70,85,60,71,29,33,51,38,64,31,57,35,70,44,46,33,68,36,67,35,41,44,33,36,56,70,32,52,27,76,34,54,19,42,34,36,13,33,21,30,37,43,73,76,50,50,42,61,56,40,25,50,50,45,22,67,74,61,73,30,52,44,42,72,44,61,55,53,59,58,20,28,46,55,13,46,62,42,13,39,28,56,54,75,47,33,30,34,38,38,28,35,42,32,31,32,32,22,25,29,37,40,82,87,66,54,71,36,70,49,80,38,24,30,26,46,50,45,32,30,50,47,37,18,40,56,70,63,50,90,42,66,65,57,22,45,47,57,71,69,30,51,45,30,35,23,76,47,56,41,35,31,35,23,76,80,63,50,76,45,77,46,95,56,72,52,67,70,90,43,54,76,28,43,28,31,56,46,94,96,42,76,44,77,50,85,67,94,63,52,65,67,57,52,52,49,45,46,55,50,32,45,43,63,41,49,46,49,47,49,52,54,38,42,26,71,42,22,65,92,51,32,56,65,68,39,52,30,36,35,27,21,28,64,45,37,69,39,90,53,53,39,59,53,41,28,60,61,39,42,75,48,64,23,40,44,23,42,29,28,20,75,61,72,65,31,26,58,42,14,36,11,44,9,46,48,52,51,51,52,56,53,56,68,74,96

Organism: NCBI:txid40520

Foldseek 3Di:
DAKEKFWEAFQFKIKIWIKDADPVLDIDTQFMFMDTAADGTLDQRRLVRRVVRLQVRCVVNPHGSLRHFEYAYAQPALKDKDKDKDFQFDAQAWPWFKAADQQPDWDFFDKDKFFEAELVCVVVDQAPGEYEYEYEPVADLVRSLVSCQVCVVPHRYAHYEYCASCNHVNQVSHPDTHTYHYNQPQSVLDDGGFMKMKGAHDPPDFTDQLLQLVSVCVRRVDDPVVSVSCNQVSQLNPPHRIMMITDDVVGPRPRPRQHQWKKWFAACDTDIDRCVVAQVVVVVRVVVRPFTPAMATDPPGPVRVRVVVVQVVVCVSLVDPDSPKGWGAKHKFKAWFWHFHNNHRNRGTGTGIMIMMMTIIRDDRSPVVVNQVVSCVVNVHHYYHDDHQQQLLQQQLCLFPPDDPQEKEWAAEQFWIKIWTAHPVGDIDIDIHTFHNVSLLVRLCGRVVPPDSVVSSLLLAFWKWAAAAQFWIQGLVRDIDGHPGGDDCVRHGFMWTDDVPDTHTDPDPDDSPVSVVSNLVSLCRTQQVNVLVNCLVRAVVSQLLSAAEYEYAYDCLPGPPNQVSNCVSSVVSNHHGHWGDGNVPDTRHCSNRNSSVVVVSVVVVVD/DAKEKFWEAFQFKIKIWIWDADPVLDIDTQFMFMDTQADGTLDQRRLVRRVVRLQVRCVVNPHGSLRHFEYAYAQPALKDKDKDKDFQFFQQAWPWFKAADQQPDWDFFDKDKFFEDELVCVVVDDAPGEYEYEYEPVDDLVRSLVSCQVCVVPHNYAHYEYCASCNHVNQVSHPDTHTYHYNQPQSVLDDGGFMKMKGAHDPPDFTDQLLQLVSVCVRRVDDPVVSVSCNQVSQLNPPTRIMMITDDVVTPRPRPRQHQWKKWFAACDTDIDRCVVAQVVVVVRNVVRPFTPAMATDPPGPVRVRVVVVQVVVCVSLVDPDSPKGWGAKHKFKAWFWHFHNNHRNRGTGTGIMIMMMTIIRDDRSPVVVNQVVSCVVNVHHYYHDDHQQQLLQQQLCLFPPDDPQEKEWAAEQFWIKIWTAHPVGDIDIDIHTFHNVSLLVRLCGRVVPPDSVVSSLLLAFWKWAAAAQFWIQGLVRDIDGHPGGDDCVRHGFMWTDDVPDTHTDPDPDDSPVSVVSNLVSLCRTQQVNVLVNCLNHAVVSQLLSAAEYEYAYDCLPGPPNQVSNCVSSVVSNHHGHWGDGNVPDTRHCRNRNSSVVVVSVVVVVD

Nearest PDB structures (foldseek):
  2d0p-assembly1_C  TM=8.996E-01  e=4.398E-82  Klebsiella oxytoca
  1nbw-assembly1_A  TM=8.851E-01  e=6.090E-81  Klebsiella pneumoniae
  7q6i-assembly10_J  TM=5.682E-01  e=9.326E-14  Vibrio maritimus
  7q6i-assembly4_D  TM=5.709E-01  e=3.911E-13  Vibrio maritimus
  7q6d-assembly1_A  TM=5.524E-01  e=4.151E-13  Escherichia coli K-12

Secondary structure (DSSP, 8-state):
-EEEEEEEE-SSEEEEEEEEE-TTS-EEEEEEEEEEPPSSTTSTTHHHHHHHHHHHHHHHTT--GGG--EEEE----SEEEEEEEEESS--EEEEEEEEEE--SS-BS-EEEEEEEEEGGGGGGPPTT-EEEEEE-TTS-HHHHHHHHHHTTTTSEEEEEEESSS-HHHHHTT-SS---EE---TTGGGPPTT-EEEEEEPPTT---SSTTSHHHHHHHHT--HHHHHHHHHHHHHTTT-SEEEEE--TT---EE------EEEEESSSEEEEEGGG-HHHHHHHHHHH-S-SEEEE-TTSHHHHHHHHHHHHHHHHTT-SS---EEEEEEEEEEEEEEE-EEESS--EEEEEEEEEEEEEE-S---HHHHHHHHHHHH-SEEEE-S-HHHHHHHHHTTSTT--SSEEEEEE-SSEEEEEEE-TTS-EEEEEEE-SHHHHHHHHHHHHT-S-HHHHHHHHHS-EEEE-SSSEEEETTSPEEE-SSPPPGGGTTSEEEEETTEEEE--S---HHHHHHHHHHHHIIIIIHHHHHHHHHHSGGG-GGG--EEEEESGGGGSSSHHHHHHHHHHTTT-EEEE--GGGTS-STTHHHHHHHHHHHHHHHH-/-EEEEEEEE-SSEEEEEEEEE-TTS-EEEEEEEEEEPPSSTTSTTHHHHHHHHHHHHHHHTT--GGG--EEEE----SEEEEEEEEE-S-EEEEEEEEEEE--SS-BS-EEEEEEEEEGGGGGGPPTT-EEEEEE-TTS-HHHHHHHHHHTTTTSEEEEEEESSS-HHHHHTT-SS---EE---TTGGGPPTT-EEEEEEPPTT---SSTTSHHHHHHHHT--HHHHHHHHHHHHHTTT-SEEEEE--TT---EEE-----EEEEESSSEEEEEGGG-HHHHHHHHHHH-S-SEEEE-TTSHHHHHHHHHHHHHHHHTT-SS---EEEEEEEEEEEEEEE-EEESS--EEEEEEEEEEEEEE-S---HHHHHHHHHHHH-SEEEE-S-HHHHHHHHHTTSTT--SSEEEEEE-SSEEEEEEE-TTS-EEEEEEE-SHHHHHHHHHHHHT-S-HHHHHHHHHS-EEEE-SSSEEEETTSPEEE-SSPPPGGGTTSEEEEETTEEEE--S---HHHHHHHHHHHHIIIIIHHHHHHHHHHSGGG-GGG--EEEEESGGGGSSSHHHHHHHHHHTTT-EEEE--GGGTS-STTHHHHHHHHHHHHHHHH-

InterPro domains:
  IPR009191 Diol dehydratase-reactivating factor large subunit [TIGR04491] (3-599)
  IPR012340 Nucleic acid-binding, OB-fold [G3DSA:2.40.50.140] (464-508)
  IPR028975 Diol dehydratase-reactivating factor, alpha subunit, swiveling domain superfamily [G3DSA:3.50.30.70] (97-246)
  IPR028975 Diol dehydratase-reactivating factor, alpha subunit, swiveling domain superfamily [SSF82317] (93-253)
  IPR030994 Diol dehydratase reactivase ATPase-like domain [PF08841] (273-600)
  IPR040916 DD-reactivating factor swiveling domain [PF18427] (93-253)
  IPR043129 ATPase, nucleotide binding domain [SSF53067] (2-401)
  IPR043129 ATPase, nucleotide binding domain [SSF53067] (404-598)